Protein 5EO2 (pdb70)

InterPro domains:
  IPR029069 HotDog domain superfamily [SSF54637] (5-155)

Secondary structure (DSSP, 8-state):
-EEE-EEEEE--GGGB-STTSB-HHHHHHHHHHHHHHHHHTTT--TTT--EEEEEEEEE-S---TT-EEEEEEEEEE---EEEEEEE-SS--EEEEEEEEEE---HHHHHHHHHHTSPP-PPPTTTTPPP---/-EEEEEEEEE--GGG-SSTTS--HHHHHHHHHHHHHHHHHHTT--HHHHHHHTEEEEEEEEEEEE-S---TT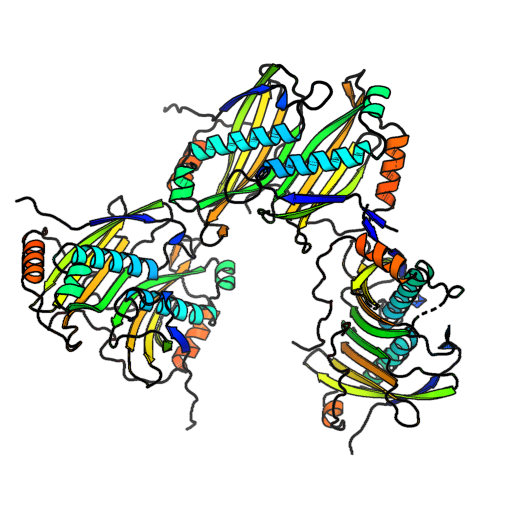-EEEEEEEEEEE-SSEEEEEEEEEETT--EEEEEEEEEEEEETTTTEE-PPPHHHHHHHHHHHHTS--PPPPTTTTPPP---/--------EEEEEE--GGGEEETTEE-HHHHHHHHHHHHHHHHHTTT--HHHHHHHTEEEEEEEEEEEE-S---TT-EEEEEEEEEEE-SSEEEEEEEEEETT--EEEEEEEEEEEEETTTTEE-PPPHHHHHHHHHHHHHSPP-PPPTTTTPPP---/----EEEEEE--GGGBSSTTSB-HHHHHHHHHHHHHHHHHT----EEEEEE-SPPPTT-EEEEEEEEEEE-SS-EEEEEEEE-SS--EEEEEEEE--HHHHHTSPP----TTTT------/-----EEEEEE--GGGEEETTEE-HHHHHHHHHHHHHHHHHTTT--HHHHHHTTEEEEEEEEEEEE-S---TT-EEEEEEEEEEE-SSEEEEEEEEE-TT--EEEEEEEEEEEEETTTTEE-PPPHHHHHHHHHHHHHSPP-PPPTTTTPPP---/--------EEEEEE--GGGB-STTSB-HHHHHHHHHHHHHHHHHHTT--HHHHHHHTEEEEEEEEEEEE-S---TT-EEEEEEEEEEE-SSEEEEEEEEEETTS-EEEEEEEEEEEEETTTTEE-PPPHHHHHHHHHHHHHSPP----TTTTPPP---

Structure (mmCIF, N/CA/C/O backbone):
data_5EO2
#
_entry.id   5EO2
#
_cell.length_a   44.980
_cell.length_b   127.630
_cell.length_c   97.680
_cell.angle_alpha   90.00
_cell.angle_beta   93.71
_cell.angle_gamma   90.00
#
_symmetry.space_group_name_H-M   'P 1 21 1'
#
loop_
_entity.id
_entity.type
_entity.pdbx_description
1 polymer thioesterase
2 non-polymer 'COENZYME A'
3 water water
#
loop_
_atom_site.group_PDB
_atom_site.id
_atom_site.type_symbol
_atom_site.label_atom_id
_atom_site.label_alt_id
_atom_site.label_comp_id
_atom_site.label_asym_id
_atom_site.label_entity_id
_atom_site.label_seq_id
_atom_site.pdbx_PDB_ins_code
_atom_site.Cartn_x
_atom_site.Cartn_y
_atom_site.Cartn_z
_atom_site.occupancy
_atom_site.B_iso_or_equiv
_atom_site.auth_seq_id
_atom_site.auth_comp_id
_atom_site.auth_asym_id
_atom_site.auth_atom_id
_atom_site.pdbx_PDB_model_num
ATOM 1 N N . ILE A 1 5 ? 8.681 74.680 80.570 1.00 56.89 2 ILE A N 1
ATOM 2 C CA . ILE A 1 5 ? 9.676 74.365 81.632 1.00 57.87 2 ILE A CA 1
ATOM 3 C C . ILE A 1 5 ? 10.236 72.952 81.421 1.00 60.46 2 ILE A C 1
ATOM 4 O O . ILE A 1 5 ? 9.526 71.930 81.584 1.00 58.29 2 ILE A O 1
ATOM 9 N N . LYS A 1 6 ? 11.514 72.896 81.065 1.00 57.76 3 LYS A N 1
ATOM 10 C CA . LYS A 1 6 ? 12.204 71.620 80.920 1.00 59.20 3 LYS A CA 1
ATOM 11 C C . LYS A 1 6 ? 12.825 71.212 82.257 1.00 52.94 3 LYS A C 1
ATOM 12 O O . LYS A 1 6 ? 13.157 72.049 83.061 1.00 48.81 3 LYS A O 1
ATOM 18 N N . GLN A 1 7 ? 12.933 69.912 82.505 1.00 57.00 4 GLN A N 1
ATOM 19 C CA . GLN A 1 7 ? 13.382 69.401 83.812 1.00 55.12 4 GLN A CA 1
ATOM 20 C C . GLN A 1 7 ? 14.525 68.398 83.702 1.00 53.54 4 GLN A C 1
ATOM 21 O O . GLN A 1 7 ? 14.611 67.645 82.738 1.00 51.61 4 GLN A O 1
ATOM 27 N N . LEU A 1 8 ? 15.393 68.400 84.711 1.00 53.64 5 LEU A N 1
ATOM 28 C CA . LEU A 1 8 ? 16.543 67.509 84.781 1.00 53.24 5 LEU A CA 1
ATOM 29 C C . LEU A 1 8 ? 16.771 67.017 86.208 1.00 50.48 5 LEU A C 1
ATOM 30 O O . LEU A 1 8 ? 17.163 67.783 87.085 1.00 50.58 5 LEU A O 1
ATOM 35 N N . PHE A 1 9 ? 16.541 65.729 86.417 1.00 49.82 6 PHE A N 1
ATOM 36 C CA . PHE A 1 9 ? 16.899 65.056 87.658 1.00 53.67 6 PHE A CA 1
ATOM 37 C C . PHE A 1 9 ? 18.405 65.226 87.924 1.00 53.81 6 PHE A C 1
ATOM 38 O O . PHE A 1 9 ? 19.240 65.002 87.036 1.00 59.86 6 PHE A O 1
ATOM 46 N N . THR A 1 10 ? 18.744 65.601 89.150 1.00 52.44 7 THR A N 1
ATOM 47 C CA . THR A 1 10 ? 20.109 66.007 89.493 1.00 56.22 7 THR A CA 1
ATOM 48 C C . THR A 1 10 ? 20.509 65.541 90.895 1.00 52.86 7 THR A C 1
ATOM 49 O O . THR A 1 10 ? 19.716 65.590 91.820 1.00 54.62 7 THR A O 1
ATOM 53 N N . HIS A 1 11 ? 21.752 65.116 91.057 1.00 53.94 8 HIS A N 1
ATOM 54 C CA . HIS A 1 11 ? 22.280 64.811 92.383 1.00 55.11 8 HIS A CA 1
ATOM 55 C C . HIS A 1 11 ? 23.688 65.373 92.544 1.00 54.12 8 HIS A C 1
ATOM 56 O O . HIS A 1 11 ? 24.630 64.953 91.848 1.00 58.97 8 HIS A O 1
ATOM 63 N N . THR A 1 12 ? 23.826 66.307 93.490 1.00 49.66 9 THR A N 1
ATOM 64 C CA . THR A 1 12 ? 25.092 66.967 93.767 1.00 45.94 9 THR A CA 1
ATOM 65 C C . THR A 1 12 ? 25.666 66.406 95.053 1.00 47.25 9 THR A C 1
ATOM 66 O O . THR A 1 12 ? 24.958 66.236 96.033 1.00 46.56 9 THR A O 1
ATOM 70 N N . GLN A 1 13 ? 26.961 66.124 95.034 1.00 50.43 10 GLN A N 1
ATOM 71 C CA . GLN A 1 13 ? 27.673 65.740 96.228 1.00 53.72 10 GLN A CA 1
ATOM 72 C C . GLN A 1 13 ? 29.151 66.048 96.043 1.00 53.53 10 GLN A C 1
ATOM 73 O O . GLN A 1 13 ? 29.582 66.481 94.964 1.00 53.26 10 GLN A O 1
ATOM 79 N N . THR A 1 14 ? 29.928 65.799 97.095 1.00 55.66 11 THR A N 1
ATOM 80 C CA . THR A 1 14 ? 31.342 66.139 97.091 1.00 56.41 11 THR A CA 1
ATOM 81 C C . THR A 1 14 ? 32.194 64.884 97.249 1.00 53.38 11 THR A C 1
ATOM 82 O O . THR A 1 14 ? 31.806 63.945 97.928 1.00 44.17 11 THR A O 1
ATOM 86 N N . VAL A 1 15 ? 33.376 64.912 96.634 1.00 56.58 12 VAL A N 1
ATOM 87 C CA . VAL A 1 15 ? 34.345 63.843 96.751 1.00 56.56 12 VAL A CA 1
ATOM 88 C C . VAL A 1 15 ? 34.832 63.820 98.202 1.00 55.97 12 VAL A C 1
ATOM 89 O O . VAL A 1 15 ? 35.364 64.814 98.679 1.00 56.31 12 VAL A O 1
ATOM 93 N N . THR A 1 16 ? 34.634 62.693 98.888 1.00 52.96 13 THR A N 1
ATOM 94 C CA . THR A 1 16 ? 35.044 62.520 100.273 1.00 51.41 13 THR A CA 1
ATOM 95 C C . THR A 1 16 ? 36.268 61.607 100.338 1.00 52.46 13 THR A C 1
ATOM 96 O O . THR A 1 16 ? 36.718 61.063 99.323 1.00 53.88 13 THR A O 1
ATOM 100 N N . SER A 1 17 ? 36.803 61.456 101.545 1.00 51.46 14 SER A N 1
ATOM 101 C CA . SER A 1 17 ? 37.978 60.626 101.815 1.00 50.51 14 SER A CA 1
ATOM 102 C C . SER A 1 17 ? 37.765 59.148 101.455 1.00 47.97 14 SER A C 1
ATOM 103 O O . SER A 1 17 ? 38.710 58.450 101.068 1.00 38.05 14 SER A O 1
ATOM 106 N N . GLU A 1 18 ? 36.524 58.691 101.614 1.00 52.83 15 GLU A N 1
ATOM 107 C CA . GLU A 1 18 ? 36.154 57.302 101.329 1.00 59.06 15 GLU A CA 1
ATOM 108 C C . GLU A 1 18 ? 36.354 56.966 99.851 1.00 58.01 15 GLU A C 1
ATOM 109 O O . GLU A 1 18 ? 36.736 55.845 99.512 1.00 50.53 15 GLU A O 1
ATOM 115 N N . PHE A 1 19 ? 36.116 57.955 98.988 1.00 60.09 16 PHE A N 1
ATOM 116 C CA . PHE A 1 19 ? 36.123 57.763 97.548 1.00 56.97 16 PHE A CA 1
ATOM 117 C C . PHE A 1 19 ? 37.513 57.769 96.928 1.00 55.14 16 PHE A C 1
ATOM 118 O O . PHE A 1 19 ? 37.645 57.557 95.724 1.00 46.45 16 PHE A O 1
ATOM 126 N N . ILE A 1 20 ? 38.542 57.985 97.750 1.00 58.56 17 ILE A N 1
ATOM 127 C CA . ILE A 1 20 ? 39.929 58.066 97.290 1.00 61.58 17 ILE A CA 1
ATOM 128 C C . ILE A 1 20 ? 40.821 56.974 97.915 1.00 66.34 17 ILE A C 1
ATOM 129 O O . ILE A 1 20 ? 40.840 56.789 99.140 1.00 62.50 17 ILE A O 1
ATOM 134 N N . ASP A 1 21 ? 41.567 56.259 97.073 1.00 71.67 18 ASP A N 1
ATOM 135 C CA . ASP A 1 21 ? 42.518 55.235 97.549 1.00 75.47 18 ASP A CA 1
ATOM 136 C C . ASP A 1 21 ? 43.986 55.654 97.343 1.00 77.67 18 ASP A C 1
ATOM 137 O O . ASP A 1 21 ? 44.801 55.540 98.270 1.00 73.59 18 ASP A O 1
ATOM 142 N N . HIS A 1 22 ? 44.327 56.142 96.146 1.00 80.97 19 HIS A N 1
ATOM 143 C CA . HIS A 1 22 ? 45.731 56.434 95.804 1.00 87.66 19 HIS A CA 1
ATOM 144 C C . HIS A 1 22 ? 45.907 57.708 94.979 1.00 91.94 19 HIS A C 1
ATOM 145 O O . HIS A 1 22 ? 45.123 57.984 94.066 1.00 95.51 19 HIS A O 1
ATOM 152 N N . ASN A 1 23 ? 46.948 58.470 95.320 1.00 92.72 20 ASN A N 1
ATOM 153 C CA . ASN A 1 23 ? 47.379 59.659 94.573 1.00 91.75 20 ASN A CA 1
ATOM 154 C C . ASN A 1 23 ? 46.308 60.722 94.353 1.00 88.86 20 ASN A C 1
ATOM 155 O O . ASN A 1 23 ? 46.257 61.336 93.287 1.00 96.02 20 ASN A O 1
ATOM 160 N N . ASN A 1 24 ? 45.467 60.935 95.363 1.00 81.13 21 ASN A N 1
ATOM 161 C CA . ASN A 1 24 ? 44.454 62.003 95.346 1.00 81.42 21 ASN A CA 1
ATOM 162 C C . ASN A 1 24 ? 43.611 62.104 94.053 1.00 81.60 21 ASN A C 1
ATOM 163 O O . ASN A 1 24 ? 43.584 63.154 93.380 1.00 83.24 21 ASN A O 1
ATOM 168 N N . HIS A 1 25 ? 42.958 61.000 93.700 1.00 75.37 22 HIS A N 1
ATOM 169 C CA . HIS A 1 25 ? 41.941 61.012 92.652 1.00 68.78 22 HIS A CA 1
ATOM 170 C C . HIS A 1 25 ? 40.829 60.041 93.049 1.00 58.26 22 HIS A C 1
ATOM 171 O O . HIS A 1 25 ? 41.095 59.038 93.713 1.00 49.60 22 HIS A O 1
ATOM 178 N N . MET A 1 26 ? 39.596 60.340 92.640 1.00 52.72 23 MET A N 1
ATOM 179 C CA . MET A 1 26 ? 38.452 59.490 92.965 1.00 50.19 23 MET A CA 1
ATOM 180 C C . MET A 1 26 ? 38.623 58.121 92.309 1.00 49.89 23 MET A C 1
ATOM 181 O O . MET A 1 26 ? 38.828 58.049 91.103 1.00 50.24 23 MET A O 1
ATOM 186 N N . HIS A 1 27 ? 38.571 57.055 93.122 1.00 48.75 24 HIS A N 1
ATOM 187 C CA . HIS A 1 27 ? 38.748 55.667 92.649 1.00 48.44 24 HIS A CA 1
ATOM 188 C C . HIS A 1 27 ? 37.721 55.338 91.549 1.00 44.75 24 HIS A C 1
ATOM 189 O O . HIS A 1 27 ? 36.570 55.778 91.624 1.00 41.12 24 HIS A O 1
ATOM 196 N N . ASP A 1 28 ? 38.160 54.599 90.528 1.00 43.86 25 ASP A N 1
ATOM 197 C CA . ASP A 1 28 ? 37.345 54.383 89.301 1.00 45.00 25 ASP A CA 1
ATOM 198 C C . ASP A 1 28 ? 35.953 53.764 89.543 1.00 43.27 25 ASP A C 1
ATOM 199 O O . ASP A 1 28 ? 34.962 54.223 88.992 1.00 40.53 25 ASP A O 1
ATOM 204 N N . ALA A 1 29 ? 35.880 52.750 90.399 1.00 42.42 26 ALA A N 1
ATOM 205 C CA . ALA A 1 29 ? 34.628 52.050 90.646 1.00 44.15 26 ALA A CA 1
ATOM 206 C C . ALA A 1 29 ? 33.650 52.876 91.487 1.00 46.12 26 ALA A C 1
ATOM 207 O O . ALA A 1 29 ? 32.434 52.642 91.439 1.00 42.87 26 ALA A O 1
ATOM 209 N N . ASN A 1 30 ? 34.184 53.846 92.241 1.00 50.44 27 ASN A N 1
ATOM 210 C CA . ASN A 1 30 ? 33.357 54.736 93.074 1.00 50.58 27 ASN A CA 1
ATOM 211 C C . ASN A 1 30 ? 32.444 55.636 92.220 1.00 50.00 27 ASN A C 1
ATOM 212 O O . ASN A 1 30 ? 31.329 55.988 92.637 1.00 47.27 27 ASN A O 1
ATOM 217 N N . TYR A 1 31 ? 32.917 55.968 91.018 1.00 49.15 28 TYR A N 1
ATOM 218 C CA . TYR A 1 31 ? 32.069 56.599 90.001 1.00 50.49 28 TYR A CA 1
ATOM 219 C C . TYR A 1 31 ? 30.841 55.731 89.741 1.00 47.47 28 TYR A C 1
ATOM 220 O O . TYR A 1 31 ? 29.713 56.234 89.757 1.00 44.38 28 TYR A O 1
ATOM 229 N N . ASN A 1 32 ? 31.075 54.433 89.547 1.00 46.11 29 ASN A N 1
ATOM 230 C CA . ASN A 1 32 ? 29.980 53.463 89.309 1.00 49.25 29 ASN A CA 1
ATOM 231 C C . ASN A 1 32 ? 29.022 53.347 90.498 1.00 44.60 29 ASN A C 1
ATOM 232 O O . ASN A 1 32 ? 27.799 53.269 90.312 1.00 40.07 29 ASN A O 1
ATOM 237 N N . ILE A 1 33 ? 29.582 53.356 91.709 1.00 41.66 30 ILE A N 1
ATOM 238 C CA . ILE A 1 33 ? 28.781 53.376 92.922 1.00 43.03 30 ILE A CA 1
ATOM 239 C C . ILE A 1 33 ? 27.819 54.555 92.894 1.00 42.88 30 ILE A C 1
ATOM 240 O O . ILE A 1 33 ? 26.617 54.388 93.134 1.00 42.27 30 ILE A O 1
ATOM 245 N N . ILE A 1 34 ? 28.363 55.728 92.588 1.00 44.98 31 ILE A N 1
ATOM 246 C CA . ILE A 1 34 ? 27.586 56.966 92.533 1.00 50.13 31 ILE A CA 1
ATOM 247 C C . ILE A 1 34 ? 26.514 56.913 91.440 1.00 52.96 31 ILE A C 1
ATOM 248 O O . ILE A 1 34 ? 25.351 57.241 91.717 1.00 57.58 31 ILE A O 1
ATOM 253 N N . PHE A 1 35 ? 26.911 56.525 90.219 1.00 49.15 32 PHE A N 1
ATOM 254 C CA . PHE A 1 35 ? 25.977 56.435 89.095 1.00 50.58 32 PHE A CA 1
ATOM 255 C C . PHE A 1 35 ? 24.802 55.518 89.412 1.00 49.84 32 PHE A C 1
ATOM 256 O O . PHE A 1 35 ? 23.652 55.873 89.112 1.00 48.56 32 PHE A O 1
ATOM 264 N N . SER A 1 36 ? 25.097 54.358 90.014 1.00 48.42 33 SER A N 1
ATOM 265 C CA . SER A 1 36 ? 24.051 53.407 90.426 1.00 47.66 33 SER A CA 1
ATOM 266 C C . SER A 1 36 ? 23.120 54.036 91.453 1.00 44.63 33 SER A C 1
ATOM 267 O O . SER A 1 36 ? 21.900 53.976 91.330 1.00 41.02 33 SER A O 1
ATOM 270 N N . ASP A 1 37 ? 23.719 54.631 92.473 1.00 51.19 34 ASP A N 1
ATOM 271 C CA . ASP A 1 37 ? 22.969 55.307 93.542 1.00 56.54 34 ASP A CA 1
ATOM 272 C C . ASP A 1 37 ? 21.976 56.344 92.983 1.00 57.15 34 ASP A C 1
ATOM 273 O O . ASP A 1 37 ? 20.811 56.384 93.400 1.00 52.49 34 ASP A O 1
ATOM 278 N N . VAL A 1 38 ? 22.452 57.158 92.035 1.00 54.98 35 VAL A N 1
ATOM 279 C CA . VAL A 1 38 ? 21.637 58.216 91.419 1.00 52.76 35 VAL A CA 1
ATOM 280 C C . VAL A 1 38 ? 20.543 57.628 90.512 1.00 50.89 35 VAL A C 1
ATOM 281 O O . VAL A 1 38 ? 19.420 58.151 90.444 1.00 47.36 35 VAL A O 1
ATOM 285 N N . VAL A 1 39 ? 20.874 56.545 89.814 1.00 50.72 36 VAL A N 1
ATOM 286 C CA . VAL A 1 39 ? 19.896 55.853 88.972 1.00 51.53 36 VAL A CA 1
ATOM 287 C C . VAL A 1 39 ? 18.755 55.263 89.813 1.00 52.07 36 VAL A C 1
ATOM 288 O O . VAL A 1 39 ? 17.599 55.346 89.416 1.00 49.33 36 VAL A O 1
ATOM 292 N N . ASN A 1 40 ? 19.071 54.673 90.963 1.00 50.54 37 ASN A N 1
ATOM 293 C CA . ASN A 1 40 ? 18.014 54.210 91.883 1.00 50.78 37 ASN A CA 1
ATOM 294 C C . ASN A 1 40 ? 17.129 55.368 92.338 1.00 51.43 37 ASN A C 1
ATOM 295 O O . ASN A 1 40 ? 15.887 55.234 92.348 1.00 50.70 37 ASN A O 1
ATOM 300 N N . ARG A 1 41 ? 17.782 56.492 92.667 1.00 48.35 38 ARG A N 1
ATOM 301 C CA . ARG A 1 41 ? 17.101 57.729 93.074 1.00 51.43 38 ARG A CA 1
ATOM 302 C C . ARG A 1 41 ? 16.098 58.188 92.031 1.00 51.86 38 ARG A C 1
ATOM 303 O O . ARG A 1 41 ? 15.028 58.640 92.371 1.00 51.50 38 ARG A O 1
ATOM 311 N N . PHE A 1 42 ? 16.442 58.051 90.758 1.00 53.44 39 PHE A N 1
ATOM 312 C CA . PHE A 1 42 ? 15.504 58.389 89.708 1.00 56.28 39 PHE A CA 1
ATOM 313 C C . PHE A 1 42 ? 14.304 57.394 89.618 1.00 56.44 39 PHE A C 1
ATOM 314 O O . PHE A 1 42 ? 13.154 57.788 89.482 1.00 45.34 39 PHE A O 1
ATOM 322 N N . ASN A 1 43 ? 14.575 56.107 89.757 1.00 58.48 40 ASN A N 1
ATOM 323 C CA . ASN A 1 43 ? 13.488 55.141 89.772 1.00 64.14 40 ASN A CA 1
ATOM 324 C C . ASN A 1 43 ? 12.720 55.153 91.102 1.00 62.32 40 ASN A C 1
ATOM 325 O O . ASN A 1 43 ? 11.491 54.962 91.116 1.00 54.42 40 ASN A O 1
ATOM 330 N N . TYR A 1 44 ? 13.387 55.443 92.211 1.00 57.18 41 TYR A N 1
ATOM 331 C CA . TYR A 1 44 ? 12.618 55.536 93.439 1.00 64.47 41 TYR A CA 1
ATOM 332 C C . TYR A 1 44 ? 11.589 56.650 93.317 1.00 71.69 41 TYR A C 1
ATOM 333 O O . TYR A 1 44 ? 10.459 56.496 93.779 1.00 74.91 41 TYR A O 1
ATOM 342 N N . SER A 1 45 ? 11.939 57.741 92.638 1.00 70.76 42 SER A N 1
ATOM 343 C CA . SER A 1 45 ? 10.999 58.854 92.501 1.00 69.61 42 SER A CA 1
ATOM 344 C C . SER A 1 45 ? 10.078 58.785 91.237 1.00 68.25 42 SER A C 1
ATOM 345 O O . SER A 1 45 ? 9.314 59.727 90.976 1.00 56.81 42 SER A O 1
ATOM 348 N N . HIS A 1 46 ? 10.133 57.694 90.460 1.00 66.87 43 HIS A N 1
ATOM 349 C CA . HIS A 1 46 ? 9.341 57.618 89.214 1.00 70.71 43 HIS A CA 1
ATOM 350 C C . HIS A 1 46 ? 8.435 56.418 89.047 1.00 70.23 43 HIS A C 1
ATOM 351 O O . HIS A 1 46 ? 8.181 56.001 87.925 1.00 63.58 43 HIS A O 1
ATOM 358 N N . GLY A 1 47 ? 7.921 55.917 90.166 1.00 69.38 44 GLY A N 1
ATOM 359 C CA . GLY A 1 47 ? 7.017 54.764 90.212 1.00 66.35 44 GLY A CA 1
ATOM 360 C C . GLY A 1 47 ? 7.638 53.478 90.731 1.00 62.29 44 GLY A C 1
ATOM 361 O O . GLY A 1 47 ? 6.935 52.487 90.890 1.00 56.86 44 GLY A O 1
ATOM 362 N N . LEU A 1 48 ? 8.940 53.436 90.979 1.00 57.55 45 LEU A N 1
ATOM 363 C CA . LEU A 1 48 ? 9.462 52.160 91.412 1.00 58.33 45 LEU A CA 1
ATOM 364 C C . LEU A 1 48 ? 10.257 52.249 92.690 1.00 59.45 45 LEU A C 1
ATOM 365 O O . LEU A 1 48 ? 11.474 52.030 92.746 1.00 54.86 45 LEU A O 1
ATOM 370 N N . SER A 1 49 ? 9.532 52.613 93.728 1.00 59.49 46 SER A N 1
ATOM 371 C CA . SER A 1 49 ? 10.075 52.667 95.061 1.00 58.89 46 SER A CA 1
ATOM 372 C C . SER A 1 49 ? 10.360 51.278 95.510 1.00 55.90 46 SER A C 1
ATOM 373 O O . SER A 1 49 ? 9.725 50.359 95.071 1.00 54.00 46 SER A O 1
ATOM 376 N N . LEU A 1 50 ? 11.291 51.132 96.424 1.00 59.12 47 LEU A N 1
ATOM 377 C CA . LEU A 1 50 ? 11.518 49.828 97.005 1.00 67.94 47 LEU A CA 1
ATOM 378 C C . LEU A 1 50 ? 10.179 49.340 97.542 1.00 71.51 47 LEU A C 1
ATOM 379 O O . LEU A 1 50 ? 9.790 48.175 97.363 1.00 59.83 47 LEU A O 1
ATOM 384 N N . LYS A 1 51 ? 9.456 50.268 98.164 1.00 80.56 48 LYS A N 1
ATOM 385 C CA . LYS A 1 51 ? 8.114 49.988 98.640 1.00 85.59 48 LYS A CA 1
ATOM 386 C C . LYS A 1 51 ? 7.136 49.897 97.469 1.00 83.10 48 LYS A C 1
ATOM 387 O O . LYS A 1 51 ? 5.999 49.506 97.657 1.00 88.40 48 LYS A O 1
ATOM 393 N N . GLU A 1 52 ? 7.540 50.271 96.273 1.00 82.46 49 GLU A N 1
ATOM 394 C CA . GLU A 1 52 ? 6.625 50.200 95.160 1.00 82.19 49 GLU A CA 1
ATOM 395 C C . GLU A 1 52 ? 7.045 48.996 94.371 1.00 86.33 49 GLU A C 1
ATOM 396 O O . GLU A 1 52 ? 6.297 48.024 94.311 1.00 86.59 49 GLU A O 1
ATOM 402 N N . ARG A 1 53 ? 8.225 49.006 93.767 1.00 83.33 50 ARG A N 1
ATOM 403 C CA . ARG A 1 53 ? 8.613 47.765 93.095 1.00 79.49 50 ARG A CA 1
ATOM 404 C C . ARG A 1 53 ? 8.211 46.507 93.915 1.00 77.63 50 ARG A C 1
ATOM 405 O O . ARG A 1 53 ? 7.416 46.575 94.868 1.00 73.75 50 ARG A O 1
ATOM 413 N N . LEU A 1 60 ? 13.405 45.955 88.707 1.00 56.89 57 LEU A N 1
ATOM 414 C CA . LEU A 1 60 ? 14.444 46.491 87.792 1.00 62.89 57 LEU A CA 1
ATOM 415 C C . LEU A 1 60 ? 15.850 45.867 87.940 1.00 59.48 57 LEU A C 1
ATOM 416 O O . LEU A 1 60 ? 16.417 45.890 89.032 1.00 55.09 57 LEU A O 1
ATOM 421 N N . PHE A 1 61 ? 16.416 45.366 86.837 1.00 57.81 58 PHE A N 1
ATOM 422 C CA . PHE A 1 61 ? 17.765 44.783 86.821 1.00 56.48 58 PHE A CA 1
ATOM 423 C C . PHE A 1 61 ? 18.674 45.517 85.833 1.00 54.52 58 PHE A C 1
ATOM 424 O O . PHE A 1 61 ? 18.314 45.694 84.666 1.00 49.65 58 PHE A O 1
ATOM 432 N N . THR A 1 62 ? 19.865 45.908 86.301 1.00 54.75 59 THR A N 1
ATOM 433 C CA . THR A 1 62 ? 20.914 46.467 85.430 1.00 55.56 59 THR A CA 1
ATOM 434 C C . THR A 1 62 ? 21.486 45.407 84.472 1.00 52.39 59 THR A C 1
ATOM 435 O O . THR A 1 62 ? 22.215 44.502 84.884 1.00 43.62 59 THR A O 1
ATOM 439 N N . LEU A 1 63 ? 21.168 45.539 83.189 1.00 57.19 60 LEU A N 1
ATOM 440 C CA . LEU A 1 63 ? 21.680 44.603 82.183 1.00 54.41 60 LEU A CA 1
ATOM 441 C C . LEU A 1 63 ? 23.078 45.018 81.715 1.00 54.40 60 LEU A C 1
ATOM 442 O O . LEU A 1 63 ? 23.966 44.169 81.559 1.00 48.76 60 LEU A O 1
ATOM 447 N N . GLU A 1 64 ? 23.293 46.311 81.474 1.00 57.85 61 GLU A N 1
ATOM 448 C CA . GLU A 1 64 ? 24.550 46.738 80.824 1.00 59.17 61 GLU A CA 1
ATOM 449 C C . GLU A 1 64 ? 24.960 48.159 81.192 1.00 55.73 61 GLU A C 1
ATOM 450 O O . GLU A 1 64 ? 24.117 48.982 81.550 1.00 48.79 61 GLU A O 1
ATOM 456 N N . GLU A 1 65 ? 26.267 48.427 81.133 1.00 53.64 62 GLU A N 1
ATOM 457 C CA . GLU A 1 65 ? 26.765 49.765 81.441 1.00 53.06 62 GLU A CA 1
ATOM 458 C C . GLU A 1 65 ? 28.149 50.071 80.861 1.00 49.16 62 GLU A C 1
ATOM 459 O O . GLU A 1 65 ? 29.022 49.214 80.805 1.00 46.95 62 GLU A O 1
ATOM 465 N N . HIS A 1 66 ? 28.302 51.320 80.429 1.00 49.58 63 HIS A N 1
ATOM 466 C CA . HIS A 1 66 ? 29.524 51.851 79.854 1.00 50.83 63 HIS A CA 1
ATOM 467 C C . HIS A 1 66 ? 29.914 53.073 80.687 1.00 48.31 63 HIS A C 1
ATOM 468 O O . HIS A 1 66 ? 29.060 53.880 81.093 1.00 46.30 63 HIS A O 1
ATOM 475 N N . THR A 1 67 ? 31.201 53.196 80.982 1.00 47.20 64 THR A N 1
ATOM 476 C CA . THR A 1 67 ? 31.683 54.341 81.766 1.00 44.42 64 THR A CA 1
ATOM 477 C C . THR A 1 67 ? 32.943 54.922 81.135 1.00 44.85 64 THR A C 1
ATOM 478 O O . THR A 1 67 ? 33.880 54.168 80.786 1.00 41.18 64 THR A O 1
ATOM 482 N N . THR A 1 68 ? 32.960 56.250 80.979 1.00 44.28 65 THR A N 1
ATOM 483 C CA . THR A 1 68 ? 34.166 56.946 80.520 1.00 46.07 65 THR A CA 1
ATOM 484 C C . THR A 1 68 ? 34.615 57.943 81.589 1.00 48.14 65 THR A C 1
ATOM 485 O O . THR A 1 68 ? 33.810 58.676 82.157 1.00 48.71 65 THR A O 1
ATOM 489 N N . TYR A 1 69 ? 35.911 57.957 81.866 1.00 54.46 66 TYR A N 1
ATOM 490 C CA . TYR A 1 69 ? 36.506 58.863 82.853 1.00 59.02 66 TYR A CA 1
ATOM 491 C C . TYR A 1 69 ? 37.361 59.886 82.124 1.00 55.65 66 TYR A C 1
ATOM 492 O O . TYR A 1 69 ? 38.401 59.548 81.581 1.00 55.49 66 TYR A O 1
ATOM 501 N N . LEU A 1 70 ? 36.912 61.132 82.110 1.00 61.87 67 LEU A N 1
ATOM 502 C CA . LEU A 1 70 ? 37.533 62.178 81.281 1.00 65.15 67 LEU A CA 1
ATOM 503 C C . LEU A 1 70 ? 38.316 63.228 82.057 1.00 63.33 67 LEU A C 1
ATOM 504 O O . LEU A 1 70 ? 39.291 63.774 81.546 1.00 70.71 67 LEU A O 1
ATOM 509 N N . SER A 1 71 ? 37.908 63.507 83.286 1.00 65.28 68 SER A N 1
ATOM 510 C CA . SER A 1 71 ? 38.591 64.505 84.112 1.00 68.62 68 SER A CA 1
ATOM 511 C C . SER A 1 71 ? 38.740 64.014 85.560 1.00 71.95 68 SER A C 1
ATOM 512 O O . SER A 1 71 ? 37.769 63.550 86.174 1.00 77.96 68 SER A O 1
ATOM 515 N N . GLU A 1 72 ? 39.956 64.125 86.093 1.00 70.97 69 GLU A N 1
ATOM 516 C CA . GLU A 1 72 ? 40.281 63.662 87.446 1.00 74.41 69 GLU A CA 1
ATOM 517 C C . GLU A 1 72 ? 39.446 64.393 88.507 1.00 73.24 69 GLU A C 1
ATOM 518 O O . GLU A 1 72 ? 39.128 65.577 88.348 1.00 68.28 69 GLU A O 1
ATOM 524 N N . LEU A 1 73 ? 39.089 63.680 89.575 1.00 75.07 70 LEU A N 1
ATOM 525 C CA . LEU A 1 73 ? 38.281 64.250 90.681 1.00 74.51 70 LEU A CA 1
ATOM 526 C C . LEU A 1 73 ? 39.053 64.198 92.008 1.00 70.93 70 LEU A C 1
ATOM 527 O O . LEU A 1 73 ? 39.322 63.117 92.534 1.00 67.43 70 LEU A O 1
ATOM 532 N N . SER A 1 74 ? 39.377 65.369 92.554 1.00 69.30 71 SER A N 1
ATOM 533 C CA . SER A 1 74 ? 40.211 65.468 93.758 1.00 66.28 71 SER A CA 1
ATOM 534 C C . SER A 1 74 ? 39.399 65.635 95.053 1.00 62.20 71 SER A C 1
ATOM 535 O O . SER A 1 74 ? 38.169 65.752 95.046 1.00 55.43 71 SER A O 1
ATOM 538 N N . LEU A 1 75 ? 40.123 65.615 96.167 1.00 60.68 72 LEU A N 1
ATOM 539 C CA . LEU A 1 75 ? 39.551 65.843 97.492 1.00 57.65 72 LEU A CA 1
ATOM 540 C C . LEU A 1 75 ? 38.821 67.179 97.610 1.00 57.06 72 LEU A C 1
ATOM 541 O O . LEU A 1 75 ? 39.373 68.225 97.254 1.00 53.64 72 LEU A O 1
ATOM 546 N N . GLY A 1 76 ? 37.587 67.126 98.111 1.00 54.92 73 GLY A N 1
ATOM 547 C CA . GLY A 1 76 ? 36.788 68.315 98.322 1.00 58.20 73 GLY A CA 1
ATOM 548 C C . GLY A 1 76 ? 36.017 68.771 97.098 1.00 62.68 73 GLY A C 1
ATOM 549 O O . GLY A 1 76 ? 35.108 69.600 97.230 1.00 63.31 73 GLY A O 1
ATOM 550 N N . ASP A 1 77 ? 36.349 68.227 95.922 1.00 63.83 74 ASP A N 1
ATOM 551 C CA . ASP A 1 77 ? 35.706 68.626 94.666 1.00 63.93 74 ASP A CA 1
ATOM 552 C C . ASP A 1 77 ? 34.225 68.248 94.630 1.00 56.04 74 ASP A C 1
ATOM 553 O O . ASP A 1 77 ? 33.866 67.099 94.778 1.00 57.08 74 ASP A O 1
ATOM 558 N N . VAL A 1 78 ? 33.379 69.251 94.442 1.00 52.22 75 VAL A N 1
ATOM 559 C CA . VAL A 1 78 ? 31.940 69.077 94.341 1.00 47.21 75 VAL A CA 1
ATOM 560 C C . VAL A 1 78 ? 31.565 68.861 92.875 1.00 46.24 75 VAL A C 1
ATOM 561 O O . VAL A 1 78 ? 32.041 69.561 91.975 1.00 40.49 75 VAL A O 1
ATOM 565 N N . PHE A 1 79 ? 30.689 67.888 92.649 1.00 43.95 76 PHE A N 1
ATOM 566 C CA . PHE A 1 79 ? 30.252 67.532 91.302 1.00 44.72 76 PHE A CA 1
ATOM 567 C C . PHE A 1 79 ? 28.751 67.260 91.278 1.00 47.22 76 PHE A C 1
ATOM 568 O O . PHE A 1 79 ? 28.096 67.052 92.333 1.00 47.90 76 PHE A O 1
ATOM 576 N N . THR A 1 80 ? 28.226 67.213 90.056 1.00 45.54 77 THR A N 1
ATOM 577 C CA . THR A 1 80 ? 26.811 66.974 89.822 1.00 46.86 77 THR A CA 1
ATOM 578 C C . THR A 1 80 ? 26.612 65.843 88.792 1.00 47.44 77 THR A C 1
ATOM 579 O O . THR A 1 80 ? 27.225 65.846 87.711 1.00 45.34 77 THR A O 1
ATOM 583 N N . VAL A 1 81 ? 25.721 64.909 89.132 1.00 43.84 78 VAL A N 1
ATOM 584 C CA . VAL A 1 81 ? 25.268 63.879 88.220 1.00 42.65 78 VAL A CA 1
ATOM 585 C C . VAL A 1 81 ? 23.878 64.232 87.678 1.00 44.21 78 VAL A C 1
ATOM 586 O O . VAL A 1 81 ? 22.916 64.377 88.442 1.00 39.53 78 VAL A O 1
ATOM 590 N N . THR A 1 82 ? 23.787 64.336 86.353 1.00 47.37 79 THR A N 1
ATOM 591 C CA . THR A 1 82 ? 22.547 64.685 85.651 1.00 49.05 79 THR A CA 1
ATOM 592 C C . THR A 1 82 ? 22.090 63.498 84.807 1.00 51.15 79 THR A C 1
ATOM 593 O O . THR A 1 82 ? 22.872 62.919 84.024 1.00 46.93 79 THR A O 1
ATOM 597 N N . LEU A 1 83 ? 20.810 63.167 84.944 1.00 55.39 80 LEU A N 1
ATOM 598 C CA . LEU A 1 83 ? 20.243 61.997 84.307 1.00 57.30 80 LEU A CA 1
ATOM 599 C C . LEU A 1 83 ? 19.413 62.365 83.069 1.00 56.23 80 LEU A C 1
ATOM 600 O O . LEU A 1 83 ? 18.497 63.191 83.153 1.00 55.12 80 LEU A O 1
ATOM 605 N N . TYR A 1 84 ? 19.729 61.736 81.933 1.00 56.58 81 TYR A N 1
ATOM 606 C CA . TYR A 1 84 ? 18.907 61.850 80.705 1.00 60.84 81 TYR A CA 1
ATOM 607 C C . TYR A 1 84 ? 18.377 60.473 80.286 1.00 60.62 81 TYR A C 1
ATOM 608 O O . TYR A 1 84 ? 19.093 59.482 80.407 1.00 60.29 81 TYR A O 1
ATOM 617 N N . ILE A 1 85 ? 17.137 60.409 79.795 1.00 60.74 82 ILE A N 1
ATOM 618 C CA . ILE A 1 85 ? 16.656 59.215 79.093 1.00 62.99 82 ILE A CA 1
ATOM 619 C C . ILE A 1 85 ? 17.065 59.316 77.609 1.00 60.67 82 ILE A C 1
ATOM 620 O O . ILE A 1 85 ? 16.645 60.245 76.910 1.00 58.33 82 ILE A O 1
ATOM 625 N N . TYR A 1 86 ? 17.872 58.363 77.142 1.00 57.41 83 TYR A N 1
ATOM 626 C CA . TYR A 1 86 ? 18.298 58.321 75.747 1.00 59.16 83 TYR A CA 1
ATOM 627 C C . TYR A 1 86 ? 17.295 57.546 74.889 1.00 58.66 83 TYR A C 1
ATOM 628 O O . TYR A 1 86 ? 17.097 57.850 73.707 1.00 56.64 83 TYR A O 1
ATOM 637 N N . ASP A 1 87 ? 16.668 56.541 75.490 1.00 57.50 84 ASP A N 1
ATOM 638 C CA . ASP A 1 87 ? 15.729 55.677 74.785 1.00 54.01 84 ASP A CA 1
ATOM 639 C C . ASP A 1 87 ? 15.077 54.768 75.811 1.00 55.76 84 ASP A C 1
ATOM 640 O O . ASP A 1 87 ? 15.609 54.602 76.918 1.00 59.04 84 ASP A O 1
ATOM 645 N N . TYR A 1 88 ? 13.913 54.222 75.462 1.00 55.16 85 TYR A N 1
ATOM 646 C CA . TYR A 1 88 ? 13.238 53.257 76.315 1.00 59.10 85 TYR A CA 1
ATOM 647 C C . TYR A 1 88 ? 12.156 52.464 75.578 1.00 56.08 85 TYR A C 1
ATOM 648 O O . TYR A 1 88 ? 11.731 52.842 74.494 1.00 46.24 85 TYR A O 1
ATOM 657 N N . ASP A 1 89 ? 11.746 51.360 76.204 1.00 54.87 86 ASP A N 1
ATOM 658 C CA . ASP A 1 89 ? 10.756 50.450 75.658 1.00 54.43 86 ASP A CA 1
ATOM 659 C C . ASP A 1 89 ? 9.939 49.765 76.809 1.00 54.02 86 ASP A C 1
ATOM 660 O O . ASP A 1 89 ? 8.949 49.031 76.597 1.00 51.12 86 ASP A O 1
ATOM 665 N N . LEU A 1 93 ? 15.176 50.277 80.398 1.00 63.59 90 LEU A N 1
ATOM 666 C CA . LEU A 1 93 ? 15.292 51.510 79.661 1.00 70.05 90 LEU A CA 1
ATOM 667 C C . LEU A 1 93 ? 16.727 52.087 79.593 1.00 63.43 90 LEU A C 1
ATOM 668 O O . LEU A 1 93 ? 17.549 51.922 80.501 1.00 60.13 90 LEU A O 1
ATOM 673 N N . HIS A 1 94 ? 16.983 52.776 78.484 1.00 56.48 91 HIS A N 1
ATOM 674 C CA . HIS A 1 94 ? 18.317 53.245 78.104 1.00 53.82 91 HIS A CA 1
ATOM 675 C C . HIS A 1 94 ? 18.604 54.663 78.659 1.00 55.21 91 HIS A C 1
ATOM 676 O O . HIS A 1 94 ? 18.013 55.653 78.214 1.00 53.11 91 HIS A O 1
ATOM 683 N N . LEU A 1 95 ? 19.531 54.738 79.616 1.00 54.67 92 LEU A N 1
ATOM 684 C CA . LEU A 1 95 ? 19.900 55.992 80.270 1.00 54.53 92 LEU A CA 1
ATOM 685 C C . LEU A 1 95 ? 21.277 56.493 79.874 1.00 52.89 92 LEU A C 1
ATOM 686 O O . LEU A 1 95 ? 22.176 55.716 79.527 1.00 50.25 92 LEU A O 1
ATOM 691 N N . PHE A 1 96 ? 21.425 57.812 79.964 1.00 51.80 93 PHE A N 1
ATOM 692 C CA . PHE A 1 96 ? 22.712 58.464 79.835 1.00 52.65 93 PHE A CA 1
ATOM 693 C C . PHE A 1 96 ? 22.884 59.486 80.970 1.00 49.62 93 PHE A C 1
ATOM 694 O O . PHE A 1 96 ? 22.107 60.429 81.077 1.00 45.80 93 PHE A O 1
ATOM 702 N N . LEU A 1 97 ? 23.906 59.292 81.803 1.00 48.56 94 LEU A N 1
ATOM 703 C CA . LEU A 1 97 ? 24.181 60.187 82.932 1.00 50.69 94 LEU A CA 1
ATOM 704 C C . LEU A 1 97 ? 25.513 60.933 82.741 1.00 50.90 94 LEU A C 1
ATOM 705 O O . LEU A 1 97 ? 26.516 60.322 82.324 1.00 41.34 94 LEU A O 1
ATOM 710 N N . THR A 1 98 ? 25.510 62.240 83.046 1.00 48.39 95 THR A N 1
ATOM 711 C CA . THR A 1 98 ? 26.713 63.062 82.940 1.00 52.45 95 THR A CA 1
ATOM 712 C C . THR A 1 98 ? 27.194 63.430 84.320 1.00 53.90 95 THR A C 1
ATOM 713 O O . THR A 1 98 ? 26.391 63.788 85.175 1.00 58.07 95 THR A O 1
ATOM 717 N N . LEU A 1 99 ? 28.503 63.351 84.529 1.00 53.28 96 LEU A N 1
ATOM 718 C CA . LEU A 1 99 ? 29.113 63.824 85.757 1.00 54.52 96 LEU A CA 1
ATOM 719 C C . LEU A 1 99 ? 29.948 65.072 85.422 1.00 58.40 96 LEU A C 1
ATOM 720 O O . LEU A 1 99 ? 31.012 64.969 84.776 1.00 55.01 96 LEU A O 1
ATOM 725 N N . THR A 1 100 ? 29.468 66.233 85.882 1.00 58.87 97 THR A N 1
ATOM 726 C CA . THR A 1 100 ? 30.106 67.516 85.594 1.00 56.93 97 THR A CA 1
ATOM 727 C C . THR A 1 100 ? 30.636 68.220 86.847 1.00 58.19 97 THR A C 1
ATOM 728 O O . THR A 1 100 ? 30.040 68.151 87.923 1.00 58.80 97 THR A O 1
ATOM 732 N N . LYS A 1 101 ? 31.750 68.929 86.671 1.00 63.29 98 LYS A N 1
ATOM 733 C CA . LYS A 1 101 ? 32.394 69.716 87.722 1.00 65.39 98 LYS A CA 1
ATOM 734 C C . LYS A 1 101 ? 31.562 70.952 88.086 1.00 64.96 98 LYS A C 1
ATOM 735 O O . LYS A 1 101 ? 30.462 71.145 87.581 1.00 54.61 98 LYS A O 1
ATOM 741 N N . GLU A 1 102 ? 32.100 71.779 88.974 1.00 73.31 99 GLU A N 1
ATOM 742 C CA . GLU A 1 102 ? 31.526 73.091 89.309 1.00 77.33 99 GLU A CA 1
ATOM 743 C C . GLU A 1 102 ? 31.685 74.079 88.146 1.00 75.42 99 GLU A C 1
ATOM 744 O O . GLU A 1 102 ? 30.829 74.949 87.958 1.00 62.14 99 GLU A O 1
ATOM 750 N N . ASP A 1 103 ? 32.778 73.925 87.380 1.00 77.98 100 ASP A N 1
ATOM 751 C CA . ASP A 1 103 ? 33.028 74.714 86.160 1.00 77.97 100 ASP A CA 1
ATOM 752 C C . ASP A 1 103 ? 32.044 74.345 85.046 1.00 75.53 100 ASP A C 1
ATOM 753 O O . ASP A 1 103 ? 31.933 75.076 84.056 1.00 69.85 100 ASP A O 1
ATOM 758 N N . GLY A 1 104 ? 31.361 73.201 85.197 1.00 69.34 101 GLY A N 1
ATOM 759 C CA . GLY A 1 104 ? 30.517 72.637 84.160 1.00 59.63 101 GLY A CA 1
ATOM 760 C C . GLY A 1 104 ? 31.293 71.618 83.334 1.00 55.01 101 GLY A C 1
ATOM 761 O O . GLY A 1 104 ? 30.712 70.981 82.472 1.00 45.70 101 GLY A O 1
ATOM 762 N N . THR A 1 105 ? 32.596 71.466 83.613 1.00 54.60 102 THR A N 1
ATOM 763 C CA . THR A 1 105 ? 33.476 70.540 82.913 1.00 51.99 102 THR A CA 1
ATOM 764 C C . THR A 1 105 ? 32.928 69.120 83.022 1.00 51.49 102 THR A C 1
ATOM 765 O O . THR A 1 105 ? 32.771 68.573 84.113 1.00 49.84 102 THR A O 1
ATOM 769 N N . LEU A 1 106 ? 32.668 68.532 81.865 1.00 54.13 103 LEU A N 1
ATOM 770 C CA . LEU A 1 106 ? 32.262 67.143 81.761 1.00 55.80 103 LEU A CA 1
ATOM 771 C C . LEU A 1 106 ? 33.395 66.231 82.287 1.00 55.00 103 LEU A C 1
ATOM 772 O O . LEU A 1 106 ? 34.446 66.106 81.684 1.00 55.45 103 LEU A O 1
ATOM 777 N N . ALA A 1 107 ? 33.190 65.652 83.463 1.00 57.99 104 ALA A N 1
ATOM 778 C CA . ALA A 1 107 ? 34.243 64.873 84.160 1.00 58.46 104 ALA A CA 1
ATOM 779 C C . ALA A 1 107 ? 34.125 63.358 83.924 1.00 59.01 104 ALA A C 1
ATOM 780 O O . ALA A 1 107 ? 35.137 62.640 83.942 1.00 52.47 104 ALA A O 1
ATOM 782 N N . SER A 1 108 ? 32.896 62.865 83.736 1.00 53.00 105 SER A N 1
ATOM 783 C CA . SER A 1 108 ? 32.682 61.448 83.470 1.00 50.39 105 SER A CA 1
ATOM 784 C C . SER A 1 108 ? 31.350 61.226 82.748 1.00 47.08 105 SER A C 1
ATOM 785 O O . SER A 1 108 ? 30.457 62.081 82.776 1.00 45.48 105 SER A O 1
ATOM 788 N N . THR A 1 109 ? 31.216 60.070 82.105 1.00 43.90 106 THR A N 1
ATOM 789 C CA . THR A 1 109 ? 29.928 59.670 81.527 1.00 46.93 106 THR A CA 1
ATOM 790 C C . THR A 1 109 ? 29.573 58.237 81.906 1.00 48.54 106 THR A C 1
ATOM 791 O O . THR A 1 109 ? 30.472 57.396 82.128 1.00 36.32 106 THR A O 1
ATOM 795 N N . ASN A 1 110 ? 28.253 57.999 81.977 1.00 51.69 107 ASN A N 1
ATOM 796 C CA . ASN A 1 110 ? 27.693 56.682 82.188 1.00 56.15 107 ASN A CA 1
ATOM 797 C C . ASN A 1 110 ? 26.559 56.408 81.204 1.00 55.73 107 ASN A C 1
ATOM 798 O O . ASN A 1 110 ? 25.693 57.243 81.018 1.00 48.33 107 ASN A O 1
ATOM 803 N N . GLU A 1 111 ? 26.584 55.244 80.555 1.00 61.81 108 GLU A N 1
ATOM 804 C CA . GLU A 1 111 ? 25.501 54.807 79.647 1.00 63.56 108 GLU A CA 1
ATOM 805 C C . GLU A 1 111 ? 24.987 53.487 80.201 1.00 61.82 108 GLU A C 1
ATOM 806 O O . GLU A 1 111 ? 25.790 52.616 80.499 1.00 59.60 108 GLU A O 1
ATOM 812 N N . VAL A 1 112 ? 23.678 53.319 80.364 1.00 54.22 109 VAL A N 1
ATOM 813 C CA . VAL A 1 112 ? 23.207 52.197 81.171 1.00 54.82 109 VAL A CA 1
ATOM 814 C C . VAL A 1 112 ? 21.841 51.665 80.781 1.00 54.25 109 VAL A C 1
ATOM 815 O O . VAL A 1 112 ? 20.912 52.417 80.547 1.00 53.07 109 VAL A O 1
ATOM 819 N N . MET A 1 113 ? 21.734 50.342 80.752 1.00 56.68 110 MET A N 1
ATOM 820 C CA . MET A 1 113 ? 20.547 49.636 80.273 1.00 61.48 110 MET A CA 1
ATOM 821 C C . MET A 1 113 ? 19.991 48.728 81.380 1.00 59.27 110 MET A C 1
ATOM 822 O O . MET A 1 113 ? 20.726 47.868 81.915 1.00 50.74 110 MET A O 1
ATOM 827 N N . MET A 1 114 ? 18.689 48.880 81.650 1.00 62.95 111 MET A N 1
ATOM 828 C CA . MET A 1 114 ? 17.962 48.008 82.584 1.00 69.24 111 MET A CA 1
ATOM 829 C C . MET A 1 114 ? 16.620 47.519 82.047 1.00 69.88 111 MET A C 1
ATOM 830 O O . MET A 1 114 ? 16.181 47.921 80.976 1.00 67.88 111 MET A O 1
ATOM 835 N N . MET A 1 115 ? 15.994 46.622 82.802 1.00 66.19 112 MET A N 1
ATOM 836 C CA . MET A 1 115 ? 14.763 45.968 82.398 1.00 62.80 112 MET A CA 1
ATOM 837 C C . MET A 1 115 ? 14.049 45.525 83.663 1.00 59.21 112 MET A C 1
ATOM 838 O O . MET A 1 115 ? 14.638 45.550 84.764 1.00 54.25 112 MET A O 1
ATOM 843 N N . GLY A 1 116 ? 12.791 45.112 83.511 1.00 57.04 113 GLY A N 1
ATOM 844 C CA . GLY A 1 116 ? 11.994 44.570 84.632 1.00 55.91 113 GLY A CA 1
ATOM 845 C C . GLY A 1 116 ? 11.970 43.061 84.883 1.00 52.84 113 GLY A C 1
ATOM 846 O O . GLY A 1 116 ? 12.059 42.266 83.985 1.00 51.16 113 GLY A O 1
ATOM 847 N N . ILE A 1 117 ? 11.825 42.685 86.138 1.00 53.26 114 ILE A N 1
ATOM 848 C CA . ILE A 1 117 ? 11.783 41.306 86.566 1.00 61.11 114 ILE A CA 1
ATOM 849 C C . ILE A 1 117 ? 10.544 41.128 87.441 1.00 71.40 114 ILE A C 1
ATOM 850 O O . ILE A 1 117 ? 10.108 42.085 88.137 1.00 77.81 114 ILE A O 1
ATOM 855 N N . SER A 1 130 ? 2.734 52.110 84.724 1.00 58.10 127 SER A N 1
ATOM 856 C CA . SER A 1 130 ? 2.621 53.433 85.327 1.00 58.65 127 SER A CA 1
ATOM 857 C C . SER A 1 130 ? 3.970 54.122 85.577 1.00 64.99 127 SER A C 1
ATOM 858 O O . SER A 1 130 ? 4.039 55.338 85.680 1.00 60.26 127 SER A O 1
ATOM 861 N N . PHE A 1 131 ? 5.044 53.349 85.676 1.00 76.60 128 PHE A N 1
ATOM 862 C CA . PHE A 1 131 ? 6.372 53.922 85.576 1.00 85.08 128 PHE A CA 1
ATOM 863 C C . PHE A 1 131 ? 6.631 54.348 84.141 1.00 78.88 128 PHE A C 1
ATOM 864 O O . PHE A 1 131 ? 7.350 55.319 83.908 1.00 87.85 128 PHE A O 1
ATOM 872 N N . SER A 1 132 ? 6.007 53.626 83.204 1.00 68.60 129 SER A N 1
ATOM 873 C CA . SER A 1 132 ? 5.965 53.971 81.780 1.00 68.42 129 SER A CA 1
ATOM 874 C C . SER A 1 132 ? 5.377 55.363 81.491 1.00 58.97 129 SER A C 1
ATOM 875 O O . SER A 1 132 ? 5.426 55.834 80.379 1.00 53.28 129 SER A O 1
ATOM 878 N N . THR A 1 133 ? 4.790 55.988 82.493 1.00 63.79 130 THR A N 1
ATOM 879 C CA . THR A 1 133 ? 4.213 57.317 82.362 1.00 71.34 130 THR A CA 1
ATOM 880 C C . THR A 1 133 ? 5.130 58.363 82.919 1.00 65.59 130 THR A C 1
ATOM 881 O O . THR A 1 133 ? 5.266 59.427 82.342 1.00 76.62 130 THR A O 1
ATOM 885 N N . GLN A 1 134 ? 5.754 58.040 84.034 1.00 63.00 131 GLN A N 1
ATOM 886 C CA . GLN A 1 134 ? 6.628 58.938 84.719 1.00 62.05 131 GLN A CA 1
ATOM 887 C C . GLN A 1 134 ? 7.902 59.116 83.933 1.00 61.55 131 GLN A C 1
ATOM 888 O O . GLN A 1 134 ? 8.454 60.217 83.907 1.00 58.35 131 GLN A O 1
ATOM 894 N N . ILE A 1 135 ? 8.342 58.028 83.298 1.00 64.67 132 ILE A N 1
ATOM 895 C CA . ILE A 1 135 ? 9.529 58.025 82.443 1.00 63.43 132 ILE A CA 1
ATOM 896 C C . ILE A 1 135 ? 9.237 58.637 81.065 1.00 59.61 132 ILE A C 1
ATOM 897 O O . ILE A 1 135 ? 10.106 59.264 80.440 1.00 61.61 132 ILE A O 1
ATOM 902 N N . ALA A 1 136 ? 8.011 58.445 80.600 1.00 60.31 133 ALA A N 1
ATOM 903 C CA . ALA A 1 136 ? 7.546 59.055 79.338 1.00 59.48 133 ALA A CA 1
ATOM 904 C C . ALA A 1 136 ? 7.461 60.569 79.402 1.00 57.88 133 ALA A C 1
ATOM 905 O O . ALA A 1 136 ? 8.000 61.233 78.533 1.00 50.68 133 ALA A O 1
ATOM 907 N N . HIS A 1 137 ? 6.784 61.088 80.429 1.00 58.97 134 HIS A N 1
ATOM 908 C CA . HIS A 1 137 ? 6.677 62.530 80.671 1.00 66.16 134 HIS A CA 1
ATOM 909 C C . HIS A 1 137 ? 8.050 63.143 81.132 1.00 65.79 134 HIS A C 1
ATOM 910 O O . HIS A 1 137 ? 8.321 64.319 80.866 1.00 59.78 134 HIS A O 1
ATOM 917 N N . TYR A 1 138 ? 8.923 62.366 81.785 1.00 63.99 135 TYR A N 1
ATOM 918 C CA . TYR A 1 138 ? 10.265 62.863 82.084 1.00 57.72 135 TYR A CA 1
ATOM 919 C C . TYR A 1 138 ? 11.062 63.010 80.775 1.00 57.06 135 TYR A C 1
ATOM 920 O O . TYR A 1 138 ? 11.808 63.965 80.611 1.00 55.74 135 TYR A O 1
ATOM 929 N N . TYR A 1 139 ? 10.893 62.064 79.857 1.00 58.29 136 TYR A N 1
ATOM 930 C CA . TYR A 1 139 ? 11.567 62.106 78.561 1.00 56.34 136 TYR A CA 1
ATOM 931 C C . TYR A 1 139 ? 10.997 63.243 77.687 1.00 55.98 136 TYR A C 1
ATOM 932 O O . TYR A 1 139 ? 11.736 63.933 76.991 1.00 54.78 136 TYR A O 1
ATOM 941 N N . LYS A 1 140 ? 9.678 63.414 77.719 1.00 59.43 137 LYS A N 1
ATOM 942 C CA . LYS A 1 140 ? 9.008 64.478 76.968 1.00 61.57 137 LYS A CA 1
ATOM 943 C C . LYS A 1 140 ? 9.411 65.849 77.497 1.00 57.65 137 LYS A C 1
ATOM 944 O O . LYS A 1 140 ? 9.508 66.775 76.725 1.00 51.26 137 LYS A O 1
ATOM 950 N N . ASN A 1 141 ? 9.648 65.956 78.810 1.00 62.61 138 ASN A N 1
ATOM 951 C CA . ASN A 1 141 ? 9.997 67.226 79.451 1.00 61.23 138 ASN A CA 1
ATOM 952 C C . ASN A 1 141 ? 11.478 67.434 79.746 1.00 57.67 138 ASN A C 1
ATOM 953 O O . ASN A 1 141 ? 11.843 68.403 80.416 1.00 54.29 138 ASN A O 1
ATOM 958 N N . GLN A 1 142 ? 12.341 66.570 79.213 1.00 57.87 139 GLN A N 1
ATOM 959 C CA . GLN A 1 142 ? 13.787 66.763 79.381 1.00 55.96 139 GLN A CA 1
ATOM 960 C C . GLN A 1 142 ? 14.334 67.592 78.236 1.00 54.83 139 GLN A C 1
ATOM 961 O O . GLN A 1 142 ? 13.869 67.442 77.100 1.00 58.07 139 GLN A O 1
ATOM 967 N N . PRO A 1 143 ? 15.335 68.449 78.519 1.00 53.77 140 PRO A N 1
ATOM 968 C CA . PRO A 1 143 ? 15.887 69.297 77.455 1.00 59.10 140 PRO A CA 1
ATOM 969 C C . PRO A 1 143 ? 16.637 68.534 76.348 1.00 60.83 140 PRO A C 1
ATOM 970 O O . PRO A 1 143 ? 17.098 67.407 76.542 1.00 58.87 140 PRO A O 1
ATOM 974 N N . THR A 1 144 ? 16.749 69.184 75.199 1.00 64.70 141 THR A N 1
ATOM 975 C CA . THR A 1 144 ? 17.517 68.677 74.078 1.00 68.01 141 THR A CA 1
ATOM 976 C C . THR A 1 144 ? 18.986 69.091 74.200 1.00 73.34 141 THR A C 1
ATOM 977 O O . THR A 1 144 ? 19.319 70.283 74.187 1.00 76.86 141 THR A O 1
ATOM 981 N N . ILE A 1 145 ? 19.854 68.095 74.294 1.00 77.09 142 ILE A N 1
ATOM 982 C CA . ILE A 1 145 ? 21.294 68.309 74.214 1.00 84.80 142 ILE A CA 1
ATOM 983 C C . ILE A 1 145 ? 21.863 67.520 73.041 1.00 82.45 142 ILE A C 1
ATOM 984 O O . ILE A 1 145 ? 21.239 66.577 72.544 1.00 83.17 142 ILE A O 1
ATOM 989 N N . THR A 1 146 ? 23.053 67.910 72.603 1.00 80.16 143 THR A N 1
ATOM 990 C CA . THR A 1 146 ? 23.819 67.091 71.676 1.00 72.18 143 THR A CA 1
ATOM 991 C C . THR A 1 146 ? 24.479 65.988 72.505 1.00 66.32 143 THR A C 1
ATOM 992 O O . THR A 1 146 ? 25.278 66.269 73.414 1.00 61.87 143 THR A O 1
ATOM 996 N N . TRP A 1 147 ? 24.163 64.738 72.173 1.00 58.35 144 TRP A N 1
ATOM 997 C CA . TRP A 1 147 ? 24.814 63.603 72.814 1.00 57.04 144 TRP A CA 1
ATOM 998 C C . TRP A 1 147 ? 26.318 63.639 72.501 1.00 59.02 144 TRP A C 1
ATOM 999 O O . TRP A 1 147 ? 26.696 63.741 71.314 1.00 56.37 144 TRP A O 1
ATOM 1010 N N . PRO A 1 148 ? 27.173 63.585 73.555 1.00 61.89 145 PRO A N 1
ATOM 1011 C CA . PRO A 1 148 ? 28.618 63.595 73.344 1.00 61.45 145 PRO A CA 1
ATOM 1012 C C . PRO A 1 148 ? 29.083 62.323 72.602 1.00 64.96 145 PRO A C 1
ATOM 1013 O O . PRO A 1 148 ? 28.287 61.390 72.409 1.00 59.70 145 PRO A O 1
ATOM 1017 N N . GLU A 1 149 ? 30.349 62.300 72.183 1.00 67.24 146 GLU A N 1
ATOM 1018 C CA . GLU A 1 149 ? 30.891 61.149 71.447 1.00 71.93 146 GLU A CA 1
ATOM 1019 C C . GLU A 1 149 ? 31.058 59.910 72.334 1.00 68.70 146 GLU A C 1
ATOM 1020 O O . GLU A 1 149 ? 31.276 58.814 71.818 1.00 71.63 146 GLU A O 1
ATOM 1026 N N . GLN A 1 150 ? 30.951 60.082 73.653 1.00 64.51 147 GLN A N 1
ATOM 1027 C CA . GLN A 1 150 ? 31.098 58.971 74.599 1.00 60.67 147 GLN A CA 1
ATOM 1028 C C . GLN A 1 150 ? 29.947 57.992 74.496 1.00 58.96 147 GLN A C 1
ATOM 1029 O O . GLN A 1 150 ? 30.113 56.820 74.821 1.00 57.43 147 GLN A O 1
ATOM 1035 N N . LEU A 1 151 ? 28.785 58.472 74.060 1.00 61.10 148 LEU A N 1
ATOM 1036 C CA . LEU A 1 151 ? 27.591 57.635 73.959 1.00 63.06 148 LEU A CA 1
ATOM 1037 C C . LEU A 1 151 ? 27.743 56.591 72.828 1.00 64.17 148 LEU A C 1
ATOM 1038 O O . LEU A 1 151 ? 27.768 56.942 71.631 1.00 56.86 148 LEU A O 1
ATOM 1043 N N . GLY A 1 152 ? 27.842 55.316 73.222 1.00 66.80 149 GLY A N 1
ATOM 1044 C CA . GLY A 1 152 ? 27.995 54.209 72.275 1.00 67.49 149 GLY A CA 1
ATOM 1045 C C . GLY A 1 152 ? 29.350 54.208 71.592 1.00 64.41 149 GLY A C 1
ATOM 1046 O O . GLY A 1 152 ? 29.432 53.860 70.442 1.00 61.60 149 GLY A O 1
ATOM 1047 N N . HIS A 1 153 ? 30.395 54.617 72.301 1.00 65.73 150 HIS A N 1
ATOM 1048 C CA . HIS A 1 153 ? 31.722 54.677 71.745 1.00 69.19 150 HIS A CA 1
ATOM 1049 C C . HIS A 1 153 ? 32.330 53.302 71.959 1.00 70.01 150 HIS A C 1
ATOM 1050 O O . HIS A 1 153 ? 32.423 52.859 73.086 1.00 73.02 150 HIS A O 1
ATOM 1057 N N . LYS A 1 154 ? 32.713 52.615 70.888 1.00 67.97 151 LYS A N 1
ATOM 1058 C CA . LYS A 1 154 ? 33.309 51.291 71.042 1.00 61.86 151 LYS A CA 1
ATOM 1059 C C . LYS A 1 154 ? 34.704 51.479 71.595 1.00 55.28 151 LYS A C 1
ATOM 1060 O O . LYS A 1 154 ? 35.441 52.333 71.129 1.00 53.73 151 LYS A O 1
ATOM 1066 N N . ILE A 1 155 ? 35.064 50.670 72.580 1.00 52.13 152 ILE A N 1
ATOM 1067 C CA . ILE A 1 155 ? 36.379 50.761 73.195 1.00 54.51 152 ILE A CA 1
ATOM 1068 C C . ILE A 1 155 ? 37.438 50.212 72.236 1.00 57.57 152 ILE A C 1
ATOM 1069 O O . ILE A 1 155 ? 37.277 49.120 71.689 1.00 57.76 152 ILE A O 1
ATOM 1074 N N . ALA A 1 156 ? 38.522 50.965 72.057 1.00 61.58 153 ALA A N 1
ATOM 1075 C CA . ALA A 1 156 ? 39.638 50.543 71.198 1.00 66.74 153 ALA A CA 1
ATOM 1076 C C . ALA A 1 156 ? 40.884 51.419 71.404 1.00 69.88 153 ALA A C 1
ATOM 1077 O O . ALA A 1 156 ? 40.785 52.572 71.814 1.00 76.00 153 ALA A O 1
ATOM 1079 N N . ILE A 1 157 ? 42.054 50.861 71.115 1.00 71.76 154 ILE A N 1
ATOM 1080 C CA . ILE A 1 157 ? 43.275 51.656 70.986 1.00 73.95 154 ILE A CA 1
ATOM 1081 C C . ILE A 1 157 ? 43.344 52.227 69.554 1.00 78.04 154 ILE A C 1
ATOM 1082 O O . ILE A 1 157 ? 43.222 51.476 68.585 1.00 70.07 154 ILE A O 1
ATOM 1087 N N . PRO A 1 158 ? 43.552 53.553 69.415 1.00 87.25 155 PRO A N 1
ATOM 1088 C CA . PRO A 1 158 ? 43.666 54.145 68.068 1.00 83.56 155 PRO A CA 1
ATOM 1089 C C . PRO A 1 158 ? 44.975 53.749 67.385 1.00 78.66 155 PRO A C 1
ATOM 1090 O O . PRO A 1 158 ? 44.946 53.187 66.297 1.00 81.29 155 PRO A O 1
ATOM 1094 N N . ILE B 1 5 ? 15.839 68.545 91.009 1.00 51.79 2 ILE B N 1
ATOM 1095 C CA . ILE B 1 5 ? 15.048 69.002 89.813 1.00 54.20 2 ILE B CA 1
ATOM 1096 C C . ILE B 1 5 ? 15.495 70.403 89.370 1.00 56.84 2 ILE B C 1
ATOM 1097 O O . ILE B 1 5 ? 15.036 71.445 89.899 1.00 50.19 2 ILE B O 1
ATOM 1102 N N . LYS B 1 6 ? 16.391 70.417 88.385 1.00 56.56 3 LYS B N 1
ATOM 1103 C CA . LYS B 1 6 ? 16.847 71.668 87.778 1.00 54.06 3 LYS B CA 1
ATOM 1104 C C . LYS B 1 6 ? 15.891 72.065 86.647 1.00 48.47 3 LYS B C 1
ATOM 1105 O O . LYS B 1 6 ? 15.629 71.294 85.726 1.00 48.86 3 LYS B O 1
ATOM 1111 N N . GLN B 1 7 ? 15.346 73.267 86.745 1.00 45.12 4 GLN B N 1
ATOM 1112 C CA . GLN B 1 7 ? 14.359 73.741 85.787 1.00 42.24 4 GLN B CA 1
ATOM 1113 C C . GLN B 1 7 ? 14.987 74.748 84.832 1.00 37.85 4 GLN B C 1
ATOM 1114 O O . GLN B 1 7 ? 15.912 75.479 85.208 1.00 37.20 4 GLN B O 1
ATOM 1120 N N . LEU B 1 8 ? 14.498 74.751 83.585 1.00 33.45 5 LEU B N 1
ATOM 1121 C CA . LEU B 1 8 ? 14.897 75.729 82.600 1.00 31.72 5 LEU B CA 1
ATOM 1122 C C . LEU B 1 8 ? 13.674 76.350 81.919 1.00 32.60 5 LEU B C 1
ATOM 1123 O O . LEU B 1 8 ? 12.775 75.656 81.442 1.00 33.45 5 LEU B O 1
ATOM 1128 N N . PHE B 1 9 ? 13.631 77.676 81.904 1.00 30.28 6 PHE B N 1
ATOM 1129 C CA . PHE B 1 9 ? 12.618 78.349 81.146 1.00 29.31 6 PHE B CA 1
ATOM 1130 C C . PHE B 1 9 ? 13.041 78.306 79.640 1.00 29.59 6 PHE B C 1
ATOM 1131 O O . PHE B 1 9 ? 14.166 78.641 79.265 1.00 27.19 6 PHE B O 1
ATOM 1139 N N . THR B 1 10 ? 12.082 77.941 78.799 1.00 27.55 7 THR B N 1
ATOM 1140 C CA . THR B 1 10 ? 12.329 77.457 77.465 1.00 27.97 7 THR B CA 1
ATOM 1141 C C . THR B 1 10 ? 11.201 77.869 76.567 1.00 28.67 7 THR B C 1
ATOM 1142 O O . THR B 1 10 ? 10.088 78.024 77.010 1.00 28.22 7 THR B O 1
ATOM 1146 N N . HIS B 1 11 ? 11.491 78.070 75.293 1.00 30.90 8 HIS B N 1
ATOM 1147 C CA . HIS B 1 11 ? 10.455 78.355 74.299 1.00 31.27 8 HIS B CA 1
ATOM 1148 C C . HIS B 1 11 ? 10.901 77.762 72.994 1.00 31.74 8 HIS B C 1
ATOM 1149 O O . HIS B 1 11 ? 12.063 77.923 72.587 1.00 31.54 8 HIS B O 1
ATOM 1156 N N . THR B 1 12 ? 9.982 77.057 72.334 1.00 31.03 9 THR B N 1
ATOM 1157 C CA . THR B 1 12 ? 10.307 76.293 71.149 1.00 27.63 9 THR B CA 1
ATOM 1158 C C . THR B 1 12 ? 9.433 76.739 70.023 1.00 26.82 9 THR B C 1
ATOM 1159 O O . THR B 1 12 ? 8.252 76.872 70.161 1.00 26.14 9 THR B O 1
ATOM 1163 N N . GLN B 1 13 ? 10.032 76.931 68.863 1.00 30.22 10 GLN B N 1
ATOM 1164 C CA . GLN B 1 13 ? 9.319 77.460 67.712 1.00 28.98 10 GLN B CA 1
ATOM 1165 C C . GLN B 1 13 ? 9.913 76.915 66.436 1.00 26.29 10 GLN B C 1
ATOM 1166 O O . GLN B 1 13 ? 11.035 76.392 66.442 1.00 25.83 10 GLN B O 1
ATOM 1172 N N . THR B 1 14 ? 9.216 77.135 65.318 1.00 25.73 11 THR B N 1
ATOM 1173 C CA . THR B 1 14 ? 9.753 76.747 64.042 1.00 23.51 11 THR B CA 1
ATOM 1174 C C . THR B 1 14 ? 9.974 77.941 63.133 1.00 22.38 11 THR B C 1
ATOM 1175 O O . THR B 1 14 ? 9.186 78.853 63.092 1.00 23.10 11 THR B O 1
ATOM 1179 N N . VAL B 1 15 ? 11.029 77.891 62.332 1.00 20.16 12 VAL B N 1
ATOM 1180 C CA . VAL B 1 15 ? 11.300 78.951 61.384 1.00 19.73 12 VAL B CA 1
ATOM 1181 C C . VAL B 1 15 ? 10.261 78.902 60.271 1.00 19.60 12 VAL B C 1
ATOM 1182 O O . VAL B 1 15 ? 10.150 77.903 59.606 1.00 21.67 12 VAL B O 1
ATOM 1186 N N . THR B 1 16 ? 9.498 79.969 60.092 1.00 18.60 13 THR B N 1
ATOM 1187 C CA . THR B 1 16 ? 8.544 80.081 58.979 1.00 17.85 13 THR B CA 1
ATOM 1188 C C . THR B 1 16 ? 9.101 81.076 57.979 1.00 17.57 13 THR B C 1
ATOM 1189 O O . THR B 1 16 ? 10.128 81.694 58.235 1.00 17.08 13 THR B O 1
ATOM 1193 N N . SER B 1 17 ? 8.450 81.197 56.823 1.00 17.00 14 SER B N 1
ATOM 1194 C CA . SER B 1 17 ? 8.870 82.146 55.815 1.00 17.74 14 SER B CA 1
ATOM 1195 C C . SER B 1 17 ? 8.787 83.598 56.291 1.00 18.53 14 SER B C 1
ATOM 1196 O O . SER B 1 17 ? 9.487 84.455 55.774 1.00 17.34 14 SER B O 1
ATOM 1199 N N . GLU B 1 18 ? 7.939 83.880 57.280 1.00 21.99 15 GLU B N 1
ATOM 1200 C CA . GLU B 1 18 ? 7.863 85.256 57.879 1.00 23.65 15 GLU B CA 1
ATOM 1201 C C . GLU B 1 18 ? 9.186 85.682 58.491 1.00 21.11 15 GLU B C 1
ATOM 1202 O O . GLU B 1 18 ? 9.477 86.842 58.539 1.00 21.45 15 GLU B O 1
ATOM 1208 N N . PHE B 1 19 ? 10.025 84.721 58.868 1.00 20.65 16 PHE B N 1
ATOM 1209 C CA . PHE B 1 19 ? 11.328 84.966 59.458 1.00 19.52 16 PHE B CA 1
ATOM 1210 C C . PHE B 1 19 ? 12.420 85.205 58.423 1.00 16.92 16 PHE B C 1
ATOM 1211 O O . PHE B 1 19 ? 13.525 85.561 58.786 1.00 16.89 16 PHE B O 1
ATOM 1219 N N . ILE B 1 20 ? 12.119 85.055 57.149 1.00 15.51 17 ILE B N 1
ATOM 1220 C CA . ILE B 1 20 ? 13.134 84.964 56.097 1.00 15.68 17 ILE B CA 1
ATOM 1221 C C . ILE B 1 20 ? 12.880 86.029 55.004 1.00 16.69 17 ILE B C 1
ATOM 1222 O O . ILE B 1 20 ? 11.865 85.977 54.319 1.00 16.47 17 ILE B O 1
ATOM 1227 N N . ASP B 1 21 ? 13.824 86.958 54.838 1.00 17.79 18 ASP B N 1
ATOM 1228 C CA . ASP B 1 21 ? 13.741 88.014 53.844 1.00 19.22 18 ASP B CA 1
ATOM 1229 C C . ASP B 1 21 ? 14.656 87.729 52.655 1.00 20.47 18 ASP B C 1
ATOM 1230 O O . ASP B 1 21 ? 14.298 87.960 51.499 1.00 18.89 18 ASP B O 1
ATOM 1235 N N . HIS B 1 22 ? 15.876 87.265 52.941 1.00 20.97 19 HIS B N 1
ATOM 1236 C CA . HIS B 1 22 ? 16.877 87.013 51.910 1.00 20.46 19 HIS B CA 1
ATOM 1237 C C . HIS B 1 22 ? 17.723 85.825 52.299 1.00 18.85 19 HIS B C 1
ATOM 1238 O O . HIS B 1 22 ? 17.692 85.351 53.461 1.00 19.18 19 HIS B O 1
ATOM 1245 N N . ASN B 1 23 ? 18.461 85.331 51.325 1.00 16.88 20 ASN B N 1
ATOM 1246 C CA . ASN B 1 23 ? 19.469 84.289 51.541 1.00 18.14 20 ASN B CA 1
ATOM 1247 C C . ASN B 1 23 ? 18.964 82.982 52.062 1.00 18.57 20 ASN B C 1
ATOM 1248 O O . ASN B 1 23 ? 19.778 82.223 52.615 1.00 18.08 20 ASN B O 1
ATOM 1253 N N . ASN B 1 24 ? 17.650 82.694 51.911 1.00 17.45 21 ASN B N 1
ATOM 1254 C CA . ASN B 1 24 ? 17.096 81.433 52.359 1.00 16.02 21 ASN B CA 1
ATOM 1255 C C . ASN B 1 24 ? 17.318 81.140 53.848 1.00 15.51 21 ASN B C 1
ATOM 1256 O O . ASN B 1 24 ? 17.336 79.963 54.257 1.00 17.00 21 ASN B O 1
ATOM 1261 N N . HIS B 1 25 ? 17.508 82.159 54.663 1.00 14.76 22 HIS B N 1
ATOM 1262 C CA . HIS B 1 25 ? 17.696 81.933 56.097 1.00 15.73 22 HIS B CA 1
ATOM 1263 C C . HIS B 1 25 ? 17.137 83.052 56.953 1.00 14.63 22 HIS B C 1
ATOM 1264 O O . HIS B 1 25 ? 16.779 84.102 56.438 1.00 14.93 22 HIS B O 1
ATOM 1271 N N . MET B 1 26 ? 17.040 82.832 58.243 1.00 14.94 23 MET B N 1
ATOM 1272 C CA . MET B 1 26 ? 16.456 83.829 59.134 1.00 16.31 23 MET B CA 1
ATOM 1273 C C . MET B 1 26 ? 17.240 85.146 59.183 1.00 15.30 23 MET B C 1
ATOM 1274 O O . MET B 1 26 ? 18.410 85.159 59.483 1.00 14.03 23 MET B O 1
ATOM 1279 N N . HIS B 1 27 ? 16.534 86.243 58.934 1.00 15.46 24 HIS B N 1
ATOM 1280 C CA . HIS B 1 27 ? 17.022 87.619 59.065 1.00 14.59 24 HIS B CA 1
ATOM 1281 C C . HIS B 1 27 ? 17.655 87.866 60.415 1.00 13.65 24 HIS B C 1
ATOM 1282 O O . HIS B 1 27 ? 17.182 87.406 61.456 1.00 12.51 24 HIS B O 1
ATOM 1289 N N . ASP B 1 28 ? 18.760 88.573 60.415 1.00 13.51 25 ASP B N 1
ATOM 1290 C CA . ASP B 1 28 ? 19.528 88.778 61.663 1.00 12.90 25 ASP B CA 1
ATOM 1291 C C . ASP B 1 28 ? 18.766 89.433 62.805 1.00 13.14 25 ASP B C 1
ATOM 1292 O O . ASP B 1 28 ? 18.864 89.008 63.911 1.00 13.20 25 ASP B O 1
ATOM 1297 N N . ALA B 1 29 ? 17.982 90.458 62.513 1.00 13.85 26 ALA B N 1
ATOM 1298 C CA . ALA B 1 29 ? 17.214 91.208 63.520 1.00 13.90 26 ALA B CA 1
ATOM 1299 C C . ALA B 1 29 ? 16.026 90.439 64.072 1.00 14.63 26 ALA B C 1
ATOM 1300 O O . ALA B 1 29 ? 15.567 90.701 65.159 1.00 16.50 26 ALA B O 1
ATOM 1302 N N . ASN B 1 30 ? 15.543 89.444 63.334 1.00 16.13 27 ASN B N 1
ATOM 1303 C CA . ASN B 1 30 ? 14.464 88.573 63.816 1.00 15.02 27 ASN B CA 1
ATOM 1304 C C . ASN B 1 30 ? 14.924 87.739 64.976 1.00 14.59 27 ASN B C 1
ATOM 1305 O O . ASN B 1 30 ? 14.121 87.343 65.810 1.00 14.03 27 ASN B O 1
ATOM 1310 N N . TYR B 1 31 ? 16.218 87.455 65.041 1.00 14.81 28 TYR B N 1
ATOM 1311 C CA . TYR B 1 31 ? 16.763 86.773 66.219 1.00 15.69 28 TYR B CA 1
ATOM 1312 C C . TYR B 1 31 ? 16.536 87.639 67.484 1.00 16.54 28 TYR B C 1
ATOM 1313 O O . TYR B 1 31 ? 16.137 87.165 68.532 1.00 17.41 28 TYR B O 1
ATOM 1322 N N . ASN B 1 32 ? 16.731 88.938 67.331 1.00 17.15 29 ASN B N 1
ATOM 1323 C CA . ASN B 1 32 ? 16.525 89.875 68.402 1.00 18.97 29 ASN B CA 1
ATOM 1324 C C . ASN B 1 32 ? 15.078 89.969 68.790 1.00 19.82 29 ASN B C 1
ATOM 1325 O O . ASN B 1 32 ? 14.752 90.034 69.988 1.00 20.98 29 ASN B O 1
ATOM 1330 N N . ILE B 1 33 ? 14.210 89.886 67.797 1.00 18.81 30 ILE B N 1
ATOM 1331 C CA . ILE B 1 33 ? 12.786 89.800 68.092 1.00 19.82 30 ILE B CA 1
ATOM 1332 C C . ILE B 1 33 ? 12.456 88.557 68.925 1.00 20.14 30 ILE B C 1
ATOM 1333 O O . ILE B 1 33 ? 11.769 88.641 69.946 1.00 21.61 30 ILE B O 1
ATOM 1338 N N . ILE B 1 34 ? 12.969 87.404 68.508 1.00 20.28 31 ILE B N 1
ATOM 1339 C CA . ILE B 1 34 ? 12.795 86.156 69.252 1.00 19.47 31 ILE B CA 1
ATOM 1340 C C . ILE B 1 34 ? 13.260 86.254 70.714 1.00 19.98 31 ILE B C 1
ATOM 1341 O O . ILE B 1 34 ? 12.491 85.976 71.668 1.00 21.22 31 ILE B O 1
ATOM 1346 N N . PHE B 1 35 ? 14.530 86.586 70.880 1.00 19.12 32 PHE B N 1
ATOM 1347 C CA . PHE B 1 35 ? 15.122 86.663 72.204 1.00 20.24 32 PHE B CA 1
ATOM 1348 C C . PHE B 1 35 ? 14.353 87.637 73.116 1.00 20.09 32 PHE B C 1
ATOM 1349 O O . PHE B 1 35 ? 14.082 87.336 74.259 1.00 19.93 32 PHE B O 1
ATOM 1357 N N . SER B 1 36 ? 13.964 88.775 72.573 1.00 21.31 33 SER B N 1
ATOM 1358 C CA . SER B 1 36 ? 13.266 89.771 73.350 1.00 22.74 33 SER B CA 1
ATOM 1359 C C . SER B 1 36 ? 11.916 89.236 73.822 1.00 25.51 33 SER B C 1
ATOM 1360 O O . SER B 1 36 ? 11.526 89.454 74.963 1.00 28.70 33 SER B O 1
ATOM 1363 N N . ASP B 1 37 ? 11.214 88.520 72.958 1.00 27.09 34 ASP B N 1
ATOM 1364 C CA . ASP B 1 37 ? 9.933 87.929 73.331 1.00 29.55 34 ASP B CA 1
ATOM 1365 C C . ASP B 1 37 ? 10.110 86.873 74.433 1.00 28.70 34 ASP B C 1
ATOM 1366 O O . ASP B 1 37 ? 9.297 86.761 75.345 1.00 25.62 34 ASP B O 1
ATOM 1371 N N . VAL B 1 38 ? 11.170 86.081 74.338 1.00 28.10 35 VAL B N 1
ATOM 1372 C CA . VAL B 1 38 ? 11.418 85.067 75.355 1.00 27.32 35 VAL B CA 1
ATOM 1373 C C . VAL B 1 38 ? 11.713 85.686 76.717 1.00 25.17 35 VAL B C 1
ATOM 1374 O O . VAL B 1 38 ? 11.198 85.254 77.743 1.00 24.46 35 VAL B O 1
ATOM 1378 N N . VAL B 1 39 ? 12.549 86.693 76.716 1.00 24.18 36 VAL B N 1
ATOM 1379 C CA . VAL B 1 39 ? 12.846 87.436 77.926 1.00 24.43 36 VAL B CA 1
ATOM 1380 C C . VAL B 1 39 ? 11.560 87.993 78.561 1.00 25.80 36 VAL B C 1
ATOM 1381 O O . VAL B 1 39 ? 11.324 87.862 79.757 1.00 24.84 36 VAL B O 1
ATOM 1385 N N . ASN B 1 40 ? 10.728 88.587 77.732 1.00 27.33 37 ASN B N 1
ATOM 1386 C CA . ASN B 1 40 ? 9.433 89.066 78.151 1.00 26.09 37 ASN B CA 1
ATOM 1387 C C . ASN B 1 40 ? 8.545 87.964 78.736 1.00 27.82 37 ASN B C 1
ATOM 1388 O O . ASN B 1 40 ? 7.856 88.179 79.744 1.00 29.34 37 ASN B O 1
ATOM 1393 N N . ARG B 1 41 ? 8.548 86.788 78.132 1.00 29.08 38 ARG B N 1
ATOM 1394 C CA . ARG B 1 41 ? 7.733 85.670 78.662 1.00 29.36 38 ARG B CA 1
ATOM 1395 C C . ARG B 1 41 ? 8.202 85.284 80.072 1.00 27.95 38 ARG B C 1
ATOM 1396 O O . ARG B 1 41 ? 7.387 85.113 80.993 1.00 28.76 38 ARG B O 1
ATOM 1404 N N . PHE B 1 42 ? 9.514 85.206 80.237 1.00 25.72 39 PHE B N 1
ATOM 1405 C CA . PHE B 1 42 ? 10.109 84.955 81.501 1.00 26.20 39 PHE B CA 1
ATOM 1406 C C . PHE B 1 42 ? 9.705 86.017 82.553 1.00 28.62 39 PHE B C 1
ATOM 1407 O O . PHE B 1 42 ? 9.133 85.661 83.599 1.00 26.77 39 PHE B O 1
ATOM 1415 N N . ASN B 1 43 ? 9.987 87.296 82.269 1.00 27.56 40 ASN B N 1
ATOM 1416 C CA . ASN B 1 43 ? 9.712 88.389 83.215 1.00 29.01 40 ASN B CA 1
ATOM 1417 C C . ASN B 1 43 ? 8.223 88.523 83.510 1.00 29.12 40 ASN B C 1
ATOM 1418 O O . ASN B 1 43 ? 7.849 88.836 84.611 1.00 30.67 40 ASN B O 1
ATOM 1423 N N . TYR B 1 44 ? 7.374 88.240 82.535 1.00 31.86 41 TYR B N 1
ATOM 1424 C CA . TYR B 1 44 ? 5.929 88.237 82.774 1.00 33.98 41 TYR B CA 1
ATOM 1425 C C . TYR B 1 44 ? 5.534 87.131 83.736 1.00 37.15 41 TYR B C 1
ATOM 1426 O O . TYR B 1 44 ? 4.664 87.346 84.584 1.00 40.38 41 TYR B O 1
ATOM 1435 N N . SER B 1 45 ? 6.168 85.967 83.613 1.00 34.41 42 SER B N 1
ATOM 1436 C CA . SER B 1 45 ? 5.808 84.843 84.439 1.00 33.43 42 SER B CA 1
ATOM 1437 C C . SER B 1 45 ? 6.548 84.825 85.777 1.00 34.93 42 SER B C 1
ATOM 1438 O O . SER B 1 45 ? 6.303 83.944 86.577 1.00 36.74 42 SER B O 1
ATOM 1441 N N . HIS B 1 46 ? 7.451 85.768 86.034 1.00 35.92 43 HIS B N 1
ATOM 1442 C CA . HIS B 1 46 ? 8.266 85.720 87.256 1.00 35.07 43 HIS B CA 1
ATOM 1443 C C . HIS B 1 46 ? 8.153 86.944 88.155 1.00 34.96 43 HIS B C 1
ATOM 1444 O O . HIS B 1 46 ? 9.081 87.249 88.916 1.00 30.24 43 HIS B O 1
ATOM 1451 N N . GLY B 1 47 ? 7.006 87.617 88.095 1.00 35.46 44 GLY B N 1
ATOM 1452 C CA . GLY B 1 47 ? 6.711 88.725 88.991 1.00 36.31 44 GLY B CA 1
ATOM 1453 C C . GLY B 1 47 ? 6.591 90.097 88.357 1.00 39.53 44 GLY B C 1
ATOM 1454 O O . GLY B 1 47 ? 6.403 91.071 89.087 1.00 39.51 44 GLY B O 1
ATOM 1455 N N . LEU B 1 48 ? 6.665 90.197 87.021 1.00 39.88 45 LEU B N 1
ATOM 1456 C CA . LEU B 1 48 ? 6.509 91.481 86.346 1.00 38.43 45 LEU B CA 1
ATOM 1457 C C . LEU B 1 48 ? 5.711 91.408 85.071 1.00 39.04 45 LEU B C 1
ATOM 1458 O O . LEU B 1 48 ? 6.129 91.912 84.038 1.00 38.81 45 LEU B O 1
ATOM 1463 N N . SER B 1 49 ? 4.530 90.804 85.136 1.00 41.91 46 SER B N 1
ATOM 1464 C CA . SER B 1 49 ? 3.581 90.861 84.018 1.00 39.33 46 SER B CA 1
ATOM 1465 C C . SER B 1 49 ? 3.197 92.283 83.744 1.00 38.93 46 SER B C 1
ATOM 1466 O O . SER B 1 49 ? 3.426 93.167 84.571 1.00 38.50 46 SER B O 1
ATOM 1469 N N . LEU B 1 50 ? 2.607 92.512 82.579 1.00 41.84 47 LEU B N 1
ATOM 1470 C CA . LEU B 1 50 ? 2.208 93.868 82.218 1.00 49.01 47 LEU B CA 1
ATOM 1471 C C . LEU B 1 50 ? 1.194 94.440 83.231 1.00 46.70 47 LEU B C 1
ATOM 1472 O O . LEU B 1 50 ? 1.241 95.615 83.555 1.00 44.66 47 LEU B O 1
ATOM 1477 N N . LYS B 1 51 ? 0.305 93.579 83.723 1.00 49.66 48 LYS B N 1
ATOM 1478 C CA . LYS B 1 51 ? -0.639 93.925 84.778 1.00 52.61 48 LYS B CA 1
ATOM 1479 C C . LYS B 1 51 ? 0.081 94.374 86.029 1.00 49.60 48 LYS B C 1
ATOM 1480 O O . LYS B 1 51 ? -0.202 95.445 86.542 1.00 52.08 48 LYS B O 1
ATOM 1486 N N . GLU B 1 52 ? 1.022 93.560 86.499 1.00 49.07 49 GLU B N 1
ATOM 1487 C CA . GLU B 1 52 ? 1.851 93.901 87.669 1.00 47.01 49 GLU B CA 1
ATOM 1488 C C . GLU B 1 52 ? 2.669 95.178 87.472 1.00 46.48 49 GLU B C 1
ATOM 1489 O O . GLU B 1 52 ? 2.879 95.935 88.414 1.00 50.62 49 GLU B O 1
ATOM 1495 N N . ARG B 1 53 ? 3.130 95.404 86.245 1.00 47.26 50 ARG B N 1
ATOM 1496 C CA . ARG B 1 53 ? 3.894 96.597 85.909 1.00 46.44 50 ARG B CA 1
ATOM 1497 C C . ARG B 1 53 ? 3.017 97.829 86.039 1.00 46.71 50 ARG B C 1
ATOM 1498 O O . ARG B 1 53 ? 3.384 98.776 86.706 1.00 47.06 50 ARG B O 1
ATOM 1506 N N . GLU B 1 54 ? 1.859 97.799 85.391 1.00 52.56 51 GLU B N 1
ATOM 1507 C CA . GLU B 1 54 ? 0.903 98.902 85.441 1.00 56.80 51 GLU B CA 1
ATOM 1508 C C . GLU B 1 54 ? 0.474 99.168 86.876 1.00 56.14 51 GLU B C 1
ATOM 1509 O O . GLU B 1 54 ? 0.359 100.318 87.275 1.00 48.88 51 GLU B O 1
ATOM 1515 N N . ASN B 1 55 ? 0.253 98.091 87.632 1.00 55.67 52 ASN B N 1
ATOM 1516 C CA . ASN B 1 55 ? -0.111 98.162 89.047 1.00 55.14 52 ASN B CA 1
ATOM 1517 C C . ASN B 1 55 ? 0.960 98.863 89.860 1.00 52.20 52 ASN B C 1
ATOM 1518 O O . ASN B 1 55 ? 0.668 99.823 90.543 1.00 59.64 52 ASN B O 1
ATOM 1523 N N . LEU B 1 56 ? 2.202 98.391 89.789 1.00 46.17 53 LEU B N 1
ATOM 1524 C CA . LEU B 1 56 ? 3.281 98.970 90.607 1.00 42.89 53 LEU B CA 1
ATOM 1525 C C . LEU B 1 56 ? 3.880 100.250 90.006 1.00 39.24 53 LEU B C 1
ATOM 1526 O O . LEU B 1 56 ? 4.822 100.803 90.559 1.00 30.94 53 LEU B O 1
ATOM 1531 N N . ALA B 1 57 ? 3.343 100.719 88.880 1.00 41.00 54 ALA B N 1
ATOM 1532 C CA . ALA B 1 57 ? 3.941 101.826 88.122 1.00 44.68 54 ALA B CA 1
ATOM 1533 C C . ALA B 1 57 ? 5.464 101.607 87.935 1.00 49.01 54 ALA B C 1
ATOM 1534 O O . ALA B 1 57 ? 6.289 102.471 88.226 1.00 47.91 54 ALA B O 1
ATOM 1536 N N . TYR B 1 58 ? 5.801 100.397 87.485 1.00 47.48 55 TYR B N 1
ATOM 1537 C CA . TYR B 1 58 ? 7.168 99.914 87.420 1.00 44.02 55 TYR B CA 1
ATOM 1538 C C . TYR B 1 58 ? 7.371 99.229 86.080 1.00 45.62 55 TYR B C 1
ATOM 1539 O O . TYR B 1 58 ? 6.425 98.691 85.503 1.00 46.66 55 TYR B O 1
ATOM 1548 N N . THR B 1 59 ? 8.598 99.275 85.568 1.00 45.92 56 THR B N 1
ATOM 1549 C CA . THR B 1 59 ? 8.930 98.548 84.339 1.00 44.67 56 THR B CA 1
ATOM 1550 C C . THR B 1 59 ? 10.403 98.134 84.274 1.00 40.88 56 THR B C 1
ATOM 1551 O O . THR B 1 59 ? 11.221 98.576 85.087 1.00 34.27 56 THR B O 1
ATOM 1555 N N . LEU B 1 60 ? 10.726 97.303 83.281 1.00 37.27 57 LEU B N 1
ATOM 1556 C CA . LEU B 1 60 ? 12.108 96.950 82.978 1.00 34.85 57 LEU B CA 1
ATOM 1557 C C . LEU B 1 60 ? 12.547 97.507 81.628 1.00 35.46 57 LEU B C 1
ATOM 1558 O O . LEU B 1 60 ? 11.812 97.424 80.646 1.00 40.03 57 LEU B O 1
ATOM 1563 N N . PHE B 1 61 ? 13.758 98.053 81.584 1.00 34.36 58 PHE B N 1
ATOM 1564 C CA . PHE B 1 61 ? 14.361 98.514 80.356 1.00 34.01 58 PHE B CA 1
ATOM 1565 C C . PHE B 1 61 ? 15.618 97.700 80.033 1.00 31.48 58 PHE B C 1
ATOM 1566 O O . PHE B 1 61 ? 16.448 97.433 80.901 1.00 29.85 58 PHE B O 1
ATOM 1574 N N . THR B 1 62 ? 15.752 97.346 78.757 1.00 27.47 59 THR B N 1
ATOM 1575 C CA . THR B 1 62 ? 16.953 96.771 78.221 1.00 26.22 59 THR B CA 1
ATOM 1576 C C . THR B 1 62 ? 17.986 97.874 78.033 1.00 23.82 59 THR B C 1
ATOM 1577 O O . THR B 1 62 ? 17.713 98.879 77.366 1.00 21.80 59 THR B O 1
ATOM 1581 N N . LEU B 1 63 ? 19.155 97.703 78.635 1.00 20.94 60 LEU B N 1
ATOM 1582 C CA . LEU B 1 63 ? 20.199 98.695 78.529 1.00 20.70 60 LEU B CA 1
ATOM 1583 C C . LEU B 1 63 ? 21.130 98.348 77.407 1.00 20.21 60 LEU B C 1
ATOM 1584 O O . LEU B 1 63 ? 21.689 99.216 76.764 1.00 18.53 60 LEU B O 1
ATOM 1589 N N . GLU B 1 64 ? 21.358 97.056 77.216 1.00 21.18 61 GLU B N 1
ATOM 1590 C CA . GLU B 1 64 ? 22.556 96.608 76.520 1.00 22.02 61 GLU B CA 1
ATOM 1591 C C . GLU B 1 64 ? 22.346 95.150 76.070 1.00 21.28 61 GLU B C 1
ATOM 1592 O O . GLU B 1 64 ? 21.754 94.355 76.811 1.00 22.30 61 GLU B O 1
ATOM 1598 N N . GLU B 1 65 ? 22.753 94.815 74.847 1.00 20.17 62 GLU B N 1
ATOM 1599 C CA . GLU B 1 65 ? 22.647 93.424 74.397 1.00 21.26 62 GLU B CA 1
ATOM 1600 C C . GLU B 1 65 ? 23.695 93.045 73.399 1.00 19.70 62 GLU B C 1
ATOM 1601 O O . GLU B 1 65 ? 24.173 93.893 72.695 1.00 21.82 62 GLU B O 1
ATOM 1607 N N . HIS B 1 66 ? 24.047 91.767 73.375 1.00 18.76 63 HIS B N 1
ATOM 1608 C CA . HIS B 1 66 ? 25.068 91.234 72.513 1.00 19.50 63 HIS B CA 1
ATOM 1609 C C . HIS B 1 66 ? 24.573 89.932 71.912 1.00 18.67 63 HIS B C 1
ATOM 1610 O O . HIS B 1 66 ? 24.197 89.032 72.629 1.00 17.73 63 HIS B O 1
ATOM 1617 N N . THR B 1 67 ? 24.553 89.854 70.577 1.00 17.72 64 THR B N 1
ATOM 1618 C CA . THR B 1 67 ? 24.059 88.705 69.882 1.00 16.81 64 THR B CA 1
ATOM 1619 C C . THR B 1 67 ? 25.153 88.147 68.985 1.00 15.80 64 THR B C 1
ATOM 1620 O O . THR B 1 67 ? 25.835 88.901 68.308 1.00 14.00 64 THR B O 1
ATOM 1624 N N . THR B 1 68 ? 25.308 86.826 69.016 1.00 14.98 65 THR B N 1
ATOM 1625 C CA . THR B 1 68 ? 26.207 86.120 68.118 1.00 16.39 65 THR B CA 1
ATOM 1626 C C . THR B 1 68 ? 25.407 85.148 67.261 1.00 15.30 65 THR B C 1
ATOM 1627 O O . THR B 1 68 ? 24.440 84.531 67.730 1.00 14.59 65 THR B O 1
ATOM 1631 N N . TYR B 1 69 ? 25.868 85.009 66.021 1.00 15.53 66 TYR B N 1
ATOM 1632 C CA . TYR B 1 69 ? 25.213 84.170 65.000 1.00 16.17 66 TYR B CA 1
ATOM 1633 C C . TYR B 1 69 ? 26.244 83.132 64.576 1.00 16.38 66 TYR B C 1
ATOM 1634 O O . TYR B 1 69 ? 27.215 83.444 63.885 1.00 16.26 66 TYR B O 1
ATOM 1643 N N . LEU B 1 70 ? 26.019 81.908 65.013 1.00 16.51 67 LEU B N 1
ATOM 1644 C CA . LEU B 1 70 ? 26.977 80.827 64.866 1.00 18.34 67 LEU B CA 1
ATOM 1645 C C . LEU B 1 70 ? 26.626 79.875 63.788 1.00 18.35 67 LEU B C 1
ATOM 1646 O O . LEU B 1 70 ? 27.516 79.353 63.129 1.00 18.15 67 LEU B O 1
ATOM 1651 N N . SER B 1 71 ? 25.327 79.674 63.564 1.00 18.64 68 SER B N 1
ATOM 1652 C CA . SER B 1 71 ? 24.856 78.716 62.571 1.00 18.66 68 SER B CA 1
ATOM 1653 C C . SER B 1 71 ? 23.512 79.165 62.085 1.00 17.78 68 SER B C 1
ATOM 1654 O O . SER B 1 71 ? 22.665 79.569 62.848 1.00 18.20 68 SER B O 1
ATOM 1657 N N . GLU B 1 72 ? 23.301 79.066 60.798 1.00 19.77 69 GLU B N 1
ATOM 1658 C CA . GLU B 1 72 ? 22.104 79.645 60.201 1.00 20.56 69 GLU B CA 1
ATOM 1659 C C . GLU B 1 72 ? 20.854 78.838 60.418 1.00 19.65 69 GLU B C 1
ATOM 1660 O O . GLU B 1 72 ? 20.903 77.654 60.521 1.00 19.65 69 GLU B O 1
ATOM 1666 N N . LEU B 1 73 ? 19.726 79.515 60.501 1.00 19.57 70 LEU B N 1
ATOM 1667 C CA . LEU B 1 73 ? 18.409 78.886 60.627 1.00 19.40 70 LEU B CA 1
ATOM 1668 C C . LEU B 1 73 ? 17.678 78.980 59.296 1.00 18.96 70 LEU B C 1
ATOM 1669 O O . LEU B 1 73 ? 17.608 80.051 58.719 1.00 17.95 70 LEU B O 1
ATOM 1674 N N . SER B 1 74 ? 17.139 77.857 58.830 1.00 20.06 71 SER B N 1
ATOM 1675 C CA . SER B 1 74 ? 16.453 77.721 57.522 1.00 20.01 71 SER B CA 1
ATOM 1676 C C . SER B 1 74 ? 14.987 77.361 57.681 1.00 18.47 71 SER B C 1
ATOM 1677 O O . SER B 1 74 ? 14.553 77.067 58.770 1.00 17.10 71 SER B O 1
ATOM 1680 N N . LEU B 1 75 ? 14.231 77.395 56.584 1.00 18.60 72 LEU B N 1
ATOM 1681 C CA . LEU B 1 75 ? 12.791 77.126 56.623 1.00 20.30 72 LEU B CA 1
ATOM 1682 C C . LEU B 1 75 ? 12.483 75.836 57.305 1.00 18.69 72 LEU B C 1
ATOM 1683 O O . LEU B 1 75 ? 13.075 74.783 57.001 1.00 19.33 72 LEU B O 1
ATOM 1688 N N . GLY B 1 76 ? 11.569 75.875 58.246 1.00 17.87 73 GLY B N 1
ATOM 1689 C CA . GLY B 1 76 ? 11.155 74.638 58.851 1.00 18.04 73 GLY B CA 1
ATOM 1690 C C . GLY B 1 76 ? 12.083 74.094 59.924 1.00 19.18 73 GLY B C 1
ATOM 1691 O O . GLY B 1 76 ? 11.736 73.111 60.571 1.00 21.88 73 GLY B O 1
ATOM 1692 N N . ASP B 1 77 ? 13.220 74.735 60.175 1.00 19.80 74 ASP B N 1
ATOM 1693 C CA . ASP B 1 77 ? 14.010 74.429 61.376 1.00 20.68 74 ASP B CA 1
ATOM 1694 C C . ASP B 1 77 ? 13.224 74.657 62.651 1.00 19.78 74 ASP B C 1
ATOM 1695 O O . ASP B 1 77 ? 12.586 75.675 62.818 1.00 19.58 74 ASP B O 1
ATOM 1700 N N . VAL B 1 78 ? 13.267 73.680 63.546 1.00 20.59 75 VAL B N 1
ATOM 1701 C CA . VAL B 1 78 ? 12.669 73.829 64.874 1.00 21.29 75 VAL B CA 1
ATOM 1702 C C . VAL B 1 78 ? 13.759 74.150 65.882 1.00 21.19 75 VAL B C 1
ATOM 1703 O O . VAL B 1 78 ? 14.677 73.347 66.069 1.00 24.74 75 VAL B O 1
ATOM 1707 N N . PHE B 1 79 ? 13.664 75.294 66.535 1.00 19.60 76 PHE B N 1
ATOM 1708 C CA . PHE B 1 79 ? 14.709 75.702 67.481 1.00 21.72 76 PHE B CA 1
ATOM 1709 C C . PHE B 1 79 ? 14.152 75.899 68.874 1.00 21.56 76 PHE B C 1
ATOM 1710 O O . PHE B 1 79 ? 12.937 76.100 69.033 1.00 24.14 76 PHE B O 1
ATOM 1718 N N . THR B 1 80 ? 15.037 75.847 69.866 1.00 21.60 77 THR B N 1
ATOM 1719 C CA . THR B 1 80 ? 14.665 76.063 71.264 1.00 24.11 77 THR B CA 1
ATOM 1720 C C . THR B 1 80 ? 15.538 77.117 71.895 1.00 23.40 77 THR B C 1
ATOM 1721 O O . THR B 1 80 ? 16.759 77.040 71.821 1.00 21.41 77 THR B O 1
ATOM 1725 N N . VAL B 1 81 ? 14.883 78.092 72.531 1.00 24.38 78 VAL B N 1
ATOM 1726 C CA . VAL B 1 81 ? 15.564 79.174 73.244 1.00 25.05 78 VAL B CA 1
ATOM 1727 C C . VAL B 1 81 ? 15.539 78.819 74.725 1.00 25.46 78 VAL B C 1
ATOM 1728 O O . VAL B 1 81 ? 14.480 78.573 75.289 1.00 25.98 78 VAL B O 1
ATOM 1732 N N . THR B 1 82 ? 16.716 78.789 75.330 1.00 25.45 79 THR B N 1
ATOM 1733 C CA . THR B 1 82 ? 16.882 78.512 76.743 1.00 27.03 79 THR B CA 1
ATOM 1734 C C . THR B 1 82 ? 17.440 79.749 77.459 1.00 28.05 79 THR B C 1
ATOM 1735 O O . THR B 1 82 ? 18.386 80.381 76.986 1.00 24.73 79 THR B O 1
ATOM 1739 N N . LEU B 1 83 ? 16.853 80.070 78.614 1.00 28.66 80 LEU B N 1
ATOM 1740 C CA . LEU B 1 83 ? 17.205 81.278 79.361 1.00 27.31 80 LEU B CA 1
ATOM 1741 C C . LEU B 1 83 ? 17.980 80.949 80.640 1.00 28.52 80 LEU B C 1
ATOM 1742 O O . LEU B 1 83 ? 17.568 80.150 81.473 1.00 29.71 80 LEU B O 1
ATOM 1747 N N . TYR B 1 84 ? 19.116 81.613 80.788 1.00 27.89 81 TYR B N 1
ATOM 1748 C CA . TYR B 1 84 ? 19.921 81.541 81.993 1.00 26.93 81 TYR B CA 1
ATOM 1749 C C . TYR B 1 84 ? 20.001 82.918 82.637 1.00 27.20 81 TYR B C 1
ATOM 1750 O O . TYR B 1 84 ? 20.127 83.918 81.961 1.00 23.87 81 TYR B O 1
ATOM 1759 N N . ILE B 1 85 ? 19.880 82.951 83.960 1.00 27.76 82 ILE B N 1
ATOM 1760 C CA . ILE B 1 85 ? 20.293 84.098 84.717 1.00 28.00 82 ILE B CA 1
ATOM 1761 C C . ILE B 1 85 ? 21.800 83.912 84.941 1.00 29.39 82 ILE B C 1
ATOM 1762 O O . ILE B 1 85 ? 22.239 82.922 85.518 1.00 30.66 82 ILE B O 1
ATOM 1767 N N . TYR B 1 86 ? 22.592 84.850 84.450 1.00 29.50 83 TYR B N 1
ATOM 1768 C CA . TYR B 1 86 ? 24.037 84.837 84.691 1.00 30.05 83 TYR B CA 1
ATOM 1769 C C . TYR B 1 86 ? 24.374 85.580 85.979 1.00 29.91 83 TYR B C 1
ATOM 1770 O O . TYR B 1 86 ? 25.316 85.217 86.658 1.00 29.73 83 TYR B O 1
ATOM 1779 N N . ASP B 1 87 ? 23.632 86.647 86.272 1.00 31.19 84 ASP B N 1
ATOM 1780 C CA . ASP B 1 87 ? 23.904 87.498 87.415 1.00 32.09 84 ASP B CA 1
ATOM 1781 C C . ASP B 1 87 ? 22.746 88.444 87.661 1.00 33.65 84 ASP B C 1
ATOM 1782 O O . ASP B 1 87 ? 21.894 88.663 86.763 1.00 31.87 84 ASP B O 1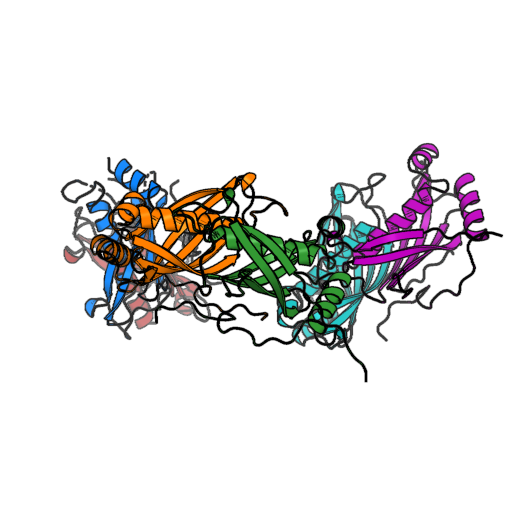
ATOM 1787 N N . TYR B 1 88 ? 22.672 88.930 88.906 1.00 35.40 85 TYR B N 1
ATOM 1788 C CA . TYR B 1 88 ? 21.631 89.893 89.314 1.00 36.31 85 TYR B CA 1
ATOM 1789 C C . TYR B 1 88 ? 22.031 90.809 90.500 1.00 37.39 85 TYR B C 1
ATOM 1790 O O . TYR B 1 88 ? 23.077 90.646 91.105 1.00 33.11 85 TYR B O 1
ATOM 1799 N N . ASP B 1 89 ? 21.153 91.775 90.763 1.00 38.62 86 ASP B N 1
ATOM 1800 C CA . ASP B 1 89 ? 21.327 92.893 91.673 1.00 38.41 86 ASP B CA 1
ATOM 1801 C C . ASP B 1 89 ? 19.958 93.199 92.250 1.00 40.72 86 ASP B C 1
ATOM 1802 O O . ASP B 1 89 ? 18.933 92.669 91.789 1.00 36.99 86 ASP B O 1
ATOM 1807 N N . TYR B 1 90 ? 19.919 94.149 93.177 1.00 42.51 87 TYR B N 1
ATOM 1808 C CA . TYR B 1 90 ? 18.644 94.690 93.662 1.00 37.60 87 TYR B CA 1
ATOM 1809 C C . TYR B 1 90 ? 17.780 95.316 92.575 1.00 38.40 87 TYR B C 1
ATOM 1810 O O . TYR B 1 90 ? 16.559 95.333 92.713 1.00 37.96 87 TYR B O 1
ATOM 1819 N N . LYS B 1 91 ? 18.394 95.857 91.516 1.00 38.88 88 LYS B N 1
ATOM 1820 C CA . LYS B 1 91 ? 17.618 96.487 90.425 1.00 36.67 88 LYS B CA 1
ATOM 1821 C C . LYS B 1 91 ? 18.076 96.108 89.008 1.00 37.75 88 LYS B C 1
ATOM 1822 O O . LYS B 1 91 ? 17.653 96.726 88.031 1.00 35.80 88 LYS B O 1
ATOM 1828 N N . ARG B 1 92 ? 18.903 95.074 88.879 1.00 35.87 89 ARG B N 1
ATOM 1829 C CA . ARG B 1 92 ? 19.462 94.711 87.574 1.00 36.49 89 ARG B CA 1
ATOM 1830 C C . ARG B 1 92 ? 19.401 93.221 87.332 1.00 36.66 89 ARG B C 1
ATOM 1831 O O . ARG B 1 92 ? 19.279 92.433 88.272 1.00 38.10 89 ARG B O 1
ATOM 1839 N N . LEU B 1 93 ? 19.465 92.861 86.047 1.00 34.98 90 LEU B N 1
ATOM 1840 C CA . LEU B 1 93 ? 19.233 91.490 85.584 1.00 33.07 90 LEU B CA 1
ATOM 1841 C C . LEU B 1 93 ? 20.115 91.193 84.365 1.00 32.84 90 LEU B C 1
ATOM 1842 O O . LEU B 1 93 ? 19.888 91.728 83.284 1.00 33.82 90 LEU B O 1
ATOM 1847 N N . HIS B 1 94 ? 21.124 90.345 84.554 1.00 29.45 91 HIS B N 1
ATOM 1848 C CA . HIS B 1 94 ? 22.101 90.033 83.530 1.00 26.35 91 HIS B CA 1
ATOM 1849 C C . HIS B 1 94 ? 21.769 88.608 83.018 1.00 29.24 91 HIS B C 1
ATOM 1850 O O . HIS B 1 94 ? 22.046 87.593 83.691 1.00 31.47 91 HIS B O 1
ATOM 1857 N N . LEU B 1 95 ? 21.201 88.550 81.814 1.00 26.42 92 LEU B N 1
ATOM 1858 C CA . LEU B 1 95 ? 20.725 87.312 81.221 1.00 24.82 92 LEU B CA 1
ATOM 1859 C C . LEU B 1 95 ? 21.643 86.805 80.118 1.00 25.16 92 LEU B C 1
ATOM 1860 O O . LEU B 1 95 ? 22.302 87.552 79.457 1.00 24.49 92 LEU B O 1
ATOM 1865 N N . PHE B 1 96 ? 21.638 85.496 79.924 1.00 25.39 93 PHE B N 1
ATOM 1866 C CA . PHE B 1 96 ? 22.284 84.864 78.818 1.00 24.16 93 PHE B CA 1
ATOM 1867 C C . PHE B 1 96 ? 21.346 83.792 78.281 1.00 22.84 93 PHE B C 1
ATOM 1868 O O . PHE B 1 96 ? 20.940 82.928 79.021 1.00 22.22 93 PHE B O 1
ATOM 1876 N N . LEU B 1 97 ? 21.023 83.873 76.990 1.00 20.95 94 LEU B N 1
ATOM 1877 C CA . LEU B 1 97 ? 20.124 82.971 76.338 1.00 20.44 94 LEU B CA 1
ATOM 1878 C C . LEU B 1 97 ? 20.812 82.237 75.179 1.00 21.17 94 LEU B C 1
ATOM 1879 O O . LEU B 1 97 ? 21.586 82.820 74.440 1.00 21.14 94 LEU B O 1
ATOM 1884 N N . THR B 1 98 ? 20.459 80.969 74.987 1.00 20.17 95 THR B N 1
ATOM 1885 C CA . THR B 1 98 ? 20.993 80.172 73.929 1.00 20.04 95 THR B CA 1
ATOM 1886 C C . THR B 1 98 ? 19.877 79.786 72.988 1.00 21.38 95 THR B C 1
ATOM 1887 O O . THR B 1 98 ? 18.738 79.543 73.394 1.00 23.92 95 THR B O 1
ATOM 1891 N N . LEU B 1 99 ? 20.212 79.733 71.707 1.00 21.19 96 LEU B N 1
ATOM 1892 C CA . LEU B 1 99 ? 19.281 79.285 70.688 1.00 22.35 96 LEU B CA 1
ATOM 1893 C C . LEU B 1 99 ? 19.925 78.063 70.002 1.00 21.43 96 LEU B C 1
ATOM 1894 O O . LEU B 1 99 ? 20.942 78.158 69.330 1.00 19.83 96 LEU B O 1
ATOM 1899 N N . THR B 1 100 ? 19.301 76.913 70.223 1.00 22.38 97 THR B N 1
ATOM 1900 C CA . THR B 1 100 ? 19.814 75.596 69.798 1.00 22.22 97 THR B CA 1
ATOM 1901 C C . THR B 1 100 ? 18.869 74.921 68.793 1.00 21.26 97 THR B C 1
ATOM 1902 O O . THR B 1 100 ? 17.638 75.028 68.874 1.00 19.70 97 THR B O 1
ATOM 1906 N N . LYS B 1 101 ? 19.458 74.254 67.827 1.00 21.88 98 LYS B N 1
ATOM 1907 C CA . LYS B 1 101 ? 18.673 73.542 66.832 1.00 25.49 98 LYS B CA 1
ATOM 1908 C C . LYS B 1 101 ? 18.230 72.231 67.450 1.00 28.60 98 LYS B C 1
ATOM 1909 O O . LYS B 1 101 ? 18.738 71.814 68.509 1.00 29.40 98 LYS B O 1
ATOM 1915 N N . GLU B 1 102 ? 17.328 71.557 66.758 1.00 33.69 99 GLU B N 1
ATOM 1916 C CA . GLU B 1 102 ? 16.769 70.290 67.224 1.00 37.42 99 GLU B CA 1
ATOM 1917 C C . GLU B 1 102 ? 17.811 69.203 67.502 1.00 35.07 99 GLU B C 1
ATOM 1918 O O . GLU B 1 102 ? 17.569 68.337 68.305 1.00 39.65 99 GLU B O 1
ATOM 1924 N N . ASP B 1 103 ? 18.964 69.261 66.862 1.00 35.69 100 ASP B N 1
ATOM 1925 C CA . ASP B 1 103 ? 20.054 68.299 67.132 1.00 35.49 100 ASP B CA 1
ATOM 1926 C C . ASP B 1 103 ? 21.017 68.770 68.238 1.00 36.65 100 ASP B C 1
ATOM 1927 O O . ASP B 1 103 ? 22.045 68.135 68.496 1.00 36.25 100 ASP B O 1
ATOM 1932 N N . GLY B 1 104 ? 20.703 69.916 68.851 1.00 37.21 101 GLY B N 1
ATOM 1933 C CA . GLY B 1 104 ? 21.511 70.497 69.900 1.00 34.00 101 GLY B CA 1
ATOM 1934 C C . GLY B 1 104 ? 22.596 71.453 69.455 1.00 33.13 101 GLY B C 1
ATOM 1935 O O . GLY B 1 104 ? 23.273 72.008 70.316 1.00 33.62 101 GLY B O 1
ATOM 1936 N N . THR B 1 105 ? 22.767 71.662 68.144 1.00 30.72 102 THR B N 1
ATOM 1937 C CA . THR B 1 105 ? 23.712 72.651 67.629 1.00 28.48 102 THR B CA 1
ATOM 1938 C C . THR B 1 105 ? 23.356 74.049 68.166 1.00 27.56 102 THR B C 1
ATOM 1939 O O . THR B 1 105 ? 22.207 74.528 67.979 1.00 23.68 102 THR B O 1
ATOM 1943 N N . LEU B 1 106 ? 24.340 74.676 68.827 1.00 24.65 103 LEU B N 1
ATOM 1944 C CA . LEU B 1 106 ? 24.247 76.074 69.196 1.00 23.78 103 LEU B CA 1
ATOM 1945 C C . LEU B 1 106 ? 24.161 76.998 67.938 1.00 22.26 103 LEU B C 1
ATOM 1946 O O . LEU B 1 106 ? 25.124 77.170 67.230 1.00 21.96 103 LEU B O 1
ATOM 1951 N N . ALA B 1 107 ? 22.992 77.548 67.651 1.00 18.92 104 ALA B N 1
ATOM 1952 C CA . ALA B 1 107 ? 22.812 78.417 66.508 1.00 17.54 104 ALA B CA 1
ATOM 1953 C C . ALA B 1 107 ? 23.081 79.896 66.829 1.00 17.62 104 ALA B C 1
ATOM 1954 O O . ALA B 1 107 ? 23.492 80.631 65.935 1.00 17.21 104 ALA B O 1
ATOM 1956 N N . SER B 1 108 ? 22.801 80.348 68.060 1.00 16.70 105 SER B N 1
ATOM 1957 C CA . SER B 1 108 ? 22.861 81.770 68.389 1.00 16.17 105 SER B CA 1
ATOM 1958 C C . SER B 1 108 ? 22.889 82.012 69.900 1.00 16.69 105 SER B C 1
ATOM 1959 O O . SER B 1 108 ? 22.411 81.183 70.695 1.00 14.13 105 SER B O 1
ATOM 1962 N N . THR B 1 109 ? 23.493 83.146 70.288 1.00 16.83 106 THR B N 1
ATOM 1963 C CA . THR B 1 109 ? 23.548 83.499 71.702 1.00 17.16 106 THR B CA 1
ATOM 1964 C C . THR B 1 109 ? 23.221 84.941 71.932 1.00 18.40 106 THR B C 1
ATOM 1965 O O . THR B 1 109 ? 23.448 85.770 71.078 1.00 19.47 106 THR B O 1
ATOM 1969 N N . ASN B 1 110 ? 22.693 85.239 73.110 1.00 21.05 107 ASN B N 1
ATOM 1970 C CA . ASN B 1 110 ? 22.183 86.569 73.425 1.00 21.65 107 ASN B CA 1
ATOM 1971 C C . ASN B 1 110 ? 22.407 86.914 74.872 1.00 21.65 107 ASN B C 1
ATOM 1972 O O . ASN B 1 110 ? 21.817 86.327 75.710 1.00 21.40 107 ASN B O 1
ATOM 1977 N N . GLU B 1 111 ? 23.245 87.906 75.133 1.00 23.07 108 GLU B N 1
ATOM 1978 C CA . GLU B 1 111 ? 23.589 88.358 76.475 1.00 22.57 108 GLU B CA 1
ATOM 1979 C C . GLU B 1 111 ? 22.931 89.687 76.638 1.00 21.14 108 GLU B C 1
ATOM 1980 O O . GLU B 1 111 ? 23.173 90.579 75.844 1.00 20.65 108 GLU B O 1
ATOM 1986 N N . VAL B 1 112 ? 22.117 89.843 77.670 1.00 20.33 109 VAL B N 1
ATOM 1987 C CA . VAL B 1 112 ? 21.362 91.076 77.820 1.00 22.58 109 VAL B CA 1
ATOM 1988 C C . VAL B 1 112 ? 21.351 91.633 79.246 1.00 24.10 109 VAL B C 1
ATOM 1989 O O . VAL B 1 112 ? 21.337 90.883 80.201 1.00 23.47 109 VAL B O 1
ATOM 1993 N N . MET B 1 113 ? 21.412 92.962 79.365 1.00 24.48 110 MET B N 1
ATOM 1994 C CA . MET B 1 113 ? 21.380 93.651 80.635 1.00 24.59 110 MET B CA 1
ATOM 1995 C C . MET B 1 113 ? 20.079 94.433 80.755 1.00 24.36 110 MET B C 1
ATOM 1996 O O . MET B 1 113 ? 19.790 95.286 79.930 1.00 21.97 110 MET B O 1
ATOM 2001 N N . MET B 1 114 ? 19.315 94.152 81.804 1.00 26.43 111 MET B N 1
ATOM 2002 C CA . MET B 1 114 ? 18.110 94.906 82.103 1.00 31.23 111 MET B CA 1
ATOM 2003 C C . MET B 1 114 ? 18.167 95.556 83.488 1.00 34.09 111 MET B C 1
ATOM 2004 O O . MET B 1 114 ? 19.013 95.222 84.314 1.00 34.56 111 MET B O 1
ATOM 2009 N N . MET B 1 115 ? 17.265 96.508 83.699 1.00 34.54 112 MET B N 1
ATOM 2010 C CA . MET B 1 115 ? 17.220 97.275 84.925 1.00 33.19 112 MET B CA 1
ATOM 2011 C C . MET B 1 115 ? 15.805 97.766 85.230 1.00 32.48 112 MET B C 1
ATOM 2012 O O . MET B 1 115 ? 15.101 98.250 84.341 1.00 30.29 112 MET B O 1
ATOM 2017 N N . GLY B 1 116 ? 15.404 97.651 86.497 1.00 32.28 113 GLY B N 1
ATOM 2018 C CA . GLY B 1 116 ? 14.104 98.110 86.932 1.00 32.67 113 GLY B CA 1
ATOM 2019 C C . GLY B 1 116 ? 13.981 99.636 86.970 1.00 35.78 113 GLY B C 1
ATOM 2020 O O . GLY B 1 116 ? 14.912 100.337 87.374 1.00 32.88 113 GLY B O 1
ATOM 2021 N N . ILE B 1 117 ? 12.831 100.148 86.534 1.00 39.16 114 ILE B N 1
ATOM 2022 C CA . ILE B 1 117 ? 12.620 101.580 86.397 1.00 43.17 114 ILE B CA 1
ATOM 2023 C C . ILE B 1 117 ? 11.352 102.029 87.119 1.00 47.05 114 ILE B C 1
ATOM 2024 O O . ILE B 1 117 ? 10.260 101.480 86.900 1.00 43.50 114 ILE B O 1
ATOM 2029 N N . ASN B 1 118 ? 11.503 103.056 87.959 1.00 52.48 115 ASN B N 1
ATOM 2030 C CA . ASN B 1 118 ? 10.374 103.686 88.670 1.00 52.99 115 ASN B CA 1
ATOM 2031 C C . ASN B 1 118 ? 9.715 104.675 87.727 1.00 55.37 115 ASN B C 1
ATOM 2032 O O . ASN B 1 118 ? 10.264 105.746 87.454 1.00 56.00 115 ASN B O 1
ATOM 2037 N N . GLN B 1 119 ? 8.530 104.325 87.245 1.00 56.40 116 GLN B N 1
ATOM 2038 C CA . GLN B 1 119 ? 7.838 105.179 86.266 1.00 59.07 116 GLN B CA 1
ATOM 2039 C C . GLN B 1 119 ? 7.496 106.580 86.775 1.00 55.75 116 GLN B C 1
ATOM 2040 O O . GLN B 1 119 ? 7.410 107.514 85.981 1.00 53.13 116 GLN B O 1
ATOM 2046 N N . HIS B 1 120 ? 7.341 106.732 88.087 1.00 55.06 117 HIS B N 1
ATOM 2047 C CA . HIS B 1 120 ? 7.064 108.035 88.687 1.00 57.37 117 HIS B CA 1
ATOM 2048 C C . HIS B 1 120 ? 8.287 108.948 88.678 1.00 56.70 117 HIS B C 1
ATOM 2049 O O . HIS B 1 120 ? 8.166 110.103 88.296 1.00 52.19 117 HIS B O 1
ATOM 2056 N N . THR B 1 121 ? 9.440 108.434 89.109 1.00 59.84 118 THR B N 1
ATOM 2057 C CA . THR B 1 121 ? 10.697 109.191 89.099 1.00 59.13 118 THR B CA 1
ATOM 2058 C C . THR B 1 121 ? 11.376 109.121 87.747 1.00 67.52 118 THR B C 1
ATOM 2059 O O . THR B 1 121 ? 12.206 109.980 87.440 1.00 74.80 118 THR B O 1
ATOM 2063 N N . ARG B 1 122 ? 11.040 108.091 86.961 1.00 73.55 119 ARG B N 1
ATOM 2064 C CA . ARG B 1 122 ? 11.700 107.789 85.687 1.00 72.15 119 ARG B CA 1
ATOM 2065 C C . ARG B 1 122 ? 13.210 107.539 85.855 1.00 69.84 119 ARG B C 1
ATOM 2066 O O . ARG B 1 122 ? 13.995 107.776 84.944 1.00 73.29 119 ARG B O 1
ATOM 2074 N N . ARG B 1 123 ? 13.597 107.049 87.030 1.00 63.55 120 ARG B N 1
ATOM 2075 C CA . ARG B 1 123 ? 14.976 106.661 87.325 1.00 61.68 120 ARG B CA 1
ATOM 2076 C C . ARG B 1 123 ? 14.987 105.180 87.707 1.00 54.73 120 ARG B C 1
ATOM 2077 O O . ARG B 1 123 ? 13.936 104.530 87.852 1.00 48.86 120 ARG B O 1
ATOM 2085 N N . SER B 1 124 ? 16.192 104.647 87.860 1.00 50.74 121 SER B N 1
ATOM 2086 C CA . SER B 1 124 ? 16.362 103.259 88.273 1.00 48.59 121 SER B CA 1
ATOM 2087 C C . SER B 1 124 ? 15.954 103.093 89.738 1.00 49.71 121 SER B C 1
ATOM 2088 O O . SER B 1 124 ? 16.184 104.002 90.541 1.00 50.97 121 SER B O 1
ATOM 2091 N N . ASP B 1 125 ? 15.342 101.958 90.070 1.00 46.73 122 ASP B N 1
ATOM 2092 C CA . ASP B 1 125 ? 14.852 101.706 91.426 1.00 47.29 122 ASP B CA 1
ATOM 2093 C C . ASP B 1 125 ? 14.733 100.192 91.686 1.00 45.17 122 ASP B C 1
ATOM 2094 O O . ASP B 1 125 ? 14.563 99.400 90.758 1.00 44.01 122 ASP B O 1
ATOM 2099 N N . ALA B 1 126 ? 14.757 99.812 92.955 1.00 44.27 123 ALA B N 1
ATOM 2100 C CA . ALA B 1 126 ? 14.874 98.405 93.369 1.00 44.75 123 ALA B CA 1
ATOM 2101 C C . ALA B 1 126 ? 13.697 97.575 92.929 1.00 44.61 123 ALA B C 1
ATOM 2102 O O . ALA B 1 126 ? 12.543 98.041 92.971 1.00 43.16 123 ALA B O 1
ATOM 2104 N N . PHE B 1 127 ? 14.002 96.339 92.537 1.00 42.46 124 PHE B N 1
ATOM 2105 C CA . PHE B 1 127 ? 12.982 95.379 92.155 1.00 43.88 124 PHE B CA 1
ATOM 2106 C C . PHE B 1 127 ? 11.992 95.156 93.276 1.00 43.03 124 PHE B C 1
ATOM 2107 O O . PHE B 1 127 ? 12.397 95.113 94.420 1.00 40.61 124 PHE B O 1
ATOM 2115 N N . PRO B 1 128 ? 10.699 94.987 92.940 1.00 43.62 125 PRO B N 1
ATOM 2116 C CA . PRO B 1 128 ? 9.738 94.594 93.950 1.00 43.95 125 PRO B CA 1
ATOM 2117 C C . PRO B 1 128 ? 10.073 93.205 94.460 1.00 48.91 125 PRO B C 1
ATOM 2118 O O . PRO B 1 128 ? 10.558 92.377 93.683 1.00 45.24 125 PRO B O 1
ATOM 2122 N N . GLU B 1 129 ? 9.838 92.968 95.757 1.00 52.19 126 GLU B N 1
ATOM 2123 C CA . GLU B 1 129 ? 10.351 91.776 96.437 1.00 51.93 126 GLU B CA 1
ATOM 2124 C C . GLU B 1 129 ? 9.888 90.457 95.785 1.00 48.04 126 GLU B C 1
ATOM 2125 O O . GLU B 1 129 ? 10.650 89.478 95.748 1.00 42.72 126 GLU B O 1
ATOM 2131 N N . SER B 1 130 ? 8.657 90.410 95.279 1.00 46.84 127 SER B N 1
ATOM 2132 C CA . SER B 1 130 ? 8.194 89.200 94.595 1.00 49.92 127 SER B CA 1
ATOM 2133 C C . SER B 1 130 ? 9.116 88.833 93.417 1.00 49.76 127 SER B C 1
ATOM 2134 O O . SER B 1 130 ? 9.545 87.679 93.280 1.00 55.81 127 SER B O 1
ATOM 2137 N N . PHE B 1 131 ? 9.449 89.837 92.609 1.00 43.98 128 PHE B N 1
ATOM 2138 C CA . PHE B 1 131 ? 10.353 89.659 91.486 1.00 44.10 128 PHE B CA 1
ATOM 2139 C C . PHE B 1 131 ? 11.739 89.181 91.911 1.00 40.37 128 PHE B C 1
ATOM 2140 O O . PHE B 1 131 ? 12.209 88.166 91.431 1.00 43.59 128 PHE B O 1
ATOM 2148 N N . SER B 1 132 ? 12.377 89.907 92.814 1.00 39.91 129 SER B N 1
ATOM 2149 C CA . SER B 1 132 ? 13.698 89.516 93.342 1.00 41.19 129 SER B CA 1
ATOM 2150 C C . SER B 1 132 ? 13.720 88.095 93.887 1.00 38.64 129 SER B C 1
ATOM 2151 O O . SER B 1 132 ? 14.717 87.393 93.731 1.00 37.21 129 SER B O 1
ATOM 2154 N N . THR B 1 133 ? 12.626 87.699 94.542 1.00 38.75 130 THR B N 1
ATOM 2155 C CA . THR B 1 133 ? 12.538 86.392 95.185 1.00 40.56 130 THR B CA 1
ATOM 2156 C C . THR B 1 133 ? 12.471 85.313 94.131 1.00 38.65 130 THR B C 1
ATOM 2157 O O . THR B 1 133 ? 13.259 84.376 94.163 1.00 38.65 130 THR B O 1
ATOM 2161 N N . GLN B 1 134 ? 11.520 85.453 93.205 1.00 38.37 131 GLN B N 1
ATOM 2162 C CA . GLN B 1 134 ? 11.341 84.496 92.091 1.00 35.95 131 GLN B CA 1
ATOM 2163 C C . GLN B 1 134 ? 12.606 84.404 91.225 1.00 34.43 131 GLN B C 1
ATOM 2164 O O . GLN B 1 134 ? 12.964 83.332 90.786 1.00 30.52 131 GLN B O 1
ATOM 2170 N N . ILE B 1 135 ? 13.300 85.527 91.049 1.00 34.80 132 ILE B N 1
ATOM 2171 C CA . ILE B 1 135 ? 14.565 85.553 90.318 1.00 40.47 132 ILE B CA 1
ATOM 2172 C C . ILE B 1 135 ? 15.659 84.768 91.036 1.00 43.04 132 ILE B C 1
ATOM 2173 O O . ILE B 1 135 ? 16.378 83.955 90.420 1.00 41.22 132 ILE B O 1
ATOM 2178 N N . ALA B 1 136 ? 15.801 85.036 92.331 1.00 44.02 133 ALA B N 1
ATOM 2179 C CA . ALA B 1 136 ? 16.767 84.309 93.151 1.00 41.50 133 ALA B CA 1
ATOM 2180 C C . ALA B 1 136 ? 16.483 82.795 93.133 1.00 37.93 133 ALA B C 1
ATOM 2181 O O . ALA B 1 136 ? 17.404 81.975 93.074 1.00 32.21 133 ALA B O 1
ATOM 2183 N N . HIS B 1 137 ? 15.204 82.443 93.152 1.00 37.33 134 HIS B N 1
ATOM 2184 C CA . HIS B 1 137 ? 14.799 81.045 93.138 1.00 42.54 134 HIS B CA 1
ATOM 2185 C C . HIS B 1 137 ? 15.124 80.370 91.812 1.00 42.06 134 HIS B C 1
ATOM 2186 O O . HIS B 1 137 ? 15.650 79.249 91.806 1.00 41.34 134 HIS B O 1
ATOM 2193 N N . TYR B 1 138 ? 14.799 81.041 90.699 1.00 39.98 135 TYR B N 1
ATOM 2194 C CA . TYR B 1 138 ? 15.167 80.527 89.369 1.00 39.32 135 TYR B CA 1
ATOM 2195 C C . TYR B 1 138 ? 16.662 80.321 89.267 1.00 35.56 135 TYR B C 1
ATOM 2196 O O . TYR B 1 138 ? 17.094 79.273 88.807 1.00 34.76 135 TYR B O 1
ATOM 2205 N N . TYR B 1 139 ? 17.429 81.317 89.711 1.00 35.21 136 TYR B N 1
ATOM 2206 C CA . TYR B 1 139 ? 18.872 81.239 89.692 1.00 36.91 136 TYR B CA 1
ATOM 2207 C C . TYR B 1 139 ? 19.352 80.033 90.446 1.00 42.66 136 TYR B C 1
ATOM 2208 O O . TYR B 1 139 ? 20.189 79.294 89.925 1.00 41.61 136 TYR B O 1
ATOM 2217 N N . LYS B 1 140 ? 18.809 79.825 91.660 1.00 48.96 137 LYS B N 1
ATOM 2218 C CA . LYS B 1 140 ? 19.215 78.715 92.535 1.00 49.42 137 LYS B CA 1
ATOM 2219 C C . LYS B 1 140 ? 19.040 77.351 91.838 1.00 48.26 137 LYS B C 1
ATOM 2220 O O . LYS B 1 140 ? 19.900 76.483 91.931 1.00 43.64 137 LYS B O 1
ATOM 2226 N N . ASN B 1 141 ? 17.948 77.195 91.096 1.00 50.97 138 ASN B N 1
ATOM 2227 C CA . ASN B 1 141 ? 17.552 75.895 90.549 1.00 51.71 138 ASN B CA 1
ATOM 2228 C C . ASN B 1 141 ? 17.809 75.711 89.059 1.00 51.31 138 ASN B C 1
ATOM 2229 O O . ASN B 1 141 ? 17.196 74.840 88.423 1.00 48.82 138 ASN B O 1
ATOM 2234 N N . GLN B 1 142 ? 18.714 76.506 88.487 1.00 48.82 139 GLN B N 1
ATOM 2235 C CA . GLN B 1 142 ? 19.119 76.284 87.105 1.00 47.15 139 GLN B CA 1
ATOM 2236 C C . GLN B 1 142 ? 20.386 75.399 87.086 1.00 45.59 139 GLN B C 1
ATOM 2237 O O . GLN B 1 142 ? 21.180 75.459 88.022 1.00 46.63 139 GLN B O 1
ATOM 2243 N N . PRO B 1 143 ? 20.586 74.609 86.013 1.00 43.94 140 PRO B N 1
ATOM 2244 C CA . PRO B 1 143 ? 21.764 73.749 85.915 1.00 47.65 140 PRO B CA 1
ATOM 2245 C C . PRO B 1 143 ? 23.080 74.509 85.826 1.00 48.76 140 PRO B C 1
ATOM 2246 O O . PRO B 1 143 ? 23.131 75.563 85.207 1.00 51.28 140 PRO B O 1
ATOM 2250 N N . THR B 1 144 ? 24.133 73.956 86.415 1.00 52.10 141 THR B N 1
ATOM 2251 C CA . THR B 1 144 ? 25.469 74.517 86.270 1.00 55.46 141 THR B CA 1
ATOM 2252 C C . THR B 1 144 ? 26.071 74.144 84.918 1.00 60.07 141 THR B C 1
ATOM 2253 O O . THR B 1 144 ? 26.522 73.018 84.722 1.00 68.10 141 THR B O 1
ATOM 2257 N N . ILE B 1 145 ? 26.086 75.103 83.996 1.00 62.30 142 ILE B N 1
ATOM 2258 C CA . ILE B 1 145 ? 26.708 74.910 82.690 1.00 60.35 142 ILE B CA 1
ATOM 2259 C C . ILE B 1 145 ? 28.070 75.582 82.571 1.00 53.04 142 ILE B C 1
ATOM 2260 O O . ILE B 1 145 ? 28.420 76.442 83.355 1.00 43.34 142 ILE B O 1
ATOM 2265 N N . THR B 1 146 ? 28.825 75.170 81.562 1.00 53.32 143 THR B N 1
ATOM 2266 C CA . THR B 1 146 ? 30.027 75.885 81.167 1.00 52.22 143 THR B CA 1
ATOM 2267 C C . THR B 1 146 ? 29.589 77.053 80.271 1.00 44.50 143 THR B C 1
ATOM 2268 O O . THR B 1 146 ? 28.942 76.841 79.254 1.00 44.77 143 THR B O 1
ATOM 2272 N N . TRP B 1 147 ? 29.953 78.271 80.659 1.00 39.32 144 TRP B N 1
ATOM 2273 C CA . TRP B 1 147 ? 29.604 79.459 79.890 1.00 34.43 144 TRP B CA 1
ATOM 2274 C C . TRP B 1 147 ? 30.361 79.435 78.575 1.00 31.69 144 TRP B C 1
ATOM 2275 O O . TRP B 1 147 ? 31.587 79.345 78.574 1.00 32.07 144 TRP B O 1
ATOM 2286 N N . PRO B 1 148 ? 29.636 79.516 77.453 1.00 29.44 145 PRO B N 1
ATOM 2287 C CA . PRO B 1 148 ? 30.269 79.579 76.142 1.00 28.56 145 PRO B CA 1
ATOM 2288 C C . PRO B 1 148 ? 31.236 80.749 76.052 1.00 30.10 145 PRO B C 1
ATOM 2289 O O . PRO B 1 148 ? 31.021 81.748 76.739 1.00 32.57 145 PRO B O 1
ATOM 2293 N N . GLU B 1 149 ? 32.269 80.641 75.211 1.00 31.52 146 GLU B N 1
ATOM 2294 C CA . GLU B 1 149 ? 33.186 81.756 74.960 1.00 33.44 146 GLU B CA 1
ATOM 2295 C C . GLU B 1 149 ? 32.517 83.011 74.404 1.00 31.03 146 GLU B C 1
ATOM 2296 O O . GLU B 1 149 ? 33.093 84.085 74.465 1.00 30.62 146 GLU B O 1
ATOM 2302 N N . GLN B 1 150 ? 31.292 82.867 73.899 1.00 28.65 147 GLN B N 1
ATOM 2303 C CA . GLN B 1 150 ? 30.512 83.982 73.383 1.00 29.86 147 GLN B CA 1
ATOM 2304 C C . GLN B 1 150 ? 30.210 85.003 74.460 1.00 29.40 147 GLN B C 1
ATOM 2305 O O . GLN B 1 150 ? 30.038 86.190 74.150 1.00 25.47 147 GLN B O 1
ATOM 2311 N N . LEU B 1 151 ? 30.111 84.534 75.707 1.00 31.64 148 LEU B N 1
ATOM 2312 C CA . LEU B 1 151 ? 29.756 85.410 76.838 1.00 33.49 148 LEU B CA 1
ATOM 2313 C C . LEU B 1 151 ? 30.909 86.343 77.145 1.00 29.78 148 LEU B C 1
ATOM 2314 O O . LEU B 1 151 ? 32.003 85.889 77.461 1.00 31.20 148 LEU B O 1
ATOM 2319 N N . GLY B 1 152 ? 30.656 87.644 77.035 1.00 29.03 149 GLY B N 1
ATOM 2320 C CA . GLY B 1 152 ? 31.685 88.669 77.295 1.00 29.10 149 GLY B CA 1
ATOM 2321 C C . GLY B 1 152 ? 32.712 88.837 76.202 1.00 26.46 149 GLY B C 1
ATOM 2322 O O . GLY B 1 152 ? 33.719 89.476 76.396 1.00 32.68 149 GLY B O 1
ATOM 2323 N N . HIS B 1 153 ? 32.448 88.278 75.040 1.00 25.49 150 HIS B N 1
ATOM 2324 C CA . HIS B 1 153 ? 33.346 88.364 73.881 1.00 24.91 150 HIS B CA 1
ATOM 2325 C C . HIS B 1 153 ? 33.271 89.747 73.216 1.00 24.14 150 HIS B C 1
ATOM 2326 O O . HIS B 1 153 ? 32.207 90.300 73.027 1.00 21.36 150 HIS B O 1
ATOM 2333 N N . LYS B 1 154 ? 34.431 90.293 72.896 1.00 26.69 151 LYS B N 1
ATOM 2334 C CA . LYS B 1 154 ? 34.543 91.595 72.275 1.00 28.75 151 LYS B CA 1
ATOM 2335 C C . LYS B 1 154 ? 34.616 91.459 70.738 1.00 26.51 151 LYS B C 1
ATOM 2336 O O . LYS B 1 154 ? 35.367 90.664 70.186 1.00 28.69 151 LYS B O 1
ATOM 2342 N N . ILE B 1 155 ? 33.832 92.274 70.051 1.00 23.73 152 ILE B N 1
ATOM 2343 C CA . ILE B 1 155 ? 33.777 92.263 68.591 1.00 19.33 152 ILE B CA 1
ATOM 2344 C C . ILE B 1 155 ? 35.091 92.740 68.023 1.00 18.57 152 ILE B C 1
ATOM 2345 O O . ILE B 1 155 ? 35.604 93.790 68.395 1.00 20.10 152 ILE B O 1
ATOM 2350 N N . ALA B 1 156 ? 35.640 91.953 67.127 1.00 17.54 153 ALA B N 1
ATOM 2351 C CA . ALA B 1 156 ? 36.937 92.272 66.553 1.00 18.39 153 ALA B CA 1
ATOM 2352 C C . ALA B 1 156 ? 37.210 91.400 65.345 1.00 18.43 153 ALA B C 1
ATOM 2353 O O . ALA B 1 156 ? 36.781 90.261 65.268 1.00 17.38 153 ALA B O 1
ATOM 2355 N N . ILE B 1 157 ? 37.916 91.978 64.396 1.00 20.45 154 ILE B N 1
ATOM 2356 C CA . ILE B 1 157 ? 38.514 91.224 63.309 1.00 22.52 154 ILE B CA 1
ATOM 2357 C C . ILE B 1 157 ? 39.773 90.513 63.855 1.00 25.72 154 ILE B C 1
ATOM 2358 O O . ILE B 1 157 ? 40.691 91.169 64.326 1.00 25.83 154 ILE B O 1
ATOM 2363 N N . PRO B 1 158 ? 39.827 89.176 63.758 1.00 29.45 155 PRO B N 1
ATOM 2364 C CA . PRO B 1 158 ? 40.943 88.382 64.327 1.00 29.31 155 PRO B CA 1
ATOM 2365 C C . PRO B 1 158 ? 42.134 88.339 63.413 1.00 29.10 155 PRO B C 1
ATOM 2366 O O . PRO B 1 158 ? 42.175 89.123 62.460 1.00 30.93 155 PRO B O 1
ATOM 2370 N N . SER C 1 1 ? 47.790 123.035 51.077 1.00 70.06 -2 SER C N 1
ATOM 2371 C CA . SER C 1 1 ? 46.601 122.761 50.308 1.00 71.38 -2 SER C CA 1
ATOM 2372 C C . SER C 1 1 ? 46.668 121.311 50.579 1.00 70.91 -2 SER C C 1
ATOM 2373 O O . SER C 1 1 ? 47.631 120.944 51.191 1.00 73.43 -2 SER C O 1
ATOM 2376 N N . ASN C 1 2 ? 45.701 120.468 50.248 1.00 70.32 -1 ASN C N 1
ATOM 2377 C CA . ASN C 1 2 ? 44.495 120.723 49.518 1.00 65.60 -1 ASN C CA 1
ATOM 2378 C C . ASN C 1 2 ? 43.394 120.371 50.472 1.00 65.83 -1 ASN C C 1
ATOM 2379 O O . ASN C 1 2 ? 43.613 119.626 51.405 1.00 67.72 -1 ASN C O 1
ATOM 2384 N N . ALA C 1 3 ? 42.212 120.915 50.257 1.00 56.14 0 ALA C N 1
ATOM 2385 C CA . ALA C 1 3 ? 41.087 120.618 51.098 1.00 49.48 0 ALA C CA 1
ATOM 2386 C C . ALA C 1 3 ? 40.393 119.321 50.690 1.00 42.96 0 ALA C C 1
ATOM 2387 O O . ALA C 1 3 ? 40.404 118.937 49.557 1.00 36.56 0 ALA C O 1
ATOM 2389 N N . MET C 1 4 ? 39.797 118.660 51.659 1.00 39.55 1 MET C N 1
ATOM 2390 C CA . MET C 1 4 ? 39.112 117.401 51.438 1.00 38.18 1 MET C CA 1
ATOM 2391 C C . MET C 1 4 ? 37.725 117.356 51.987 1.00 30.09 1 MET C C 1
ATOM 2392 O O . MET C 1 4 ? 37.461 117.707 53.065 1.00 21.86 1 MET C O 1
ATOM 2397 N N . ILE C 1 5 ? 36.842 116.874 51.181 1.00 26.71 2 ILE C N 1
ATOM 2398 C CA . ILE C 1 5 ? 35.484 116.675 51.586 1.00 26.22 2 ILE C CA 1
ATOM 2399 C C . ILE C 1 5 ? 35.359 115.313 52.307 1.00 24.50 2 ILE C C 1
ATOM 2400 O O . ILE C 1 5 ? 35.634 114.276 51.727 1.00 25.41 2 ILE C O 1
ATOM 2405 N N . LYS C 1 6 ? 34.937 115.345 53.561 1.00 22.42 3 LYS C N 1
ATOM 2406 C CA . LYS C 1 6 ? 34.548 114.181 54.308 1.00 22.53 3 LYS C CA 1
ATOM 2407 C C . LYS C 1 6 ? 33.041 113.856 54.185 1.00 21.65 3 LYS C C 1
ATOM 2408 O O . LYS C 1 6 ? 32.220 114.716 53.956 1.00 19.31 3 LYS C O 1
ATOM 2414 N N . GLN C 1 7 ? 32.700 112.571 54.290 1.00 21.38 4 GLN C N 1
ATOM 2415 C CA . GLN C 1 7 ? 31.350 112.108 53.977 1.00 21.11 4 GLN C CA 1
ATOM 2416 C C . GLN C 1 7 ? 30.842 111.118 54.962 1.00 20.19 4 GLN C C 1
ATOM 2417 O O . GLN C 1 7 ? 31.601 110.320 55.450 1.00 21.97 4 GLN C O 1
ATOM 2423 N N . LEU C 1 8 ? 29.539 111.196 55.255 1.00 19.10 5 LEU C N 1
ATOM 2424 C CA . LEU C 1 8 ? 28.852 110.309 56.185 1.00 17.40 5 LEU C CA 1
ATOM 2425 C C . LEU C 1 8 ? 27.590 109.807 55.557 1.00 17.33 5 LEU C C 1
ATOM 2426 O O . LEU C 1 8 ? 26.794 110.600 55.019 1.00 17.39 5 LEU C O 1
ATOM 2431 N N . PHE C 1 9 ? 27.392 108.489 55.662 1.00 16.48 6 PHE C N 1
ATOM 2432 C CA . PHE C 1 9 ? 26.169 107.841 55.264 1.00 15.21 6 PHE C CA 1
ATOM 2433 C C . PHE C 1 9 ? 25.216 107.911 56.424 1.00 15.85 6 PHE C C 1
ATOM 2434 O O . PHE C 1 9 ? 25.553 107.531 57.565 1.00 16.61 6 PHE C O 1
ATOM 2442 N N . THR C 1 10 ? 23.990 108.321 56.117 1.00 17.33 7 THR C N 1
ATOM 2443 C CA . THR C 1 10 ? 22.975 108.701 57.115 1.00 18.47 7 THR C CA 1
ATOM 2444 C C . THR C 1 10 ? 21.578 108.254 56.679 1.00 18.93 7 THR C C 1
ATOM 2445 O O . THR C 1 10 ? 21.273 108.171 55.457 1.00 18.57 7 THR C O 1
ATOM 2449 N N . HIS C 1 11 ? 20.689 108.036 57.652 1.00 18.58 8 HIS C N 1
ATOM 2450 C CA . HIS C 1 11 ? 19.292 107.695 57.336 1.00 18.78 8 HIS C CA 1
ATOM 2451 C C . HIS C 1 11 ? 18.377 108.194 58.417 1.00 18.89 8 HIS C C 1
ATOM 2452 O O . HIS C 1 11 ? 18.562 107.876 59.559 1.00 18.64 8 HIS C O 1
ATOM 2459 N N . THR C 1 12 ? 17.367 108.979 58.039 1.00 22.04 9 THR C N 1
ATOM 2460 C CA . THR C 1 12 ? 16.439 109.628 58.986 1.00 23.95 9 THR C CA 1
ATOM 2461 C C . THR C 1 12 ? 15.041 109.024 58.902 1.00 25.51 9 THR C C 1
ATOM 2462 O O . THR C 1 12 ? 14.494 108.817 57.809 1.00 23.97 9 THR C O 1
ATOM 2466 N N . GLN C 1 13 ? 14.451 108.779 60.067 1.00 27.46 10 GLN C N 1
ATOM 2467 C CA . GLN C 1 13 ? 13.111 108.214 60.141 1.00 31.16 10 GLN C CA 1
ATOM 2468 C C . GLN C 1 13 ? 12.373 108.781 61.347 1.00 31.71 10 GLN C C 1
ATOM 2469 O O . GLN C 1 13 ? 12.968 109.484 62.169 1.00 31.08 10 GLN C O 1
ATOM 2475 N N . THR C 1 14 ? 11.089 108.418 61.471 1.00 31.91 11 THR C N 1
ATOM 2476 C CA . THR C 1 14 ? 10.320 108.769 62.647 1.00 34.57 11 THR C CA 1
ATOM 2477 C C . THR C 1 14 ? 9.695 107.532 63.275 1.00 34.43 11 THR C C 1
ATOM 2478 O O . THR C 1 14 ? 9.336 106.595 62.580 1.00 37.17 11 THR C O 1
ATOM 2482 N N . VAL C 1 15 ? 9.530 107.551 64.590 1.00 35.36 12 VAL C N 1
ATOM 2483 C CA . VAL C 1 15 ? 8.988 106.404 65.329 1.00 36.26 12 VAL C CA 1
ATOM 2484 C C . VAL C 1 15 ? 7.471 106.302 65.114 1.00 39.71 12 VAL C C 1
ATOM 2485 O O . VAL C 1 15 ? 6.693 107.141 65.583 1.00 41.17 12 VAL C O 1
ATOM 2489 N N . THR C 1 16 ? 7.055 105.276 64.388 1.00 42.12 13 THR C N 1
ATOM 2490 C CA . THR C 1 16 ? 5.634 105.026 64.122 1.00 44.53 13 THR C CA 1
ATOM 2491 C C . THR C 1 16 ? 5.042 103.984 65.065 1.00 47.75 13 THR C C 1
ATOM 2492 O O . THR C 1 16 ? 5.786 103.321 65.811 1.00 48.93 13 THR C O 1
ATOM 2496 N N . SER C 1 17 ? 3.712 103.834 64.990 1.00 47.24 14 SER C N 1
ATOM 2497 C CA . SER C 1 17 ? 2.933 102.895 65.823 1.00 47.27 14 SER C CA 1
ATOM 2498 C C . SER C 1 17 ? 3.421 101.453 65.869 1.00 44.62 14 SER C C 1
ATOM 2499 O O . SER C 1 17 ? 3.472 100.872 66.940 1.00 41.32 14 SER C O 1
ATOM 2502 N N . GLU C 1 18 ? 3.784 100.898 64.712 1.00 47.11 15 GLU C N 1
ATOM 2503 C CA . GLU C 1 18 ? 4.289 99.521 64.606 1.00 53.41 15 GLU C CA 1
ATOM 2504 C C . GLU C 1 18 ? 5.608 99.266 65.368 1.00 50.51 15 GLU C C 1
ATOM 2505 O O . GLU C 1 18 ? 6.023 98.123 65.545 1.00 59.03 15 GLU C O 1
ATOM 2511 N N . PHE C 1 19 ? 6.286 100.316 65.799 1.00 47.38 16 PHE C N 1
ATOM 2512 C CA . PHE C 1 19 ? 7.530 100.156 66.529 1.00 44.41 16 PHE C CA 1
ATOM 2513 C C . PHE C 1 19 ? 7.317 100.163 68.031 1.00 45.32 16 PHE C C 1
ATOM 2514 O O . PHE C 1 19 ? 8.193 99.709 68.745 1.00 39.73 16 PHE C O 1
ATOM 2522 N N . ILE C 1 20 ? 6.178 100.683 68.519 1.00 49.60 17 ILE C N 1
ATOM 2523 C CA . ILE C 1 20 ? 5.872 100.688 69.965 1.00 51.10 17 ILE C CA 1
ATOM 2524 C C . ILE C 1 20 ? 4.988 99.511 70.332 1.00 52.10 17 ILE C C 1
ATOM 2525 O O . ILE C 1 20 ? 4.020 99.226 69.647 1.00 50.47 17 ILE C O 1
ATOM 2530 N N . ASP C 1 21 ? 5.336 98.842 71.422 1.00 54.77 18 ASP C N 1
ATOM 2531 C CA . ASP C 1 21 ? 4.532 97.762 71.964 1.00 60.86 18 ASP C CA 1
ATOM 2532 C C . ASP C 1 21 ? 3.818 98.171 73.249 1.00 65.63 18 ASP C C 1
ATOM 2533 O O . ASP C 1 21 ? 2.637 97.866 73.416 1.00 70.64 18 ASP C O 1
ATOM 2538 N N . HIS C 1 22 ? 4.524 98.854 74.148 1.00 66.76 19 HIS C N 1
ATOM 2539 C CA . HIS C 1 22 ? 3.965 99.212 75.448 1.00 74.45 19 HIS C CA 1
ATOM 2540 C C . HIS C 1 22 ? 4.384 100.594 75.903 1.00 79.85 19 HIS C C 1
ATOM 2541 O O . HIS C 1 22 ? 5.485 101.056 75.570 1.00 86.66 19 HIS C O 1
ATOM 2548 N N . ASN C 1 23 ? 3.498 101.226 76.681 1.00 76.54 20 ASN C N 1
ATOM 2549 C CA . ASN C 1 23 ? 3.763 102.474 77.402 1.00 80.66 20 ASN C CA 1
ATOM 2550 C C . ASN C 1 23 ? 4.572 103.524 76.636 1.00 71.29 20 ASN C C 1
ATOM 2551 O O . ASN C 1 23 ? 5.491 104.158 77.169 1.00 77.66 20 ASN C O 1
ATOM 2556 N N . ASN C 1 24 ? 4.225 103.675 75.374 1.00 65.72 21 ASN C N 1
ATOM 2557 C CA . ASN C 1 24 ? 4.825 104.680 74.527 1.00 67.95 21 ASN C CA 1
ATOM 2558 C C . ASN C 1 24 ? 6.371 104.742 74.469 1.00 62.20 21 ASN C C 1
ATOM 2559 O O . ASN C 1 24 ? 6.953 105.825 74.489 1.00 63.41 21 ASN C O 1
ATOM 2564 N N . HIS C 1 25 ? 7.028 103.589 74.400 1.00 58.38 22 HIS C N 1
ATOM 2565 C CA . HIS C 1 25 ? 8.458 103.556 74.061 1.00 57.44 22 HIS C CA 1
ATOM 2566 C C . HIS C 1 25 ? 8.734 102.433 73.064 1.00 49.23 22 HIS C C 1
ATOM 2567 O O . HIS C 1 25 ? 8.174 101.339 73.194 1.00 46.76 22 HIS C O 1
ATOM 2574 N N . MET C 1 26 ? 9.608 102.716 72.091 1.00 39.72 23 MET C N 1
ATOM 2575 C CA . MET C 1 26 ? 9.997 101.758 71.044 1.00 34.61 23 MET C CA 1
ATOM 2576 C C . MET C 1 26 ? 10.520 100.469 71.633 1.00 29.43 23 MET C C 1
ATOM 2577 O O . MET C 1 26 ? 11.300 100.498 72.583 1.00 28.46 23 MET C O 1
ATOM 2582 N N . HIS C 1 27 ? 10.078 99.347 71.065 1.00 26.99 24 HIS C N 1
ATOM 2583 C CA . HIS C 1 27 ? 10.476 98.009 71.526 1.00 27.27 24 HIS C CA 1
ATOM 2584 C C . HIS C 1 27 ? 11.967 97.798 71.225 1.00 25.53 24 HIS C C 1
ATOM 2585 O O . HIS C 1 27 ? 12.495 98.301 70.221 1.00 22.45 24 HIS C O 1
ATOM 2592 N N . ASP C 1 28 ? 12.654 97.117 72.136 1.00 25.36 25 ASP C N 1
ATOM 2593 C CA . ASP C 1 28 ? 14.111 97.013 72.064 1.00 25.50 25 ASP C CA 1
ATOM 2594 C C . ASP C 1 28 ? 14.638 96.398 70.747 1.00 23.99 25 ASP C C 1
ATOM 2595 O O . ASP C 1 28 ? 15.663 96.834 70.229 1.00 21.29 25 ASP C O 1
ATOM 2600 N N . ALA C 1 29 ? 13.921 95.403 70.224 1.00 23.58 26 ALA C N 1
ATOM 2601 C CA . ALA C 1 29 ? 14.316 94.684 68.997 1.00 23.96 26 ALA C CA 1
ATOM 2602 C C . ALA C 1 29 ? 14.104 95.484 67.719 1.00 23.40 26 ALA C C 1
ATOM 2603 O O . ALA C 1 29 ? 14.777 95.245 66.692 1.00 22.56 26 ALA C O 1
ATOM 2605 N N . ASN C 1 30 ? 13.204 96.459 67.787 1.00 22.34 27 ASN C N 1
ATOM 2606 C CA . ASN C 1 30 ? 12.983 97.357 66.663 1.00 23.66 27 ASN C CA 1
ATOM 2607 C C . ASN C 1 30 ? 14.181 98.183 66.320 1.00 21.19 27 ASN C C 1
ATOM 2608 O O . ASN C 1 30 ? 14.402 98.504 65.160 1.00 23.74 27 ASN C O 1
ATOM 2613 N N . TYR C 1 31 ? 14.944 98.564 67.324 1.00 20.03 28 TYR C N 1
ATOM 2614 C CA . TYR C 1 31 ? 16.193 99.296 67.107 1.00 18.96 28 TYR C CA 1
ATOM 2615 C C . TYR C 1 31 ? 17.094 98.461 66.220 1.00 16.89 28 TYR C C 1
ATOM 2616 O O . TYR C 1 31 ? 17.662 98.937 65.273 1.00 15.35 28 TYR C O 1
ATOM 2625 N N . ASN C 1 32 ? 17.160 97.178 66.503 1.00 16.98 29 ASN C N 1
ATOM 2626 C CA . ASN C 1 32 ? 17.913 96.221 65.674 1.00 17.02 29 ASN C CA 1
ATOM 2627 C C . ASN C 1 32 ? 17.392 96.097 64.237 1.00 16.18 29 ASN C C 1
ATOM 2628 O O . ASN C 1 32 ? 18.180 96.078 63.291 1.00 15.41 29 ASN C O 1
ATOM 2633 N N . ILE C 1 33 ? 16.080 96.072 64.080 1.00 16.06 30 ILE C N 1
ATOM 2634 C CA . ILE C 1 33 ? 15.476 96.070 62.778 1.00 16.04 30 ILE C CA 1
ATOM 2635 C C . ILE C 1 33 ? 15.960 97.274 61.999 1.00 17.09 30 ILE C C 1
ATOM 2636 O O . ILE C 1 33 ? 16.417 97.142 60.828 1.00 18.56 30 ILE C O 1
ATOM 2641 N N . ILE C 1 34 ? 15.917 98.440 62.644 1.00 17.13 31 ILE C N 1
ATOM 2642 C CA . ILE C 1 34 ? 16.365 99.689 61.999 1.00 17.27 31 ILE C CA 1
ATOM 2643 C C . ILE C 1 34 ? 17.837 99.692 61.644 1.00 15.72 31 ILE C C 1
ATOM 2644 O O . ILE C 1 34 ? 18.217 100.004 60.507 1.00 14.93 31 ILE C O 1
ATOM 2649 N N . PHE C 1 35 ? 18.656 99.317 62.618 1.00 15.00 32 PHE C N 1
ATOM 2650 C CA . PHE C 1 35 ? 20.106 99.216 62.391 1.00 14.78 32 PHE C CA 1
ATOM 2651 C C . PHE C 1 35 ? 20.465 98.282 61.236 1.00 14.90 32 PHE C C 1
ATOM 2652 O O . PHE C 1 35 ? 21.278 98.606 60.386 1.00 15.10 32 PHE C O 1
ATOM 2660 N N . SER C 1 36 ? 19.820 97.128 61.197 1.00 16.01 33 SER C N 1
ATOM 2661 C CA . SER C 1 36 ? 20.080 96.163 60.132 1.00 16.28 33 SER C CA 1
ATOM 2662 C C . SER C 1 36 ? 19.703 96.706 58.757 1.00 17.75 33 SER C C 1
ATOM 2663 O O . SER C 1 36 ? 20.435 96.531 57.773 1.00 17.96 33 SER C O 1
ATOM 2666 N N . ASP C 1 37 ? 18.571 97.398 58.701 1.00 17.83 34 ASP C N 1
ATOM 2667 C CA . ASP C 1 37 ? 18.153 98.000 57.471 1.00 18.23 34 ASP C CA 1
ATOM 2668 C C . ASP C 1 37 ? 19.114 99.064 56.985 1.00 16.12 34 ASP C C 1
ATOM 2669 O O . ASP C 1 37 ? 19.364 99.189 55.788 1.00 14.78 34 ASP C O 1
ATOM 2674 N N . VAL C 1 38 ? 19.644 99.849 57.907 1.00 15.60 35 VAL C N 1
ATOM 2675 C CA . VAL C 1 38 ? 20.573 100.912 57.523 1.00 15.95 35 VAL C CA 1
ATOM 2676 C C . VAL C 1 38 ? 21.874 100.320 56.961 1.00 14.76 35 VAL C C 1
ATOM 2677 O O . VAL C 1 38 ? 22.397 100.767 55.923 1.00 12.88 35 VAL C O 1
ATOM 2681 N N . VAL C 1 39 ? 22.347 99.276 57.632 1.00 14.13 36 VAL C N 1
ATOM 2682 C CA . VAL C 1 39 ? 23.496 98.538 57.161 1.00 13.88 36 VAL C CA 1
ATOM 2683 C C . VAL C 1 39 ? 23.264 98.036 55.727 1.00 13.10 36 VAL C C 1
ATOM 2684 O O . VAL C 1 39 ? 24.128 98.152 54.844 1.00 12.51 36 VAL C O 1
ATOM 2688 N N . ASN C 1 40 ? 22.106 97.446 55.504 1.00 13.46 37 ASN C N 1
ATOM 2689 C CA . ASN C 1 40 ? 21.745 96.960 54.189 1.00 13.83 37 ASN C CA 1
ATOM 2690 C C . ASN C 1 40 ? 21.721 98.049 53.116 1.00 15.52 37 ASN C C 1
ATOM 2691 O O . ASN C 1 40 ? 22.240 97.855 51.999 1.00 14.65 37 ASN C O 1
ATOM 2696 N N . ARG C 1 41 ? 21.136 99.200 53.444 1.00 16.79 38 ARG C N 1
ATOM 2697 C CA . ARG C 1 41 ? 21.163 100.330 52.525 1.00 17.80 38 ARG C CA 1
ATOM 2698 C C . ARG C 1 41 ? 22.602 100.762 52.174 1.00 16.03 38 ARG C C 1
ATOM 2699 O O . ARG C 1 41 ? 22.943 101.007 51.029 1.00 15.26 38 ARG C O 1
ATOM 2707 N N . PHE C 1 42 ? 23.457 100.842 53.179 1.00 16.47 39 PHE C N 1
ATOM 2708 C CA . PHE C 1 42 ? 24.890 101.147 52.967 1.00 15.94 39 PHE C CA 1
ATOM 2709 C C . PHE C 1 42 ? 25.540 100.151 52.033 1.00 15.24 39 PHE C C 1
ATOM 2710 O O . PHE C 1 42 ? 26.110 100.536 51.018 1.00 15.44 39 PHE C O 1
ATOM 2718 N N . ASN C 1 43 ? 25.420 98.855 52.336 1.00 14.66 40 ASN C N 1
ATOM 2719 C CA . ASN C 1 43 ? 26.054 97.834 51.480 1.00 13.94 40 ASN C CA 1
ATOM 2720 C C . ASN C 1 43 ? 25.430 97.773 50.094 1.00 13.91 40 ASN C C 1
ATOM 2721 O O . ASN C 1 43 ? 26.137 97.500 49.137 1.00 13.72 40 ASN C O 1
ATOM 2726 N N . TYR C 1 44 ? 24.125 98.027 49.977 1.00 14.30 41 TYR C N 1
ATOM 2727 C CA . TYR C 1 44 ? 23.480 98.076 48.652 1.00 15.39 41 TYR C CA 1
ATOM 2728 C C . TYR C 1 44 ? 24.015 99.150 47.804 1.00 16.22 41 TYR C C 1
ATOM 2729 O O . TYR C 1 44 ? 24.205 98.935 46.618 1.00 18.00 41 TYR C O 1
ATOM 2738 N N . SER C 1 45 ? 24.270 100.305 48.393 1.00 17.65 42 SER C N 1
ATOM 2739 C CA . SER C 1 45 ? 24.805 101.446 47.626 1.00 19.23 42 SER C CA 1
ATOM 2740 C C . SER C 1 45 ? 26.332 101.475 47.524 1.00 20.20 42 SER C C 1
ATOM 2741 O O . SER C 1 45 ? 26.877 102.390 46.970 1.00 21.05 42 SER C O 1
ATOM 2744 N N . HIS C 1 46 ? 27.035 100.488 48.049 1.00 22.30 43 HIS C N 1
ATOM 2745 C CA . HIS C 1 46 ? 28.506 100.480 47.967 1.00 23.20 43 HIS C CA 1
ATOM 2746 C C . HIS C 1 46 ? 29.101 99.250 47.290 1.00 21.45 43 HIS C C 1
ATOM 2747 O O . HIS C 1 46 ? 30.267 98.918 47.524 1.00 23.32 43 HIS C O 1
ATOM 2754 N N . GLY C 1 47 ? 28.320 98.593 46.449 1.00 19.69 44 GLY C N 1
ATOM 2755 C CA . GLY C 1 47 ? 28.829 97.490 45.636 1.00 20.32 44 GLY C CA 1
ATOM 2756 C C . GLY C 1 47 ? 28.275 96.118 45.918 1.00 19.37 44 GLY C C 1
ATOM 2757 O O . GLY C 1 47 ? 28.654 95.184 45.282 1.00 21.70 44 GLY C O 1
ATOM 2758 N N . LEU C 1 48 ? 27.379 95.978 46.877 1.00 19.58 45 LEU C N 1
ATOM 2759 C CA . LEU C 1 48 ? 26.721 94.686 47.101 1.00 19.20 45 LEU C CA 1
ATOM 2760 C C . LEU C 1 48 ? 25.222 94.852 47.226 1.00 17.47 45 LEU C C 1
ATOM 2761 O O . LEU C 1 48 ? 24.624 94.512 48.235 1.00 17.01 45 LEU C O 1
ATOM 2766 N N . SER C 1 49 ? 24.626 95.350 46.163 1.00 17.30 46 SER C N 1
ATOM 2767 C CA . SER C 1 49 ? 23.183 95.395 46.054 1.00 18.69 46 SER C CA 1
ATOM 2768 C C . SER C 1 49 ? 22.601 94.006 45.932 1.00 19.13 46 SER C C 1
ATOM 2769 O O . SER C 1 49 ? 23.308 93.035 45.744 1.00 20.36 46 SER C O 1
ATOM 2772 N N . LEU C 1 50 ? 21.298 93.913 46.095 1.00 21.44 47 LEU C N 1
ATOM 2773 C CA . LEU C 1 50 ? 20.585 92.646 45.918 1.00 21.56 47 LEU C CA 1
ATOM 2774 C C . LEU C 1 50 ? 20.849 92.016 44.556 1.00 21.49 47 LEU C C 1
ATOM 2775 O O . LEU C 1 50 ? 21.165 90.820 44.463 1.00 21.69 47 LEU C O 1
ATOM 2780 N N . LYS C 1 51 ? 20.758 92.832 43.510 1.00 20.56 48 LYS C N 1
ATOM 2781 C CA . LYS C 1 51 ? 21.028 92.370 42.174 1.00 23.91 48 LYS C CA 1
ATOM 2782 C C . LYS C 1 51 ? 22.468 91.893 41.993 1.00 23.00 48 LYS C C 1
ATOM 2783 O O . LYS C 1 51 ? 22.673 90.856 41.386 1.00 23.21 48 LYS C O 1
ATOM 2789 N N . GLU C 1 52 ? 23.437 92.658 42.528 1.00 21.88 49 GLU C N 1
ATOM 2790 C CA . GLU C 1 52 ? 24.846 92.307 42.491 1.00 21.49 49 GLU C CA 1
ATOM 2791 C C . GLU C 1 52 ? 25.114 91.051 43.276 1.00 21.36 49 GLU C C 1
ATOM 2792 O O . GLU C 1 52 ? 25.927 90.274 42.894 1.00 21.47 49 GLU C O 1
ATOM 2798 N N . ARG C 1 53 ? 24.418 90.848 44.377 1.00 21.67 50 ARG C N 1
ATOM 2799 C CA . ARG C 1 53 ? 24.565 89.632 45.158 1.00 22.09 50 ARG C CA 1
ATOM 2800 C C . ARG C 1 53 ? 24.090 88.412 44.406 1.00 24.46 50 ARG C C 1
ATOM 2801 O O . ARG C 1 53 ? 24.723 87.380 44.448 1.00 24.20 50 ARG C O 1
ATOM 2809 N N . GLU C 1 54 ? 22.936 88.529 43.766 1.00 30.26 51 GLU C N 1
ATOM 2810 C CA . GLU C 1 54 ? 22.366 87.432 43.001 1.00 33.32 51 GLU C CA 1
ATOM 2811 C C . GLU C 1 54 ? 23.260 87.127 41.812 1.00 30.03 51 GLU C C 1
ATOM 2812 O O . GLU C 1 54 ? 23.470 85.970 41.490 1.00 31.12 51 GLU C O 1
ATOM 2818 N N . ASN C 1 55 ? 23.773 88.158 41.173 1.00 28.49 52 ASN C N 1
ATOM 2819 C CA . ASN C 1 55 ? 24.653 87.996 40.013 1.00 31.81 52 ASN C CA 1
ATOM 2820 C C . ASN C 1 55 ? 25.968 87.357 40.359 1.00 28.75 52 ASN C C 1
ATOM 2821 O O . ASN C 1 55 ? 26.445 86.570 39.595 1.00 34.97 52 ASN C O 1
ATOM 2826 N N . LEU C 1 56 ? 26.536 87.661 41.513 1.00 25.83 53 LEU C N 1
ATOM 2827 C CA . LEU C 1 56 ? 27.834 87.112 41.950 1.00 23.40 53 LEU C CA 1
ATOM 2828 C C . LEU C 1 56 ? 27.717 85.849 42.806 1.00 21.11 53 LEU C C 1
ATOM 2829 O O . LEU C 1 56 ? 28.740 85.271 43.207 1.00 20.32 53 LEU C O 1
ATOM 2834 N N . ALA C 1 57 ? 26.491 85.421 43.099 1.00 19.58 54 ALA C N 1
ATOM 2835 C CA . ALA C 1 57 ? 26.268 84.309 44.027 1.00 18.94 54 ALA C CA 1
ATOM 2836 C C . ALA C 1 57 ? 27.117 84.478 45.306 1.00 17.72 54 ALA C C 1
ATOM 2837 O O . ALA C 1 57 ? 27.798 83.583 45.793 1.00 16.08 54 ALA C O 1
ATOM 2839 N N . TYR C 1 58 ? 27.012 85.670 45.855 1.00 17.87 55 TYR C N 1
ATOM 2840 C CA . TYR C 1 58 ? 27.750 86.069 47.025 1.00 17.02 55 TYR C CA 1
ATOM 2841 C C . TYR C 1 58 ? 26.880 86.972 47.896 1.00 15.91 55 TYR C C 1
ATOM 2842 O O . TYR C 1 58 ? 26.094 87.767 47.376 1.00 15.93 55 TYR C O 1
ATOM 2851 N N . THR C 1 59 ? 27.055 86.881 49.206 1.00 14.98 56 THR C N 1
ATOM 2852 C CA . THR C 1 59 ? 26.322 87.727 50.129 1.00 14.37 56 THR C CA 1
ATOM 2853 C C . THR C 1 59 ? 27.070 88.002 51.432 1.00 14.32 56 THR C C 1
ATOM 2854 O O . THR C 1 59 ? 28.189 87.620 51.578 1.00 14.66 56 THR C O 1
ATOM 2858 N N . LEU C 1 60 ? 26.461 88.757 52.336 1.00 14.40 57 LEU C N 1
ATOM 2859 C CA . LEU C 1 60 ? 27.072 89.103 53.615 1.00 15.08 57 LEU C CA 1
ATOM 2860 C C . LEU C 1 60 ? 26.269 88.518 54.734 1.00 14.95 57 LEU C C 1
ATOM 2861 O O . LEU C 1 60 ? 25.064 88.591 54.659 1.00 16.97 57 LEU C O 1
ATOM 2866 N N . PHE C 1 61 ? 26.910 87.939 55.748 1.00 14.19 58 PHE C N 1
ATOM 2867 C CA . PHE C 1 61 ? 26.231 87.403 56.931 1.00 13.42 58 PHE C CA 1
ATOM 2868 C C . PHE C 1 61 ? 26.661 88.232 58.148 1.00 13.17 58 PHE C C 1
ATOM 2869 O O . PHE C 1 61 ? 27.837 88.591 58.285 1.00 12.98 58 PHE C O 1
ATOM 2877 N N . THR C 1 62 ? 25.720 88.483 59.049 1.00 11.90 59 THR C N 1
ATOM 2878 C CA . THR C 1 62 ? 25.988 89.150 60.279 1.00 11.79 59 THR C CA 1
ATOM 2879 C C . THR C 1 62 ? 26.500 88.079 61.228 1.00 12.05 59 THR C C 1
ATOM 2880 O O . THR C 1 62 ? 25.841 87.083 61.453 1.00 11.37 59 THR C O 1
ATOM 2884 N N . LEU C 1 63 ? 27.667 88.308 61.830 1.00 12.35 60 LEU C N 1
ATOM 2885 C CA . LEU C 1 63 ? 28.235 87.346 62.764 1.00 12.24 60 LEU C CA 1
ATOM 2886 C C . LEU C 1 63 ? 28.003 87.668 64.190 1.00 11.83 60 LEU C C 1
ATOM 2887 O O . LEU C 1 63 ? 27.852 86.806 64.997 1.00 12.21 60 LEU C O 1
ATOM 2892 N N . GLU C 1 64 ? 27.965 88.928 64.514 1.00 12.95 61 GLU C N 1
ATOM 2893 C CA . GLU C 1 64 ? 27.996 89.361 65.905 1.00 13.95 61 GLU C CA 1
ATOM 2894 C C . GLU C 1 64 ? 27.505 90.812 65.928 1.00 13.68 61 GLU C C 1
ATOM 2895 O O . GLU C 1 64 ? 27.770 91.571 65.020 1.00 13.01 61 GLU C O 1
ATOM 2901 N N . GLU C 1 65 ? 26.790 91.179 66.962 1.00 14.73 62 GLU C N 1
ATOM 2902 C CA . GLU C 1 65 ? 26.405 92.556 67.136 1.00 16.40 62 GLU C CA 1
ATOM 2903 C C . GLU C 1 65 ? 26.218 92.960 68.603 1.00 15.68 62 GLU C C 1
ATOM 2904 O O . GLU C 1 65 ? 25.924 92.149 69.461 1.00 15.18 62 GLU C O 1
ATOM 2910 N N . HIS C 1 66 ? 26.361 94.241 68.878 1.00 16.71 63 HIS C N 1
ATOM 2911 C CA . HIS C 1 66 ? 26.230 94.759 70.268 1.00 18.11 63 HIS C CA 1
ATOM 2912 C C . HIS C 1 66 ? 25.375 95.992 70.237 1.00 17.46 63 HIS C C 1
ATOM 2913 O O . HIS C 1 66 ? 25.736 96.949 69.546 1.00 17.82 63 HIS C O 1
ATOM 2920 N N . THR C 1 67 ? 24.222 95.958 70.899 1.00 17.11 64 THR C N 1
ATOM 2921 C CA . THR C 1 67 ? 23.383 97.151 70.994 1.00 18.30 64 THR C CA 1
ATOM 2922 C C . THR C 1 67 ? 23.305 97.783 72.394 1.00 18.65 64 THR C C 1
ATOM 2923 O O . THR C 1 67 ? 23.203 97.078 73.397 1.00 18.68 64 THR C O 1
ATOM 2927 N N . THR C 1 68 ? 23.373 99.109 72.468 1.00 18.66 65 THR C N 1
ATOM 2928 C CA . THR C 1 68 ? 23.189 99.813 73.752 1.00 19.64 65 THR C CA 1
ATOM 2929 C C . THR C 1 68 ? 22.029 100.766 73.572 1.00 19.96 65 THR C C 1
ATOM 2930 O O . THR C 1 68 ? 21.928 101.454 72.529 1.00 19.09 65 THR C O 1
ATOM 2934 N N . TYR C 1 69 ? 21.149 100.785 74.564 1.00 19.55 66 TYR C N 1
ATOM 2935 C CA . TYR C 1 69 ? 19.982 101.631 74.529 1.00 21.49 66 TYR C CA 1
ATOM 2936 C C . TYR C 1 69 ? 20.120 102.746 75.587 1.00 24.33 66 TYR C C 1
ATOM 2937 O O . TYR C 1 69 ? 19.918 102.503 76.797 1.00 24.22 66 TYR C O 1
ATOM 2946 N N . LEU C 1 70 ? 20.442 103.954 75.143 1.00 25.12 67 LEU C N 1
ATOM 2947 C CA . LEU C 1 70 ? 20.804 105.034 76.068 1.00 30.79 67 LEU C CA 1
ATOM 2948 C C . LEU C 1 70 ? 19.663 105.993 76.432 1.00 33.22 67 LEU C C 1
ATOM 2949 O O . LEU C 1 70 ? 19.695 106.594 77.486 1.00 34.85 67 LEU C O 1
ATOM 2954 N N . SER C 1 71 ? 18.693 106.168 75.543 1.00 34.09 68 SER C N 1
ATOM 2955 C CA . SER C 1 71 ? 17.577 107.066 75.793 1.00 34.38 68 SER C CA 1
ATOM 2956 C C . SER C 1 71 ? 16.377 106.615 74.984 1.00 32.36 68 SER C C 1
ATOM 2957 O O . SER C 1 71 ? 16.464 106.537 73.768 1.00 30.27 68 SER C O 1
ATOM 2960 N N . GLU C 1 72 ? 15.270 106.298 75.656 1.00 34.99 69 GLU C N 1
ATOM 2961 C CA . GLU C 1 72 ? 14.074 105.748 74.984 1.00 37.97 69 GLU C CA 1
ATOM 2962 C C . GLU C 1 72 ? 13.505 106.662 73.908 1.00 35.88 69 GLU C C 1
ATOM 2963 O O . GLU C 1 72 ? 13.640 107.859 73.989 1.00 36.63 69 GLU C O 1
ATOM 2969 N N . LEU C 1 73 ? 12.915 106.067 72.890 1.00 34.46 70 LEU C N 1
ATOM 2970 C CA . LEU C 1 73 ? 12.235 106.791 71.836 1.00 36.33 70 LEU C CA 1
ATOM 2971 C C . LEU C 1 73 ? 10.716 106.660 72.017 1.00 36.54 70 LEU C C 1
ATOM 2972 O O . LEU C 1 73 ? 10.221 105.665 72.491 1.00 37.06 70 LEU C O 1
ATOM 2977 N N . SER C 1 74 ? 9.977 107.665 71.594 1.00 38.61 71 SER C N 1
ATOM 2978 C CA . SER C 1 74 ? 8.525 107.688 71.723 1.00 37.34 71 SER C CA 1
ATOM 2979 C C . SER C 1 74 ? 7.898 108.002 70.389 1.00 36.16 71 SER C C 1
ATOM 2980 O O . SER C 1 74 ? 8.575 108.389 69.451 1.00 36.08 71 SER C O 1
ATOM 2983 N N . LEU C 1 75 ? 6.588 107.818 70.329 1.00 38.53 72 LEU C N 1
ATOM 2984 C CA . LEU C 1 75 ? 5.805 108.026 69.110 1.00 37.98 72 LEU C CA 1
ATOM 2985 C C . LEU C 1 75 ? 6.060 109.420 68.582 1.00 34.31 72 LEU C C 1
ATOM 2986 O O . LEU C 1 75 ? 6.003 110.379 69.344 1.00 38.19 72 LEU C O 1
ATOM 2991 N N . GLY C 1 76 ? 6.388 109.527 67.298 1.00 31.87 73 GLY C N 1
ATOM 2992 C CA . GLY C 1 76 ? 6.614 110.821 66.670 1.00 31.09 73 GLY C CA 1
ATOM 2993 C C . GLY C 1 76 ? 8.064 111.260 66.634 1.00 33.40 73 GLY C C 1
ATOM 2994 O O . GLY C 1 76 ? 8.440 112.076 65.758 1.00 35.21 73 GLY C O 1
ATOM 2995 N N . ASP C 1 77 ? 8.886 110.734 67.553 1.00 32.45 74 ASP C N 1
ATOM 2996 C CA . ASP C 1 77 ? 10.305 111.088 67.623 1.00 32.43 74 ASP C CA 1
ATOM 2997 C C . ASP C 1 77 ? 10.993 110.864 66.277 1.00 34.12 74 ASP C C 1
ATOM 2998 O O . ASP C 1 77 ? 10.879 109.807 65.680 1.00 36.28 74 ASP C O 1
ATOM 3003 N N . VAL C 1 78 ? 11.677 111.887 65.790 1.00 36.12 75 VAL C N 1
ATOM 3004 C CA . VAL C 1 78 ? 12.510 111.779 64.600 1.00 36.11 75 VAL C CA 1
ATOM 3005 C C . VAL C 1 78 ? 13.931 111.477 65.059 1.00 34.58 75 VAL C C 1
ATOM 3006 O O . VAL C 1 78 ? 14.414 112.083 66.061 1.00 30.40 75 VAL C O 1
ATOM 3010 N N . PHE C 1 79 ? 14.573 110.529 64.351 1.00 30.42 76 PHE C N 1
ATOM 3011 C CA . PHE C 1 79 ? 15.950 110.132 64.649 1.00 26.60 76 PHE C CA 1
ATOM 3012 C C . PHE C 1 79 ? 16.734 109.922 63.403 1.00 24.28 76 PHE C C 1
ATOM 3013 O O . PHE C 1 79 ? 16.181 109.629 62.325 1.00 25.01 76 PHE C O 1
ATOM 3021 N N . THR C 1 80 ? 18.045 110.083 63.548 1.00 23.02 77 THR C N 1
ATOM 3022 C CA . THR C 1 80 ? 18.998 109.852 62.459 1.00 21.89 77 THR C CA 1
ATOM 3023 C C . THR C 1 80 ? 20.004 108.767 62.844 1.00 19.86 77 THR C C 1
ATOM 3024 O O . THR C 1 80 ? 20.520 108.725 63.994 1.00 17.45 77 THR C O 1
ATOM 3028 N N . VAL C 1 81 ? 20.261 107.888 61.873 1.00 17.61 78 VAL C N 1
ATOM 3029 C CA . VAL C 1 81 ? 21.233 106.828 62.041 1.00 16.71 78 VAL C CA 1
ATOM 3030 C C . VAL C 1 81 ? 22.436 107.181 61.210 1.00 14.78 78 VAL C C 1
ATOM 3031 O O . VAL C 1 81 ? 22.291 107.442 60.054 1.00 13.32 78 VAL C O 1
ATOM 3035 N N . THR C 1 82 ? 23.618 107.168 61.828 1.00 14.47 79 THR C N 1
ATOM 3036 C CA . THR C 1 82 ? 24.873 107.494 61.141 1.00 14.96 79 THR C CA 1
ATOM 3037 C C . THR C 1 82 ? 25.799 106.316 61.172 1.00 14.59 79 THR C C 1
ATOM 3038 O O . THR C 1 82 ? 25.993 105.720 62.226 1.00 17.63 79 THR C O 1
ATOM 3042 N N . LEU C 1 83 ? 26.375 105.988 60.038 1.00 14.06 80 LEU C N 1
ATOM 3043 C CA . LEU C 1 83 ? 27.190 104.808 59.878 1.00 14.42 80 LEU C CA 1
ATOM 3044 C C . LEU C 1 83 ? 28.683 105.088 59.786 1.00 13.94 80 LEU C C 1
ATOM 3045 O O . LEU C 1 83 ? 29.135 105.850 58.936 1.00 13.05 80 LEU C O 1
ATOM 3050 N N . TYR C 1 84 ? 29.439 104.441 60.657 1.00 14.17 81 TYR C N 1
ATOM 3051 C CA . TYR C 1 84 ? 30.919 104.529 60.619 1.00 16.29 81 TYR C CA 1
ATOM 3052 C C . TYR C 1 84 ? 31.533 103.172 60.353 1.00 15.28 81 TYR C C 1
ATOM 3053 O O . TYR C 1 84 ? 31.073 102.172 60.876 1.00 15.53 81 TYR C O 1
ATOM 3062 N N . ILE C 1 85 ? 32.559 103.136 59.526 1.00 14.24 82 ILE C N 1
ATOM 3063 C CA . ILE C 1 85 ? 33.352 101.937 59.404 1.00 14.32 82 ILE C CA 1
ATOM 3064 C C . ILE C 1 85 ? 34.420 102.035 60.475 1.00 15.88 82 ILE C C 1
ATOM 3065 O O . ILE C 1 85 ? 35.224 102.975 60.449 1.00 16.14 82 ILE C O 1
ATOM 3070 N N . TYR C 1 86 ? 34.408 101.082 61.418 1.00 16.87 83 TYR C N 1
ATOM 3071 C CA . TYR C 1 86 ? 35.403 101.016 62.466 1.00 18.81 83 TYR C CA 1
ATOM 3072 C C . TYR C 1 86 ? 36.639 100.220 62.013 1.00 18.47 83 TYR C C 1
ATOM 3073 O O . TYR C 1 86 ? 37.769 100.559 62.366 1.00 21.63 83 TYR C O 1
ATOM 3082 N N . ASP C 1 87 ? 36.442 99.180 61.223 1.00 17.79 84 ASP C N 1
ATOM 3083 C CA . ASP C 1 87 ? 37.552 98.348 60.751 1.00 16.86 84 ASP C CA 1
ATOM 3084 C C . ASP C 1 87 ? 37.054 97.435 59.654 1.00 17.05 84 ASP C C 1
ATOM 3085 O O . ASP C 1 87 ? 35.854 97.210 59.532 1.00 17.26 84 ASP C O 1
ATOM 3090 N N . TYR C 1 88 ? 37.969 96.935 58.837 1.00 16.78 85 TYR C N 1
ATOM 3091 C CA . TYR C 1 88 ? 37.644 95.989 57.789 1.00 17.64 85 TYR C CA 1
ATOM 3092 C C . TYR C 1 88 ? 38.909 95.230 57.329 1.00 18.47 85 TYR C C 1
ATOM 3093 O O . TYR C 1 88 ? 40.027 95.731 57.423 1.00 19.12 85 TYR C O 1
ATOM 3102 N N . ASP C 1 89 ? 38.713 94.025 56.827 1.00 17.84 86 ASP C N 1
ATOM 3103 C CA . ASP C 1 89 ? 39.774 93.302 56.182 1.00 18.23 86 ASP C CA 1
ATOM 3104 C C . ASP C 1 89 ? 39.239 92.781 54.857 1.00 18.29 86 ASP C C 1
ATOM 3105 O O . ASP C 1 89 ? 38.189 93.223 54.380 1.00 19.52 86 ASP C O 1
ATOM 3110 N N . TYR C 1 90 ? 39.953 91.877 54.238 1.00 16.98 87 TYR C N 1
ATOM 3111 C CA . TYR C 1 90 ? 39.558 91.389 52.916 1.00 15.93 87 TYR C CA 1
ATOM 3112 C C . TYR C 1 90 ? 38.171 90.688 52.796 1.00 15.47 87 TYR C C 1
ATOM 3113 O O . TYR C 1 90 ? 37.685 90.502 51.686 1.00 14.55 87 TYR C O 1
ATOM 3122 N N . LYS C 1 91 ? 37.595 90.256 53.916 1.00 14.91 88 LYS C N 1
ATOM 3123 C CA . LYS C 1 91 ? 36.257 89.661 53.906 1.00 15.81 88 LYS C CA 1
ATOM 3124 C C . LYS C 1 91 ? 35.342 89.992 55.068 1.00 15.11 88 LYS C C 1
ATOM 3125 O O . LYS C 1 91 ? 34.266 89.425 55.150 1.00 14.77 88 LYS C O 1
ATOM 3131 N N . ARG C 1 92 ? 35.730 90.939 55.919 1.00 15.13 89 ARG C N 1
ATOM 3132 C CA . ARG C 1 92 ? 34.920 91.351 57.045 1.00 14.96 89 ARG C CA 1
ATOM 3133 C C . ARG C 1 92 ? 34.767 92.840 57.134 1.00 14.47 89 ARG C C 1
ATOM 3134 O O . ARG C 1 92 ? 35.666 93.572 56.800 1.00 14.18 89 ARG C O 1
ATOM 3142 N N . LEU C 1 93 ? 33.604 93.262 57.614 1.00 14.60 90 LEU C N 1
ATOM 3143 C CA . LEU C 1 93 ? 33.296 94.674 57.839 1.00 14.92 90 LEU C CA 1
ATOM 3144 C C . LEU C 1 93 ? 32.871 94.847 59.286 1.00 14.03 90 LEU C C 1
ATOM 3145 O O . LEU C 1 93 ? 31.919 94.218 59.754 1.00 13.93 90 LEU C O 1
ATOM 3150 N N . HIS C 1 94 ? 33.576 95.709 60.003 1.00 13.20 91 HIS C N 1
ATOM 3151 C CA . HIS C 1 94 ? 33.296 95.977 61.420 1.00 12.51 91 HIS C CA 1
ATOM 3152 C C . HIS C 1 94 ? 32.756 97.441 61.507 1.00 12.35 91 HIS C C 1
ATOM 3153 O O . HIS C 1 94 ? 33.477 98.390 61.367 1.00 12.22 91 HIS C O 1
ATOM 3160 N N . LEU C 1 95 ? 31.466 97.574 61.731 1.00 12.04 92 LEU C N 1
ATOM 3161 C CA . LEU C 1 95 ? 30.776 98.814 61.667 1.00 12.54 92 LEU C CA 1
ATOM 3162 C C . LEU C 1 95 ? 30.313 99.277 63.036 1.00 12.87 92 LEU C C 1
ATOM 3163 O O . LEU C 1 95 ? 30.096 98.488 63.973 1.00 12.71 92 LEU C O 1
ATOM 3168 N N . PHE C 1 96 ? 30.162 100.585 63.132 1.00 12.96 93 PHE C N 1
ATOM 3169 C CA . PHE C 1 96 ? 29.603 101.213 64.307 1.00 13.92 93 PHE C CA 1
ATOM 3170 C C . PHE C 1 96 ? 28.604 102.255 63.863 1.00 13.98 93 PHE C C 1
ATOM 3171 O O . PHE C 1 96 ? 28.941 103.121 63.068 1.00 15.39 93 PHE C O 1
ATOM 3179 N N . LEU C 1 97 ? 27.389 102.160 64.372 1.00 14.40 94 LEU C N 1
ATOM 3180 C CA . LEU C 1 97 ? 26.325 103.094 64.039 1.00 15.50 94 LEU C CA 1
ATOM 3181 C C . LEU C 1 97 ? 25.815 103.818 65.285 1.00 15.51 94 LEU C C 1
ATOM 3182 O O . LEU C 1 97 ? 25.679 103.219 66.356 1.00 14.03 94 LEU C O 1
ATOM 3187 N N . THR C 1 98 ? 25.505 105.106 65.123 1.00 16.45 95 THR C N 1
ATOM 3188 C CA . THR C 1 98 ? 24.861 105.882 66.197 1.00 17.26 95 THR C CA 1
ATOM 3189 C C . THR C 1 98 ? 23.439 106.175 65.783 1.00 17.29 95 THR C C 1
ATOM 3190 O O . THR C 1 98 ? 23.168 106.396 64.608 1.00 16.68 95 THR C O 1
ATOM 3194 N N . LEU C 1 99 ? 22.552 106.225 66.773 1.00 17.94 96 LEU C N 1
ATOM 3195 C CA . LEU C 1 99 ? 21.182 106.635 66.566 1.00 19.22 96 LEU C CA 1
ATOM 3196 C C . LEU C 1 99 ? 20.908 107.807 67.500 1.00 20.85 96 LEU C C 1
ATOM 3197 O O . LEU C 1 99 ? 20.866 107.654 68.759 1.00 20.51 96 LEU C O 1
ATOM 3202 N N . THR C 1 100 ? 20.691 108.968 66.879 1.00 22.22 97 THR C N 1
ATOM 3203 C CA . THR C 1 100 ? 20.591 110.242 67.595 1.00 23.90 97 THR C CA 1
ATOM 3204 C C . THR C 1 100 ? 19.238 110.910 67.369 1.00 24.71 97 THR C C 1
ATOM 3205 O O . THR C 1 100 ? 18.754 110.973 66.253 1.00 22.44 97 THR C O 1
ATOM 3209 N N . LYS C 1 101 ? 18.627 111.395 68.465 1.00 29.51 98 LYS C N 1
ATOM 3210 C CA . LYS C 1 101 ? 17.352 112.144 68.396 1.00 31.86 98 LYS C CA 1
ATOM 3211 C C . LYS C 1 101 ? 17.596 113.450 67.690 1.00 33.76 98 LYS C C 1
ATOM 3212 O O . LYS C 1 101 ? 18.738 113.896 67.558 1.00 31.49 98 LYS C O 1
ATOM 3218 N N . GLU C 1 102 ? 16.530 114.080 67.238 1.00 41.13 99 GLU C N 1
ATOM 3219 C CA . GLU C 1 102 ? 16.667 115.365 66.536 1.00 45.78 99 GLU C CA 1
ATOM 3220 C C . GLU C 1 102 ? 17.238 116.419 67.491 1.00 45.00 99 GLU C C 1
ATOM 3221 O O . GLU C 1 102 ? 18.001 117.269 67.064 1.00 43.25 99 GLU C O 1
ATOM 3227 N N . ASP C 1 103 ? 16.898 116.306 68.780 1.00 47.90 100 ASP C N 1
ATOM 3228 C CA . ASP C 1 103 ? 17.472 117.154 69.842 1.00 49.22 100 ASP C CA 1
ATOM 3229 C C . ASP C 1 103 ? 18.892 116.802 70.252 1.00 48.10 100 ASP C C 1
ATOM 3230 O O . ASP C 1 103 ? 19.451 117.434 71.148 1.00 42.80 100 ASP C O 1
ATOM 3235 N N . GLY C 1 104 ? 19.472 115.789 69.608 1.00 49.39 101 GLY C N 1
ATOM 3236 C CA . GLY C 1 104 ? 20.920 115.559 69.668 1.00 44.21 101 GLY C CA 1
ATOM 3237 C C . GLY C 1 104 ? 21.365 114.520 70.681 1.00 40.91 101 GLY C C 1
ATOM 3238 O O . GLY C 1 104 ? 22.495 114.057 70.619 1.00 40.46 101 GLY C O 1
ATOM 3239 N N . THR C 1 105 ? 20.478 114.142 71.602 1.00 38.08 102 THR C N 1
ATOM 3240 C CA . THR C 1 105 ? 20.706 113.035 72.496 1.00 37.20 102 THR C CA 1
ATOM 3241 C C . THR C 1 105 ? 21.007 111.712 71.724 1.00 39.11 102 THR C C 1
ATOM 3242 O O . THR C 1 105 ? 20.159 111.189 70.980 1.00 35.49 102 THR C O 1
ATOM 3246 N N . LEU C 1 106 ? 22.214 111.186 71.921 1.00 37.91 103 LEU C N 1
ATOM 3247 C CA . LEU C 1 106 ? 22.547 109.807 71.592 1.00 33.13 103 LEU C CA 1
ATOM 3248 C C . LEU C 1 106 ? 21.567 108.848 72.245 1.00 28.98 103 LEU C C 1
ATOM 3249 O O . LEU C 1 106 ? 21.564 108.660 73.455 1.00 32.53 103 LEU C O 1
ATOM 3254 N N . ALA C 1 107 ? 20.739 108.231 71.426 1.00 25.57 104 ALA C N 1
ATOM 3255 C CA . ALA C 1 107 ? 19.671 107.347 71.916 1.00 24.72 104 ALA C CA 1
ATOM 3256 C C . ALA C 1 107 ? 20.095 105.859 71.901 1.00 24.19 104 ALA C C 1
ATOM 3257 O O . ALA C 1 107 ? 19.659 105.080 72.758 1.00 23.07 104 ALA C O 1
ATOM 3259 N N . SER C 1 108 ? 20.908 105.464 70.912 1.00 21.15 105 SER C N 1
ATOM 3260 C CA . SER C 1 108 ? 21.341 104.095 70.831 1.00 18.33 105 SER C CA 1
ATOM 3261 C C . SER C 1 108 ? 22.638 103.954 70.042 1.00 17.16 105 SER C C 1
ATOM 3262 O O . SER C 1 108 ? 22.934 104.763 69.183 1.00 15.62 105 SER C O 1
ATOM 3265 N N . THR C 1 109 ? 23.374 102.872 70.313 1.00 16.54 106 THR C N 1
ATOM 3266 C CA . THR C 1 109 ? 24.527 102.509 69.508 1.00 15.80 106 THR C CA 1
ATOM 3267 C C . THR C 1 109 ? 24.470 101.047 69.074 1.00 15.40 106 THR C C 1
ATOM 3268 O O . THR C 1 109 ? 23.968 100.202 69.774 1.00 14.49 106 THR C O 1
ATOM 3272 N N . ASN C 1 110 ? 25.011 100.780 67.896 1.00 15.16 107 ASN C N 1
ATOM 3273 C CA . ASN C 1 110 ? 25.072 99.475 67.365 1.00 14.70 107 ASN C CA 1
ATOM 3274 C C . ASN C 1 110 ? 26.456 99.186 66.832 1.00 14.78 107 ASN C C 1
ATOM 3275 O O . ASN C 1 110 ? 26.941 99.910 65.997 1.00 14.80 107 ASN C O 1
ATOM 3280 N N . GLU C 1 111 ? 27.080 98.110 67.298 1.00 14.92 108 GLU C N 1
ATOM 3281 C CA . GLU C 1 111 ? 28.345 97.683 66.740 1.00 15.29 108 GLU C CA 1
ATOM 3282 C C . GLU C 1 111 ? 28.092 96.337 66.072 1.00 14.88 108 GLU C C 1
ATOM 3283 O O . GLU C 1 111 ? 27.442 95.488 66.646 1.00 16.60 108 GLU C O 1
ATOM 3289 N N . VAL C 1 112 ? 28.622 96.099 64.886 1.00 13.77 109 VAL C N 1
ATOM 3290 C CA . VAL C 1 112 ? 28.266 94.907 64.158 1.00 13.31 109 VAL C CA 1
ATOM 3291 C C . VAL C 1 112 ? 29.418 94.403 63.305 1.00 13.56 109 VAL C C 1
ATOM 3292 O O . VAL C 1 112 ? 30.121 95.191 62.680 1.00 12.56 109 VAL C O 1
ATOM 3296 N N . MET C 1 113 ? 29.562 93.074 63.263 1.00 13.65 110 MET C N 1
ATOM 3297 C CA . MET C 1 113 ? 30.555 92.395 62.434 1.00 14.70 110 MET C CA 1
ATOM 3298 C C . MET C 1 113 ? 29.844 91.590 61.345 1.00 13.90 110 MET C C 1
ATOM 3299 O O . MET C 1 113 ? 28.945 90.809 61.621 1.00 14.10 110 MET C O 1
ATOM 3304 N N . MET C 1 114 ? 30.249 91.780 60.118 1.00 14.58 111 MET C N 1
ATOM 3305 C CA . MET C 1 114 ? 29.744 91.050 58.992 1.00 16.36 111 MET C CA 1
ATOM 3306 C C . MET C 1 114 ? 30.878 90.399 58.203 1.00 14.25 111 MET C C 1
ATOM 3307 O O . MET C 1 114 ? 31.973 90.909 58.136 1.00 12.16 111 MET C O 1
ATOM 3312 N N . MET C 1 115 ? 30.558 89.301 57.531 1.00 14.36 112 MET C N 1
ATOM 3313 C CA . MET C 1 115 ? 31.508 88.579 56.706 1.00 14.29 112 MET C CA 1
ATOM 3314 C C . MET C 1 115 ? 30.872 88.182 55.369 1.00 14.65 112 MET C C 1
ATOM 3315 O O . MET C 1 115 ? 29.724 87.748 55.312 1.00 14.27 112 MET C O 1
ATOM 3320 N N . GLY C 1 116 ? 31.643 88.306 54.297 1.00 14.91 113 GLY C N 1
ATOM 3321 C CA . GLY C 1 116 ? 31.212 87.869 53.014 1.00 15.11 113 GLY C CA 1
ATOM 3322 C C . GLY C 1 116 ? 31.244 86.344 52.887 1.00 16.61 113 GLY C C 1
ATOM 3323 O O . GLY C 1 116 ? 32.102 85.674 53.444 1.00 17.25 113 GLY C O 1
ATOM 3324 N N . ILE C 1 117 ? 30.302 85.801 52.123 1.00 16.98 114 ILE C N 1
ATOM 3325 C CA . ILE C 1 117 ? 30.088 84.388 51.995 1.00 16.94 114 ILE C CA 1
ATOM 3326 C C . ILE C 1 117 ? 29.935 84.044 50.493 1.00 17.42 114 ILE C C 1
ATOM 3327 O O . ILE C 1 117 ? 29.133 84.631 49.796 1.00 16.75 114 ILE C O 1
ATOM 3332 N N . ASN C 1 118 ? 30.716 83.070 50.026 1.00 17.49 115 ASN C N 1
ATOM 3333 C CA . ASN C 1 118 ? 30.543 82.432 48.743 1.00 17.92 115 ASN C CA 1
ATOM 3334 C C . ASN C 1 118 ? 29.356 81.466 48.862 1.00 17.50 115 ASN C C 1
ATOM 3335 O O . ASN C 1 118 ? 29.392 80.518 49.579 1.00 16.79 115 ASN C O 1
ATOM 3340 N N . GLN C 1 119 ? 28.311 81.726 48.117 1.00 20.31 116 GLN C N 1
ATOM 3341 C CA . GLN C 1 119 ? 27.087 80.921 48.173 1.00 25.02 116 GLN C CA 1
ATOM 3342 C C . GLN C 1 119 ? 27.207 79.563 47.499 1.00 25.03 116 GLN C C 1
ATOM 3343 O O . GLN C 1 119 ? 26.358 78.722 47.663 1.00 25.42 116 GLN C O 1
ATOM 3349 N N . HIS C 1 120 ? 28.269 79.349 46.750 1.00 26.32 117 HIS C N 1
ATOM 3350 C CA . HIS C 1 120 ? 28.519 78.057 46.107 1.00 27.99 117 HIS C CA 1
ATOM 3351 C C . HIS C 1 120 ? 29.289 77.149 47.043 1.00 26.84 117 HIS C C 1
ATOM 3352 O O . HIS C 1 120 ? 28.946 75.990 47.129 1.00 28.67 117 HIS C O 1
ATOM 3359 N N . THR C 1 121 ? 30.278 77.664 47.773 1.00 23.53 118 THR C N 1
ATOM 3360 C CA . THR C 1 121 ? 30.965 76.864 48.788 1.00 22.64 118 THR C CA 1
ATOM 3361 C C . THR C 1 121 ? 30.274 76.896 50.133 1.00 22.80 118 THR C C 1
ATOM 3362 O O . THR C 1 121 ? 30.523 76.025 50.994 1.00 21.58 118 THR C O 1
ATOM 3366 N N . ARG C 1 122 ? 29.451 77.919 50.342 1.00 25.59 119 ARG C N 1
ATOM 3367 C CA . ARG C 1 122 ? 28.788 78.180 51.640 1.00 27.80 119 ARG C CA 1
ATOM 3368 C C . ARG C 1 122 ? 29.789 78.453 52.773 1.00 24.64 119 ARG C C 1
ATOM 3369 O O . ARG C 1 122 ? 29.485 78.286 53.948 1.00 25.88 119 ARG C O 1
ATOM 3377 N N . ARG C 1 123 ? 30.971 78.883 52.420 1.00 22.69 120 ARG C N 1
ATOM 3378 C CA . ARG C 1 123 ? 31.976 79.301 53.382 1.00 24.98 120 ARG C CA 1
ATOM 3379 C C . ARG C 1 123 ? 32.307 80.796 53.090 1.00 21.98 120 ARG C C 1
ATOM 3380 O O . ARG C 1 123 ? 31.932 81.352 52.070 1.00 19.14 120 ARG C O 1
ATOM 3388 N N . SER C 1 124 ? 33.066 81.405 53.985 1.00 20.95 121 SER C N 1
ATOM 3389 C CA . SER C 1 124 ? 33.552 82.767 53.833 1.00 19.94 121 SER C CA 1
ATOM 3390 C C . SER C 1 124 ? 34.500 82.857 52.673 1.00 18.21 121 SER C C 1
ATOM 3391 O O . SER C 1 124 ? 35.050 81.875 52.273 1.00 17.49 121 SER C O 1
ATOM 3394 N N . ASP C 1 125 ? 34.616 84.040 52.090 1.00 17.83 122 ASP C N 1
ATOM 3395 C CA . ASP C 1 125 ? 35.445 84.249 50.914 1.00 17.98 122 ASP C CA 1
ATOM 3396 C C . ASP C 1 125 ? 35.666 85.757 50.732 1.00 17.02 122 ASP C C 1
ATOM 3397 O O . ASP C 1 125 ? 34.893 86.564 51.240 1.00 16.66 122 ASP C O 1
ATOM 3402 N N . ALA C 1 126 ? 36.664 86.141 49.961 1.00 15.70 123 ALA C N 1
ATOM 3403 C CA . ALA C 1 126 ? 37.042 87.542 49.835 1.00 15.15 123 ALA C CA 1
ATOM 3404 C C . ALA C 1 126 ? 35.953 88.402 49.164 1.00 14.68 123 ALA C C 1
ATOM 3405 O O . ALA C 1 126 ? 35.268 87.956 48.269 1.00 14.42 123 ALA C O 1
ATOM 3407 N N . PHE C 1 127 ? 35.846 89.650 49.575 1.00 13.86 124 PHE C N 1
ATOM 3408 C CA . PHE C 1 127 ? 34.932 90.596 48.955 1.00 13.85 124 PHE C CA 1
ATOM 3409 C C . PHE C 1 127 ? 35.254 90.770 47.490 1.00 15.32 124 PHE C C 1
ATOM 3410 O O . PHE C 1 127 ? 36.368 90.630 47.129 1.00 17.15 124 PHE C O 1
ATOM 3418 N N . PRO C 1 128 ? 34.275 91.051 46.633 1.00 16.78 125 PRO C N 1
ATOM 3419 C CA . PRO C 1 128 ? 34.628 91.494 45.298 1.00 18.48 125 PRO C CA 1
ATOM 3420 C C . PRO C 1 128 ? 35.365 92.841 45.346 1.00 22.06 125 PRO C C 1
ATOM 3421 O O . PRO C 1 128 ? 35.113 93.634 46.241 1.00 24.83 125 PRO C O 1
ATOM 3425 N N . GLU C 1 129 ? 36.298 93.079 44.430 1.00 24.56 126 GLU C N 1
ATOM 3426 C CA . GLU C 1 129 ? 37.144 94.273 44.491 1.00 27.94 126 GLU C CA 1
ATOM 3427 C C . GLU C 1 129 ? 36.368 95.620 44.450 1.00 25.63 126 GLU C C 1
ATOM 3428 O O . GLU C 1 129 ? 36.818 96.619 44.988 1.00 22.90 126 GLU C O 1
ATOM 3434 N N . SER C 1 130 ? 35.229 95.628 43.781 1.00 25.98 127 SER C N 1
ATOM 3435 C CA . SER C 1 130 ? 34.385 96.801 43.718 1.00 27.57 127 SER C CA 1
ATOM 3436 C C . SER C 1 130 ? 33.939 97.212 45.119 1.00 25.44 127 SER C C 1
ATOM 3437 O O . SER C 1 130 ? 34.090 98.367 45.542 1.00 28.33 127 SER C O 1
ATOM 3440 N N . PHE C 1 131 ? 33.427 96.236 45.849 1.00 21.90 128 PHE C N 1
ATOM 3441 C CA . PHE C 1 131 ? 33.045 96.435 47.221 1.00 18.99 128 PHE C CA 1
ATOM 3442 C C . PHE C 1 131 ? 34.214 96.864 48.111 1.00 17.46 128 PHE C C 1
ATOM 3443 O O . PHE C 1 131 ? 34.073 97.804 48.851 1.00 17.29 128 PHE C O 1
ATOM 3451 N N . SER C 1 132 ? 35.338 96.167 48.053 1.00 16.27 129 SER C N 1
ATOM 3452 C CA . SER C 1 132 ? 36.504 96.524 48.859 1.00 17.00 129 SER C CA 1
ATOM 3453 C C . SER C 1 132 ? 36.973 97.966 48.620 1.00 17.05 129 SER C C 1
ATOM 3454 O O . SER C 1 132 ? 37.304 98.690 49.550 1.00 15.35 129 SER C O 1
ATOM 3457 N N . THR C 1 133 ? 37.020 98.337 47.348 1.00 17.32 130 THR C N 1
ATOM 3458 C CA . THR C 1 133 ? 37.403 99.638 46.950 1.00 18.47 130 THR C CA 1
ATOM 3459 C C . THR C 1 133 ? 36.471 100.676 47.518 1.00 19.67 130 THR C C 1
ATOM 3460 O O . THR C 1 133 ? 36.979 101.670 48.068 1.00 21.94 130 THR C O 1
ATOM 3464 N N . GLN C 1 134 ? 35.142 100.456 47.423 1.00 17.97 131 GLN C N 1
ATOM 3465 C CA . GLN C 1 134 ? 34.185 101.444 47.884 1.00 17.51 131 GLN C CA 1
ATOM 3466 C C . GLN C 1 134 ? 34.152 101.553 49.409 1.00 17.44 131 GLN C C 1
ATOM 3467 O O . GLN C 1 134 ? 34.019 102.655 49.955 1.00 17.61 131 GLN C O 1
ATOM 3473 N N . ILE C 1 135 ? 34.337 100.434 50.085 1.00 16.13 132 ILE C N 1
ATOM 3474 C CA . ILE C 1 135 ? 34.426 100.414 51.543 1.00 16.50 132 ILE C CA 1
ATOM 3475 C C . ILE C 1 135 ? 35.667 101.153 52.022 1.00 16.33 132 ILE C C 1
ATOM 3476 O O . ILE C 1 135 ? 35.594 101.910 52.990 1.00 15.94 132 ILE C O 1
ATOM 3481 N N . ALA C 1 136 ? 36.784 100.931 51.343 1.00 16.31 133 ALA C N 1
ATOM 3482 C CA . ALA C 1 136 ? 38.041 101.618 51.669 1.00 16.53 133 ALA C CA 1
ATOM 3483 C C . ALA C 1 136 ? 37.909 103.112 51.442 1.00 17.60 133 ALA C C 1
ATOM 3484 O O . ALA C 1 136 ? 38.403 103.893 52.212 1.00 18.34 133 ALA C O 1
ATOM 3486 N N . HIS C 1 137 ? 37.246 103.502 50.374 1.00 19.14 134 HIS C N 1
ATOM 3487 C CA . HIS C 1 137 ? 37.073 104.917 50.057 1.00 20.45 134 HIS C CA 1
ATOM 3488 C C . HIS C 1 137 ? 36.263 105.578 51.148 1.00 17.94 134 HIS C C 1
ATOM 3489 O O . HIS C 1 137 ? 36.672 106.609 51.672 1.00 19.44 134 HIS C O 1
ATOM 3496 N N . TYR C 1 138 ? 35.137 104.974 51.492 1.00 15.80 135 TYR C N 1
ATOM 3497 C CA . TYR C 1 138 ? 34.296 105.470 52.566 1.00 15.00 135 TYR C CA 1
ATOM 3498 C C . TYR C 1 138 ? 35.038 105.612 53.888 1.00 14.97 135 TYR C C 1
ATOM 3499 O O . TYR C 1 138 ? 34.919 106.616 54.543 1.00 14.62 135 TYR C O 1
ATOM 3508 N N . TYR C 1 139 ? 35.782 104.603 54.276 1.00 16.85 136 TYR C N 1
ATOM 3509 C CA . TYR C 1 139 ? 36.568 104.673 55.497 1.00 18.93 136 TYR C CA 1
ATOM 3510 C C . TYR C 1 139 ? 37.616 105.797 55.415 1.00 20.24 136 TYR C C 1
ATOM 3511 O O . TYR C 1 139 ? 37.817 106.501 56.374 1.00 19.65 136 TYR C O 1
ATOM 3520 N N . LYS C 1 140 ? 38.239 105.965 54.263 1.00 21.24 137 LYS C N 1
ATOM 3521 C CA . LYS C 1 140 ? 39.253 106.964 54.103 1.00 26.03 137 LYS C CA 1
ATOM 3522 C C . LYS C 1 140 ? 38.678 108.386 54.258 1.00 25.71 137 LYS C C 1
ATOM 3523 O O . LYS C 1 140 ? 39.324 109.262 54.787 1.00 22.61 137 LYS C O 1
ATOM 3529 N N . ASN C 1 141 ? 37.456 108.586 53.774 1.00 26.36 138 ASN C N 1
ATOM 3530 C CA . ASN C 1 141 ? 36.808 109.876 53.778 1.00 25.75 138 ASN C CA 1
ATOM 3531 C C . ASN C 1 141 ? 35.820 110.155 54.908 1.00 22.24 138 ASN C C 1
ATOM 3532 O O . ASN C 1 141 ? 35.316 111.243 55.005 1.00 20.27 138 ASN C O 1
ATOM 3537 N N . GLN C 1 142 ? 35.552 109.199 55.766 1.00 22.05 139 GLN C N 1
ATOM 3538 C CA . GLN C 1 142 ? 34.713 109.465 56.920 1.00 23.25 139 GLN C CA 1
ATOM 3539 C C . GLN C 1 142 ? 35.351 110.415 57.973 1.00 24.11 139 GLN C C 1
ATOM 3540 O O . GLN C 1 142 ? 36.543 110.508 58.068 1.00 25.10 139 GLN C O 1
ATOM 3546 N N . PRO C 1 143 ? 34.540 111.156 58.723 1.00 24.58 140 PRO C N 1
ATOM 3547 C CA . PRO C 1 143 ? 35.073 112.061 59.729 1.00 26.29 140 PRO C CA 1
ATOM 3548 C C . PRO C 1 143 ? 35.718 111.357 60.882 1.00 26.90 140 PRO C C 1
ATOM 3549 O O . PRO C 1 143 ? 35.209 110.370 61.319 1.00 27.22 140 PRO C O 1
ATOM 3553 N N . THR C 1 144 ? 36.805 111.901 61.402 1.00 31.04 141 THR C N 1
ATOM 3554 C CA . THR C 1 144 ? 37.393 111.432 62.653 1.00 33.08 141 THR C CA 1
ATOM 3555 C C . THR C 1 144 ? 36.475 111.748 63.813 1.00 33.67 141 THR C C 1
ATOM 3556 O O . THR C 1 144 ? 36.096 112.882 64.022 1.00 36.24 141 THR C O 1
ATOM 3560 N N . ILE C 1 145 ? 36.101 110.739 64.568 1.00 32.71 142 ILE C N 1
ATOM 3561 C CA . ILE C 1 145 ? 35.312 110.955 65.760 1.00 33.95 142 ILE C CA 1
ATOM 3562 C C . ILE C 1 145 ? 35.973 110.248 66.912 1.00 30.52 142 ILE C C 1
ATOM 3563 O O . ILE C 1 145 ? 36.751 109.327 66.726 1.00 31.70 142 ILE C O 1
ATOM 3568 N N . THR C 1 146 ? 35.625 110.674 68.112 1.00 27.97 143 THR C N 1
ATOM 3569 C CA . THR C 1 146 ? 36.051 109.978 69.298 1.00 27.43 143 THR C CA 1
ATOM 3570 C C . THR C 1 146 ? 35.086 108.841 69.485 1.00 24.98 143 THR C C 1
ATOM 3571 O O . THR C 1 146 ? 33.896 109.056 69.644 1.00 25.13 143 THR C O 1
ATOM 3575 N N . TRP C 1 147 ? 35.608 107.625 69.451 1.00 23.68 144 TRP C N 1
ATOM 3576 C CA . TRP C 1 147 ? 34.786 106.462 69.560 1.00 22.19 144 TRP C CA 1
ATOM 3577 C C . TRP C 1 147 ? 34.195 106.521 70.958 1.00 24.54 144 TRP C C 1
ATOM 3578 O O . TRP C 1 147 ? 34.933 106.642 71.937 1.00 24.45 144 TRP C O 1
ATOM 3589 N N . PRO C 1 148 ? 32.865 106.436 71.059 1.00 23.86 145 PRO C N 1
ATOM 3590 C CA . PRO C 1 148 ? 32.208 106.374 72.337 1.00 25.03 145 PRO C CA 1
ATOM 3591 C C . PRO C 1 148 ? 32.654 105.193 73.204 1.00 28.33 145 PRO C C 1
ATOM 3592 O O . PRO C 1 148 ? 33.202 104.224 72.684 1.00 30.47 145 PRO C O 1
ATOM 3596 N N . GLU C 1 149 ? 32.414 105.308 74.513 1.00 31.35 146 GLU C N 1
ATOM 3597 C CA . GLU C 1 149 ? 32.661 104.269 75.489 1.00 31.74 146 GLU C CA 1
ATOM 3598 C C . GLU C 1 149 ? 31.873 102.971 75.224 1.00 31.57 146 GLU C C 1
ATOM 3599 O O . GLU C 1 149 ? 32.272 101.888 75.665 1.00 29.89 146 GLU C O 1
ATOM 3605 N N . GLN C 1 150 ? 30.773 103.072 74.483 1.00 29.43 147 GLN C N 1
ATOM 3606 C CA . GLN C 1 150 ? 29.930 101.923 74.180 1.00 29.25 147 GLN C CA 1
ATOM 3607 C C . GLN C 1 150 ? 30.615 100.937 73.249 1.00 26.88 147 GLN C C 1
ATOM 3608 O O . GLN C 1 150 ? 30.300 99.742 73.268 1.00 25.55 147 GLN C O 1
ATOM 3614 N N . LEU C 1 151 ? 31.544 101.441 72.448 1.00 25.85 148 LEU C N 1
ATOM 3615 C CA . LEU C 1 151 ? 32.330 100.602 71.592 1.00 28.31 148 LEU C CA 1
ATOM 3616 C C . LEU C 1 151 ? 33.258 99.683 72.402 1.00 29.30 148 LEU C C 1
ATOM 3617 O O . LEU C 1 151 ? 34.112 100.157 73.177 1.00 28.13 148 LEU C O 1
ATOM 3622 N N . GLY C 1 152 ? 33.055 98.366 72.213 1.00 28.87 149 GLY C N 1
ATOM 3623 C CA . GLY C 1 152 ? 33.856 97.325 72.843 1.00 27.66 149 GLY C CA 1
ATOM 3624 C C . GLY C 1 152 ? 33.542 97.141 74.302 1.00 28.22 149 GLY C C 1
ATOM 3625 O O . GLY C 1 152 ? 34.312 96.558 75.022 1.00 32.05 149 GLY C O 1
ATOM 3626 N N . HIS C 1 153 ? 32.386 97.588 74.740 1.00 28.78 150 HIS C N 1
ATOM 3627 C CA . HIS C 1 153 ? 32.049 97.521 76.149 1.00 29.69 150 HIS C CA 1
ATOM 3628 C C . HIS C 1 153 ? 31.500 96.144 76.526 1.00 30.17 150 HIS C C 1
ATOM 3629 O O . HIS C 1 153 ? 30.578 95.631 75.891 1.00 27.52 150 HIS C O 1
ATOM 3636 N N . LYS C 1 154 ? 32.037 95.597 77.615 1.00 32.67 151 LYS C N 1
ATOM 3637 C CA . LYS C 1 154 ? 31.613 94.312 78.167 1.00 33.87 151 LYS C CA 1
ATOM 3638 C C . LYS C 1 154 ? 30.401 94.484 79.041 1.00 32.15 151 LYS C C 1
ATOM 3639 O O . LYS C 1 154 ? 30.388 95.337 79.926 1.00 36.56 151 LYS C O 1
ATOM 3645 N N . ILE C 1 155 ? 29.391 93.657 78.837 1.00 29.43 152 ILE C N 1
ATOM 3646 C CA . ILE C 1 155 ? 28.204 93.715 79.674 1.00 28.11 152 ILE C CA 1
ATOM 3647 C C . ILE C 1 155 ? 28.542 93.226 81.084 1.00 29.05 152 ILE C C 1
ATOM 3648 O O . ILE C 1 155 ? 29.035 92.126 81.256 1.00 31.56 152 ILE C O 1
ATOM 3653 N N . ALA C 1 156 ? 28.255 94.053 82.084 1.00 30.15 153 ALA C N 1
ATOM 3654 C CA . ALA C 1 156 ? 28.571 93.724 83.484 1.00 30.06 153 ALA C CA 1
ATOM 3655 C C . ALA C 1 156 ? 27.749 94.561 84.452 1.00 31.43 153 ALA C C 1
ATOM 3656 O O . ALA C 1 156 ? 27.506 95.760 84.234 1.00 28.91 153 ALA C O 1
ATOM 3658 N N . ILE C 1 157 ? 27.288 93.896 85.508 1.00 37.27 154 ILE C N 1
ATOM 3659 C CA . ILE C 1 157 ? 26.689 94.579 86.652 1.00 40.41 154 ILE C CA 1
ATOM 3660 C C . ILE C 1 157 ? 27.810 95.259 87.467 1.00 40.18 154 ILE C C 1
ATOM 3661 O O . ILE C 1 157 ? 28.697 94.588 87.963 1.00 40.45 154 ILE C O 1
ATOM 3666 N N . PRO C 1 158 ? 27.777 96.598 87.568 1.00 43.28 155 PRO C N 1
ATOM 3667 C CA . PRO C 1 158 ? 28.808 97.364 88.262 1.00 43.79 155 PRO C CA 1
ATOM 3668 C C . PRO C 1 158 ? 28.589 97.393 89.774 1.00 41.47 155 PRO C C 1
ATOM 3669 O O . PRO C 1 158 ? 28.740 96.359 90.423 1.00 42.78 155 PRO C O 1
ATOM 3673 N N . ILE D 1 5 ? 53.265 25.673 78.549 1.00 54.84 2 ILE D N 1
ATOM 3674 C CA . ILE D 1 5 ? 52.512 26.034 79.800 1.00 60.57 2 ILE D CA 1
ATOM 3675 C C . ILE D 1 5 ? 51.942 27.457 79.739 1.00 60.36 2 ILE D C 1
ATOM 3676 O O . ILE D 1 5 ? 52.626 28.436 80.100 1.00 59.48 2 ILE D O 1
ATOM 3681 N N . LYS D 1 6 ? 50.684 27.557 79.304 1.00 54.10 3 LYS D N 1
ATOM 3682 C CA . LYS D 1 6 ? 49.999 28.844 79.260 1.00 56.13 3 LYS D CA 1
ATOM 3683 C C . LYS D 1 6 ? 49.328 29.209 80.608 1.00 54.16 3 LYS D C 1
ATOM 3684 O O . LYS D 1 6 ? 48.791 28.338 81.288 1.00 51.42 3 LYS D O 1
ATOM 3690 N N . GLN D 1 7 ? 49.382 30.489 80.996 1.00 51.09 4 GLN D N 1
ATOM 3691 C CA . GLN D 1 7 ? 48.923 30.902 82.322 1.00 48.85 4 GLN D CA 1
ATOM 3692 C C . GLN D 1 7 ? 47.779 31.915 82.287 1.00 49.40 4 GLN D C 1
ATOM 3693 O O . GLN D 1 7 ? 47.574 32.603 81.292 1.00 51.15 4 GLN D O 1
ATOM 3699 N N . LEU D 1 8 ? 47.046 31.998 83.400 1.00 51.08 5 LEU D N 1
ATOM 3700 C CA . LEU D 1 8 ? 45.950 32.959 83.556 1.00 49.95 5 LEU D CA 1
ATOM 3701 C C . LEU D 1 8 ? 45.926 33.582 84.945 1.00 48.37 5 LEU D C 1
ATOM 3702 O O . LEU D 1 8 ? 45.968 32.868 85.949 1.00 41.16 5 LEU D O 1
ATOM 3707 N N . PHE D 1 9 ? 45.869 34.920 84.973 1.00 49.90 6 PHE D N 1
ATOM 3708 C CA . PHE D 1 9 ? 45.778 35.675 86.220 1.00 51.92 6 PHE D CA 1
ATOM 3709 C C . PHE D 1 9 ? 44.327 35.634 86.684 1.00 54.94 6 PHE D C 1
ATOM 3710 O O . PHE D 1 9 ? 43.412 36.036 85.959 1.00 52.88 6 PHE D O 1
ATOM 3718 N N . THR D 1 10 ? 44.135 35.152 87.912 1.00 59.00 7 THR D N 1
ATOM 3719 C CA . THR D 1 10 ? 42.819 34.767 88.430 1.00 54.18 7 THR D CA 1
ATOM 3720 C C . THR D 1 10 ? 42.644 35.151 89.904 1.00 50.79 7 THR D C 1
ATOM 3721 O O . THR D 1 10 ? 43.572 35.035 90.686 1.00 43.64 7 THR D O 1
ATOM 3725 N N . HIS D 1 11 ? 41.437 35.586 90.268 1.00 51.33 8 HIS D N 1
ATOM 3726 C CA . HIS D 1 11 ? 41.063 35.801 91.667 1.00 51.58 8 HIS D CA 1
ATOM 3727 C C . HIS D 1 11 ? 39.702 35.182 91.948 1.00 48.13 8 HIS D C 1
ATOM 3728 O O . HIS D 1 11 ? 38.725 35.447 91.262 1.00 45.86 8 HIS D O 1
ATOM 3735 N N . THR D 1 12 ? 39.655 34.360 92.983 1.00 49.59 9 THR D N 1
ATOM 3736 C CA . THR D 1 12 ? 38.456 33.655 93.379 1.00 52.21 9 THR D CA 1
ATOM 3737 C C . THR D 1 12 ? 37.955 34.227 94.710 1.00 55.40 9 THR D C 1
ATOM 3738 O O . THR D 1 12 ? 38.740 34.513 95.630 1.00 49.16 9 THR D O 1
ATOM 3742 N N . GLN D 1 13 ? 36.630 34.348 94.807 1.00 54.97 10 GLN D N 1
ATOM 3743 C CA . GLN D 1 13 ? 35.998 35.047 95.903 1.00 54.55 10 GLN D CA 1
ATOM 3744 C C . GLN D 1 13 ? 34.589 34.511 96.108 1.00 56.94 10 GLN D C 1
ATOM 3745 O O . GLN D 1 13 ? 33.959 33.967 95.170 1.00 51.84 10 GLN D O 1
ATOM 3751 N N . THR D 1 14 ? 34.094 34.651 97.338 1.00 55.39 11 THR D N 1
ATOM 3752 C CA . THR D 1 14 ? 32.719 34.265 97.647 1.00 57.79 11 THR D CA 1
ATOM 3753 C C . THR D 1 14 ? 31.851 35.519 97.816 1.00 55.29 11 THR D C 1
ATOM 3754 O O . THR D 1 14 ? 32.291 36.514 98.415 1.00 53.54 11 THR D O 1
ATOM 3758 N N . VAL D 1 15 ? 30.617 35.447 97.321 1.00 53.25 12 VAL D N 1
ATOM 3759 C CA . VAL D 1 15 ? 29.656 36.537 97.485 1.00 55.88 12 VAL D CA 1
ATOM 3760 C C . VAL D 1 15 ? 29.241 36.609 98.964 1.00 57.97 12 VAL D C 1
ATOM 3761 O O . VAL D 1 15 ? 28.666 35.643 99.503 1.00 53.72 12 VAL D O 1
ATOM 3765 N N . THR D 1 16 ? 29.553 37.734 99.611 1.00 58.01 13 THR D N 1
ATOM 3766 C CA . THR D 1 16 ? 29.140 37.991 100.992 1.00 59.78 13 THR D CA 1
ATOM 3767 C C . THR D 1 16 ? 27.970 38.954 101.013 1.00 58.02 13 THR D C 1
ATOM 3768 O O . THR D 1 16 ? 27.720 39.656 100.042 1.00 51.91 13 THR D O 1
ATOM 3772 N N . SER D 1 17 ? 27.286 39.001 102.148 1.00 62.86 14 SER D N 1
ATOM 3773 C CA . SER D 1 17 ? 26.136 39.881 102.357 1.00 61.31 14 SER D CA 1
ATOM 3774 C C . SER D 1 17 ? 26.523 41.347 102.259 1.00 58.27 14 SER D C 1
ATOM 3775 O O . SER D 1 17 ? 25.667 42.189 101.974 1.00 51.66 14 SER D O 1
ATOM 3778 N N . GLU D 1 18 ? 27.808 41.650 102.472 1.00 57.81 15 GLU D N 1
ATOM 3779 C CA . GLU D 1 18 ? 28.319 43.006 102.250 1.00 62.04 15 GLU D CA 1
ATOM 3780 C C . GLU D 1 18 ? 28.083 43.470 100.808 1.00 61.91 15 GLU D C 1
ATOM 3781 O O . GLU D 1 18 ? 27.921 44.672 100.565 1.00 56.18 15 GLU D O 1
ATOM 3787 N N . PHE D 1 19 ? 28.019 42.511 99.879 1.00 62.10 16 PHE D N 1
ATOM 3788 C CA . PHE D 1 19 ? 27.799 42.793 98.466 1.00 58.80 16 PHE D CA 1
ATOM 3789 C C . PHE D 1 19 ? 26.333 42.816 98.063 1.00 59.06 16 PHE D C 1
ATOM 3790 O O . PHE D 1 19 ? 26.045 43.007 96.865 1.00 59.42 16 PHE D O 1
ATOM 3798 N N . ILE D 1 20 ? 25.420 42.622 99.029 1.00 57.12 17 ILE D N 1
ATOM 3799 C CA . ILE D 1 20 ? 23.975 42.560 98.740 1.00 57.97 17 ILE D CA 1
ATOM 3800 C C . ILE D 1 20 ? 23.209 43.627 99.504 1.00 59.41 17 ILE D C 1
ATOM 3801 O O . ILE D 1 20 ? 23.295 43.728 100.746 1.00 54.73 17 ILE D O 1
ATOM 3806 N N . ASP D 1 21 ? 22.436 44.398 98.744 1.00 60.98 18 ASP D N 1
ATOM 3807 C CA . ASP D 1 21 ? 21.555 45.426 99.286 1.00 63.89 18 ASP D CA 1
ATOM 3808 C C . ASP D 1 21 ? 20.082 45.047 99.073 1.00 61.65 18 ASP D C 1
ATOM 3809 O O . ASP D 1 21 ? 19.295 45.083 100.023 1.00 57.00 18 ASP D O 1
ATOM 3814 N N . HIS D 1 22 ? 19.720 44.686 97.839 1.00 62.00 19 HIS D N 1
ATOM 3815 C CA . HIS D 1 22 ? 18.331 44.359 97.466 1.00 64.49 19 HIS D CA 1
ATOM 3816 C C . HIS D 1 22 ? 18.237 43.138 96.575 1.00 62.83 19 HIS D C 1
ATOM 3817 O O . HIS D 1 22 ? 19.241 42.634 96.114 1.00 64.79 19 HIS D O 1
ATOM 3824 N N . ASN D 1 23 ? 17.016 42.656 96.357 1.00 66.94 20 ASN D N 1
ATOM 3825 C CA . ASN D 1 23 ? 16.732 41.549 95.425 1.00 70.12 20 ASN D CA 1
ATOM 3826 C C . ASN D 1 23 ? 17.533 40.291 95.689 1.00 67.36 20 ASN D C 1
ATOM 3827 O O . ASN D 1 23 ? 17.652 39.416 94.822 1.00 70.86 20 ASN D O 1
ATOM 3832 N N . ASN D 1 24 ? 18.091 40.219 96.892 1.00 64.95 21 ASN D N 1
ATOM 3833 C CA . ASN D 1 24 ? 18.887 39.078 97.333 1.00 63.83 21 ASN D CA 1
ATOM 3834 C C . ASN D 1 24 ? 20.060 38.782 96.428 1.00 62.80 21 ASN D C 1
ATOM 3835 O O . ASN D 1 24 ? 20.575 37.700 96.487 1.00 68.28 21 ASN D O 1
ATOM 3840 N N . HIS D 1 25 ? 20.492 39.736 95.607 1.00 62.04 22 HIS D N 1
ATOM 3841 C CA . HIS D 1 25 ? 21.556 39.477 94.652 1.00 64.19 22 HIS D CA 1
ATOM 3842 C C . HIS D 1 25 ? 22.624 40.562 94.703 1.00 59.95 22 HIS D C 1
ATOM 3843 O O . HIS D 1 25 ? 22.385 41.635 95.251 1.00 58.31 22 HIS D O 1
ATOM 3850 N N . MET D 1 26 ? 23.799 40.283 94.140 1.00 56.52 23 MET D N 1
ATOM 3851 C CA . MET D 1 26 ? 24.912 41.224 94.238 1.00 55.35 23 MET D CA 1
ATOM 3852 C C . MET D 1 26 ? 24.585 42.556 93.566 1.00 50.55 23 MET D C 1
ATOM 3853 O O . MET D 1 26 ? 24.104 42.577 92.437 1.00 47.01 23 MET D O 1
ATOM 3858 N N . HIS D 1 27 ? 24.825 43.655 94.285 1.00 51.71 24 HIS D N 1
ATOM 3859 C CA . HIS D 1 27 ? 24.600 45.018 93.763 1.00 51.42 24 HIS D CA 1
ATOM 3860 C C . HIS D 1 27 ? 25.486 45.240 92.525 1.00 47.83 24 HIS D C 1
ATOM 3861 O O . HIS D 1 27 ? 26.615 44.736 92.458 1.00 45.79 24 HIS D O 1
ATOM 3868 N N . ASP D 1 28 ? 24.945 45.947 91.543 1.00 43.64 25 ASP D N 1
ATOM 3869 C CA . ASP D 1 28 ? 25.637 46.142 90.266 1.00 44.98 25 ASP D CA 1
ATOM 3870 C C . ASP D 1 28 ? 27.040 46.792 90.347 1.00 41.08 25 ASP D C 1
ATOM 3871 O O . ASP D 1 28 ? 27.947 46.395 89.608 1.00 38.09 25 ASP D O 1
ATOM 3876 N N . ALA D 1 29 ? 27.205 47.765 91.242 1.00 37.41 26 ALA D N 1
ATOM 3877 C CA . ALA D 1 29 ? 28.473 48.472 91.383 1.00 41.07 26 ALA D CA 1
ATOM 3878 C C . ALA D 1 29 ? 29.576 47.614 92.062 1.00 44.83 26 ALA D C 1
ATOM 3879 O O . ALA D 1 29 ? 30.788 47.790 91.796 1.00 39.88 26 ALA D O 1
ATOM 3881 N N . ASN D 1 30 ? 29.160 46.681 92.926 1.00 49.66 27 ASN D N 1
ATOM 3882 C CA . ASN D 1 30 ? 30.119 45.734 93.558 1.00 53.48 27 ASN D CA 1
ATOM 3883 C C . ASN D 1 30 ? 30.900 44.904 92.528 1.00 50.53 27 ASN D C 1
ATOM 3884 O O . ASN D 1 30 ? 32.081 44.637 92.726 1.00 47.17 27 ASN D O 1
ATOM 3889 N N . TYR D 1 31 ? 30.256 44.554 91.412 1.00 50.15 28 TYR D N 1
ATOM 3890 C CA . TYR D 1 31 ? 30.955 43.906 90.295 1.00 50.17 28 TYR D CA 1
ATOM 3891 C C . TYR D 1 31 ? 32.142 44.771 89.857 1.00 45.97 28 TYR D C 1
ATOM 3892 O O . TYR D 1 31 ? 33.273 44.299 89.754 1.00 43.56 28 TYR D O 1
ATOM 3901 N N . ASN D 1 32 ? 31.867 46.056 89.660 1.00 46.94 29 ASN D N 1
ATOM 3902 C CA . ASN D 1 32 ? 32.912 47.020 89.276 1.00 49.49 29 ASN D CA 1
ATOM 3903 C C . ASN D 1 32 ? 34.040 47.103 90.291 1.00 49.45 29 ASN D C 1
ATOM 3904 O O . ASN D 1 32 ? 35.211 47.206 89.903 1.00 43.54 29 ASN D O 1
ATOM 3909 N N . ILE D 1 33 ? 33.674 47.046 91.579 1.00 49.97 30 ILE D N 1
ATOM 3910 C CA . ILE D 1 33 ? 34.654 47.035 92.676 1.00 52.74 30 ILE D CA 1
ATOM 3911 C C . ILE D 1 33 ? 35.578 45.820 92.545 1.00 53.41 30 ILE D C 1
ATOM 3912 O O . ILE D 1 33 ? 36.803 45.962 92.585 1.00 54.02 30 ILE D O 1
ATOM 3917 N N . ILE D 1 34 ? 34.974 44.639 92.378 1.00 54.63 31 ILE D N 1
ATOM 3918 C CA . ILE D 1 34 ? 35.725 43.386 92.195 1.00 54.92 31 ILE D CA 1
ATOM 3919 C C . ILE D 1 34 ? 36.702 43.508 91.012 1.00 54.40 31 ILE D C 1
ATOM 3920 O O . ILE D 1 34 ? 37.908 43.258 91.158 1.00 52.84 31 ILE D O 1
ATOM 3925 N N . PHE D 1 35 ? 36.158 43.872 89.848 1.00 50.06 32 PHE D N 1
ATOM 3926 C CA . PHE D 1 35 ? 36.949 43.986 88.619 1.00 50.32 32 PHE D CA 1
ATOM 3927 C C . PHE D 1 35 ? 38.143 44.931 88.762 1.00 46.60 32 PHE D C 1
ATOM 3928 O O . PHE D 1 35 ? 39.292 44.564 88.446 1.00 44.26 32 PHE D O 1
ATOM 3936 N N . SER D 1 36 ? 37.869 46.134 89.259 1.00 42.73 33 SER D N 1
ATOM 3937 C CA . SER D 1 36 ? 38.902 47.129 89.452 1.00 42.80 33 SER D CA 1
ATOM 3938 C C . SER D 1 36 ? 39.981 46.597 90.387 1.00 44.23 33 SER D C 1
ATOM 3939 O O . SER D 1 36 ? 41.157 46.777 90.092 1.00 47.10 33 SER D O 1
ATOM 3942 N N . ASP D 1 37 ? 39.573 45.950 91.487 1.00 41.41 34 ASP D N 1
ATOM 3943 C CA . ASP D 1 37 ? 40.507 45.297 92.402 1.00 45.72 34 ASP D CA 1
ATOM 3944 C C . ASP D 1 37 ? 41.412 44.248 91.707 1.00 41.49 34 ASP D C 1
ATOM 3945 O O . ASP D 1 37 ? 42.614 44.274 91.854 1.00 42.59 34 ASP D O 1
ATOM 3950 N N . VAL D 1 38 ? 40.825 43.348 90.939 1.00 45.01 35 VAL D N 1
ATOM 3951 C CA . VAL D 1 38 ? 41.588 42.291 90.229 1.00 49.23 35 VAL D CA 1
ATOM 3952 C C . VAL D 1 38 ? 42.587 42.901 89.221 1.00 48.24 35 VAL D C 1
ATOM 3953 O O . VAL D 1 38 ? 43.720 42.429 89.104 1.00 46.36 35 VAL D O 1
ATOM 3957 N N . VAL D 1 39 ? 42.157 43.938 88.502 1.00 45.61 36 VAL D N 1
ATOM 3958 C CA . VAL D 1 39 ? 43.046 44.691 87.598 1.00 45.69 36 VAL D CA 1
ATOM 3959 C C . VAL D 1 39 ? 44.234 45.262 88.380 1.00 46.15 36 VAL D C 1
ATOM 3960 O O . VAL D 1 39 ? 45.396 45.061 88.004 1.00 42.36 36 VAL D O 1
ATOM 3964 N N . ASN D 1 40 ? 43.947 45.983 89.454 1.00 48.76 37 ASN D N 1
ATOM 3965 C CA . ASN D 1 40 ? 45.011 46.556 90.301 1.00 59.15 37 ASN D CA 1
ATOM 3966 C C . ASN D 1 40 ? 45.988 45.498 90.792 1.00 56.98 37 ASN D C 1
ATOM 3967 O O . ASN D 1 40 ? 47.209 45.694 90.728 1.00 56.40 37 ASN D O 1
ATOM 3972 N N . ARG D 1 41 ? 45.439 44.371 91.235 1.00 54.66 38 ARG D N 1
ATOM 3973 C CA . ARG D 1 41 ? 46.256 43.238 91.653 1.00 61.12 38 ARG D CA 1
ATOM 3974 C C . ARG D 1 41 ? 47.156 42.729 90.514 1.00 61.96 38 ARG D C 1
ATOM 3975 O O . ARG D 1 41 ? 48.298 42.333 90.760 1.00 60.12 38 ARG D O 1
ATOM 3983 N N . PHE D 1 42 ? 46.649 42.746 89.283 1.00 63.23 39 PHE D N 1
ATOM 3984 C CA . PHE D 1 42 ? 47.445 42.345 88.119 1.00 71.06 39 PHE D CA 1
ATOM 3985 C C . PHE D 1 42 ? 48.625 43.275 87.881 1.00 71.50 39 PHE D C 1
ATOM 3986 O O . PHE D 1 42 ? 49.745 42.804 87.699 1.00 65.85 39 PHE D O 1
ATOM 3994 N N . ASN D 1 43 ? 48.367 44.580 87.911 1.00 75.25 40 ASN D N 1
ATOM 3995 C CA . ASN D 1 43 ? 49.411 45.578 87.647 1.00 78.64 40 ASN D CA 1
ATOM 3996 C C . ASN D 1 43 ? 50.457 45.619 88.782 1.00 77.44 40 ASN D C 1
ATOM 3997 O O . ASN D 1 43 ? 51.632 45.923 88.542 1.00 67.94 40 ASN D O 1
ATOM 4002 N N . TYR D 1 44 ? 50.041 45.287 90.005 1.00 76.84 41 TYR D N 1
ATOM 4003 C CA . TYR D 1 44 ? 50.968 45.225 91.144 1.00 73.60 41 TYR D CA 1
ATOM 4004 C C . TYR D 1 44 ? 52.037 44.134 90.976 1.00 71.49 41 TYR D C 1
ATOM 4005 O O . TYR D 1 44 ? 53.230 44.404 91.145 1.00 65.84 41 TYR D O 1
ATOM 4014 N N . SER D 1 45 ? 51.603 42.933 90.592 1.00 65.05 42 SER D N 1
ATOM 4015 C CA . SER D 1 45 ? 52.511 41.811 90.362 1.00 62.77 42 SER D CA 1
ATOM 4016 C C . SER D 1 45 ? 53.094 41.784 88.943 1.00 67.55 42 SER D C 1
ATOM 4017 O O . SER D 1 45 ? 53.685 40.753 88.546 1.00 69.44 42 SER D O 1
ATOM 4020 N N . HIS D 1 46 ? 52.924 42.884 88.180 1.00 67.89 43 HIS D N 1
ATOM 4021 C CA . HIS D 1 46 ? 53.387 42.993 86.774 1.00 61.01 43 HIS D CA 1
ATOM 4022 C C . HIS D 1 46 ? 53.755 44.442 86.464 1.00 59.58 43 HIS D C 1
ATOM 4023 O O . HIS D 1 46 ? 53.556 44.941 85.357 1.00 53.10 43 HIS D O 1
ATOM 4030 N N . PHE D 1 61 ? 45.778 55.747 84.818 1.00 67.62 58 PHE D N 1
ATOM 4031 C CA . PHE D 1 61 ? 44.371 55.853 85.161 1.00 68.37 58 PHE D CA 1
ATOM 4032 C C . PHE D 1 61 ? 43.538 54.956 84.246 1.00 65.65 58 PHE D C 1
ATOM 4033 O O . PHE D 1 61 ? 43.952 54.610 83.123 1.00 62.87 58 PHE D O 1
ATOM 4041 N N . THR D 1 62 ? 42.358 54.589 84.739 1.00 57.86 59 THR D N 1
ATOM 4042 C CA . THR D 1 62 ? 41.356 53.918 83.942 1.00 54.19 59 THR D CA 1
ATOM 4043 C C . THR D 1 62 ? 40.670 54.963 83.077 1.00 54.37 59 THR D C 1
ATOM 4044 O O . THR D 1 62 ? 39.983 55.842 83.597 1.00 58.35 59 THR D O 1
ATOM 4048 N N . LEU D 1 63 ? 40.846 54.868 81.761 1.00 54.61 60 LEU D N 1
ATOM 4049 C CA . LEU D 1 63 ? 40.170 55.774 80.835 1.00 55.99 60 LEU D CA 1
ATOM 4050 C C . LEU D 1 63 ? 38.703 55.412 80.639 1.00 55.08 60 LEU D C 1
ATOM 4051 O O . LEU D 1 63 ? 37.832 56.273 80.659 1.00 51.67 60 LEU D O 1
ATOM 4056 N N . GLU D 1 64 ? 38.434 54.132 80.441 1.00 60.34 61 GLU D N 1
ATOM 4057 C CA . GLU D 1 64 ? 37.137 53.717 79.913 1.00 65.17 61 GLU D CA 1
ATOM 4058 C C . GLU D 1 64 ? 36.864 52.265 80.270 1.00 62.02 61 GLU D C 1
ATOM 4059 O O . GLU D 1 64 ? 37.809 51.496 80.482 1.00 58.01 61 GLU D O 1
ATOM 4065 N N . GLU D 1 65 ? 35.582 51.912 80.374 1.00 54.82 62 GLU D N 1
ATOM 4066 C CA . GLU D 1 65 ? 35.201 50.562 80.768 1.00 55.61 62 GLU D CA 1
ATOM 4067 C C . GLU D 1 65 ? 33.731 50.236 80.502 1.00 49.58 62 GLU D C 1
ATOM 4068 O O . GLU D 1 65 ? 32.855 51.112 80.506 1.00 41.02 62 GLU D O 1
ATOM 4074 N N . HIS D 1 66 ? 33.484 48.943 80.318 1.00 44.63 63 HIS D N 1
ATOM 4075 C CA . HIS D 1 66 ? 32.191 48.433 79.902 1.00 44.72 63 HIS D CA 1
ATOM 4076 C C . HIS D 1 66 ? 31.868 47.156 80.671 1.00 44.00 63 HIS D C 1
ATOM 4077 O O . HIS D 1 66 ? 32.666 46.196 80.627 1.00 40.82 63 HIS D O 1
ATOM 4084 N N . THR D 1 67 ? 30.715 47.130 81.353 1.00 40.53 64 THR D N 1
ATOM 4085 C CA . THR D 1 67 ? 30.327 45.968 82.161 1.00 40.88 64 THR D CA 1
ATOM 4086 C C . THR D 1 67 ? 29.003 45.346 81.700 1.00 45.68 64 THR D C 1
ATOM 4087 O O . THR D 1 67 ? 28.024 46.068 81.440 1.00 49.39 64 THR D O 1
ATOM 4091 N N . THR D 1 68 ?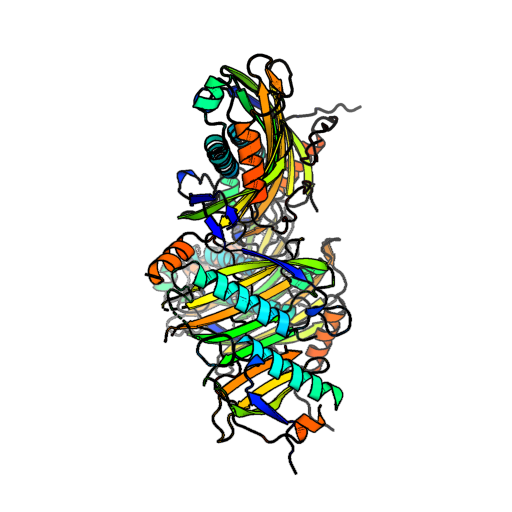 28.964 44.009 81.619 1.00 44.56 65 THR D N 1
ATOM 4092 C CA . THR D 1 68 ? 27.730 43.294 81.298 1.00 46.46 65 THR D CA 1
ATOM 4093 C C . THR D 1 68 ? 27.356 42.358 82.438 1.00 46.18 65 THR D C 1
ATOM 4094 O O . THR D 1 68 ? 28.224 41.720 83.032 1.00 45.09 65 THR D O 1
ATOM 4098 N N . TYR D 1 69 ? 26.058 42.285 82.715 1.00 43.28 66 TYR D N 1
ATOM 4099 C CA . TYR D 1 69 ? 25.515 41.457 83.781 1.00 46.81 66 TYR D CA 1
ATOM 4100 C C . TYR D 1 69 ? 24.588 40.386 83.196 1.00 47.76 66 TYR D C 1
ATOM 4101 O O . TYR D 1 69 ? 23.415 40.656 82.869 1.00 43.21 66 TYR D O 1
ATOM 4110 N N . LEU D 1 70 ? 25.113 39.169 83.080 1.00 48.59 67 LEU D N 1
ATOM 4111 C CA . LEU D 1 70 ? 24.450 38.089 82.331 1.00 49.95 67 LEU D CA 1
ATOM 4112 C C . LEU D 1 70 ? 23.779 37.029 83.198 1.00 50.46 67 LEU D C 1
ATOM 4113 O O . LEU D 1 70 ? 22.900 36.313 82.726 1.00 53.10 67 LEU D O 1
ATOM 4118 N N . SER D 1 71 ? 24.214 36.905 84.450 1.00 49.98 68 SER D N 1
ATOM 4119 C CA . SER D 1 71 ? 23.643 35.951 85.384 1.00 46.96 68 SER D CA 1
ATOM 4120 C C . SER D 1 71 ? 23.847 36.427 86.826 1.00 49.76 68 SER D C 1
ATOM 4121 O O . SER D 1 71 ? 24.975 36.677 87.242 1.00 52.55 68 SER D O 1
ATOM 4124 N N . GLU D 1 72 ? 22.760 36.539 87.588 1.00 56.89 69 GLU D N 1
ATOM 4125 C CA . GLU D 1 72 ? 22.825 37.146 88.929 1.00 62.92 69 GLU D CA 1
ATOM 4126 C C . GLU D 1 72 ? 23.576 36.295 89.928 1.00 57.79 69 GLU D C 1
ATOM 4127 O O . GLU D 1 72 ? 23.532 35.080 89.853 1.00 51.22 69 GLU D O 1
ATOM 4133 N N . LEU D 1 73 ? 24.273 36.962 90.843 1.00 59.07 70 LEU D N 1
ATOM 4134 C CA . LEU D 1 73 ? 25.080 36.305 91.861 1.00 64.16 70 LEU D CA 1
ATOM 4135 C C . LEU D 1 73 ? 24.328 36.261 93.198 1.00 65.22 70 LEU D C 1
ATOM 4136 O O . LEU D 1 73 ? 23.888 37.298 93.697 1.00 61.63 70 LEU D O 1
ATOM 4141 N N . SER D 1 74 ? 24.191 35.061 93.762 1.00 61.45 71 SER D N 1
ATOM 4142 C CA . SER D 1 74 ? 23.468 34.863 95.011 1.00 61.63 71 SER D CA 1
ATOM 4143 C C . SER D 1 74 ? 24.429 34.713 96.196 1.00 60.01 71 SER D C 1
ATOM 4144 O O . SER D 1 74 ? 25.659 34.544 96.021 1.00 56.15 71 SER D O 1
ATOM 4147 N N . LEU D 1 75 ? 23.842 34.768 97.396 1.00 55.76 72 LEU D N 1
ATOM 4148 C CA . LEU D 1 75 ? 24.564 34.531 98.654 1.00 51.77 72 LEU D CA 1
ATOM 4149 C C . LEU D 1 75 ? 25.229 33.146 98.667 1.00 46.73 72 LEU D C 1
ATOM 4150 O O . LEU D 1 75 ? 24.553 32.137 98.450 1.00 38.99 72 LEU D O 1
ATOM 4155 N N . GLY D 1 76 ? 26.545 33.117 98.898 1.00 48.16 73 GLY D N 1
ATOM 4156 C CA . GLY D 1 76 ? 27.322 31.867 98.963 1.00 50.59 73 GLY D CA 1
ATOM 4157 C C . GLY D 1 76 ? 27.988 31.419 97.656 1.00 52.42 73 GLY D C 1
ATOM 4158 O O . GLY D 1 76 ? 28.776 30.480 97.668 1.00 54.52 73 GLY D O 1
ATOM 4159 N N . ASP D 1 77 ? 27.702 32.088 96.537 1.00 52.90 74 ASP D N 1
ATOM 4160 C CA . ASP D 1 77 ? 28.330 31.756 95.247 1.00 51.77 74 ASP D CA 1
ATOM 4161 C C . ASP D 1 77 ? 29.825 32.024 95.232 1.00 53.51 74 ASP D C 1
ATOM 4162 O O . ASP D 1 77 ? 30.279 33.125 95.526 1.00 55.67 74 ASP D O 1
ATOM 4167 N N . VAL D 1 78 ? 30.592 30.992 94.893 1.00 59.05 75 VAL D N 1
ATOM 4168 C CA . VAL D 1 78 ? 32.040 31.117 94.700 1.00 60.78 75 VAL D CA 1
ATOM 4169 C C . VAL D 1 78 ? 32.325 31.400 93.220 1.00 60.31 75 VAL D C 1
ATOM 4170 O O . VAL D 1 78 ? 32.118 30.541 92.361 1.00 58.33 75 VAL D O 1
ATOM 4174 N N . PHE D 1 79 ? 32.801 32.610 92.944 1.00 57.71 76 PHE D N 1
ATOM 4175 C CA . PHE D 1 79 ? 33.079 33.047 91.575 1.00 55.27 76 PHE D CA 1
ATOM 4176 C C . PHE D 1 79 ? 34.571 33.304 91.347 1.00 54.05 76 PHE D C 1
ATOM 4177 O O . PHE D 1 79 ? 35.340 33.572 92.284 1.00 48.40 76 PHE D O 1
ATOM 4185 N N . THR D 1 80 ? 34.942 33.245 90.069 1.00 52.48 77 THR D N 1
ATOM 4186 C CA . THR D 1 80 ? 36.301 33.523 89.625 1.00 51.51 77 THR D CA 1
ATOM 4187 C C . THR D 1 80 ? 36.334 34.644 88.580 1.00 46.68 77 THR D C 1
ATOM 4188 O O . THR D 1 80 ? 35.544 34.666 87.646 1.00 44.88 77 THR D O 1
ATOM 4192 N N . VAL D 1 81 ? 37.242 35.592 88.788 1.00 46.33 78 VAL D N 1
ATOM 4193 C CA . VAL D 1 81 ? 37.509 36.652 87.830 1.00 42.38 78 VAL D CA 1
ATOM 4194 C C . VAL D 1 81 ? 38.824 36.309 87.145 1.00 40.61 78 VAL D C 1
ATOM 4195 O O . VAL D 1 81 ? 39.868 36.115 87.806 1.00 37.24 78 VAL D O 1
ATOM 4199 N N . THR D 1 82 ? 38.765 36.252 85.816 1.00 37.96 79 THR D N 1
ATOM 4200 C CA . THR D 1 82 ? 39.911 35.882 84.993 1.00 38.57 79 THR D CA 1
ATOM 4201 C C . THR D 1 82 ? 40.299 37.031 84.059 1.00 39.12 79 THR D C 1
ATOM 4202 O O . THR D 1 82 ? 39.462 37.600 83.366 1.00 43.65 79 THR D O 1
ATOM 4206 N N . LEU D 1 83 ? 41.585 37.354 84.036 1.00 42.04 80 LEU D N 1
ATOM 4207 C CA . LEU D 1 83 ? 42.085 38.503 83.286 1.00 46.35 80 LEU D CA 1
ATOM 4208 C C . LEU D 1 83 ? 42.707 38.082 81.963 1.00 47.06 80 LEU D C 1
ATOM 4209 O O . LEU D 1 83 ? 43.580 37.213 81.935 1.00 43.00 80 LEU D O 1
ATOM 4214 N N . TYR D 1 84 ? 42.240 38.719 80.882 1.00 49.66 81 TYR D N 1
ATOM 4215 C CA . TYR D 1 84 ? 42.841 38.612 79.552 1.00 49.10 81 TYR D CA 1
ATOM 4216 C C . TYR D 1 84 ? 43.318 39.986 79.080 1.00 51.16 81 TYR D C 1
ATOM 4217 O O . TYR D 1 84 ? 42.710 41.011 79.397 1.00 57.23 81 TYR D O 1
ATOM 4226 N N . ILE D 1 85 ? 44.404 40.010 78.316 1.00 51.37 82 ILE D N 1
ATOM 4227 C CA . ILE D 1 85 ? 44.791 41.186 77.550 1.00 47.77 82 ILE D CA 1
ATOM 4228 C C . ILE D 1 85 ? 44.285 41.009 76.116 1.00 47.32 82 ILE D C 1
ATOM 4229 O O . ILE D 1 85 ? 44.789 40.142 75.377 1.00 40.03 82 ILE D O 1
ATOM 4234 N N . TYR D 1 86 ? 43.294 41.820 75.726 1.00 51.48 83 TYR D N 1
ATOM 4235 C CA . TYR D 1 86 ? 42.788 41.828 74.339 1.00 50.42 83 TYR D CA 1
ATOM 4236 C C . TYR D 1 86 ? 43.766 42.550 73.432 1.00 50.22 83 TYR D C 1
ATOM 4237 O O . TYR D 1 86 ? 43.973 42.132 72.291 1.00 49.97 83 TYR D O 1
ATOM 4246 N N . ASP D 1 87 ? 44.348 43.645 73.928 1.00 53.70 84 ASP D N 1
ATOM 4247 C CA . ASP D 1 87 ? 45.267 44.464 73.131 1.00 53.15 84 ASP D CA 1
ATOM 4248 C C . ASP D 1 87 ? 46.130 45.352 74.015 1.00 53.06 84 ASP D C 1
ATOM 4249 O O . ASP D 1 87 ? 45.773 45.636 75.156 1.00 50.82 84 ASP D O 1
ATOM 4254 N N . TYR D 1 88 ? 47.290 45.743 73.494 1.00 56.91 85 TYR D N 1
ATOM 4255 C CA . TYR D 1 88 ? 48.188 46.632 74.208 1.00 56.58 85 TYR D CA 1
ATOM 4256 C C . TYR D 1 88 ? 48.974 47.485 73.217 1.00 61.50 85 TYR D C 1
ATOM 4257 O O . TYR D 1 88 ? 49.085 47.163 72.037 1.00 60.38 85 TYR D O 1
ATOM 4266 N N . ASP D 1 89 ? 49.461 48.612 73.713 1.00 66.27 86 ASP D N 1
ATOM 4267 C CA . ASP D 1 89 ? 50.150 49.603 72.918 1.00 68.72 86 ASP D CA 1
ATOM 4268 C C . ASP D 1 89 ? 51.336 50.099 73.734 1.00 69.28 86 ASP D C 1
ATOM 4269 O O . ASP D 1 89 ? 51.584 49.609 74.836 1.00 73.15 86 ASP D O 1
ATOM 4274 N N . TYR D 1 90 ? 52.106 51.021 73.172 1.00 61.37 87 TYR D N 1
ATOM 4275 C CA . TYR D 1 90 ? 53.172 51.634 73.913 1.00 63.06 87 TYR D CA 1
ATOM 4276 C C . TYR D 1 90 ? 52.739 52.261 75.252 1.00 64.42 87 TYR D C 1
ATOM 4277 O O . TYR D 1 90 ? 53.527 52.309 76.201 1.00 58.36 87 TYR D O 1
ATOM 4286 N N . LYS D 1 91 ? 51.502 52.733 75.340 1.00 68.74 88 LYS D N 1
ATOM 4287 C CA . LYS D 1 91 ? 51.038 53.363 76.587 1.00 71.17 88 LYS D CA 1
ATOM 4288 C C . LYS D 1 91 ? 49.658 52.958 77.100 1.00 69.27 88 LYS D C 1
ATOM 4289 O O . LYS D 1 91 ? 49.227 53.467 78.134 1.00 69.51 88 LYS D O 1
ATOM 4295 N N . ARG D 1 92 ? 48.969 52.057 76.409 1.00 64.75 89 ARG D N 1
ATOM 4296 C CA . ARG D 1 92 ? 47.611 51.698 76.804 1.00 63.96 89 ARG D CA 1
ATOM 4297 C C . ARG D 1 92 ? 47.438 50.189 77.007 1.00 60.30 89 ARG D C 1
ATOM 4298 O O . ARG D 1 92 ? 48.104 49.375 76.342 1.00 48.17 89 ARG D O 1
ATOM 4306 N N . LEU D 1 93 ? 46.543 49.835 77.929 1.00 59.63 90 LEU D N 1
ATOM 4307 C CA . LEU D 1 93 ? 46.120 48.444 78.111 1.00 60.06 90 LEU D CA 1
ATOM 4308 C C . LEU D 1 93 ? 44.627 48.270 77.834 1.00 57.36 90 LEU D C 1
ATOM 4309 O O . LEU D 1 93 ? 43.802 48.948 78.452 1.00 50.69 90 LEU D O 1
ATOM 4314 N N . HIS D 1 94 ? 44.289 47.364 76.908 1.00 58.13 91 HIS D N 1
ATOM 4315 C CA . HIS D 1 94 ? 42.893 47.004 76.607 1.00 55.65 91 HIS D CA 1
ATOM 4316 C C . HIS D 1 94 ? 42.614 45.616 77.193 1.00 57.73 91 HIS D C 1
ATOM 4317 O O . HIS D 1 94 ? 42.870 44.590 76.541 1.00 61.32 91 HIS D O 1
ATOM 4324 N N . LEU D 1 95 ? 42.063 45.592 78.408 1.00 52.35 92 LEU D N 1
ATOM 4325 C CA . LEU D 1 95 ? 41.785 44.333 79.104 1.00 52.10 92 LEU D CA 1
ATOM 4326 C C . LEU D 1 95 ? 40.375 43.816 78.855 1.00 49.74 92 LEU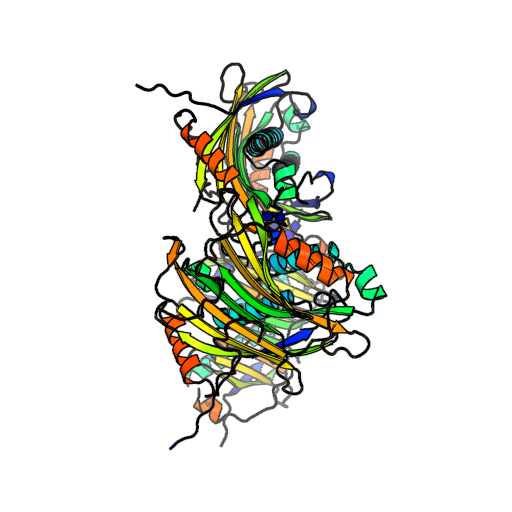 D C 1
ATOM 4327 O O . LEU D 1 95 ? 39.455 44.588 78.579 1.00 43.34 92 LEU D O 1
ATOM 4332 N N . PHE D 1 96 ? 40.233 42.493 78.950 1.00 49.59 93 PHE D N 1
ATOM 4333 C CA . PHE D 1 96 ? 38.933 41.851 79.002 1.00 49.57 93 PHE D CA 1
ATOM 4334 C C . PHE D 1 96 ? 38.904 40.862 80.165 1.00 48.19 93 PHE D C 1
ATOM 4335 O O . PHE D 1 96 ? 39.710 39.942 80.208 1.00 48.50 93 PHE D O 1
ATOM 4343 N N . LEU D 1 97 ? 37.985 41.071 81.111 1.00 47.40 94 LEU D N 1
ATOM 4344 C CA . LEU D 1 97 ? 37.895 40.231 82.315 1.00 52.03 94 LEU D CA 1
ATOM 4345 C C . LEU D 1 97 ? 36.576 39.491 82.361 1.00 47.87 94 LEU D C 1
ATOM 4346 O O . LEU D 1 97 ? 35.530 40.083 82.088 1.00 47.71 94 LEU D O 1
ATOM 4351 N N . THR D 1 98 ? 36.641 38.204 82.708 1.00 41.80 95 THR D N 1
ATOM 4352 C CA . THR D 1 98 ? 35.445 37.385 82.819 1.00 45.19 95 THR D CA 1
ATOM 4353 C C . THR D 1 98 ? 35.148 37.061 84.271 1.00 43.80 95 THR D C 1
ATOM 4354 O O . THR D 1 98 ? 36.060 36.821 85.049 1.00 40.38 95 THR D O 1
ATOM 4358 N N . LEU D 1 99 ? 33.868 37.073 84.627 1.00 44.97 96 LEU D N 1
ATOM 4359 C CA . LEU D 1 99 ? 33.425 36.670 85.953 1.00 47.45 96 LEU D CA 1
ATOM 4360 C C . LEU D 1 99 ? 32.499 35.456 85.807 1.00 49.06 96 LEU D C 1
ATOM 4361 O O . LEU D 1 99 ? 31.372 35.557 85.273 1.00 47.08 96 LEU D O 1
ATOM 4366 N N . THR D 1 100 ? 32.983 34.315 86.298 1.00 49.11 97 THR D N 1
ATOM 4367 C CA . THR D 1 100 ? 32.271 33.038 86.162 1.00 51.93 97 THR D CA 1
ATOM 4368 C C . THR D 1 100 ? 31.948 32.351 87.506 1.00 50.76 97 THR D C 1
ATOM 4369 O O . THR D 1 100 ? 32.714 32.430 88.473 1.00 45.82 97 THR D O 1
ATOM 4373 N N . LYS D 1 101 ? 30.818 31.655 87.541 1.00 51.39 98 LYS D N 1
ATOM 4374 C CA . LYS D 1 101 ? 30.431 30.870 88.710 1.00 54.10 98 LYS D CA 1
ATOM 4375 C C . LYS D 1 101 ? 31.313 29.613 88.829 1.00 55.66 98 LYS D C 1
ATOM 4376 O O . LYS D 1 101 ? 32.116 29.325 87.926 1.00 49.32 98 LYS D O 1
ATOM 4382 N N . GLU D 1 102 ? 31.178 28.895 89.947 1.00 57.72 99 GLU D N 1
ATOM 4383 C CA . GLU D 1 102 ? 32.042 27.743 90.232 1.00 61.93 99 GLU D CA 1
ATOM 4384 C C . GLU D 1 102 ? 31.911 26.617 89.201 1.00 61.11 99 GLU D C 1
ATOM 4385 O O . GLU D 1 102 ? 32.891 25.901 88.963 1.00 50.03 99 GLU D O 1
ATOM 4391 N N . ASP D 1 103 ? 30.715 26.473 88.605 1.00 59.72 100 ASP D N 1
ATOM 4392 C CA . ASP D 1 103 ? 30.508 25.528 87.501 1.00 59.18 100 ASP D CA 1
ATOM 4393 C C . ASP D 1 103 ? 31.192 25.920 86.179 1.00 62.19 100 ASP D C 1
ATOM 4394 O O . ASP D 1 103 ? 31.664 25.051 85.452 1.00 72.58 100 ASP D O 1
ATOM 4399 N N . GLY D 1 104 ? 31.244 27.216 85.880 1.00 61.90 101 GLY D N 1
ATOM 4400 C CA . GLY D 1 104 ? 31.780 27.718 84.603 1.00 62.57 101 GLY D CA 1
ATOM 4401 C C . GLY D 1 104 ? 30.910 28.742 83.887 1.00 57.62 101 GLY D C 1
ATOM 4402 O O . GLY D 1 104 ? 31.375 29.395 82.953 1.00 54.32 101 GLY D O 1
ATOM 4403 N N . THR D 1 105 ? 29.656 28.883 84.326 1.00 56.32 102 THR D N 1
ATOM 4404 C CA . THR D 1 105 ? 28.715 29.885 83.827 1.00 53.69 102 THR D CA 1
ATOM 4405 C C . THR D 1 105 ? 29.315 31.304 83.771 1.00 60.55 102 THR D C 1
ATOM 4406 O O . THR D 1 105 ? 29.840 31.809 84.779 1.00 52.12 102 THR D O 1
ATOM 4410 N N . LEU D 1 106 ? 29.207 31.937 82.598 1.00 59.73 103 LEU D N 1
ATOM 4411 C CA . LEU D 1 106 ? 29.594 33.342 82.437 1.00 54.90 103 LEU D CA 1
ATOM 4412 C C . LEU D 1 106 ? 28.558 34.254 83.155 1.00 52.18 103 LEU D C 1
ATOM 4413 O O . LEU D 1 106 ? 27.418 34.422 82.682 1.00 46.00 103 LEU D O 1
ATOM 4418 N N . ALA D 1 107 ? 28.963 34.822 84.291 1.00 44.12 104 ALA D N 1
ATOM 4419 C CA . ALA D 1 107 ? 28.070 35.650 85.084 1.00 44.44 104 ALA D CA 1
ATOM 4420 C C . ALA D 1 107 ? 28.121 37.135 84.699 1.00 46.09 104 ALA D C 1
ATOM 4421 O O . ALA D 1 107 ? 27.086 37.802 84.664 1.00 44.08 104 ALA D O 1
ATOM 4423 N N . SER D 1 108 ? 29.327 37.652 84.444 1.00 45.28 105 SER D N 1
ATOM 4424 C CA . SER D 1 108 ? 29.511 39.059 84.106 1.00 44.61 105 SER D CA 1
ATOM 4425 C C . SER D 1 108 ? 30.784 39.290 83.314 1.00 43.15 105 SER D C 1
ATOM 4426 O O . SER D 1 108 ? 31.696 38.461 83.364 1.00 41.49 105 SER D O 1
ATOM 4429 N N . THR D 1 109 ? 30.851 40.416 82.590 1.00 41.64 106 THR D N 1
ATOM 4430 C CA . THR D 1 109 ? 32.064 40.758 81.827 1.00 41.76 106 THR D CA 1
ATOM 4431 C C . THR D 1 109 ? 32.465 42.194 82.036 1.00 41.37 106 THR D C 1
ATOM 4432 O O . THR D 1 109 ? 31.626 43.032 82.305 1.00 37.23 106 THR D O 1
ATOM 4436 N N . ASN D 1 110 ? 33.761 42.460 81.893 1.00 43.72 107 ASN D N 1
ATOM 4437 C CA . ASN D 1 110 ? 34.287 43.797 82.065 1.00 47.27 107 ASN D CA 1
ATOM 4438 C C . ASN D 1 110 ? 35.464 44.072 81.118 1.00 50.81 107 ASN D C 1
ATOM 4439 O O . ASN D 1 110 ? 36.562 43.544 81.321 1.00 47.89 107 ASN D O 1
ATOM 4444 N N . GLU D 1 111 ? 35.238 44.904 80.098 1.00 54.15 108 GLU D N 1
ATOM 4445 C CA . GLU D 1 111 ? 36.328 45.287 79.175 1.00 56.84 108 GLU D CA 1
ATOM 4446 C C . GLU D 1 111 ? 36.775 46.695 79.513 1.00 57.27 108 GLU D C 1
ATOM 4447 O O . GLU D 1 111 ? 35.927 47.560 79.737 1.00 61.38 108 GLU D O 1
ATOM 4453 N N . VAL D 1 112 ? 38.089 46.930 79.576 1.00 51.52 109 VAL D N 1
ATOM 4454 C CA . VAL D 1 112 ? 38.587 48.175 80.184 1.00 51.36 109 VAL D CA 1
ATOM 4455 C C . VAL D 1 112 ? 39.826 48.730 79.504 1.00 51.55 109 VAL D C 1
ATOM 4456 O O . VAL D 1 112 ? 40.778 48.016 79.298 1.00 53.16 109 VAL D O 1
ATOM 4460 N N . MET D 1 113 ? 39.794 50.028 79.191 1.00 52.43 110 MET D N 1
ATOM 4461 C CA . MET D 1 113 ? 40.916 50.755 78.583 1.00 50.33 110 MET D CA 1
ATOM 4462 C C . MET D 1 113 ? 41.586 51.585 79.646 1.00 51.40 110 MET D C 1
ATOM 4463 O O . MET D 1 113 ? 40.942 52.445 80.257 1.00 49.52 110 MET D O 1
ATOM 4468 N N . MET D 1 114 ? 42.888 51.356 79.825 1.00 54.58 111 MET D N 1
ATOM 4469 C CA . MET D 1 114 ? 43.716 52.091 80.800 1.00 57.45 111 MET D CA 1
ATOM 4470 C C . MET D 1 114 ? 44.874 52.827 80.122 1.00 55.99 111 MET D C 1
ATOM 4471 O O . MET D 1 114 ? 45.748 52.196 79.521 1.00 54.30 111 MET D O 1
ATOM 4476 N N . ILE D 1 135 ? 53.624 42.019 80.979 1.00 65.91 132 ILE D N 1
ATOM 4477 C CA . ILE D 1 135 ? 52.484 42.441 80.130 1.00 72.19 132 ILE D CA 1
ATOM 4478 C C . ILE D 1 135 ? 52.561 41.867 78.698 1.00 65.03 132 ILE D C 1
ATOM 4479 O O . ILE D 1 135 ? 51.626 41.214 78.205 1.00 58.16 132 ILE D O 1
ATOM 4484 N N . ALA D 1 136 ? 53.671 42.144 78.037 1.00 63.75 133 ALA D N 1
ATOM 4485 C CA . ALA D 1 136 ? 53.944 41.569 76.717 1.00 67.15 133 ALA D CA 1
ATOM 4486 C C . ALA D 1 136 ? 53.995 40.024 76.763 1.00 65.55 133 ALA D C 1
ATOM 4487 O O . ALA D 1 136 ? 53.453 39.349 75.878 1.00 58.21 133 ALA D O 1
ATOM 4489 N N . HIS D 1 137 ? 54.650 39.514 77.809 1.00 62.57 134 HIS D N 1
ATOM 4490 C CA . HIS D 1 137 ? 54.862 38.090 78.075 1.00 66.34 134 HIS D CA 1
ATOM 4491 C C . HIS D 1 137 ? 53.633 37.420 78.712 1.00 61.35 134 HIS D C 1
ATOM 4492 O O . HIS D 1 137 ? 53.465 36.201 78.596 1.00 62.87 134 HIS D O 1
ATOM 4499 N N . TYR D 1 138 ? 52.808 38.201 79.414 1.00 54.36 135 TYR D N 1
ATOM 4500 C CA . TYR D 1 138 ? 51.515 37.711 79.824 1.00 53.97 135 TYR D CA 1
ATOM 4501 C C . TYR D 1 138 ? 50.683 37.466 78.580 1.00 52.79 135 TYR D C 1
ATOM 4502 O O . TYR D 1 138 ? 50.033 36.417 78.461 1.00 50.81 135 TYR D O 1
ATOM 4511 N N . TYR D 1 139 ? 50.725 38.432 77.661 1.00 53.13 136 TYR D N 1
ATOM 4512 C CA . TYR D 1 139 ? 50.009 38.327 76.402 1.00 54.50 136 TYR D CA 1
ATOM 4513 C C . TYR D 1 139 ? 50.482 37.113 75.611 1.00 55.73 136 TYR D C 1
ATOM 4514 O O . TYR D 1 139 ? 49.662 36.296 75.166 1.00 53.25 136 TYR D O 1
ATOM 4523 N N . LYS D 1 140 ? 51.799 36.994 75.454 1.00 58.18 137 LYS D N 1
ATOM 4524 C CA . LYS D 1 140 ? 52.370 35.898 74.675 1.00 62.72 137 LYS D CA 1
ATOM 4525 C C . LYS D 1 140 ? 51.994 34.544 75.277 1.00 62.95 137 LYS D C 1
ATOM 4526 O O . LYS D 1 140 ? 51.721 33.609 74.531 1.00 60.24 137 LYS D O 1
ATOM 4532 N N . ASN D 1 141 ? 51.980 34.442 76.609 1.00 59.76 138 ASN D N 1
ATOM 4533 C CA . ASN D 1 141 ? 51.672 33.167 77.253 1.00 59.37 138 ASN D CA 1
ATOM 4534 C C . ASN D 1 141 ? 50.223 32.969 77.715 1.00 60.31 138 ASN D C 1
ATOM 4535 O O . ASN D 1 141 ? 49.947 32.033 78.485 1.00 55.45 138 ASN D O 1
ATOM 4540 N N . GLN D 1 142 ? 49.291 33.805 77.257 1.00 58.17 139 GLN D N 1
ATOM 4541 C CA . GLN D 1 142 ? 47.901 33.600 77.636 1.00 56.22 139 GLN D CA 1
ATOM 4542 C C . GLN D 1 142 ? 47.198 32.730 76.591 1.00 57.06 139 GLN D C 1
ATOM 4543 O O . GLN D 1 142 ? 47.456 32.879 75.386 1.00 52.51 139 GLN D O 1
ATOM 4549 N N . PRO D 1 143 ? 46.296 31.836 77.050 1.00 57.80 140 PRO D N 1
ATOM 4550 C CA . PRO D 1 143 ? 45.585 30.959 76.121 1.00 61.51 140 PRO D CA 1
ATOM 4551 C C . PRO D 1 143 ? 44.648 31.721 75.171 1.00 66.09 140 PRO D C 1
ATOM 4552 O O . PRO D 1 143 ? 43.904 32.618 75.612 1.00 66.06 140 PRO D O 1
ATOM 4556 N N . THR D 1 144 ? 44.704 31.358 73.886 1.00 67.61 141 THR D N 1
ATOM 4557 C CA . THR D 1 144 ? 43.865 31.979 72.865 1.00 72.49 141 THR D CA 1
ATOM 4558 C C . THR D 1 144 ? 42.430 31.480 72.985 1.00 69.68 141 THR D C 1
ATOM 4559 O O . THR D 1 144 ? 42.178 30.285 72.868 1.00 69.67 141 THR D O 1
ATOM 4563 N N . ILE D 1 145 ? 41.507 32.410 73.200 1.00 68.37 142 ILE D N 1
ATOM 4564 C CA . ILE D 1 145 ? 40.095 32.073 73.332 1.00 72.94 142 ILE D CA 1
ATOM 4565 C C . ILE D 1 145 ? 39.236 32.744 72.266 1.00 68.44 142 ILE D C 1
ATOM 4566 O O . ILE D 1 145 ? 39.684 33.633 71.535 1.00 61.35 142 ILE D O 1
ATOM 4571 N N . THR D 1 146 ? 37.991 32.290 72.195 1.00 63.90 143 THR D N 1
ATOM 4572 C CA . THR D 1 146 ? 36.961 32.930 71.392 1.00 63.31 143 THR D CA 1
ATOM 4573 C C . THR D 1 146 ? 36.288 34.000 72.251 1.00 61.71 143 THR D C 1
ATOM 4574 O O . THR D 1 146 ? 35.579 33.688 73.216 1.00 65.30 143 THR D O 1
ATOM 4578 N N . TRP D 1 147 ? 36.510 35.257 71.884 1.00 60.78 144 TRP D N 1
ATOM 4579 C CA . TRP D 1 147 ? 35.914 36.400 72.585 1.00 61.39 144 TRP D CA 1
ATOM 4580 C C . TRP D 1 147 ? 34.385 36.366 72.511 1.00 59.57 144 TRP D C 1
ATOM 4581 O O . TRP D 1 147 ? 33.812 36.374 71.405 1.00 53.67 144 TRP D O 1
ATOM 4592 N N . PRO D 1 148 ? 33.719 36.310 73.685 1.00 64.20 145 PRO D N 1
ATOM 4593 C CA . PRO D 1 148 ? 32.244 36.321 73.698 1.00 66.72 145 PRO D CA 1
ATOM 4594 C C . PRO D 1 148 ? 31.688 37.616 73.090 1.00 68.94 145 PRO D C 1
ATOM 4595 O O . PRO D 1 148 ? 32.395 38.632 73.050 1.00 78.32 145 PRO D O 1
ATOM 4599 N N . GLU D 1 149 ? 30.445 37.563 72.621 1.00 67.41 146 GLU D N 1
ATOM 4600 C CA . GLU D 1 149 ? 29.803 38.715 71.958 1.00 68.04 146 GLU D CA 1
ATOM 4601 C C . GLU D 1 149 ? 29.685 39.999 72.790 1.00 62.18 146 GLU D C 1
ATOM 4602 O O . GLU D 1 149 ? 29.426 41.078 72.237 1.00 57.63 146 GLU D O 1
ATOM 4608 N N . GLN D 1 150 ? 29.907 39.892 74.098 1.00 60.09 147 GLN D N 1
ATOM 4609 C CA . GLN D 1 150 ? 29.940 41.063 74.984 1.00 62.52 147 GLN D CA 1
ATOM 4610 C C . GLN D 1 150 ? 31.078 42.032 74.623 1.00 63.08 147 GLN D C 1
ATOM 4611 O O . GLN D 1 150 ? 30.935 43.253 74.820 1.00 67.33 147 GLN D O 1
ATOM 4617 N N . LEU D 1 151 ? 32.196 41.490 74.122 1.00 58.53 148 LEU D N 1
ATOM 4618 C CA . LEU D 1 151 ? 33.380 42.303 73.801 1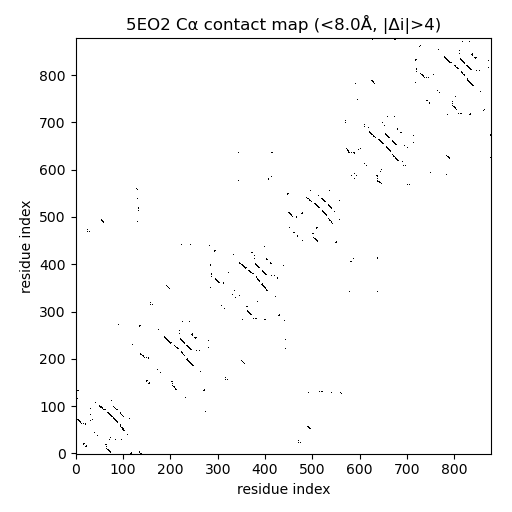.00 55.94 148 LEU D CA 1
ATOM 4619 C C . LEU D 1 151 ? 33.090 43.278 72.631 1.00 52.69 148 LEU D C 1
ATOM 4620 O O . LEU D 1 151 ? 32.784 42.850 71.523 1.00 51.54 148 LEU D O 1
ATOM 4625 N N . GLY D 1 152 ? 33.144 44.583 72.909 1.00 46.79 149 GLY D N 1
ATOM 4626 C CA . GLY D 1 152 ? 32.872 45.619 71.911 1.00 47.19 149 GLY D CA 1
ATOM 4627 C C . GLY D 1 152 ? 31.393 45.782 71.586 1.00 48.41 149 GLY D C 1
ATOM 4628 O O . GLY D 1 152 ? 31.017 46.391 70.578 1.00 41.50 149 GLY D O 1
ATOM 4629 N N . HIS D 1 153 ? 30.542 45.251 72.450 1.00 54.47 150 HIS D N 1
ATOM 4630 C CA . HIS D 1 153 ? 29.114 45.396 72.275 1.00 57.52 150 HIS D CA 1
ATOM 4631 C C . HIS D 1 153 ? 28.638 46.846 72.555 1.00 55.97 150 HIS D C 1
ATOM 4632 O O . HIS D 1 153 ? 29.164 47.555 73.430 1.00 44.46 150 HIS D O 1
ATOM 4639 N N . LYS D 1 154 ? 27.641 47.254 71.774 1.00 57.13 151 LYS D N 1
ATOM 4640 C CA . LYS D 1 154 ? 27.085 48.587 71.810 1.00 58.75 151 LYS D CA 1
ATOM 4641 C C . LYS D 1 154 ? 25.707 48.559 72.458 1.00 56.86 151 LYS D C 1
ATOM 4642 O O . LYS D 1 154 ? 24.817 47.814 72.016 1.00 54.68 151 LYS D O 1
ATOM 4648 N N . ILE D 1 155 ? 25.516 49.416 73.467 1.00 55.11 152 ILE D N 1
ATOM 4649 C CA . ILE D 1 155 ? 24.287 49.408 74.260 1.00 53.48 152 ILE D CA 1
ATOM 4650 C C . ILE D 1 155 ? 23.124 49.899 73.396 1.00 53.46 152 ILE D C 1
ATOM 4651 O O . ILE D 1 155 ? 23.219 50.973 72.777 1.00 47.37 152 ILE D O 1
ATOM 4656 N N . ALA D 1 156 ? 22.053 49.099 73.343 1.00 49.99 153 ALA D N 1
ATOM 4657 C CA . ALA D 1 156 ? 20.876 49.431 72.538 1.00 51.72 153 ALA D CA 1
ATOM 4658 C C . ALA D 1 156 ? 19.671 48.602 72.942 1.00 54.86 153 ALA D C 1
ATOM 4659 O O . ALA D 1 156 ? 19.814 47.486 73.443 1.00 49.24 153 ALA D O 1
ATOM 4661 N N . ILE D 1 157 ? 18.481 49.149 72.705 1.00 62.23 154 ILE D N 1
ATOM 4662 C CA . ILE D 1 157 ? 17.247 48.372 72.785 1.00 72.03 154 ILE D CA 1
ATOM 4663 C C . ILE D 1 157 ? 16.934 47.763 71.396 1.00 75.67 154 ILE D C 1
ATOM 4664 O O . ILE D 1 157 ? 16.768 48.497 70.422 1.00 71.34 154 ILE D O 1
ATOM 4669 N N . PRO D 1 158 ? 16.857 46.422 71.310 1.00 80.50 155 PRO D N 1
ATOM 4670 C CA . PRO D 1 158 ? 16.612 45.745 70.029 1.00 85.06 155 PRO D CA 1
ATOM 4671 C C . PRO D 1 158 ? 15.133 45.768 69.626 1.00 82.37 155 PRO D C 1
ATOM 4672 O O . PRO D 1 158 ? 14.623 46.817 69.247 1.00 72.43 155 PRO D O 1
ATOM 4676 N N . MET E 1 4 ? 37.826 97.356 5.213 1.00 60.50 1 MET E N 1
ATOM 4677 C CA . MET E 1 4 ? 37.330 96.116 5.760 1.00 58.21 1 MET E CA 1
ATOM 4678 C C . MET E 1 4 ? 37.049 96.161 7.238 1.00 57.60 1 MET E C 1
ATOM 4679 O O . MET E 1 4 ? 37.882 96.542 8.011 1.00 47.37 1 MET E O 1
ATOM 4684 N N . ILE E 1 5 ? 35.859 95.729 7.617 1.00 61.14 2 ILE E N 1
ATOM 4685 C CA . ILE E 1 5 ? 35.531 95.566 9.032 1.00 62.74 2 ILE E CA 1
ATOM 4686 C C . ILE E 1 5 ? 36.047 94.190 9.506 1.00 61.14 2 ILE E C 1
ATOM 4687 O O . ILE E 1 5 ? 35.370 93.172 9.329 1.00 60.21 2 ILE E O 1
ATOM 4692 N N . LYS E 1 6 ? 37.244 94.166 10.095 1.00 55.59 3 LYS E N 1
ATOM 4693 C CA . LYS E 1 6 ? 37.785 92.951 10.708 1.00 55.48 3 LYS E CA 1
ATOM 4694 C C . LYS E 1 6 ? 36.962 92.575 11.942 1.00 52.30 3 LYS E C 1
ATOM 4695 O O . LYS E 1 6 ? 36.599 93.427 12.727 1.00 49.14 3 LYS E O 1
ATOM 4701 N N . GLN E 1 7 ? 36.665 91.293 12.093 1.00 51.06 4 GLN E N 1
ATOM 4702 C CA . GLN E 1 7 ? 35.808 90.820 13.174 1.00 48.64 4 GLN E CA 1
ATOM 4703 C C . GLN E 1 7 ? 36.495 89.736 14.037 1.00 46.22 4 GLN E C 1
ATOM 4704 O O . GLN E 1 7 ? 37.174 88.846 13.519 1.00 42.44 4 GLN E O 1
ATOM 4710 N N . LEU E 1 8 ? 36.301 89.835 15.357 1.00 42.12 5 LEU E N 1
ATOM 4711 C CA . LEU E 1 8 ? 36.777 88.849 16.314 1.00 37.95 5 LEU E CA 1
ATOM 4712 C C . LEU E 1 8 ? 35.608 88.258 17.064 1.00 36.76 5 LEU E C 1
ATOM 4713 O O . LEU E 1 8 ? 34.721 88.971 17.533 1.00 33.92 5 LEU E O 1
ATOM 4718 N N . PHE E 1 9 ? 35.603 86.935 17.192 1.00 38.37 6 PHE E N 1
ATOM 4719 C CA . PHE E 1 9 ? 34.581 86.255 17.986 1.00 38.87 6 PHE E CA 1
ATOM 4720 C C . PHE E 1 9 ? 34.961 86.335 19.470 1.00 39.42 6 PHE E C 1
ATOM 4721 O O . PHE E 1 9 ? 36.123 86.122 19.842 1.00 40.36 6 PHE E O 1
ATOM 4729 N N . THR E 1 10 ? 33.962 86.640 20.296 1.00 39.40 7 THR E N 1
ATOM 4730 C CA . THR E 1 10 ? 34.176 87.081 21.666 1.00 40.47 7 THR E CA 1
ATOM 4731 C C . THR E 1 10 ? 33.022 86.654 22.577 1.00 41.33 7 THR E C 1
ATOM 4732 O O . THR E 1 10 ? 31.847 86.660 22.173 1.00 37.91 7 THR E O 1
ATOM 4736 N N . HIS E 1 11 ? 33.367 86.273 23.808 1.00 38.88 8 HIS E N 1
ATOM 4737 C CA . HIS E 1 11 ? 32.391 86.109 24.853 1.00 36.97 8 HIS E CA 1
ATOM 4738 C C . HIS E 1 11 ? 32.863 86.867 26.092 1.00 39.99 8 HIS E C 1
ATOM 4739 O O . HIS E 1 11 ? 34.043 86.806 26.464 1.00 44.95 8 HIS E O 1
ATOM 4746 N N . THR E 1 12 ? 31.946 87.607 26.725 1.00 37.03 9 THR E N 1
ATOM 4747 C CA . THR E 1 12 ? 32.278 88.415 27.895 1.00 30.98 9 THR E CA 1
ATOM 4748 C C . THR E 1 12 ? 31.427 87.935 29.045 1.00 30.40 9 THR E C 1
ATOM 4749 O O . THR E 1 12 ? 30.235 87.697 28.903 1.00 29.42 9 THR E O 1
ATOM 4753 N N . GLN E 1 13 ? 32.061 87.805 30.197 1.00 30.25 10 GLN E N 1
ATOM 4754 C CA . GLN E 1 13 ? 31.457 87.163 31.326 1.00 31.61 10 GLN E CA 1
ATOM 4755 C C . GLN E 1 13 ? 32.084 87.713 32.604 1.00 27.90 10 GLN E C 1
ATOM 4756 O O . GLN E 1 13 ? 33.168 88.292 32.583 1.00 30.06 10 GLN E O 1
ATOM 4762 N N . THR E 1 14 ? 31.417 87.480 33.720 1.00 26.57 11 THR E N 1
ATOM 4763 C CA . THR E 1 14 ? 31.943 87.893 35.014 1.00 25.56 11 THR E CA 1
ATOM 4764 C C . THR E 1 14 ? 32.136 86.702 35.963 1.00 21.70 11 THR E C 1
ATOM 4765 O O . THR E 1 14 ? 31.287 85.829 36.110 1.00 22.19 11 THR E O 1
ATOM 4769 N N . VAL E 1 15 ? 33.248 86.695 36.650 1.00 18.73 12 VAL E N 1
ATOM 4770 C CA . VAL E 1 15 ? 33.520 85.677 37.652 1.00 17.52 12 VAL E CA 1
ATOM 4771 C C . VAL E 1 15 ? 32.484 85.799 38.805 1.00 17.88 12 VAL E C 1
ATOM 4772 O O . VAL E 1 15 ? 32.376 86.843 39.465 1.00 19.09 12 VAL E O 1
ATOM 4776 N N . THR E 1 16 ? 31.764 84.718 39.059 1.00 16.80 13 THR E N 1
ATOM 4777 C CA . THR E 1 16 ? 30.858 84.590 40.158 1.00 17.33 13 THR E CA 1
ATOM 4778 C C . THR E 1 16 ? 31.444 83.591 41.120 1.00 18.36 13 THR E C 1
ATOM 4779 O O . THR E 1 16 ? 32.494 82.982 40.828 1.00 19.74 13 THR E O 1
ATOM 4783 N N . SER E 1 17 ? 30.749 83.392 42.243 1.00 18.98 14 SER E N 1
ATOM 4784 C CA . SER E 1 17 ? 31.208 82.484 43.272 1.00 20.88 14 SER E CA 1
ATOM 4785 C C . SER E 1 17 ? 31.178 81.036 42.858 1.00 21.98 14 SER E C 1
ATOM 4786 O O . SER E 1 17 ? 31.811 80.186 43.502 1.00 21.38 14 SER E O 1
ATOM 4789 N N . GLU E 1 18 ? 30.452 80.762 41.776 1.00 24.24 15 GLU E N 1
ATOM 4790 C CA . GLU E 1 18 ? 30.314 79.416 41.242 1.00 24.51 15 GLU E CA 1
ATOM 4791 C C . GLU E 1 18 ? 31.626 78.983 40.590 1.00 21.99 15 GLU E C 1
ATOM 4792 O O . GLU E 1 18 ? 31.878 77.813 40.479 1.00 22.31 15 GLU E O 1
ATOM 4798 N N . PHE E 1 19 ? 32.469 79.935 40.203 1.00 20.98 16 PHE E N 1
ATOM 4799 C CA . PHE E 1 19 ? 33.760 79.673 39.583 1.00 20.08 16 PHE E CA 1
ATOM 4800 C C . PHE E 1 19 ? 34.850 79.417 40.625 1.00 17.69 16 PHE E C 1
ATOM 4801 O O . PHE E 1 19 ? 35.933 79.005 40.281 1.00 16.33 16 PHE E O 1
ATOM 4809 N N . ILE E 1 20 ? 34.567 79.662 41.897 1.00 17.15 17 ILE E N 1
ATOM 4810 C CA . ILE E 1 20 ? 35.598 79.771 42.921 1.00 17.06 17 ILE E CA 1
ATOM 4811 C C . ILE E 1 20 ? 35.418 78.692 43.978 1.00 17.87 17 ILE E C 1
ATOM 4812 O O . ILE E 1 20 ? 34.424 78.672 44.655 1.00 17.15 17 ILE E O 1
ATOM 4817 N N . ASP E 1 21 ? 36.406 77.808 44.123 1.00 18.99 18 ASP E N 1
ATOM 4818 C CA . ASP E 1 21 ? 36.396 76.758 45.130 1.00 19.79 18 ASP E CA 1
ATOM 4819 C C . ASP E 1 21 ? 37.291 77.115 46.299 1.00 19.38 18 ASP E C 1
ATOM 4820 O O . ASP E 1 21 ? 36.920 76.915 47.423 1.00 19.63 18 ASP E O 1
ATOM 4825 N N . HIS E 1 22 ? 38.495 77.603 46.026 1.00 20.03 19 HIS E N 1
ATOM 4826 C CA . HIS E 1 22 ? 39.480 77.865 47.042 1.00 19.94 19 HIS E CA 1
ATOM 4827 C C . HIS E 1 22 ? 40.333 79.022 46.654 1.00 19.77 19 HIS E C 1
ATOM 4828 O O . HIS E 1 22 ? 40.285 79.515 45.500 1.00 19.60 19 HIS E O 1
ATOM 4835 N N . ASN E 1 23 ? 41.119 79.477 47.622 1.00 18.51 20 ASN E N 1
ATOM 4836 C CA . ASN E 1 23 ? 42.111 80.513 47.378 1.00 18.93 20 ASN E CA 1
ATOM 4837 C C . ASN E 1 23 ? 41.570 81.803 46.806 1.00 17.87 20 ASN E C 1
ATOM 4838 O O . ASN E 1 23 ? 42.341 82.584 46.224 1.00 15.84 20 ASN E O 1
ATOM 4843 N N . ASN E 1 24 ? 40.259 82.034 46.965 1.00 17.14 21 ASN E N 1
ATOM 4844 C CA . ASN E 1 24 ? 39.616 83.282 46.525 1.00 16.15 21 ASN E CA 1
ATOM 4845 C C . ASN E 1 24 ? 39.798 83.584 45.062 1.00 15.22 21 ASN E C 1
ATOM 4846 O O . ASN E 1 24 ? 39.773 84.709 44.681 1.00 14.27 21 ASN E O 1
ATOM 4851 N N . HIS E 1 25 ? 39.963 82.566 44.231 1.00 15.53 22 HIS E N 1
ATOM 4852 C CA . HIS E 1 25 ? 40.073 82.773 42.821 1.00 15.36 22 HIS E CA 1
ATOM 4853 C C . HIS E 1 25 ? 39.483 81.635 42.026 1.00 15.00 22 HIS E C 1
ATOM 4854 O O . HIS E 1 25 ? 39.112 80.596 42.596 1.00 13.98 22 HIS E O 1
ATOM 4861 N N . MET E 1 26 ? 39.429 81.820 40.705 1.00 16.50 23 MET E N 1
ATOM 4862 C CA . MET E 1 26 ? 38.830 80.849 39.793 1.00 17.78 23 MET E CA 1
ATOM 4863 C C . MET E 1 26 ? 39.637 79.559 39.728 1.00 17.85 23 MET E C 1
ATOM 4864 O O . MET E 1 26 ? 40.827 79.586 39.435 1.00 16.54 23 MET E O 1
ATOM 4869 N N . HIS E 1 27 ? 38.972 78.450 40.031 1.00 18.64 24 HIS E N 1
ATOM 4870 C CA . HIS E 1 27 ? 39.485 77.101 39.879 1.00 19.60 24 HIS E CA 1
ATOM 4871 C C . HIS E 1 27 ? 40.123 76.895 38.529 1.00 17.68 24 HIS E C 1
ATOM 4872 O O . HIS E 1 27 ? 39.613 77.417 37.528 1.00 18.46 24 HIS E O 1
ATOM 4879 N N . ASP E 1 28 ? 41.267 76.222 38.508 1.00 16.12 25 ASP E N 1
ATOM 4880 C CA . ASP E 1 28 ? 41.991 75.983 37.251 1.00 15.79 25 ASP E CA 1
ATOM 4881 C C . ASP E 1 28 ? 41.163 75.305 36.125 1.00 15.42 25 ASP E C 1
ATOM 4882 O O . ASP E 1 28 ? 41.188 75.770 34.974 1.00 14.82 25 ASP E O 1
ATOM 4887 N N . ALA E 1 29 ? 40.425 74.257 36.458 1.00 13.92 26 ALA E N 1
ATOM 4888 C CA . ALA E 1 29 ? 39.631 73.575 35.448 1.00 14.83 26 ALA E CA 1
ATOM 4889 C C . ALA E 1 29 ? 38.423 74.361 34.903 1.00 17.01 26 ALA E C 1
ATOM 4890 O O . ALA E 1 29 ? 37.931 74.115 33.791 1.00 20.03 26 ALA E O 1
ATOM 4892 N N . ASN E 1 30 ? 37.962 75.348 35.650 1.00 18.43 27 ASN E N 1
ATOM 4893 C CA . ASN E 1 30 ? 36.893 76.244 35.183 1.00 16.98 27 ASN E CA 1
ATOM 4894 C C . ASN E 1 30 ? 37.332 77.090 34.009 1.00 17.14 27 ASN E C 1
ATOM 4895 O O . ASN E 1 30 ? 36.529 77.458 33.193 1.00 19.20 27 ASN E O 1
ATOM 4900 N N . TYR E 1 31 ? 38.616 77.388 33.902 1.00 17.74 28 TYR E N 1
ATOM 4901 C CA . TYR E 1 31 ? 39.115 78.053 32.700 1.00 17.83 28 TYR E CA 1
ATOM 4902 C C . TYR E 1 31 ? 38.845 77.162 31.477 1.00 18.54 28 TYR E C 1
ATOM 4903 O O . TYR E 1 31 ? 38.369 77.649 30.461 1.00 18.32 28 TYR E O 1
ATOM 4912 N N . ASN E 1 32 ? 39.089 75.859 31.620 1.00 18.93 29 ASN E N 1
ATOM 4913 C CA . ASN E 1 32 ? 38.909 74.919 30.551 1.00 20.64 29 ASN E CA 1
ATOM 4914 C C . ASN E 1 32 ? 37.460 74.776 30.166 1.00 21.08 29 ASN E C 1
ATOM 4915 O O . ASN E 1 32 ? 37.135 74.701 28.973 1.00 23.22 29 ASN E O 1
ATOM 4920 N N . ILE E 1 33 ? 36.583 74.785 31.164 1.00 20.68 30 ILE E N 1
ATOM 4921 C CA . ILE E 1 33 ? 35.161 74.782 30.949 1.00 20.11 30 ILE E CA 1
ATOM 4922 C C . ILE E 1 33 ? 34.765 75.927 30.089 1.00 21.76 30 ILE E C 1
ATOM 4923 O O . ILE E 1 33 ? 34.046 75.752 29.087 1.00 22.67 30 ILE E O 1
ATOM 4928 N N . ILE E 1 34 ? 35.242 77.100 30.471 1.00 23.13 31 ILE E N 1
ATOM 4929 C CA . ILE E 1 34 ? 34.897 78.330 29.808 1.00 23.95 31 ILE E CA 1
ATOM 4930 C C . ILE E 1 34 ? 35.392 78.316 28.376 1.00 26.48 31 ILE E C 1
ATOM 4931 O O . ILE E 1 34 ? 34.627 78.595 27.442 1.00 31.95 31 ILE E O 1
ATOM 4936 N N . PHE E 1 35 ? 36.684 78.059 28.215 1.00 25.42 32 PHE E N 1
ATOM 4937 C CA . PHE E 1 35 ? 37.283 77.985 26.882 1.00 25.40 32 PHE E CA 1
ATOM 4938 C C . PHE E 1 35 ? 36.525 77.014 25.909 1.00 24.07 32 PHE E C 1
ATOM 4939 O O . PHE E 1 35 ? 36.203 77.373 24.798 1.00 22.09 32 PHE E O 1
ATOM 4947 N N . SER E 1 36 ? 36.270 75.799 26.362 1.00 25.59 33 SER E N 1
ATOM 4948 C CA . SER E 1 36 ? 35.522 74.812 25.591 1.00 27.88 33 SER E CA 1
ATOM 4949 C C . SER E 1 36 ? 34.109 75.322 25.281 1.00 33.71 33 SER E C 1
ATOM 4950 O O . SER E 1 36 ? 33.591 75.088 24.172 1.00 34.48 33 SER E O 1
ATOM 4953 N N . ASP E 1 37 ? 33.492 76.029 26.238 1.00 34.79 34 ASP E N 1
ATOM 4954 C CA . ASP E 1 37 ? 32.185 76.647 25.974 1.00 35.63 34 ASP E CA 1
ATOM 4955 C C . ASP E 1 37 ? 32.246 77.671 24.834 1.00 33.14 34 ASP E C 1
ATOM 4956 O O . ASP E 1 37 ? 31.379 77.714 23.980 1.00 34.60 34 ASP E O 1
ATOM 4961 N N . VAL E 1 38 ? 33.298 78.467 24.818 1.00 31.06 35 VAL E N 1
ATOM 4962 C CA . VAL E 1 38 ? 33.477 79.459 23.784 1.00 31.74 35 VAL E CA 1
ATOM 4963 C C . VAL E 1 38 ? 33.692 78.825 22.427 1.00 32.15 35 VAL E C 1
ATOM 4964 O O . VAL E 1 38 ? 33.119 79.254 21.440 1.00 30.60 35 VAL E O 1
ATOM 4968 N N . VAL E 1 39 ? 34.528 77.805 22.390 1.00 33.20 36 VAL E N 1
ATOM 4969 C CA . VAL E 1 39 ? 34.808 77.092 21.150 1.00 31.60 36 VAL E CA 1
ATOM 4970 C C . VAL E 1 39 ? 33.526 76.479 20.596 1.00 32.14 36 VAL E C 1
ATOM 4971 O O . VAL E 1 39 ? 33.272 76.574 19.419 1.00 30.93 36 VAL E O 1
ATOM 4975 N N . ASN E 1 40 ? 32.738 75.851 21.462 1.00 34.65 37 ASN E N 1
ATOM 4976 C CA . ASN E 1 40 ? 31.458 75.295 21.072 1.00 36.59 37 ASN E CA 1
ATOM 4977 C C . ASN E 1 40 ? 30.513 76.348 20.536 1.00 41.53 37 ASN E C 1
ATOM 4978 O O . ASN E 1 40 ? 29.868 76.124 19.506 1.00 45.73 37 ASN E O 1
ATOM 4983 N N . ARG E 1 41 ? 30.433 77.491 21.214 1.00 43.87 38 ARG E N 1
ATOM 4984 C CA . ARG E 1 41 ? 29.589 78.583 20.747 1.00 46.19 38 ARG E CA 1
ATOM 4985 C C . ARG E 1 41 ? 30.037 79.043 19.357 1.00 43.83 38 ARG E C 1
ATOM 4986 O O . ARG E 1 41 ? 29.209 79.361 18.509 1.00 50.35 38 ARG E O 1
ATOM 4994 N N . PHE E 1 42 ? 31.343 79.078 19.133 1.00 40.83 39 PHE E N 1
ATOM 4995 C CA . PHE E 1 42 ? 31.886 79.475 17.851 1.00 41.17 39 PHE E CA 1
ATOM 4996 C C . PHE E 1 42 ? 31.512 78.486 16.720 1.00 45.56 39 PHE E C 1
ATOM 4997 O O . PHE E 1 42 ? 31.082 78.901 15.630 1.00 43.59 39 PHE E O 1
ATOM 5005 N N . ASN E 1 43 ? 31.688 77.194 16.987 1.00 43.66 40 ASN E N 1
ATOM 5006 C CA . ASN E 1 43 ? 31.367 76.168 16.003 1.00 45.45 40 ASN E CA 1
ATOM 5007 C C . ASN E 1 43 ? 29.852 76.096 15.728 1.00 45.91 40 ASN E C 1
ATOM 5008 O O . ASN E 1 43 ? 29.448 75.847 14.596 1.00 46.34 40 ASN E O 1
ATOM 5013 N N . TYR E 1 44 ? 29.036 76.307 16.763 1.00 46.23 41 TYR E N 1
ATOM 5014 C CA . TYR E 1 44 ? 27.587 76.251 16.625 1.00 48.67 41 TYR E CA 1
ATOM 5015 C C . TYR E 1 44 ? 27.067 77.290 15.625 1.00 49.91 41 TYR E C 1
ATOM 5016 O O . TYR E 1 44 ? 26.126 77.028 14.877 1.00 47.92 41 TYR E O 1
ATOM 5025 N N . SER E 1 45 ? 27.708 78.452 15.597 1.00 47.16 42 SER E N 1
ATOM 5026 C CA . SER E 1 45 ? 27.263 79.552 14.757 1.00 45.56 42 SER E CA 1
ATOM 5027 C C . SER E 1 45 ? 28.114 79.691 13.487 1.00 46.05 42 SER E C 1
ATOM 5028 O O . SER E 1 45 ? 28.168 80.780 12.887 1.00 49.59 42 SER E O 1
ATOM 5031 N N . HIS E 1 46 ? 28.811 78.628 13.091 1.00 43.33 43 HIS E N 1
ATOM 5032 C CA . HIS E 1 46 ? 29.656 78.680 11.916 1.00 44.66 43 HIS E CA 1
ATOM 5033 C C . HIS E 1 46 ? 29.552 77.428 11.051 1.00 46.17 43 HIS E C 1
ATOM 5034 O O . HIS E 1 46 ? 30.492 77.095 10.304 1.00 44.07 43 HIS E O 1
ATOM 5041 N N . GLY E 1 47 ? 28.408 76.759 11.102 1.00 48.39 44 GLY E N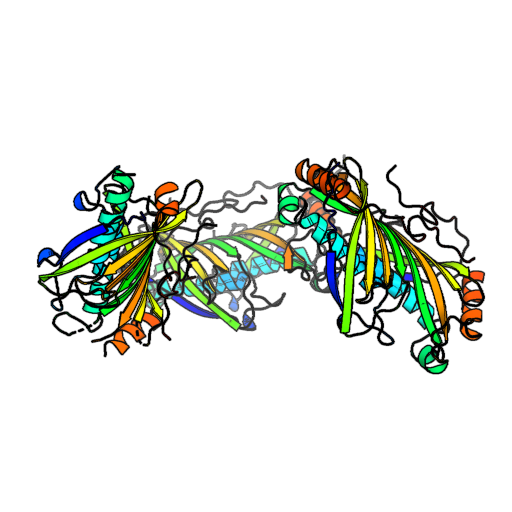 1
ATOM 5042 C CA . GLY E 1 47 ? 28.162 75.620 10.221 1.00 51.81 44 GLY E CA 1
ATOM 5043 C C . GLY E 1 47 ? 27.929 74.305 10.923 1.00 53.46 44 GLY E C 1
ATOM 5044 O O . GLY E 1 47 ? 27.401 73.384 10.301 1.00 62.81 44 GLY E O 1
ATOM 5045 N N . LEU E 1 48 ? 28.300 74.199 12.201 1.00 50.13 45 LEU E N 1
ATOM 5046 C CA . LEU E 1 48 ? 28.147 72.945 12.941 1.00 49.01 45 LEU E CA 1
ATOM 5047 C C . LEU E 1 48 ? 27.369 73.128 14.239 1.00 54.72 45 LEU E C 1
ATOM 5048 O O . LEU E 1 48 ? 27.842 72.763 15.340 1.00 50.96 45 LEU E O 1
ATOM 5053 N N . SER E 1 49 ? 26.157 73.667 14.107 1.00 57.09 46 SER E N 1
ATOM 5054 C CA . SER E 1 49 ? 25.215 73.710 15.212 1.00 58.64 46 SER E CA 1
ATOM 5055 C C . SER E 1 49 ? 24.714 72.305 15.502 1.00 59.45 46 SER E C 1
ATOM 5056 O O . SER E 1 49 ? 24.889 71.384 14.717 1.00 58.00 46 SER E O 1
ATOM 5059 N N . LEU E 1 50 ? 24.078 72.160 16.646 1.00 68.91 47 LEU E N 1
ATOM 5060 C CA . LEU E 1 50 ? 23.623 70.850 17.093 1.00 77.31 47 LEU E CA 1
ATOM 5061 C C . LEU E 1 50 ? 22.688 70.172 16.075 1.00 80.37 47 LEU E C 1
ATOM 5062 O O . LEU E 1 50 ? 22.880 68.995 15.773 1.00 72.32 47 LEU E O 1
ATOM 5067 N N . LYS E 1 51 ? 21.714 70.910 15.523 1.00 82.67 48 LYS E N 1
ATOM 5068 C CA . LYS E 1 51 ? 20.924 70.399 14.395 1.00 81.79 48 LYS E CA 1
ATOM 5069 C C . LYS E 1 51 ? 21.794 70.118 13.173 1.00 75.64 48 LYS E C 1
ATOM 5070 O O . LYS E 1 51 ? 21.563 69.148 12.496 1.00 75.34 48 LYS E O 1
ATOM 5076 N N . GLU E 1 52 ? 22.745 70.991 12.849 1.00 73.17 49 GLU E N 1
ATOM 5077 C CA . GLU E 1 52 ? 23.568 70.777 11.654 1.00 70.79 49 GLU E CA 1
ATOM 5078 C C . GLU E 1 52 ? 24.420 69.509 11.799 1.00 73.61 49 GLU E C 1
ATOM 5079 O O . GLU E 1 52 ? 24.655 68.797 10.815 1.00 71.47 49 GLU E O 1
ATOM 5085 N N . ARG E 1 53 ? 24.852 69.229 13.029 1.00 73.77 50 ARG E N 1
ATOM 5086 C CA . ARG E 1 53 ? 25.651 68.042 13.338 1.00 69.45 50 ARG E CA 1
ATOM 5087 C C . ARG E 1 53 ? 24.798 66.791 13.260 1.00 72.24 50 ARG E C 1
ATOM 5088 O O . ARG E 1 53 ? 25.225 65.787 12.718 1.00 63.40 50 ARG E O 1
ATOM 5096 N N . GLU E 1 54 ? 23.583 66.854 13.795 1.00 83.59 51 GLU E N 1
ATOM 5097 C CA . GLU E 1 54 ? 22.653 65.735 13.670 1.00 91.24 51 GLU E CA 1
ATOM 5098 C C . GLU E 1 54 ? 22.361 65.533 12.185 1.00 86.35 51 GLU E C 1
ATOM 5099 O O . GLU E 1 54 ? 22.333 64.417 11.700 1.00 90.43 51 GLU E O 1
ATOM 5105 N N . ASN E 1 55 ? 22.159 66.629 11.470 1.00 83.20 52 ASN E N 1
ATOM 5106 C CA . ASN E 1 55 ? 21.838 66.587 10.046 1.00 80.64 52 ASN E CA 1
ATOM 5107 C C . ASN E 1 55 ? 22.936 66.045 9.111 1.00 75.47 52 ASN E C 1
ATOM 5108 O O . ASN E 1 55 ? 22.653 65.226 8.252 1.00 86.52 52 ASN E O 1
ATOM 5113 N N . LEU E 1 56 ? 24.171 66.504 9.249 1.00 70.39 53 LEU E N 1
ATOM 5114 C CA . LEU E 1 56 ? 25.221 66.070 8.335 1.00 66.76 53 LEU E CA 1
ATOM 5115 C C . LEU E 1 56 ? 25.923 64.827 8.839 1.00 62.95 53 LEU E C 1
ATOM 5116 O O . LEU E 1 56 ? 26.946 64.419 8.281 1.00 54.62 53 LEU E O 1
ATOM 5121 N N . ALA E 1 57 ? 25.378 64.220 9.893 1.00 59.87 54 ALA E N 1
ATOM 5122 C CA . ALA E 1 57 ? 25.999 63.052 10.511 1.00 60.53 54 ALA E CA 1
ATOM 5123 C C . ALA E 1 57 ? 27.494 63.284 10.787 1.00 58.21 54 ALA E C 1
ATOM 5124 O O . ALA E 1 57 ? 28.347 62.484 10.397 1.00 60.16 54 ALA E O 1
ATOM 5126 N N . TYR E 1 58 ? 27.789 64.390 11.460 1.00 53.49 55 TYR E N 1
ATOM 5127 C CA . TYR E 1 58 ? 29.158 64.870 11.613 1.00 50.77 55 TYR E CA 1
ATOM 5128 C C . TYR E 1 58 ? 29.337 65.540 12.985 1.00 51.03 55 TYR E C 1
ATOM 5129 O O . TYR E 1 58 ? 28.367 66.064 13.562 1.00 48.15 55 TYR E O 1
ATOM 5138 N N . THR E 1 59 ? 30.567 65.509 13.507 1.00 51.50 56 THR E N 1
ATOM 5139 C CA . THR E 1 59 ? 30.891 66.226 14.764 1.00 52.16 56 THR E CA 1
ATOM 5140 C C . THR E 1 59 ? 32.376 66.533 14.898 1.00 47.87 56 THR E C 1
ATOM 5141 O O . THR E 1 59 ? 33.175 66.053 14.113 1.00 46.73 56 THR E O 1
ATOM 5145 N N . LEU E 1 60 ? 32.728 67.327 15.902 1.00 44.88 57 LEU E N 1
ATOM 5146 C CA . LEU E 1 60 ? 34.133 67.679 16.176 1.00 43.69 57 LEU E CA 1
ATOM 5147 C C . LEU E 1 60 ? 34.590 67.077 17.484 1.00 41.51 57 LEU E C 1
ATOM 5148 O O . LEU E 1 60 ? 33.858 67.067 18.465 1.00 39.13 57 LEU E O 1
ATOM 5153 N N . PHE E 1 61 ? 35.821 66.579 17.488 1.00 41.51 58 PHE E N 1
ATOM 5154 C CA . PHE E 1 61 ? 36.448 66.104 18.710 1.00 40.68 58 PHE E CA 1
ATOM 5155 C C . PHE E 1 61 ? 37.630 66.984 19.068 1.00 37.39 58 PHE E C 1
ATOM 5156 O O . PHE E 1 61 ? 38.413 67.389 18.201 1.00 30.60 58 PHE E O 1
ATOM 5164 N N . THR E 1 62 ? 37.744 67.279 20.367 1.00 35.18 59 THR E N 1
ATOM 5165 C CA . THR E 1 62 ? 38.941 67.928 20.890 1.00 32.49 59 THR E CA 1
ATOM 5166 C C . THR E 1 62 ? 40.049 66.884 20.997 1.00 29.45 59 THR E C 1
ATOM 5167 O O . THR E 1 62 ? 39.817 65.848 21.576 1.00 27.53 59 THR E O 1
ATOM 5171 N N . LEU E 1 63 ? 41.210 67.142 20.390 1.00 28.57 60 LEU E N 1
ATOM 5172 C CA . LEU E 1 63 ? 42.327 66.194 20.428 1.00 29.42 60 LEU E CA 1
ATOM 5173 C C . LEU E 1 63 ? 43.375 66.522 21.469 1.00 29.12 60 LEU E C 1
ATOM 5174 O O . LEU E 1 63 ? 43.916 65.633 22.164 1.00 26.00 60 LEU E O 1
ATOM 5179 N N . GLU E 1 64 ? 43.666 67.808 21.576 1.00 28.75 61 GLU E N 1
ATOM 5180 C CA . GLU E 1 64 ? 44.726 68.264 22.426 1.00 27.72 61 GLU E CA 1
ATOM 5181 C C . GLU E 1 64 ? 44.497 69.708 22.840 1.00 27.78 61 GLU E C 1
ATOM 5182 O O . GLU E 1 64 ? 43.945 70.496 22.063 1.00 28.78 61 GLU E O 1
ATOM 5188 N N . GLU E 1 65 ? 44.936 70.080 24.043 1.00 26.41 62 GLU E N 1
ATOM 5189 C CA . GLU E 1 65 ? 44.868 71.489 24.434 1.00 26.06 62 GLU E CA 1
ATOM 5190 C C . GLU E 1 65 ? 45.952 71.879 25.410 1.00 26.27 62 GLU E C 1
ATOM 5191 O O . GLU E 1 65 ? 46.415 71.049 26.189 1.00 28.05 62 GLU E O 1
ATOM 5197 N N . HIS E 1 66 ? 46.351 73.144 25.352 1.00 23.60 63 HIS E N 1
ATOM 5198 C CA . HIS E 1 66 ? 47.336 73.684 26.265 1.00 24.32 63 HIS E CA 1
ATOM 5199 C C . HIS E 1 66 ? 46.808 74.997 26.900 1.00 25.52 63 HIS E C 1
ATOM 5200 O O . HIS E 1 66 ? 46.481 75.949 26.165 1.00 24.46 63 HIS E O 1
ATOM 5207 N N . THR E 1 67 ? 46.742 75.049 28.243 1.00 23.99 64 THR E N 1
ATOM 5208 C CA . THR E 1 67 ? 46.268 76.229 28.943 1.00 23.39 64 THR E CA 1
ATOM 5209 C C . THR E 1 67 ? 47.354 76.827 29.824 1.00 24.21 64 THR E C 1
ATOM 5210 O O . THR E 1 67 ? 48.070 76.104 30.528 1.00 23.96 64 THR E O 1
ATOM 5214 N N . THR E 1 68 ? 47.473 78.158 29.805 1.00 22.77 65 THR E N 1
ATOM 5215 C CA . THR E 1 68 ? 48.399 78.855 30.710 1.00 21.57 65 THR E CA 1
ATOM 5216 C C . THR E 1 68 ? 47.613 79.805 31.585 1.00 20.54 65 THR E C 1
ATOM 5217 O O . THR E 1 68 ? 46.631 80.409 31.148 1.00 19.34 65 THR E O 1
ATOM 5221 N N . TYR E 1 69 ? 48.072 79.896 32.833 1.00 18.47 66 TYR E N 1
ATOM 5222 C CA . TYR E 1 69 ? 47.486 80.719 33.840 1.00 17.73 66 TYR E CA 1
ATOM 5223 C C . TYR E 1 69 ? 48.490 81.795 34.326 1.00 17.31 66 TYR E C 1
ATOM 5224 O O . TYR E 1 69 ? 49.281 81.580 35.224 1.00 16.76 66 TYR E O 1
ATOM 5233 N N . LEU E 1 70 ? 48.378 82.968 33.769 1.00 18.05 67 LEU E N 1
ATOM 5234 C CA . LEU E 1 70 ? 49.327 84.055 33.971 1.00 20.87 67 LEU E CA 1
ATOM 5235 C C . LEU E 1 70 ? 48.968 85.028 35.092 1.00 23.37 67 LEU E C 1
ATOM 5236 O O . LEU E 1 70 ? 49.883 85.625 35.673 1.00 24.50 67 LEU E O 1
ATOM 5241 N N . SER E 1 71 ? 47.659 85.207 35.358 1.00 23.92 68 SER E N 1
ATOM 5242 C CA . SER E 1 71 ? 47.167 86.149 36.381 1.00 23.95 68 SER E CA 1
ATOM 5243 C C . SER E 1 71 ? 45.806 85.699 36.874 1.00 22.38 68 SER E C 1
ATOM 5244 O O . SER E 1 71 ? 44.927 85.361 36.082 1.00 24.49 68 SER E O 1
ATOM 5247 N N . GLU E 1 72 ? 45.621 85.701 38.176 1.00 22.90 69 GLU E N 1
ATOM 5248 C CA . GLU E 1 72 ? 44.430 85.120 38.769 1.00 23.35 69 GLU E CA 1
ATOM 5249 C C . GLU E 1 72 ? 43.179 85.946 38.568 1.00 21.13 69 GLU E C 1
ATOM 5250 O O . GLU E 1 72 ? 43.264 87.131 38.481 1.00 20.09 69 GLU E O 1
ATOM 5256 N N . LEU E 1 73 ? 42.042 85.276 38.415 1.00 20.51 70 LEU E N 1
ATOM 5257 C CA . LEU E 1 73 ? 40.763 85.932 38.300 1.00 20.78 70 LEU E CA 1
ATOM 5258 C C . LEU E 1 73 ? 39.991 85.795 39.606 1.00 19.46 70 LEU E C 1
ATOM 5259 O O . LEU E 1 73 ? 39.818 84.711 40.130 1.00 19.39 70 LEU E O 1
ATOM 5264 N N . SER E 1 74 ? 39.532 86.918 40.110 1.00 18.80 71 SER E N 1
ATOM 5265 C CA . SER E 1 74 ? 38.858 87.014 41.402 1.00 19.53 71 SER E CA 1
ATOM 5266 C C . SER E 1 74 ? 37.395 87.382 41.198 1.00 18.91 71 SER E C 1
ATOM 5267 O O . SER E 1 74 ? 36.971 87.688 40.096 1.00 17.81 71 SER E O 1
ATOM 5270 N N . LEU E 1 75 ? 36.644 87.368 42.284 1.00 19.42 72 LEU E N 1
ATOM 5271 C CA . LEU E 1 75 ? 35.193 87.545 42.211 1.00 21.30 72 LEU E CA 1
ATOM 5272 C C . LEU E 1 75 ? 34.847 88.917 41.707 1.00 21.52 72 LEU E C 1
ATOM 5273 O O . LEU E 1 75 ? 35.393 89.884 42.192 1.00 21.59 72 LEU E O 1
ATOM 5278 N N . GLY E 1 76 ? 33.975 88.993 40.706 1.00 22.05 73 GLY E N 1
ATOM 5279 C CA . GLY E 1 76 ? 33.591 90.264 40.112 1.00 21.54 73 GLY E CA 1
ATOM 5280 C C . GLY E 1 76 ? 34.444 90.667 38.917 1.00 22.79 73 GLY E C 1
ATOM 5281 O O . GLY E 1 76 ? 34.083 91.574 38.168 1.00 26.07 73 GLY E O 1
ATOM 5282 N N . ASP E 1 77 ? 35.586 90.042 38.713 1.00 22.72 74 ASP E N 1
ATOM 5283 C CA . ASP E 1 77 ? 36.383 90.332 37.506 1.00 23.02 74 ASP E CA 1
ATOM 5284 C C . ASP E 1 77 ? 35.561 90.047 36.268 1.00 22.51 74 ASP E C 1
ATOM 5285 O O . ASP E 1 77 ? 34.947 88.995 36.131 1.00 24.37 74 ASP E O 1
ATOM 5290 N N . VAL E 1 78 ? 35.552 91.006 35.370 1.00 23.31 75 VAL E N 1
ATOM 5291 C CA . VAL E 1 78 ? 34.880 90.895 34.107 1.00 25.29 75 VAL E CA 1
ATOM 5292 C C . VAL E 1 78 ? 35.941 90.602 33.071 1.00 26.47 75 VAL E C 1
ATOM 5293 O O . VAL E 1 78 ? 36.819 91.441 32.790 1.00 29.25 75 VAL E O 1
ATOM 5297 N N . PHE E 1 79 ? 35.834 89.437 32.455 1.00 25.85 76 PHE E N 1
ATOM 5298 C CA . PHE E 1 79 ? 36.810 89.053 31.472 1.00 28.58 76 PHE E CA 1
ATOM 5299 C C . PHE E 1 79 ? 36.192 88.840 30.100 1.00 29.25 76 PHE E C 1
ATOM 5300 O O . PHE E 1 79 ? 34.984 88.576 29.963 1.00 28.69 76 PHE E O 1
ATOM 5308 N N . THR E 1 80 ? 37.069 88.894 29.106 1.00 29.85 77 THR E N 1
ATOM 5309 C CA . THR E 1 80 ? 36.728 88.611 27.716 1.00 31.45 77 THR E CA 1
ATOM 5310 C C . THR E 1 80 ? 37.553 87.433 27.150 1.00 29.83 77 THR E C 1
ATOM 5311 O O . THR E 1 80 ? 38.797 87.480 27.145 1.00 26.63 77 THR E O 1
ATOM 5315 N N . VAL E 1 81 ? 36.851 86.415 26.657 1.00 29.74 78 VAL E N 1
ATOM 5316 C CA . VAL E 1 81 ? 37.475 85.326 25.907 1.00 31.05 78 VAL E CA 1
ATOM 5317 C C . VAL E 1 81 ? 37.430 85.675 24.427 1.00 33.30 78 VAL E C 1
ATOM 5318 O O . VAL E 1 81 ? 36.326 85.848 23.841 1.00 35.78 78 VAL E O 1
ATOM 5322 N N . THR E 1 82 ? 38.618 85.781 23.833 1.00 33.66 79 THR E N 1
ATOM 5323 C CA . THR E 1 82 ? 38.750 86.100 22.402 1.00 35.92 79 THR E CA 1
ATOM 5324 C C . THR E 1 82 ? 39.259 84.898 21.598 1.00 34.45 79 THR E C 1
ATOM 5325 O O . THR E 1 82 ? 40.302 84.351 21.914 1.00 33.40 79 THR E O 1
ATOM 5329 N N . LEU E 1 83 ? 38.518 84.511 20.562 1.00 34.60 80 LEU E N 1
ATOM 5330 C CA . LEU E 1 83 ? 38.905 83.385 19.704 1.00 36.41 80 LEU E CA 1
ATOM 5331 C C . LEU E 1 83 ? 39.649 83.769 18.413 1.00 34.13 80 LEU E C 1
ATOM 5332 O O . LEU E 1 83 ? 39.157 84.531 17.618 1.00 35.35 80 LEU E O 1
ATOM 5337 N N . TYR E 1 84 ? 40.850 83.229 18.254 1.00 34.20 81 TYR E N 1
ATOM 5338 C CA . TYR E 1 84 ? 41.620 83.289 17.009 1.00 34.60 81 TYR E CA 1
ATOM 5339 C C . TYR E 1 84 ? 41.747 81.908 16.369 1.00 32.21 81 TYR E C 1
ATOM 5340 O O . TYR E 1 84 ? 41.782 80.875 17.064 1.00 30.81 81 TYR E O 1
ATOM 5349 N N . ILE E 1 85 ? 41.794 81.884 15.034 1.00 31.37 82 ILE E N 1
ATOM 5350 C CA . ILE E 1 85 ? 42.225 80.699 14.296 1.00 30.03 82 ILE E CA 1
ATOM 5351 C C . ILE E 1 85 ? 43.696 80.852 13.940 1.00 28.30 82 ILE E C 1
ATOM 5352 O O . ILE E 1 85 ? 44.079 81.804 13.287 1.00 32.16 82 ILE E O 1
ATOM 5357 N N . TYR E 1 86 ? 44.526 79.929 14.399 1.00 27.12 83 TYR E N 1
ATOM 5358 C CA . TYR E 1 86 ? 45.963 79.989 14.111 1.00 28.97 83 TYR E CA 1
ATOM 5359 C C . TYR E 1 86 ? 46.307 79.220 12.820 1.00 29.72 83 TYR E C 1
ATOM 5360 O O . TYR E 1 86 ? 47.260 79.567 12.134 1.00 28.28 83 TYR E O 1
ATOM 5369 N N . ASP E 1 87 ? 45.552 78.165 12.548 1.00 28.68 84 ASP E N 1
ATOM 5370 C CA . ASP E 1 87 ? 45.790 77.297 11.436 1.00 32.18 84 ASP E CA 1
ATOM 5371 C C . ASP E 1 87 ? 44.636 76.308 11.255 1.00 32.41 84 ASP E C 1
ATOM 5372 O O . ASP E 1 87 ? 43.885 76.013 12.196 1.00 28.21 84 ASP E O 1
ATOM 5377 N N . TYR E 1 88 ? 44.494 75.804 10.031 1.00 36.49 85 TYR E N 1
ATOM 5378 C CA . TYR E 1 88 ? 43.502 74.757 9.745 1.00 39.04 85 TYR E CA 1
ATOM 5379 C C . TYR E 1 88 ? 43.855 73.967 8.509 1.00 35.24 85 TYR E C 1
ATOM 5380 O O . TYR E 1 88 ? 44.639 74.441 7.713 1.00 35.34 85 TYR E O 1
ATOM 5389 N N . ASP E 1 89 ? 43.242 72.799 8.327 1.00 36.55 86 ASP E N 1
ATOM 5390 C CA . ASP E 1 89 ? 43.293 72.098 7.032 1.00 35.73 86 ASP E CA 1
ATOM 5391 C C . ASP E 1 89 ? 41.918 71.488 6.712 1.00 35.24 86 ASP E C 1
ATOM 5392 O O . ASP E 1 89 ? 40.913 71.956 7.224 1.00 38.13 86 ASP E O 1
ATOM 5397 N N . TYR E 1 90 ? 41.869 70.464 5.875 1.00 34.92 87 TYR E N 1
ATOM 5398 C CA . TYR E 1 90 ? 40.607 69.872 5.444 1.00 35.68 87 TYR E CA 1
ATOM 5399 C C . TYR E 1 90 ? 39.752 69.274 6.559 1.00 39.39 87 TYR E C 1
ATOM 5400 O O . TYR E 1 90 ? 38.510 69.194 6.414 1.00 37.39 87 TYR E O 1
ATOM 5409 N N . LYS E 1 91 ? 40.391 68.839 7.653 1.00 40.66 88 LYS E N 1
ATOM 5410 C CA . LYS E 1 91 ? 39.650 68.276 8.789 1.00 39.38 88 LYS E CA 1
ATOM 5411 C C . LYS E 1 91 ? 40.191 68.656 10.157 1.00 38.16 88 LYS E C 1
ATOM 5412 O O . LYS E 1 91 ? 39.734 68.109 11.139 1.00 37.84 88 LYS E O 1
ATOM 5418 N N . ARG E 1 92 ? 41.136 69.585 10.245 1.00 36.88 89 ARG E N 1
ATOM 5419 C CA . ARG E 1 92 ? 41.654 70.023 11.534 1.00 39.69 89 ARG E CA 1
ATOM 5420 C C . ARG E 1 92 ? 41.496 71.515 11.753 1.00 41.48 89 ARG E C 1
ATOM 5421 O O . ARG E 1 92 ? 41.539 72.299 10.816 1.00 44.51 89 ARG E O 1
ATOM 5429 N N . LEU E 1 93 ? 41.379 71.895 13.022 1.00 43.05 90 LEU E N 1
ATOM 5430 C CA . LEU E 1 93 ? 41.254 73.292 13.432 1.00 43.06 90 LEU E CA 1
ATOM 5431 C C . LEU E 1 93 ? 42.215 73.588 14.607 1.00 37.74 90 LEU E C 1
ATOM 5432 O O . LEU E 1 93 ? 42.057 73.055 15.693 1.00 38.54 90 LEU E O 1
ATOM 5437 N N . HIS E 1 94 ? 43.204 74.437 14.375 1.00 31.83 91 HIS E N 1
ATOM 5438 C CA . HIS E 1 94 ? 44.172 74.807 15.376 1.00 28.75 91 HIS E CA 1
ATOM 5439 C C . HIS E 1 94 ? 43.854 76.222 15.894 1.00 30.02 91 HIS E C 1
ATOM 5440 O O . HIS E 1 94 ? 44.233 77.217 15.283 1.00 30.30 91 HIS E O 1
ATOM 5447 N N . LEU E 1 95 ? 43.218 76.285 17.065 1.00 28.18 92 LEU E N 1
ATOM 5448 C CA . LEU E 1 95 ? 42.736 77.529 17.640 1.00 28.33 92 LEU E CA 1
ATOM 5449 C C . LEU E 1 95 ? 43.661 78.104 18.698 1.00 28.31 92 LEU E C 1
ATOM 5450 O O . LEU E 1 95 ? 44.355 77.364 19.398 1.00 29.97 92 LEU E O 1
ATOM 5455 N N . PHE E 1 96 ? 43.636 79.433 18.826 1.00 26.48 93 PHE E N 1
ATOM 5456 C CA . PHE E 1 96 ? 44.264 80.107 19.949 1.00 27.15 93 PHE E CA 1
ATOM 5457 C C . PHE E 1 96 ? 43.318 81.116 20.596 1.00 26.64 93 PHE E C 1
ATOM 5458 O O . PHE E 1 96 ? 42.864 82.052 19.962 1.00 28.67 93 PHE E O 1
ATOM 5466 N N . LEU E 1 97 ? 43.017 80.928 21.876 1.00 26.62 94 LEU E N 1
ATOM 5467 C CA . LEU E 1 97 ? 42.154 81.846 22.610 1.00 26.23 94 LEU E CA 1
ATOM 5468 C C . LEU E 1 97 ? 42.886 82.641 23.671 1.00 25.78 94 LEU E C 1
ATOM 5469 O O . LEU E 1 97 ? 43.752 82.112 24.334 1.00 26.13 94 LEU E O 1
ATOM 5474 N N . THR E 1 98 ? 42.557 83.923 23.811 1.00 27.55 95 THR E N 1
ATOM 5475 C CA . THR E 1 98 ? 43.063 84.741 24.931 1.00 27.97 95 THR E CA 1
ATOM 5476 C C . THR E 1 98 ? 41.931 84.965 25.943 1.00 29.41 95 THR E C 1
ATOM 5477 O O . THR E 1 98 ? 40.720 84.934 25.596 1.00 30.73 95 THR E O 1
ATOM 5481 N N . LEU E 1 99 ? 42.313 85.168 27.197 1.00 28.04 96 LEU E N 1
ATOM 5482 C CA . LEU E 1 99 ? 41.365 85.544 28.237 1.00 27.86 96 LEU E CA 1
ATOM 5483 C C . LEU E 1 99 ? 41.976 86.754 28.957 1.00 29.14 96 LEU E C 1
ATOM 5484 O O . LEU E 1 99 ? 43.018 86.668 29.658 1.00 24.40 96 LEU E O 1
ATOM 5489 N N . THR E 1 100 ? 41.306 87.893 28.758 1.00 30.13 97 THR E N 1
ATOM 5490 C CA . THR E 1 100 ? 41.802 89.182 29.221 1.00 32.01 97 THR E CA 1
ATOM 5491 C C . THR E 1 100 ? 40.874 89.794 30.268 1.00 30.09 97 THR E C 1
ATOM 5492 O O . THR E 1 100 ? 39.640 89.678 30.179 1.00 25.67 97 THR E O 1
ATOM 5496 N N . LYS E 1 101 ? 41.483 90.429 31.262 1.00 29.36 98 LYS E N 1
ATOM 5497 C CA . LYS E 1 101 ? 40.711 91.160 32.266 1.00 33.93 98 LYS E CA 1
ATOM 5498 C C . LYS E 1 101 ? 40.131 92.391 31.599 1.00 37.16 98 LYS E C 1
ATOM 5499 O O . LYS E 1 101 ? 40.453 92.673 30.436 1.00 37.46 98 LYS E O 1
ATOM 5505 N N . GLU E 1 102 ? 39.273 93.123 32.308 1.00 41.18 99 GLU E N 1
ATOM 5506 C CA . GLU E 1 102 ? 38.683 94.344 31.733 1.00 40.37 99 GLU E CA 1
ATOM 5507 C C . GLU E 1 102 ? 39.735 95.400 31.440 1.00 34.85 99 GLU E C 1
ATOM 5508 O O . GLU E 1 102 ? 39.592 96.101 30.473 1.00 37.80 99 GLU E O 1
ATOM 5514 N N . ASP E 1 103 ? 40.789 95.495 32.230 1.00 33.79 100 ASP E N 1
ATOM 5515 C CA . ASP E 1 103 ? 41.838 96.467 31.957 1.00 37.27 100 ASP E CA 1
ATOM 5516 C C . ASP E 1 103 ? 42.824 96.022 30.872 1.00 41.89 100 ASP E C 1
ATOM 5517 O O . ASP E 1 103 ? 43.779 96.723 30.585 1.00 43.09 100 ASP E O 1
ATOM 5522 N N . GLY E 1 104 ? 42.618 94.834 30.295 1.00 45.84 101 GLY E N 1
ATOM 5523 C CA . GLY E 1 104 ? 43.441 94.349 29.190 1.00 43.91 101 GLY E CA 1
ATOM 5524 C C . GLY E 1 104 ? 44.465 93.268 29.516 1.00 39.82 101 GLY E C 1
ATOM 5525 O O . GLY E 1 104 ? 44.794 92.470 28.628 1.00 40.58 101 GLY E O 1
ATOM 5526 N N . THR E 1 105 ? 44.977 93.250 30.756 1.00 33.71 102 THR E N 1
ATOM 5527 C CA . THR E 1 105 ? 45.862 92.198 31.261 1.00 30.83 102 THR E CA 1
ATOM 5528 C C . THR E 1 105 ? 45.493 90.788 30.782 1.00 29.33 102 THR E C 1
ATOM 5529 O O . THR E 1 105 ? 44.346 90.293 30.990 1.00 25.41 102 THR E O 1
ATOM 5533 N N . LEU E 1 106 ? 46.485 90.173 30.127 1.00 28.30 103 LEU E N 1
ATOM 5534 C CA . LEU E 1 106 ? 46.395 88.771 29.721 1.00 28.54 103 LEU E CA 1
ATOM 5535 C C . LEU E 1 106 ? 46.326 87.889 30.970 1.00 25.91 103 LEU E C 1
ATOM 5536 O O . LEU E 1 106 ? 47.278 87.822 31.746 1.00 26.84 103 LEU E O 1
ATOM 5541 N N . ALA E 1 107 ? 45.191 87.255 31.193 1.00 22.16 104 ALA E N 1
ATOM 5542 C CA . ALA E 1 107 ? 45.035 86.458 32.385 1.00 22.33 104 ALA E CA 1
ATOM 5543 C C . ALA E 1 107 ? 45.284 84.961 32.084 1.00 23.97 104 ALA E C 1
ATOM 5544 O O . ALA E 1 107 ? 45.809 84.250 32.937 1.00 24.10 104 ALA E O 1
ATOM 5546 N N . SER E 1 108 ? 44.853 84.490 30.905 1.00 21.80 105 SER E N 1
ATOM 5547 C CA . SER E 1 108 ? 44.980 83.118 30.550 1.00 22.07 105 SER E CA 1
ATOM 5548 C C . SER E 1 108 ? 45.040 82.904 29.046 1.00 24.59 105 SER E C 1
ATOM 5549 O O . SER E 1 108 ? 44.581 83.755 28.290 1.00 24.41 105 SER E O 1
ATOM 5552 N N . THR E 1 109 ? 45.600 81.764 28.612 1.00 26.03 106 THR E N 1
ATOM 5553 C CA . THR E 1 109 ? 45.661 81.415 27.173 1.00 25.84 106 THR E CA 1
ATOM 5554 C C . THR E 1 109 ? 45.296 79.988 26.923 1.00 29.60 106 THR E C 1
ATOM 5555 O O . THR E 1 109 ? 45.553 79.141 27.789 1.00 32.75 106 THR E O 1
ATOM 5559 N N . ASN E 1 110 ? 44.681 79.710 25.761 1.00 28.89 107 ASN E N 1
ATOM 5560 C CA . ASN E 1 110 ? 44.351 78.355 25.357 1.00 30.51 107 ASN E CA 1
ATOM 5561 C C . ASN E 1 110 ? 44.745 78.109 23.912 1.00 33.85 107 ASN E C 1
ATOM 5562 O O . ASN E 1 110 ? 44.405 78.890 23.044 1.00 34.52 107 ASN E O 1
ATOM 5567 N N . GLU E 1 111 ? 45.451 77.018 23.624 1.00 33.04 108 GLU E N 1
ATOM 5568 C CA . GLU E 1 111 ? 45.507 76.578 22.251 1.00 32.85 108 GLU E CA 1
ATOM 5569 C C . GLU E 1 111 ? 44.990 75.210 22.183 1.00 34.44 108 GLU E C 1
ATOM 5570 O O . GLU E 1 111 ? 45.258 74.385 23.079 1.00 35.64 108 GLU E O 1
ATOM 5576 N N . VAL E 1 112 ? 44.203 74.968 21.131 1.00 29.61 109 VAL E N 1
ATOM 5577 C CA . VAL E 1 112 ? 43.484 73.739 21.025 1.00 29.31 109 VAL E CA 1
ATOM 5578 C C . VAL E 1 112 ? 43.511 73.185 19.606 1.00 30.68 109 VAL E C 1
ATOM 5579 O O . VAL E 1 112 ? 43.308 73.916 18.641 1.00 28.94 109 VAL E O 1
ATOM 5583 N N . MET E 1 113 ? 43.769 71.880 19.495 1.00 30.30 110 MET E N 1
ATOM 5584 C CA . MET E 1 113 ? 43.651 71.157 18.235 1.00 28.91 110 MET E CA 1
ATOM 5585 C C . MET E 1 113 ? 42.357 70.378 18.204 1.00 31.35 110 MET E C 1
ATOM 5586 O O . MET E 1 113 ? 42.151 69.445 19.016 1.00 30.88 110 MET E O 1
ATOM 5591 N N . MET E 1 114 ? 41.481 70.732 17.264 1.00 35.60 111 MET E N 1
ATOM 5592 C CA . MET E 1 114 ? 40.248 69.946 17.003 1.00 38.78 111 MET E CA 1
ATOM 5593 C C . MET E 1 114 ? 40.257 69.283 15.642 1.00 37.32 111 MET E C 1
ATOM 5594 O O . MET E 1 114 ? 41.037 69.663 14.791 1.00 35.00 111 MET E O 1
ATOM 5599 N N . MET E 1 115 ? 39.380 68.291 15.454 1.00 35.83 112 MET E N 1
ATOM 5600 C CA . MET E 1 115 ? 39.354 67.495 14.230 1.00 34.53 112 MET E CA 1
ATOM 5601 C C . MET E 1 115 ? 37.948 66.968 13.920 1.00 34.45 112 MET E C 1
ATOM 5602 O O . MET E 1 115 ? 37.214 66.556 14.828 1.00 33.54 112 MET E O 1
ATOM 5607 N N . GLY E 1 116 ? 37.594 66.965 12.633 1.00 33.86 113 GLY E N 1
ATOM 5608 C CA . GLY E 1 116 ? 36.261 66.574 12.203 1.00 35.81 113 GLY E CA 1
ATOM 5609 C C . GLY E 1 116 ? 36.057 65.067 12.226 1.00 39.03 113 GLY E C 1
ATOM 5610 O O . GLY E 1 116 ? 36.962 64.318 11.895 1.00 38.11 113 GLY E O 1
ATOM 5611 N N . ILE E 1 117 ? 34.861 64.627 12.610 1.00 43.65 114 ILE E N 1
ATOM 5612 C CA . ILE E 1 117 ? 34.555 63.208 12.690 1.00 51.97 114 ILE E CA 1
ATOM 5613 C C . ILE E 1 117 ? 33.250 62.840 11.975 1.00 51.68 114 ILE E C 1
ATOM 5614 O O . ILE E 1 117 ? 32.188 63.300 12.354 1.00 52.27 114 ILE E O 1
ATOM 5619 N N . ASN E 1 118 ? 33.344 61.989 10.956 1.00 56.58 115 ASN E N 1
ATOM 5620 C CA . ASN E 1 118 ? 32.169 61.377 10.319 1.00 65.39 115 ASN E CA 1
ATOM 5621 C C . ASN E 1 118 ? 31.463 60.426 11.284 1.00 67.66 115 ASN E C 1
ATOM 5622 O O . ASN E 1 118 ? 32.020 59.414 11.656 1.00 64.68 115 ASN E O 1
ATOM 5627 N N . GLN E 1 119 ? 30.230 60.722 11.669 1.00 70.76 116 GLN E N 1
ATOM 5628 C CA . GLN E 1 119 ? 29.556 59.909 12.691 1.00 76.28 116 GLN E CA 1
ATOM 5629 C C . GLN E 1 119 ? 29.122 58.524 12.171 1.00 83.44 116 GLN E C 1
ATOM 5630 O O . GLN E 1 119 ? 28.820 57.642 12.971 1.00 76.97 116 GLN E O 1
ATOM 5636 N N . HIS E 1 120 ? 29.082 58.362 10.840 1.00 90.62 117 HIS E N 1
ATOM 5637 C CA . HIS E 1 120 ? 28.760 57.083 10.165 1.00 92.46 117 HIS E CA 1
ATOM 5638 C C . HIS E 1 120 ? 29.906 56.037 10.288 1.00 88.68 117 HIS E C 1
ATOM 5639 O O . HIS E 1 120 ? 29.673 54.836 10.122 1.00 88.23 117 HIS E O 1
ATOM 5646 N N . THR E 1 121 ? 31.135 56.498 10.521 1.00 86.11 118 THR E N 1
ATOM 5647 C CA . THR E 1 121 ? 32.279 55.619 10.803 1.00 81.71 118 THR E CA 1
ATOM 5648 C C . THR E 1 121 ? 32.938 55.924 12.149 1.00 89.07 118 THR E C 1
ATOM 5649 O O . THR E 1 121 ? 33.598 55.070 12.727 1.00 89.88 118 THR E O 1
ATOM 5653 N N . ARG E 1 122 ? 32.739 57.139 12.653 1.00 97.15 119 ARG E N 1
ATOM 5654 C CA . ARG E 1 122 ? 33.451 57.653 13.831 1.00 98.86 119 ARG E CA 1
ATOM 5655 C C . ARG E 1 122 ? 34.962 57.707 13.639 1.00 89.31 119 ARG E C 1
ATOM 5656 O O . ARG E 1 122 ? 35.718 57.666 14.609 1.00 87.78 119 ARG E O 1
ATOM 5664 N N . ARG E 1 123 ? 35.388 57.815 12.384 1.00 81.04 120 ARG E N 1
ATOM 5665 C CA . ARG E 1 123 ? 36.779 58.080 12.058 1.00 85.14 120 ARG E CA 1
ATOM 5666 C C . ARG E 1 123 ? 36.863 59.506 11.521 1.00 72.14 120 ARG E C 1
ATOM 5667 O O . ARG E 1 123 ? 35.849 60.136 11.226 1.00 66.27 120 ARG E O 1
ATOM 5675 N N . SER E 1 124 ? 38.086 60.002 11.394 1.00 60.03 121 SER E N 1
ATOM 5676 C CA . SER E 1 124 ? 38.308 61.373 10.985 1.00 52.56 121 SER E CA 1
ATOM 5677 C C . SER E 1 124 ? 37.947 61.550 9.529 1.00 52.04 121 SER E C 1
ATOM 5678 O O . SER E 1 124 ? 38.193 60.671 8.726 1.00 53.43 121 SER E O 1
ATOM 5681 N N . ASP E 1 125 ? 37.350 62.693 9.207 1.00 53.43 122 ASP E N 1
ATOM 5682 C CA . ASP E 1 125 ? 36.863 62.984 7.861 1.00 52.76 122 ASP E CA 1
ATOM 5683 C C . ASP E 1 125 ? 36.844 64.500 7.618 1.00 52.69 122 ASP E C 1
ATOM 5684 O O . ASP E 1 125 ? 36.795 65.287 8.568 1.00 48.19 122 ASP E O 1
ATOM 5689 N N . ALA E 1 126 ? 36.870 64.888 6.343 1.00 51.54 123 ALA E N 1
ATOM 5690 C CA . ALA E 1 126 ? 36.968 66.292 5.934 1.00 50.75 123 ALA E CA 1
ATOM 5691 C C . ALA E 1 126 ? 35.785 67.140 6.419 1.00 55.53 123 ALA E C 1
ATOM 5692 O O . ALA E 1 126 ? 34.667 66.622 6.567 1.00 58.19 123 ALA E O 1
ATOM 5694 N N . PHE E 1 127 ? 36.046 68.426 6.690 1.00 52.54 124 PHE E N 1
ATOM 5695 C CA . PHE E 1 127 ? 34.991 69.365 7.093 1.00 52.89 124 PHE E CA 1
ATOM 5696 C C . PHE E 1 127 ? 33.921 69.523 6.007 1.00 49.84 124 PHE E C 1
ATOM 5697 O O . PHE E 1 127 ? 34.261 69.573 4.839 1.00 51.34 124 PHE E O 1
ATOM 5705 N N . PRO E 1 128 ? 32.634 69.588 6.386 1.00 53.25 125 PRO E N 1
ATOM 5706 C CA . PRO E 1 128 ? 31.567 69.898 5.404 1.00 51.65 125 PRO E CA 1
ATOM 5707 C C . PRO E 1 128 ? 31.755 71.274 4.815 1.00 51.82 125 PRO E C 1
ATOM 5708 O O . PRO E 1 128 ? 32.333 72.130 5.457 1.00 53.31 125 PRO E O 1
ATOM 5712 N N . GLU E 1 129 ? 31.278 71.452 3.589 1.00 54.23 126 GLU E N 1
ATOM 5713 C CA . GLU E 1 129 ? 31.575 72.631 2.784 1.00 56.91 126 GLU E CA 1
ATOM 5714 C C . GLU E 1 129 ? 31.259 73.940 3.502 1.00 48.64 126 GLU E C 1
ATOM 5715 O O . GLU E 1 129 ? 32.081 74.830 3.568 1.00 42.49 126 GLU E O 1
ATOM 5721 N N . SER E 1 130 ? 30.061 74.028 4.044 1.00 44.29 127 SER E N 1
ATOM 5722 C CA . SER E 1 130 ? 29.576 75.208 4.719 1.00 48.34 127 SER E CA 1
ATOM 5723 C C . SER E 1 130 ? 30.516 75.651 5.839 1.00 53.78 127 SER E C 1
ATOM 5724 O O . SER E 1 130 ? 30.929 76.823 5.902 1.00 59.18 127 SER E O 1
ATOM 5727 N N . PHE E 1 131 ? 30.850 74.692 6.704 1.00 53.02 128 PHE E N 1
ATOM 5728 C CA . PHE E 1 131 ? 31.744 74.911 7.833 1.00 46.41 128 PHE E CA 1
ATOM 5729 C C . PHE E 1 131 ? 33.159 75.338 7.406 1.00 38.67 128 PHE E C 1
ATOM 5730 O O . PHE E 1 131 ? 33.712 76.270 7.966 1.00 38.50 128 PHE E O 1
ATOM 5738 N N . SER E 1 132 ? 33.740 74.647 6.437 1.00 37.11 129 SER E N 1
ATOM 5739 C CA . SER E 1 132 ? 35.061 75.017 5.884 1.00 38.27 129 SER E CA 1
ATOM 5740 C C . SER E 1 132 ? 35.037 76.408 5.277 1.00 37.95 129 SER E C 1
ATOM 5741 O O . SER E 1 132 ? 36.013 77.140 5.375 1.00 37.04 129 SER E O 1
ATOM 5744 N N . THR E 1 133 ? 33.914 76.731 4.637 1.00 41.19 130 THR E N 1
ATOM 5745 C CA . THR E 1 133 ? 33.687 78.045 4.041 1.00 45.16 130 THR E CA 1
ATOM 5746 C C . THR E 1 133 ? 33.746 79.137 5.104 1.00 42.00 130 THR E C 1
ATOM 5747 O O . THR E 1 133 ? 34.468 80.128 4.966 1.00 38.26 130 THR E O 1
ATOM 5751 N N . GLN E 1 134 ? 32.962 78.947 6.150 1.00 42.51 131 GLN E N 1
ATOM 5752 C CA . GLN E 1 134 ? 32.920 79.914 7.260 1.00 46.82 131 GLN E CA 1
ATOM 5753 C C . GLN E 1 134 ? 34.247 80.007 8.028 1.00 46.51 131 GLN E C 1
ATOM 5754 O O . GLN E 1 134 ? 34.603 81.081 8.471 1.00 43.90 131 GLN E O 1
ATOM 5760 N N . ILE E 1 135 ? 34.952 78.884 8.178 1.00 46.33 132 ILE E N 1
ATOM 5761 C CA . ILE E 1 135 ? 36.255 78.864 8.855 1.00 45.60 132 ILE E CA 1
ATOM 5762 C C . ILE E 1 135 ? 37.276 79.666 8.051 1.00 47.10 132 ILE E C 1
ATOM 5763 O O . ILE E 1 135 ? 38.050 80.464 8.618 1.00 41.59 132 ILE E O 1
ATOM 5768 N N . ALA E 1 136 ? 37.280 79.423 6.735 1.00 46.47 133 ALA E N 1
ATOM 5769 C CA . ALA E 1 136 ? 38.130 80.154 5.804 1.00 45.66 133 ALA E CA 1
ATOM 5770 C C . ALA E 1 136 ? 37.847 81.655 5.880 1.00 46.58 133 ALA E C 1
ATOM 5771 O O . ALA E 1 136 ? 38.770 82.476 5.915 1.00 41.56 133 ALA E O 1
ATOM 5773 N N . HIS E 1 137 ? 36.556 81.980 5.907 1.00 50.55 134 HIS E N 1
ATOM 5774 C CA . HIS E 1 137 ? 36.079 83.362 6.003 1.00 56.94 134 HIS E CA 1
ATOM 5775 C C . HIS E 1 137 ? 36.570 84.010 7.295 1.00 51.32 134 HIS E C 1
ATOM 5776 O O . HIS E 1 137 ? 37.152 85.078 7.257 1.00 47.63 134 HIS E O 1
ATOM 5783 N N . TYR E 1 138 ? 36.335 83.351 8.425 1.00 45.31 135 TYR E N 1
ATOM 5784 C CA . TYR E 1 138 ? 36.710 83.904 9.716 1.00 46.18 135 TYR E CA 1
ATOM 5785 C C . TYR E 1 138 ? 38.215 84.134 9.804 1.00 42.68 135 TYR E C 1
ATOM 5786 O O . TYR E 1 138 ? 38.645 85.196 10.235 1.00 44.70 135 TYR E O 1
ATOM 5795 N N . TYR E 1 139 ? 38.999 83.147 9.397 1.00 41.96 136 TYR E N 1
ATOM 5796 C CA . TYR E 1 139 ? 40.456 83.278 9.378 1.00 43.48 136 TYR E CA 1
ATOM 5797 C C . TYR E 1 139 ? 40.858 84.471 8.554 1.00 47.02 136 TYR E C 1
ATOM 5798 O O . TYR E 1 139 ? 41.653 85.293 8.992 1.00 45.14 136 TYR E O 1
ATOM 5807 N N . LYS E 1 140 ? 40.289 84.544 7.351 1.00 56.00 137 LYS E N 1
ATOM 5808 C CA . LYS E 1 140 ? 40.531 85.619 6.394 1.00 60.11 137 LYS E CA 1
ATOM 5809 C C . LYS E 1 140 ? 40.288 87.011 6.987 1.00 59.18 137 LYS E C 1
ATOM 5810 O O . LYS E 1 140 ? 41.111 87.900 6.828 1.00 56.92 137 LYS E O 1
ATOM 5816 N N . ASN E 1 141 ? 39.177 87.176 7.693 1.00 53.83 138 ASN E N 1
ATOM 5817 C CA . ASN E 1 141 ? 38.766 88.474 8.207 1.00 53.17 138 ASN E CA 1
ATOM 5818 C C . ASN E 1 141 ? 39.086 88.728 9.698 1.00 56.97 138 ASN E C 1
ATOM 5819 O O . ASN E 1 141 ? 38.610 89.723 10.287 1.00 52.41 138 ASN E O 1
ATOM 5824 N N . GLN E 1 142 ? 39.869 87.841 10.315 1.00 57.84 139 GLN E N 1
ATOM 5825 C CA . GLN E 1 142 ? 40.318 88.066 11.685 1.00 55.74 139 GLN E CA 1
ATOM 5826 C C . GLN E 1 142 ? 41.600 88.937 11.646 1.00 56.43 139 GLN E C 1
ATOM 5827 O O . GLN E 1 142 ? 42.475 88.743 10.786 1.00 56.34 139 GLN E O 1
ATOM 5833 N N . PRO E 1 143 ? 41.709 89.897 12.576 1.00 54.42 140 PRO E N 1
ATOM 5834 C CA . PRO E 1 143 ? 42.851 90.817 12.613 1.00 54.98 140 PRO E CA 1
ATOM 5835 C C . PRO E 1 143 ? 44.147 90.139 12.974 1.00 57.79 140 PRO E C 1
ATOM 5836 O O . PRO E 1 143 ? 44.154 89.250 13.822 1.00 53.01 140 PRO E O 1
ATOM 5840 N N . THR E 1 144 ? 45.227 90.576 12.324 1.00 64.11 141 THR E N 1
ATOM 5841 C CA . THR E 1 144 ? 46.567 90.028 12.549 1.00 64.02 141 THR E CA 1
ATOM 5842 C C . THR E 1 144 ? 47.116 90.475 13.891 1.00 61.52 141 THR E C 1
ATOM 5843 O O . THR E 1 144 ? 47.068 91.664 14.224 1.00 62.98 141 THR E O 1
ATOM 5847 N N . ILE E 1 145 ? 47.625 89.512 14.654 1.00 58.73 142 ILE E N 1
ATOM 5848 C CA . ILE E 1 145 ? 48.288 89.801 15.910 1.00 57.21 142 ILE E CA 1
ATOM 5849 C C . ILE E 1 145 ? 49.675 89.170 15.969 1.00 54.43 142 ILE E C 1
ATOM 5850 O O . ILE E 1 145 ? 50.078 88.357 15.116 1.00 42.74 142 ILE E O 1
ATOM 5855 N N . THR E 1 146 ? 50.391 89.580 17.010 1.00 54.44 143 THR E N 1
ATOM 5856 C CA . THR E 1 146 ? 51.634 88.954 17.439 1.00 55.03 143 THR E CA 1
ATOM 5857 C C . THR E 1 146 ? 51.298 87.889 18.478 1.00 50.59 143 THR E C 1
ATOM 5858 O O . THR E 1 146 ? 50.779 88.196 19.557 1.00 50.55 143 THR E O 1
ATOM 5862 N N . TRP E 1 147 ? 51.620 86.644 18.139 1.00 47.55 144 TRP E N 1
ATOM 5863 C CA . TRP E 1 147 ? 51.325 85.506 19.002 1.00 45.01 144 TRP E CA 1
ATOM 5864 C C . TRP E 1 147 ? 52.185 85.602 20.263 1.00 43.87 144 TRP E C 1
ATOM 5865 O O . TRP E 1 147 ? 53.422 85.611 20.166 1.00 44.62 144 TRP E O 1
ATOM 5876 N N . PRO E 1 148 ? 51.547 85.704 21.440 1.00 38.82 145 PRO E N 1
ATOM 5877 C CA . PRO E 1 148 ? 52.302 85.765 22.706 1.00 39.24 145 PRO E CA 1
ATOM 5878 C C . PRO E 1 148 ? 53.164 84.533 22.888 1.00 37.93 145 PRO E C 1
ATOM 5879 O O . PRO E 1 148 ? 52.839 83.479 22.318 1.00 40.96 145 PRO E O 1
ATOM 5883 N N . GLU E 1 149 ? 54.235 84.656 23.676 1.00 36.97 146 GLU E N 1
ATOM 5884 C CA . GLU E 1 149 ? 55.182 83.554 23.888 1.00 35.01 146 GLU E CA 1
ATOM 5885 C C . GLU E 1 149 ? 54.566 82.257 24.452 1.00 32.57 146 GLU E C 1
ATOM 5886 O O . GLU E 1 149 ? 55.215 81.237 24.481 1.00 29.83 146 GLU E O 1
ATOM 5892 N N . GLN E 1 150 ? 53.321 82.320 24.917 1.00 31.03 147 GLN E N 1
ATOM 5893 C CA . GLN E 1 150 ? 52.615 81.159 25.430 1.00 30.68 147 GLN E CA 1
ATOM 5894 C C . GLN E 1 150 ? 52.315 80.140 24.338 1.00 31.12 147 GLN E C 1
ATOM 5895 O O . GLN E 1 150 ? 52.259 78.932 24.611 1.00 25.18 147 GLN E O 1
ATOM 5901 N N . LEU E 1 151 ? 52.109 80.633 23.117 1.00 35.73 148 LEU E N 1
ATOM 5902 C CA . LEU E 1 151 ? 51.784 79.762 21.982 1.00 37.49 148 LEU E CA 1
ATOM 5903 C C . LEU E 1 151 ? 52.987 78.863 21.690 1.00 33.87 148 LEU E C 1
ATOM 5904 O O . LEU E 1 151 ? 54.110 79.340 21.470 1.00 30.28 148 LEU E O 1
ATOM 5909 N N . GLY E 1 152 ? 52.738 77.563 21.760 1.00 31.68 149 GLY E N 1
ATOM 5910 C CA . GLY E 1 152 ? 53.755 76.546 21.541 1.00 33.10 149 GLY E CA 1
ATOM 5911 C C . GLY E 1 152 ? 54.733 76.345 22.680 1.00 32.59 149 GLY E C 1
ATOM 5912 O O . GLY E 1 152 ? 55.658 75.562 22.524 1.00 35.63 149 GLY E O 1
ATOM 5913 N N . HIS E 1 153 ? 54.541 77.021 23.823 1.00 31.11 150 HIS E N 1
ATOM 5914 C CA . HIS E 1 153 ? 55.478 76.921 24.947 1.00 27.89 150 HIS E CA 1
ATOM 5915 C C . HIS E 1 153 ? 55.449 75.527 25.559 1.00 25.58 150 HIS E C 1
ATOM 5916 O O . HIS E 1 153 ? 54.408 74.940 25.705 1.00 23.61 150 HIS E O 1
ATOM 5923 N N . LYS E 1 154 ? 56.621 75.004 25.892 1.00 26.96 151 LYS E N 1
ATOM 5924 C CA . LYS E 1 154 ? 56.779 73.667 26.451 1.00 27.79 151 LYS E CA 1
ATOM 5925 C C . LYS E 1 154 ? 56.858 73.757 27.978 1.00 26.35 151 LYS E C 1
ATOM 5926 O O . LYS E 1 154 ? 57.647 74.546 28.530 1.00 26.13 151 LYS E O 1
ATOM 5932 N N . ILE E 1 155 ? 56.105 72.910 28.675 1.00 23.01 152 ILE E N 1
ATOM 5933 C CA . ILE E 1 155 ? 56.134 72.942 30.139 1.00 20.22 152 ILE E CA 1
ATOM 5934 C C . ILE E 1 155 ? 57.494 72.503 30.682 1.00 20.62 152 ILE E C 1
ATOM 5935 O O . ILE E 1 155 ? 58.015 71.467 30.295 1.00 22.77 152 ILE E O 1
ATOM 5940 N N . ALA E 1 156 ? 58.066 73.295 31.584 1.00 19.79 153 ALA E N 1
ATOM 5941 C CA . ALA E 1 156 ? 59.375 72.963 32.149 1.00 19.97 153 ALA E CA 1
ATOM 5942 C C . ALA E 1 156 ? 59.659 73.821 33.349 1.00 21.00 153 ALA E C 1
ATOM 5943 O O . ALA E 1 156 ? 59.265 74.982 33.412 1.00 21.46 153 ALA E O 1
ATOM 5945 N N . ILE E 1 157 ? 60.364 73.237 34.292 1.00 21.75 154 ILE E N 1
ATOM 5946 C CA . ILE E 1 157 ? 60.872 73.965 35.424 1.00 24.16 154 ILE E CA 1
ATOM 5947 C C . ILE E 1 157 ? 62.120 74.723 34.933 1.00 27.65 154 ILE E C 1
ATOM 5948 O O . ILE E 1 157 ? 63.012 74.115 34.379 1.00 28.84 154 ILE E O 1
ATOM 5953 N N . PRO E 1 158 ? 62.184 76.035 35.139 1.00 32.05 155 PRO E N 1
ATOM 5954 C CA . PRO E 1 158 ? 63.315 76.858 34.636 1.00 34.81 155 PRO E CA 1
ATOM 5955 C C . PRO E 1 158 ? 64.606 76.677 35.451 1.00 32.52 155 PRO E C 1
ATOM 5956 O O . PRO E 1 158 ? 64.544 76.114 36.551 1.00 30.95 155 PRO E O 1
ATOM 5960 N N . SER F 1 1 ? 71.256 42.089 43.969 1.00 60.37 -2 SER F N 1
ATOM 5961 C CA . SER F 1 1 ? 70.862 43.219 44.776 1.00 63.92 -2 SER F CA 1
ATOM 5962 C C . SER F 1 1 ? 69.601 42.881 45.552 1.00 64.12 -2 SER F C 1
ATOM 5963 O O . SER F 1 1 ? 69.510 41.828 46.143 1.00 61.42 -2 SER F O 1
ATOM 5966 N N . ASN F 1 2 ? 68.639 43.779 45.571 1.00 56.83 -1 ASN F N 1
ATOM 5967 C CA . ASN F 1 2 ? 67.403 43.517 46.235 1.00 55.44 -1 ASN F CA 1
ATOM 5968 C C . ASN F 1 2 ? 66.393 44.148 45.330 1.00 55.98 -1 ASN F C 1
ATOM 5969 O O . ASN F 1 2 ? 66.669 45.117 44.652 1.00 54.85 -1 ASN F O 1
ATOM 5974 N N . ALA F 1 3 ? 65.219 43.576 45.305 1.00 50.19 0 ALA F N 1
ATOM 5975 C CA . ALA F 1 3 ? 64.192 44.051 44.473 1.00 43.57 0 ALA F CA 1
ATOM 5976 C C . ALA F 1 3 ? 63.427 45.072 45.236 1.00 38.20 0 ALA F C 1
ATOM 5977 O O . ALA F 1 3 ? 63.446 45.084 46.433 1.00 35.86 0 ALA F O 1
ATOM 5979 N N . MET F 1 4 ? 62.757 45.938 44.519 1.00 32.45 1 MET F N 1
ATOM 5980 C CA . MET F 1 4 ? 61.952 46.940 45.156 1.00 29.71 1 MET F CA 1
ATOM 5981 C C . MET F 1 4 ? 60.537 46.994 44.698 1.00 26.00 1 MET F C 1
ATOM 5982 O O . MET F 1 4 ? 60.198 46.663 43.631 1.00 21.59 1 MET F O 1
ATOM 5987 N N . ILE F 1 5 ? 59.726 47.441 45.600 1.00 24.29 2 ILE F N 1
ATOM 5988 C CA . ILE F 1 5 ? 58.324 47.676 45.322 1.00 24.47 2 ILE F CA 1
ATOM 5989 C C . ILE F 1 5 ? 58.152 49.089 44.796 1.00 21.64 2 ILE F C 1
ATOM 5990 O O . ILE F 1 5 ? 58.386 50.034 45.511 1.00 23.12 2 ILE F O 1
ATOM 5995 N N . LYS F 1 6 ? 57.750 49.226 43.548 1.00 19.64 3 LYS F N 1
ATOM 5996 C CA . LYS F 1 6 ? 57.394 50.516 43.001 1.00 18.96 3 LYS F CA 1
ATOM 5997 C C . LYS F 1 6 ? 55.960 50.873 43.416 1.00 18.80 3 LYS F C 1
ATOM 5998 O O . LYS F 1 6 ? 55.095 50.004 43.516 1.00 17.67 3 LYS F O 1
ATOM 6004 N N . GLN F 1 7 ? 55.697 52.159 43.611 1.00 18.65 4 GLN F N 1
ATOM 6005 C CA . GLN F 1 7 ? 54.345 52.599 43.991 1.00 20.76 4 GLN F CA 1
ATOM 6006 C C . GLN F 1 7 ? 53.809 53.685 43.094 1.00 19.61 4 GLN F C 1
ATOM 6007 O O . GLN F 1 7 ? 54.544 54.550 42.720 1.00 19.67 4 GLN F O 1
ATOM 6013 N N . LEU F 1 8 ? 52.531 53.585 42.747 1.00 19.42 5 LEU F N 1
ATOM 6014 C CA . LEU F 1 8 ? 51.818 54.524 41.906 1.00 20.53 5 LEU F CA 1
ATOM 6015 C C . LEU F 1 8 ? 50.573 55.019 42.641 1.00 21.98 5 LEU F C 1
ATOM 6016 O O . LEU F 1 8 ? 49.748 54.211 43.161 1.00 20.12 5 LEU F O 1
ATOM 6021 N N . PHE F 1 9 ? 50.451 56.351 42.708 1.00 20.56 6 PHE F N 1
ATOM 6022 C CA . PHE F 1 9 ? 49.253 56.944 43.252 1.00 20.51 6 PHE F CA 1
ATOM 6023 C C . PHE F 1 9 ? 48.151 56.975 42.167 1.00 19.71 6 PHE F C 1
ATOM 6024 O O . PHE F 1 9 ? 48.367 57.402 41.025 1.00 18.20 6 PHE F O 1
ATOM 6032 N N . THR F 1 10 ? 46.969 56.512 42.555 1.00 19.40 7 THR F N 1
ATOM 6033 C CA . THR F 1 10 ? 45.936 56.137 41.593 1.00 20.92 7 THR F CA 1
ATOM 6034 C C . THR F 1 10 ? 44.528 56.518 42.066 1.00 19.82 7 THR F C 1
ATOM 6035 O O . THR F 1 10 ? 44.220 56.462 43.271 1.00 16.76 7 THR F O 1
ATOM 6039 N N . HIS F 1 11 ? 43.663 56.841 41.105 1.00 19.79 8 HIS F N 1
ATOM 6040 C CA . HIS F 1 11 ? 42.265 57.087 41.442 1.00 21.74 8 HIS F CA 1
ATOM 6041 C C . HIS F 1 11 ? 41.334 56.607 40.382 1.00 22.10 8 HIS F C 1
ATOM 6042 O O . HIS F 1 11 ? 41.465 56.963 39.208 1.00 19.56 8 HIS F O 1
ATOM 6049 N N . THR F 1 12 ? 40.375 55.800 40.827 1.00 24.64 9 THR F N 1
ATOM 6050 C CA . THR F 1 12 ? 39.494 55.089 39.947 1.00 28.13 9 THR F CA 1
ATOM 6051 C C . THR F 1 12 ? 38.072 55.579 40.070 1.00 29.75 9 THR F C 1
ATOM 6052 O O . THR F 1 12 ? 37.511 55.703 41.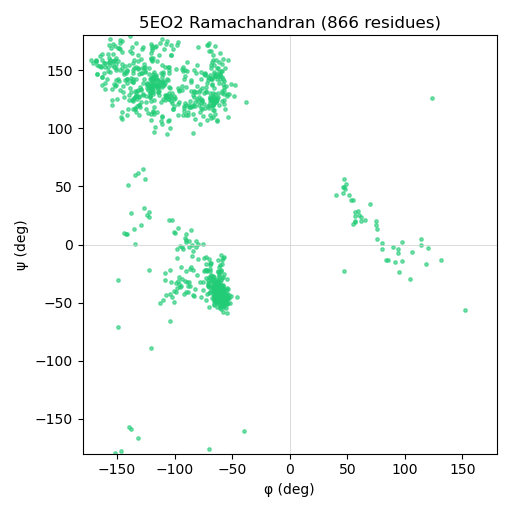171 1.00 27.79 9 THR F O 1
ATOM 6056 N N . GLN F 1 13 ? 37.477 55.830 38.912 1.00 32.78 10 GLN F N 1
ATOM 6057 C CA . GLN F 1 13 ? 36.228 56.567 38.864 1.00 35.81 10 GLN F CA 1
ATOM 6058 C C . GLN F 1 13 ? 35.377 56.060 37.755 1.00 33.45 10 GLN F C 1
ATOM 6059 O O . GLN F 1 13 ? 35.870 55.497 36.805 1.00 34.41 10 GLN F O 1
ATOM 6065 N N . THR F 1 14 ? 34.084 56.255 37.890 1.00 36.13 11 THR F N 1
ATOM 6066 C CA . THR F 1 14 ? 33.137 55.836 36.870 1.00 39.13 11 THR F CA 1
ATOM 6067 C C . THR F 1 14 ? 32.441 57.049 36.256 1.00 35.05 11 THR F C 1
ATOM 6068 O O . THR F 1 14 ? 31.972 57.922 36.977 1.00 35.11 11 THR F O 1
ATOM 6072 N N . VAL F 1 15 ? 32.347 57.053 34.931 1.00 33.47 12 VAL F N 1
ATOM 6073 C CA . VAL F 1 15 ? 31.718 58.124 34.181 1.00 35.91 12 VAL F CA 1
ATOM 6074 C C . VAL F 1 15 ? 30.202 58.200 34.521 1.00 41.94 12 VAL F C 1
ATOM 6075 O O . VAL F 1 15 ? 29.497 57.222 34.396 1.00 46.87 12 VAL F O 1
ATOM 6079 N N . THR F 1 16 ? 29.722 59.346 34.981 1.00 45.47 13 THR F N 1
ATOM 6080 C CA . THR F 1 16 ? 28.308 59.596 35.201 1.00 50.17 13 THR F CA 1
ATOM 6081 C C . THR F 1 16 ? 27.658 60.469 34.112 1.00 47.79 13 THR F C 1
ATOM 6082 O O . THR F 1 16 ? 28.335 61.011 33.260 1.00 45.93 13 THR F O 1
ATOM 6086 N N . SER F 1 17 ? 26.340 60.590 34.178 1.00 49.59 14 SER F N 1
ATOM 6087 C CA . SER F 1 17 ? 25.549 61.374 33.235 1.00 53.27 14 SER F CA 1
ATOM 6088 C C . SER F 1 17 ? 25.931 62.839 33.226 1.00 53.69 14 SER F C 1
ATOM 6089 O O . SER F 1 17 ? 25.943 63.475 32.156 1.00 49.81 14 SER F O 1
ATOM 6092 N N . GLU F 1 18 ? 26.260 63.358 34.413 1.00 53.74 15 GLU F N 1
ATOM 6093 C CA . GLU F 1 18 ? 26.668 64.759 34.562 1.00 55.75 15 GLU F CA 1
ATOM 6094 C C . GLU F 1 18 ? 27.950 65.072 33.762 1.00 51.91 15 GLU F C 1
ATOM 6095 O O . GLU F 1 18 ? 28.260 66.241 33.524 1.00 43.18 15 GLU F O 1
ATOM 6101 N N . PHE F 1 19 ? 28.706 64.028 33.407 1.00 51.16 16 PHE F N 1
ATOM 6102 C CA . PHE F 1 19 ? 29.908 64.189 32.620 1.00 50.95 16 PHE F CA 1
ATOM 6103 C C . PHE F 1 19 ? 29.706 64.117 31.113 1.00 48.69 16 PHE F C 1
ATOM 6104 O O . PHE F 1 19 ? 30.561 64.604 30.359 1.00 44.65 16 PHE F O 1
ATOM 6112 N N . ILE F 1 20 ? 28.623 63.475 30.667 1.00 48.49 17 ILE F N 1
ATOM 6113 C CA . ILE F 1 20 ? 28.290 63.437 29.222 1.00 49.37 17 ILE F CA 1
ATOM 6114 C C . ILE F 1 20 ? 27.379 64.603 28.864 1.00 52.31 17 ILE F C 1
ATOM 6115 O O . ILE F 1 20 ? 26.306 64.730 29.442 1.00 46.76 17 ILE F O 1
ATOM 6120 N N . ASP F 1 21 ? 27.814 65.438 27.920 1.00 57.74 18 ASP F N 1
ATOM 6121 C CA . ASP F 1 21 ? 26.967 66.485 27.354 1.00 67.34 18 ASP F CA 1
ATOM 6122 C C . ASP F 1 21 ? 26.409 66.058 25.998 1.00 73.68 18 ASP F C 1
ATOM 6123 O O . ASP F 1 21 ? 25.202 66.161 25.760 1.00 69.25 18 ASP F O 1
ATOM 6128 N N . HIS F 1 22 ? 27.280 65.572 25.119 1.00 81.96 19 HIS F N 1
ATOM 6129 C CA . HIS F 1 22 ? 26.882 65.239 23.743 1.00 92.68 19 HIS F CA 1
ATOM 6130 C C . HIS F 1 22 ? 27.390 63.860 23.264 1.00 99.88 19 HIS F C 1
ATOM 6131 O O . HIS F 1 22 ? 28.499 63.430 23.602 1.00 102.87 19 HIS F O 1
ATOM 6138 N N . ASN F 1 23 ? 26.541 63.174 22.497 1.00 97.34 20 ASN F N 1
ATOM 6139 C CA . ASN F 1 23 ? 26.891 61.919 21.821 1.00 93.09 20 ASN F CA 1
ATOM 6140 C C . ASN F 1 23 ? 27.478 60.824 22.713 1.00 83.05 20 ASN F C 1
ATOM 6141 O O . ASN F 1 23 ? 28.382 60.096 22.304 1.00 76.52 20 ASN F O 1
ATOM 6146 N N . ASN F 1 24 ? 26.951 60.714 23.930 1.00 79.59 21 ASN F N 1
ATOM 6147 C CA . ASN F 1 24 ? 27.409 59.728 24.910 1.00 75.42 21 ASN F CA 1
ATOM 6148 C C . ASN F 1 24 ? 28.930 59.632 25.069 1.00 70.66 21 ASN F C 1
ATOM 6149 O O . ASN F 1 24 ? 29.503 58.534 25.104 1.00 78.10 21 ASN F O 1
ATOM 6154 N N . HIS F 1 25 ? 29.591 60.775 25.135 1.00 63.18 22 HIS F N 1
ATOM 6155 C CA . HIS F 1 25 ? 31.022 60.773 25.406 1.00 59.05 22 HIS F CA 1
ATOM 6156 C C . HIS F 1 25 ? 31.316 61.846 26.417 1.00 46.75 22 HIS F C 1
ATOM 6157 O O . HIS F 1 25 ? 30.550 62.769 26.586 1.00 36.50 22 HIS F O 1
ATOM 6164 N N . MET F 1 26 ? 32.413 61.697 27.134 1.00 43.45 23 MET F N 1
ATOM 6165 C CA . MET F 1 26 ? 32.765 62.675 28.157 1.00 36.95 23 MET F CA 1
ATOM 6166 C C . MET F 1 26 ? 33.169 63.989 27.498 1.00 32.19 23 MET F C 1
ATOM 6167 O O . MET F 1 26 ? 33.934 64.010 26.548 1.00 26.47 23 MET F O 1
ATOM 6172 N N . HIS F 1 27 ? 32.581 65.080 27.973 1.00 29.81 24 HIS F N 1
ATOM 6173 C CA . HIS F 1 27 ? 32.951 66.414 27.501 1.00 29.98 24 HIS F CA 1
ATOM 6174 C C . HIS F 1 27 ? 34.448 66.662 27.800 1.00 27.31 24 HIS F C 1
ATOM 6175 O O . HIS F 1 27 ? 34.954 66.184 28.803 1.00 28.57 24 HIS F O 1
ATOM 6182 N N . ASP F 1 28 ? 35.129 67.397 26.949 1.00 24.32 25 ASP F N 1
ATOM 6183 C CA . ASP F 1 28 ? 36.556 67.567 27.094 1.00 24.46 25 ASP F CA 1
ATOM 6184 C C . ASP F 1 28 ? 37.027 68.227 28.417 1.00 26.45 25 ASP F C 1
ATOM 6185 O O . ASP F 1 28 ? 38.005 67.750 29.044 1.00 24.49 25 ASP F O 1
ATOM 6190 N N . A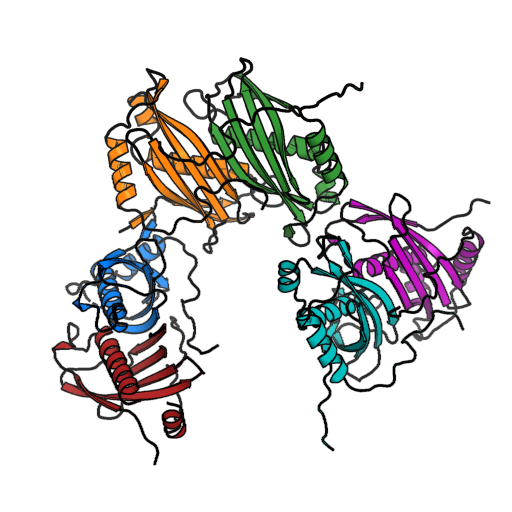LA F 1 29 ? 36.313 69.264 28.875 1.00 23.67 26 ALA F N 1
ATOM 6191 C CA . ALA F 1 29 ? 36.702 70.006 30.076 1.00 22.52 26 ALA F CA 1
ATOM 6192 C C . ALA F 1 29 ? 36.547 69.199 31.346 1.00 22.82 26 ALA F C 1
ATOM 6193 O O . ALA F 1 29 ? 37.195 69.455 32.360 1.00 21.79 26 ALA F O 1
ATOM 6195 N N . ASN F 1 30 ? 35.687 68.194 31.287 1.00 24.12 27 ASN F N 1
ATOM 6196 C CA . ASN F 1 30 ? 35.502 67.286 32.406 1.00 25.51 27 ASN F CA 1
ATOM 6197 C C . ASN F 1 30 ? 36.707 66.422 32.688 1.00 23.50 27 ASN F C 1
ATOM 6198 O O . ASN F 1 30 ? 36.960 66.033 33.834 1.00 26.66 27 ASN F O 1
ATOM 6203 N N . TYR F 1 31 ? 37.457 66.109 31.650 1.00 22.71 28 TYR F N 1
ATOM 6204 C CA . TYR F 1 31 ? 38.744 65.436 31.836 1.00 23.63 28 TYR F CA 1
ATOM 6205 C C . TYR F 1 31 ? 39.624 66.311 32.736 1.00 20.85 28 TYR F C 1
ATOM 6206 O O . TYR F 1 31 ? 40.268 65.809 33.636 1.00 17.51 28 TYR F O 1
ATOM 6215 N N . ASN F 1 32 ? 39.599 67.621 32.493 1.00 19.72 29 ASN F N 1
ATOM 6216 C CA . ASN F 1 32 ? 40.374 68.572 33.269 1.00 19.88 29 ASN F CA 1
ATOM 6217 C C . ASN F 1 32 ? 39.897 68.696 34.690 1.00 18.25 29 ASN F C 1
ATOM 6218 O O . ASN F 1 32 ? 40.700 68.834 35.593 1.00 17.60 29 ASN F O 1
ATOM 6223 N N . ILE F 1 33 ? 38.600 68.595 34.895 1.00 18.58 30 ILE F N 1
ATOM 6224 C CA . ILE F 1 33 ? 38.054 68.622 36.225 1.00 19.95 30 ILE F CA 1
ATOM 6225 C C . ILE F 1 33 ? 38.566 67.449 37.004 1.00 21.66 30 ILE F C 1
ATOM 6226 O O . ILE F 1 33 ? 38.991 67.560 38.168 1.00 21.79 30 ILE F O 1
ATOM 6231 N N . ILE F 1 34 ? 38.509 66.297 36.351 1.00 22.33 31 ILE F N 1
ATOM 6232 C CA . ILE F 1 34 ? 38.958 65.047 36.952 1.00 20.90 31 ILE F CA 1
ATOM 6233 C C . ILE F 1 34 ? 40.426 65.100 37.264 1.00 18.44 31 ILE F C 1
ATOM 6234 O O . ILE F 1 34 ? 40.859 64.759 38.372 1.00 19.91 31 ILE F O 1
ATOM 6239 N N . PHE F 1 35 ? 41.197 65.543 36.299 1.00 17.49 32 PHE F N 1
ATOM 6240 C CA . PHE F 1 35 ? 42.644 65.622 36.486 1.00 18.23 32 PHE F CA 1
ATOM 6241 C C . PHE F 1 35 ? 43.048 66.527 37.635 1.00 18.04 32 PHE F C 1
ATOM 6242 O O . PHE F 1 35 ? 43.894 66.164 38.468 1.00 19.41 32 PHE F O 1
ATOM 6250 N N . SER F 1 36 ? 42.422 67.693 37.689 1.00 18.12 33 SER F N 1
ATOM 6251 C CA . SER F 1 36 ? 42.632 68.640 38.778 1.00 17.11 33 SER F CA 1
ATOM 6252 C C . SER F 1 36 ? 42.338 68.055 40.124 1.00 17.27 33 SER F C 1
ATOM 6253 O O . SER F 1 36 ? 43.120 68.221 41.082 1.00 17.93 33 SER F O 1
ATOM 6256 N N . ASP F 1 37 ? 41.230 67.333 40.201 1.00 15.88 34 ASP F N 1
ATOM 6257 C CA . ASP F 1 37 ? 40.820 66.724 41.462 1.00 16.47 34 ASP F CA 1
ATOM 6258 C C . ASP F 1 37 ? 41.816 65.654 41.923 1.00 15.12 34 ASP F C 1
ATOM 6259 O O . ASP F 1 37 ? 42.105 65.518 43.087 1.00 14.43 34 ASP F O 1
ATOM 6264 N N . VAL F 1 38 ? 42.304 64.870 40.991 1.00 14.61 35 VAL F N 1
ATOM 6265 C CA . VAL F 1 38 ? 43.284 63.859 41.313 1.00 15.06 35 VAL F CA 1
ATOM 6266 C C . VAL F 1 38 ? 44.632 64.469 41.809 1.00 14.28 35 VAL F C 1
ATOM 6267 O O . VAL F 1 38 ? 45.236 64.001 42.817 1.00 12.88 35 VAL F O 1
ATOM 6271 N N . VAL F 1 39 ? 45.087 65.508 41.110 1.00 13.55 36 VAL F N 1
ATOM 6272 C CA . VAL F 1 39 ? 46.260 66.248 41.554 1.00 13.83 36 VAL F CA 1
ATOM 6273 C C . VAL F 1 39 ? 46.074 66.732 42.995 1.00 13.71 36 VAL F C 1
ATOM 6274 O O . VAL F 1 39 ? 46.957 66.606 43.866 1.00 12.82 36 VAL F O 1
ATOM 6278 N N . ASN F 1 40 ? 44.880 67.241 43.254 1.00 14.32 37 ASN F N 1
ATOM 6279 C CA . ASN F 1 40 ? 44.537 67.688 44.572 1.00 14.14 37 ASN F CA 1
ATOM 6280 C C . ASN F 1 40 ? 44.567 66.602 45.617 1.00 15.81 37 ASN F C 1
ATOM 6281 O O . ASN F 1 40 ? 45.089 66.813 46.738 1.00 15.58 37 ASN F O 1
ATOM 6286 N N . ARG F 1 41 ? 44.069 65.418 45.262 1.00 18.49 38 ARG F N 1
ATOM 6287 C CA . ARG F 1 41 ? 44.073 64.287 46.205 1.00 19.55 38 ARG F CA 1
ATOM 6288 C C . ARG F 1 41 ? 45.474 63.861 46.551 1.00 16.72 38 ARG F C 1
ATOM 6289 O O . ARG F 1 41 ? 45.792 63.625 47.685 1.00 17.65 38 ARG F O 1
ATOM 6297 N N . PHE F 1 42 ? 46.340 63.819 45.566 1.00 16.45 39 PHE F N 1
ATOM 6298 C CA . PHE F 1 42 ? 47.761 63.553 45.784 1.00 14.96 39 PHE F CA 1
ATOM 6299 C C . PHE F 1 42 ? 48.387 64.570 46.723 1.00 14.38 39 PHE F C 1
ATOM 6300 O O . PHE F 1 42 ? 49.006 64.214 47.720 1.00 13.34 39 PHE F O 1
ATOM 6308 N N . ASN F 1 43 ? 48.195 65.866 46.426 1.00 15.32 40 ASN F N 1
ATOM 6309 C CA . ASN F 1 43 ? 48.813 66.928 47.250 1.00 15.64 40 ASN F CA 1
ATOM 6310 C C . ASN F 1 43 ? 48.244 66.927 48.652 1.00 15.40 40 ASN F C 1
ATOM 6311 O O . ASN F 1 43 ? 48.983 67.132 49.618 1.00 14.64 40 ASN F O 1
ATOM 6316 N N . TYR F 1 44 ? 46.939 66.681 48.765 1.00 15.73 41 TYR F N 1
ATOM 6317 C CA . TYR F 1 44 ? 46.318 66.587 50.074 1.00 16.78 41 TYR F CA 1
ATOM 6318 C C . TYR F 1 44 ? 46.902 65.470 50.873 1.00 17.88 41 TYR F C 1
ATOM 6319 O O . TYR F 1 44 ? 47.192 65.658 52.041 1.00 18.46 41 TYR F O 1
ATOM 6328 N N . SER F 1 45 ? 47.151 64.327 50.249 1.00 19.02 42 SER F N 1
ATOM 6329 C CA . SER F 1 45 ? 47.693 63.199 51.015 1.00 22.82 42 SER F CA 1
ATOM 6330 C C . SER F 1 45 ? 49.236 63.206 51.177 1.00 22.91 42 SER F C 1
ATOM 6331 O O . SER F 1 45 ? 49.801 62.305 51.834 1.00 20.48 42 SER F O 1
ATOM 6334 N N . HIS F 1 46 ? 49.920 64.203 50.614 1.00 22.26 43 HIS F N 1
ATOM 6335 C CA . HIS F 1 46 ? 51.406 64.206 50.656 1.00 21.76 43 HIS F CA 1
ATOM 6336 C C . HIS F 1 46 ? 52.024 65.445 51.280 1.00 22.77 43 HIS F C 1
ATOM 6337 O O . HIS F 1 46 ? 53.159 65.808 50.984 1.00 22.77 43 HIS F O 1
ATOM 6344 N N . GLY F 1 47 ? 51.276 66.098 52.148 1.00 23.00 44 GLY F N 1
ATOM 6345 C CA . GLY F 1 47 ? 51.802 67.178 52.982 1.00 22.43 44 GLY F CA 1
ATOM 6346 C C . GLY F 1 47 ? 51.120 68.521 52.778 1.00 21.53 44 GLY F C 1
ATOM 6347 O O . GLY F 1 47 ? 51.465 69.473 53.457 1.00 22.79 44 GLY F O 1
ATOM 6348 N N . LEU F 1 48 ? 50.176 68.621 51.850 1.00 19.25 45 LEU F N 1
ATOM 6349 C CA . LEU F 1 48 ? 49.455 69.860 51.673 1.00 18.77 45 LEU F CA 1
ATOM 6350 C C . LEU F 1 48 ? 47.950 69.680 51.543 1.00 17.42 45 LEU F C 1
ATOM 6351 O O . LEU F 1 48 ? 47.357 70.097 50.545 1.00 16.02 45 LEU F O 1
ATOM 6356 N N . SER F 1 49 ? 47.361 69.103 52.584 1.00 16.49 46 SER F N 1
ATOM 6357 C CA . SER F 1 49 ? 45.943 69.076 52.736 1.00 17.96 46 SER F CA 1
ATOM 6358 C C . SER F 1 49 ? 45.365 70.469 52.899 1.00 19.97 46 SER F C 1
ATOM 6359 O O . SER F 1 49 ? 46.093 71.418 53.243 1.00 19.33 46 SER F O 1
ATOM 6362 N N . LEU F 1 50 ? 44.054 70.602 52.616 1.00 21.52 47 LEU F N 1
ATOM 6363 C CA . LEU F 1 50 ? 43.330 71.859 52.901 1.00 21.60 47 LEU F CA 1
ATOM 6364 C C . LEU F 1 50 ? 43.631 72.416 54.310 1.00 20.86 47 LEU F C 1
ATOM 6365 O O . LEU F 1 50 ? 43.882 73.608 54.491 1.00 18.54 47 LEU F O 1
ATOM 6370 N N . LYS F 1 51 ? 43.616 71.529 55.294 1.00 22.23 48 LYS F N 1
ATOM 6371 C CA . LYS F 1 51 ? 43.838 71.938 56.682 1.00 27.36 48 LYS F CA 1
ATOM 6372 C C . LYS F 1 51 ? 45.261 72.493 56.908 1.00 24.51 48 LYS F C 1
ATOM 6373 O O . LYS F 1 51 ? 45.407 73.552 57.481 1.00 23.82 48 LYS F O 1
ATOM 6379 N N . GLU F 1 52 ? 46.272 71.786 56.391 1.00 22.25 49 GLU F N 1
ATOM 6380 C CA . GLU F 1 52 ? 47.676 72.213 56.456 1.00 22.11 49 GLU F CA 1
ATOM 6381 C C . GLU F 1 52 ? 47.883 73.523 55.719 1.00 20.57 49 GLU F C 1
ATOM 6382 O O . GLU F 1 52 ? 48.613 74.395 56.185 1.00 19.46 49 GLU F O 1
ATOM 6388 N N . ARG F 1 53 ? 47.218 73.674 54.572 1.00 19.91 50 ARG F N 1
ATOM 6389 C CA . ARG F 1 53 ? 47.309 74.906 53.798 1.00 20.04 50 ARG F CA 1
ATOM 6390 C C . ARG F 1 53 ? 46.785 76.097 54.579 1.00 22.63 50 ARG F C 1
ATOM 6391 O O . ARG F 1 53 ? 47.361 77.185 54.540 1.00 22.47 50 ARG F O 1
ATOM 6399 N N . GLU F 1 54 ? 45.668 75.890 55.257 1.00 27.07 51 GLU F N 1
ATOM 6400 C CA . GLU F 1 54 ? 45.075 76.895 56.116 1.00 29.62 51 GLU F CA 1
ATOM 6401 C C . GLU F 1 54 ? 46.027 77.225 57.255 1.00 28.07 51 GLU F C 1
ATOM 6402 O O . GLU F 1 54 ? 46.242 78.388 57.551 1.00 26.88 51 GLU F O 1
ATOM 6408 N N . ASN F 1 55 ? 46.623 76.208 57.870 1.00 25.60 52 ASN F N 1
ATOM 6409 C CA . ASN F 1 55 ? 47.527 76.425 58.981 1.00 28.08 52 ASN F CA 1
ATOM 6410 C C . ASN F 1 55 ? 48.774 77.207 58.580 1.00 26.55 52 ASN F C 1
ATOM 6411 O O . ASN F 1 55 ? 49.249 78.059 59.320 1.00 31.84 52 ASN F O 1
ATOM 6416 N N . LEU F 1 56 ? 49.296 76.944 57.397 1.00 22.60 53 LEU F N 1
ATOM 6417 C CA . LEU F 1 56 ? 50.501 77.597 56.950 1.00 20.59 53 LEU F CA 1
ATOM 6418 C C . LEU F 1 56 ? 50.316 78.856 56.136 1.00 19.16 53 LEU F C 1
ATOM 6419 O O . LEU F 1 56 ? 51.299 79.498 55.795 1.00 18.59 53 LEU F O 1
ATOM 6424 N N . ALA F 1 57 ? 49.076 79.212 55.826 1.00 18.95 54 ALA F N 1
ATOM 6425 C CA . ALA F 1 57 ? 48.761 80.286 54.848 1.00 18.17 54 ALA F CA 1
ATOM 6426 C C . ALA F 1 57 ? 49.582 80.115 53.556 1.00 17.76 54 ALA F C 1
ATOM 6427 O O . ALA F 1 57 ? 50.209 81.025 53.034 1.00 17.75 54 ALA F O 1
ATOM 6429 N N . TYR F 1 58 ? 49.567 78.890 53.066 1.00 17.84 55 TYR F N 1
ATOM 6430 C CA . TYR F 1 58 ? 50.363 78.491 51.920 1.00 16.80 55 TYR F CA 1
ATOM 6431 C C . TYR F 1 58 ? 49.525 77.607 51.020 1.00 16.30 55 TYR F C 1
ATOM 6432 O O . TYR F 1 58 ? 48.768 76.770 51.538 1.00 15.89 55 TYR F O 1
ATOM 6441 N N . THR F 1 59 ? 49.665 77.785 49.705 1.00 14.58 56 THR F N 1
ATOM 6442 C CA . THR F 1 59 ? 48.910 76.981 48.793 1.00 14.48 56 THR F CA 1
ATOM 6443 C C . THR F 1 59 ? 49.672 76.689 47.490 1.00 14.69 56 THR F C 1
ATOM 6444 O O . THR F 1 59 ? 50.798 77.103 47.351 1.00 15.77 56 THR F O 1
ATOM 6448 N N . LEU F 1 60 ? 49.040 75.984 46.543 1.00 13.82 57 LEU F N 1
ATOM 6449 C CA . LEU F 1 60 ? 49.641 75.689 45.259 1.00 13.51 57 LEU F CA 1
ATOM 6450 C C . LEU F 1 60 ? 48.800 76.252 44.143 1.00 12.99 57 LEU F C 1
ATOM 6451 O O . LEU F 1 60 ? 47.624 76.078 44.175 1.00 14.85 57 LEU F O 1
ATOM 6456 N N . PHE F 1 61 ? 49.396 76.896 43.148 1.00 11.67 58 PHE F N 1
ATOM 6457 C CA . PHE F 1 61 ? 48.697 77.357 41.982 1.00 11.16 58 PHE F CA 1
ATOM 6458 C C . PHE F 1 61 ? 49.132 76.542 40.756 1.00 11.55 58 PHE F C 1
ATOM 6459 O O . PHE F 1 61 ? 50.308 76.197 40.596 1.00 11.85 58 PHE F O 1
ATOM 6467 N N . THR F 1 62 ? 48.197 76.288 39.845 1.00 11.60 59 THR F N 1
ATOM 6468 C CA . THR F 1 62 ? 48.497 75.753 38.534 1.00 11.58 59 THR F CA 1
ATOM 6469 C C . THR F 1 62 ? 48.954 76.880 37.635 1.00 12.75 59 THR F C 1
ATOM 6470 O O . THR F 1 62 ? 48.284 77.898 37.479 1.00 12.73 59 THR F O 1
ATOM 6474 N N . LEU F 1 63 ? 50.135 76.705 37.041 1.00 14.30 60 LEU F N 1
ATOM 6475 C CA . LEU F 1 63 ? 50.677 77.689 36.115 1.00 14.09 60 LEU F CA 1
ATOM 6476 C C . LEU F 1 63 ? 50.371 77.342 34.687 1.00 14.90 60 LEU F C 1
ATOM 6477 O O . LEU F 1 63 ? 50.159 78.203 33.857 1.00 14.86 60 LEU F O 1
ATOM 6482 N N . GLU F 1 64 ? 50.391 76.058 34.369 1.00 16.65 61 GLU F N 1
ATOM 6483 C CA . GLU F 1 64 ? 50.371 75.642 32.969 1.00 17.63 61 GLU F CA 1
ATOM 6484 C C . GLU F 1 64 ? 49.979 74.199 32.877 1.00 16.43 61 GLU F C 1
ATOM 6485 O O . GLU F 1 64 ? 50.317 73.401 33.737 1.00 13.86 61 GLU F O 1
ATOM 6491 N N . GLU F 1 65 ? 49.234 73.869 31.843 1.00 18.49 62 GLU F N 1
ATOM 6492 C CA . GLU F 1 65 ? 48.876 72.473 31.612 1.00 21.14 62 GLU F CA 1
ATOM 6493 C C . GLU F 1 65 ? 48.635 72.107 30.156 1.00 19.87 62 GLU F C 1
ATOM 6494 O O . GLU F 1 65 ? 48.376 72.951 29.339 1.00 19.38 62 GLU F O 1
ATOM 6500 N N . HIS F 1 66 ? 48.743 70.823 29.868 1.00 20.61 63 HIS F N 1
ATOM 6501 C CA . HIS F 1 66 ? 48.621 70.301 28.516 1.00 22.20 63 HIS F CA 1
ATOM 6502 C C . HIS F 1 66 ? 47.837 68.979 28.555 1.00 21.85 63 HIS F C 1
ATOM 6503 O O . HIS F 1 66 ? 48.257 68.037 29.181 1.00 18.16 63 HIS F O 1
ATOM 6510 N N . THR F 1 67 ? 46.667 68.944 27.917 1.00 23.09 64 THR F N 1
ATOM 6511 C CA . THR F 1 67 ? 45.809 67.747 27.913 1.00 22.94 64 THR F CA 1
ATOM 6512 C C . THR F 1 67 ? 45.706 67.169 26.525 1.00 22.47 64 THR F C 1
ATOM 6513 O O . THR F 1 67 ? 45.665 67.918 25.555 1.00 25.34 64 THR F O 1
ATOM 6517 N N . THR F 1 68 ? 45.708 65.842 26.421 1.00 23.08 65 THR F N 1
ATOM 6518 C CA . THR F 1 68 ? 45.461 65.160 25.147 1.00 24.07 65 THR F CA 1
ATOM 6519 C C . THR F 1 68 ? 44.362 64.181 25.375 1.00 23.55 65 THR F C 1
ATOM 6520 O O . THR F 1 68 ? 44.282 63.525 26.441 1.00 23.06 65 THR F O 1
ATOM 6524 N N . TYR F 1 69 ? 43.524 64.069 24.356 1.00 24.66 66 TYR F N 1
ATOM 6525 C CA . TYR F 1 69 ? 42.370 63.161 24.361 1.00 26.20 66 TYR F CA 1
ATOM 6526 C C . TYR F 1 69 ? 42.580 62.103 23.284 1.00 26.31 66 TYR F C 1
ATOM 6527 O O . TYR F 1 69 ? 42.624 62.417 22.102 1.00 24.26 66 TYR F O 1
ATOM 6536 N N . LEU F 1 70 ? 42.737 60.863 23.717 1.00 29.49 67 LEU F N 1
ATOM 6537 C CA . LEU F 1 70 ? 43.142 59.773 22.821 1.00 33.26 67 LEU F CA 1
ATOM 6538 C C . LEU F 1 70 ? 42.031 58.765 22.501 1.00 33.63 67 LEU F C 1
ATOM 6539 O O . LEU F 1 70 ? 42.078 58.097 21.500 1.00 32.81 67 LEU F O 1
ATOM 6544 N N . SER F 1 71 ? 41.041 58.640 23.356 1.00 38.60 68 SER F N 1
ATOM 6545 C CA . SER F 1 71 ? 39.944 57.708 23.116 1.00 47.31 68 SER F CA 1
ATOM 6546 C C . SER F 1 71 ? 38.732 58.107 23.970 1.00 47.58 68 SER F C 1
ATOM 6547 O O . SER F 1 71 ? 38.881 58.401 25.157 1.00 51.36 68 SER F O 1
ATOM 6550 N N . GLU F 1 72 ? 37.551 58.129 23.361 1.00 44.03 69 GLU F N 1
ATOM 6551 C CA . GLU F 1 72 ? 36.376 58.721 24.015 1.00 50.15 69 GLU F CA 1
ATOM 6552 C C . GLU F 1 72 ? 35.855 57.833 25.123 1.00 45.27 69 GLU F C 1
ATOM 6553 O O . GLU F 1 72 ? 35.946 56.624 25.021 1.00 50.81 69 GLU F O 1
ATOM 6559 N N . LEU F 1 73 ? 35.318 58.435 26.170 1.00 39.88 70 LEU F N 1
ATOM 6560 C CA . LEU F 1 73 ? 34.805 57.707 27.319 1.00 39.02 70 LEU F CA 1
ATOM 6561 C C . LEU F 1 73 ? 33.263 57.773 27.330 1.00 38.89 70 LEU F C 1
ATOM 6562 O O . LEU F 1 73 ? 32.697 58.822 27.104 1.00 35.20 70 LEU F O 1
ATOM 6567 N N . SER F 1 74 ? 32.598 56.664 27.653 1.00 36.65 71 SER F N 1
ATOM 6568 C CA . SER F 1 74 ? 31.139 56.569 27.566 1.00 36.83 71 SER F CA 1
ATOM 6569 C C . SER F 1 74 ? 30.537 56.336 28.927 1.00 39.26 71 SER F C 1
ATOM 6570 O O . SER F 1 74 ? 31.253 56.107 29.924 1.00 37.71 71 SER F O 1
ATOM 6573 N N . LEU F 1 75 ? 29.214 56.444 28.979 1.00 38.15 72 LEU F N 1
ATOM 6574 C CA . LEU F 1 75 ? 28.481 56.311 30.233 1.00 42.58 72 LEU F CA 1
ATOM 6575 C C . LEU F 1 75 ? 28.767 54.955 30.892 1.00 43.36 72 LEU F C 1
ATOM 6576 O O . LEU F 1 75 ? 28.783 53.906 30.204 1.00 41.28 72 LEU F O 1
ATOM 6581 N N . GLY F 1 76 ? 29.012 54.964 32.200 1.00 41.10 73 GLY F N 1
ATOM 6582 C CA . GLY F 1 76 ? 29.231 53.715 32.916 1.00 41.41 73 GLY F CA 1
ATOM 6583 C C . GLY F 1 76 ? 30.637 53.175 32.846 1.00 39.38 73 GLY F C 1
ATOM 6584 O O . GLY F 1 76 ? 30.957 52.274 33.623 1.00 40.85 73 GLY F O 1
ATOM 6585 N N . ASP F 1 77 ? 31.471 53.716 31.942 1.00 40.59 74 ASP F N 1
ATOM 6586 C CA . ASP F 1 77 ? 32.904 53.372 31.846 1.00 41.20 74 ASP F CA 1
ATOM 6587 C C . ASP F 1 77 ? 33.601 53.650 33.157 1.00 38.70 74 ASP F C 1
ATOM 6588 O O . ASP F 1 77 ? 33.340 54.640 33.832 1.00 37.41 74 ASP F O 1
ATOM 6593 N N . VAL F 1 78 ? 34.459 52.721 33.527 1.00 38.62 75 VAL F N 1
ATOM 6594 C CA . VAL F 1 78 ? 35.318 52.848 34.699 1.00 35.68 75 VAL F CA 1
ATOM 6595 C C . VAL F 1 78 ? 36.743 53.116 34.226 1.00 33.08 75 VAL F C 1
ATOM 6596 O O . VAL F 1 78 ? 37.262 52.427 33.352 1.00 32.26 75 VAL F O 1
ATOM 6600 N N . PHE F 1 79 ? 37.352 54.157 34.784 1.00 32.92 76 PHE F N 1
ATOM 6601 C CA . PHE F 1 79 ? 38.708 54.581 34.372 1.00 31.51 76 PHE F CA 1
ATOM 6602 C C . PHE F 1 79 ? 39.590 54.797 35.577 1.00 26.89 76 PHE F C 1
ATOM 6603 O O . PHE F 1 79 ? 39.097 54.956 36.711 1.00 22.90 76 PHE F O 1
ATOM 6611 N N . THR F 1 80 ? 40.897 54.716 35.327 1.00 24.82 77 THR F N 1
ATOM 6612 C CA . THR F 1 80 ? 41.896 54.951 36.347 1.00 24.45 77 THR F CA 1
ATOM 6613 C C . THR F 1 80 ? 42.818 56.083 35.931 1.00 21.59 77 THR F C 1
ATOM 6614 O O . THR F 1 80 ? 43.355 56.070 34.859 1.00 20.30 77 THR F O 1
ATOM 6618 N N . VAL F 1 81 ? 42.960 57.066 36.808 1.00 20.69 78 VAL F N 1
ATOM 6619 C CA . VAL F 1 81 ? 43.963 58.125 36.633 1.00 19.97 78 VAL F CA 1
ATOM 6620 C C . VAL F 1 81 ? 45.184 57.722 37.452 1.00 17.86 78 VAL F C 1
ATOM 6621 O O . VAL F 1 81 ? 45.045 57.377 38.634 1.00 18.26 78 VAL F O 1
ATOM 6625 N N . THR F 1 82 ? 46.363 57.816 36.830 1.00 16.58 79 THR F N 1
ATOM 6626 C CA . THR F 1 82 ? 47.638 57.479 37.477 1.00 16.82 79 THR F CA 1
ATOM 6627 C C . THR F 1 82 ? 48.562 58.700 37.474 1.00 16.78 79 THR F C 1
ATOM 6628 O O . THR F 1 82 ? 48.779 59.290 36.438 1.00 15.96 79 THR F O 1
ATOM 6632 N N . LEU F 1 83 ? 49.149 59.009 38.629 1.00 16.38 80 LEU F N 1
ATOM 6633 C CA . LEU F 1 83 ? 50.041 60.164 38.762 1.00 16.83 80 LEU F CA 1
ATOM 6634 C C . LEU F 1 83 ? 51.500 59.816 38.781 1.00 16.29 80 LEU F C 1
ATOM 6635 O O . LEU F 1 83 ? 51.941 58.970 39.573 1.00 15.88 80 LEU F O 1
ATOM 6640 N N . TYR F 1 84 ? 52.253 60.527 37.956 1.00 16.49 81 TYR F N 1
ATOM 6641 C CA . TYR F 1 84 ? 53.722 60.450 37.953 1.00 17.52 81 TYR F CA 1
ATOM 6642 C C . TYR F 1 84 ? 54.296 61.847 38.229 1.00 17.14 81 TYR F C 1
ATOM 6643 O O . TYR F 1 84 ? 53.796 62.855 37.721 1.00 17.84 81 TYR F O 1
ATOM 6652 N N . ILE F 1 85 ? 55.382 61.895 38.975 1.00 15.87 82 ILE F N 1
ATOM 6653 C CA . ILE F 1 85 ? 56.157 63.093 39.109 1.00 14.79 82 ILE F CA 1
ATOM 6654 C C . ILE F 1 85 ? 57.250 63.069 38.041 1.00 15.01 82 ILE F C 1
ATOM 6655 O O . ILE F 1 85 ? 58.126 62.206 38.065 1.00 15.95 82 ILE F O 1
ATOM 6660 N N . TYR F 1 86 ? 57.173 64.002 37.104 1.00 14.50 83 TYR F N 1
ATOM 6661 C CA . TYR F 1 86 ? 58.138 64.121 36.055 1.00 15.82 83 TYR F CA 1
ATOM 6662 C C . TYR F 1 86 ? 59.381 64.889 36.547 1.00 16.10 83 TYR F C 1
ATOM 6663 O O . TYR F 1 86 ? 60.511 64.551 36.208 1.00 14.71 83 TYR F O 1
ATOM 6672 N N . ASP F 1 87 ? 59.145 65.898 37.370 1.00 16.47 84 ASP F N 1
ATOM 6673 C CA . ASP F 1 87 ? 60.198 66.775 37.848 1.00 16.22 84 ASP F CA 1
ATOM 6674 C C . ASP F 1 87 ? 59.671 67.640 38.982 1.00 15.19 84 ASP F C 1
ATOM 6675 O O . ASP F 1 87 ? 58.498 67.836 39.129 1.00 15.51 84 ASP F O 1
ATOM 6680 N N . TYR F 1 88 ? 60.564 68.140 39.787 1.00 16.33 85 TYR F N 1
ATOM 6681 C CA . TYR F 1 88 ? 60.243 69.021 40.893 1.00 17.83 85 TYR F CA 1
ATOM 6682 C C . TYR F 1 88 ? 61.477 69.819 41.356 1.00 17.51 85 TYR F C 1
ATOM 6683 O O . TYR F 1 88 ? 62.587 69.400 41.131 1.00 16.27 85 TYR F O 1
ATOM 6692 N N . ASP F 1 89 ? 61.254 70.968 41.993 1.00 17.33 86 ASP F N 1
ATOM 6693 C CA . ASP F 1 89 ? 62.317 71.696 42.664 1.00 17.19 86 ASP F CA 1
ATOM 6694 C C . ASP F 1 89 ? 61.798 72.214 43.992 1.00 15.74 86 ASP F C 1
ATOM 6695 O O . ASP F 1 89 ? 60.850 71.646 44.507 1.00 16.19 86 ASP F O 1
ATOM 6700 N N . TYR F 1 90 ? 62.431 73.244 44.563 1.00 14.79 87 TYR F N 1
ATOM 6701 C CA . TYR F 1 90 ? 62.121 73.687 45.935 1.00 13.87 87 TYR F CA 1
ATOM 6702 C C . TYR F 1 90 ? 60.723 74.332 46.072 1.00 13.45 87 TYR F C 1
ATOM 6703 O O . TYR F 1 90 ? 60.212 74.442 47.181 1.00 13.73 87 TYR F O 1
ATOM 6712 N N . LYS F 1 91 ? 60.125 74.745 44.971 1.00 12.36 88 LYS F N 1
ATOM 6713 C CA . LYS F 1 91 ? 58.784 75.300 44.995 1.00 13.07 88 LYS F CA 1
ATOM 6714 C C . LYS F 1 91 ? 57.896 74.959 43.783 1.00 13.23 88 LYS F C 1
ATOM 6715 O O . LYS F 1 91 ? 56.814 75.540 43.649 1.00 11.51 88 LYS F O 1
ATOM 6721 N N . ARG F 1 92 ? 58.343 74.036 42.917 1.00 13.25 89 ARG F N 1
ATOM 6722 C CA . ARG F 1 92 ? 57.553 73.635 41.775 1.00 14.67 89 ARG F CA 1
ATOM 6723 C C . ARG F 1 92 ? 57.385 72.160 41.662 1.00 14.41 89 ARG F C 1
ATOM 6724 O O . ARG F 1 92 ? 58.215 71.420 42.061 1.00 14.36 89 ARG F O 1
ATOM 6732 N N . LEU F 1 93 ? 56.278 71.757 41.051 1.00 15.51 90 LEU F N 1
ATOM 6733 C CA . LEU F 1 93 ? 55.936 70.343 40.841 1.00 14.99 90 LEU F CA 1
ATOM 6734 C C . LEU F 1 93 ? 55.469 70.164 39.398 1.00 13.38 90 LEU F C 1
ATOM 6735 O O . LEU F 1 93 ? 54.450 70.691 39.030 1.00 11.87 90 LEU F O 1
ATOM 6740 N N . HIS F 1 94 ? 56.212 69.385 38.625 1.00 12.69 91 HIS F N 1
ATOM 6741 C CA . HIS F 1 94 ? 55.880 69.040 37.239 1.00 12.55 91 HIS F CA 1
ATOM 6742 C C . HIS F 1 94 ? 55.355 67.579 37.170 1.00 12.26 91 HIS F C 1
ATOM 6743 O O . HIS F 1 94 ? 56.087 66.664 37.262 1.00 11.78 91 HIS F O 1
ATOM 6750 N N . LEU F 1 95 ? 54.059 67.423 36.951 1.00 12.07 92 LEU F N 1
ATOM 6751 C CA . LEU F 1 95 ? 53.363 66.176 36.989 1.00 11.83 92 LEU F CA 1
ATOM 6752 C C . LEU F 1 95 ? 52.919 65.728 35.613 1.00 12.28 92 LEU F C 1
ATOM 6753 O O . LEU F 1 95 ? 52.636 66.523 34.710 1.00 11.75 92 LEU F O 1
ATOM 6758 N N . PHE F 1 96 ? 52.882 64.411 35.442 1.00 13.27 93 PHE F N 1
ATOM 6759 C CA . PHE F 1 96 ? 52.341 63.790 34.230 1.00 13.75 93 PHE F CA 1
ATOM 6760 C C . PHE F 1 96 ? 51.355 62.699 34.661 1.00 14.08 93 PHE F C 1
ATOM 6761 O O . PHE F 1 96 ? 51.692 61.861 35.510 1.00 13.55 93 PHE F O 1
ATOM 6769 N N . LEU F 1 97 ? 50.130 62.759 34.126 1.00 14.72 94 LEU F N 1
ATOM 6770 C CA . LEU F 1 97 ? 49.058 61.852 34.535 1.00 16.13 94 LEU F CA 1
ATOM 6771 C C . LEU F 1 97 ? 48.500 61.121 33.356 1.00 16.68 94 LEU F C 1
ATOM 6772 O O . LEU F 1 97 ? 48.320 61.729 32.306 1.00 15.37 94 LEU F O 1
ATOM 6777 N N . THR F 1 98 ? 48.239 59.818 33.529 1.00 17.32 95 THR F N 1
ATOM 6778 C CA . THR F 1 98 ? 47.584 59.017 32.501 1.00 18.51 95 THR F CA 1
ATOM 6779 C C . THR F 1 98 ? 46.159 58.724 32.920 1.00 19.39 95 THR F C 1
ATOM 6780 O O . THR F 1 98 ? 45.880 58.531 34.091 1.00 18.47 95 THR F O 1
ATOM 6784 N N . LEU F 1 99 ? 45.240 58.727 31.969 1.00 21.63 96 LEU F N 1
ATOM 6785 C CA . LEU F 1 99 ? 43.877 58.229 32.226 1.00 24.95 96 LEU F CA 1
ATOM 6786 C C . LEU F 1 99 ? 43.612 57.039 31.308 1.00 24.71 96 LEU F C 1
ATOM 6787 O O . LEU F 1 99 ? 43.587 57.170 30.047 1.00 23.19 96 LEU F O 1
ATOM 6792 N N . THR F 1 100 ? 43.457 55.884 31.939 1.00 24.19 97 THR F N 1
ATOM 6793 C CA . THR F 1 100 ? 43.340 54.633 31.206 1.00 26.47 97 THR F CA 1
ATOM 6794 C C . THR F 1 100 ? 42.017 53.922 31.471 1.00 28.67 97 THR F C 1
ATOM 6795 O O . THR F 1 100 ? 41.519 53.911 32.612 1.00 23.71 97 THR F O 1
ATOM 6799 N N . LYS F 1 101 ? 41.474 53.281 30.431 1.00 35.91 98 LYS F N 1
ATOM 6800 C CA . LYS F 1 101 ? 40.258 52.452 30.617 1.00 42.01 98 LYS F CA 1
ATOM 6801 C C . LYS F 1 101 ? 40.545 51.179 31.397 1.00 40.92 98 LYS F C 1
ATOM 6802 O O . LYS F 1 101 ? 41.706 50.851 31.650 1.00 41.80 98 LYS F O 1
ATOM 6808 N N . GLU F 1 102 ? 39.488 50.466 31.765 1.00 45.69 99 GLU F N 1
ATOM 6809 C CA . GLU F 1 102 ? 39.616 49.173 32.462 1.00 49.81 99 GLU F CA 1
ATOM 6810 C C . GLU F 1 102 ? 40.384 48.080 31.706 1.00 49.98 99 GLU F C 1
ATOM 6811 O O . GLU F 1 102 ? 40.729 47.077 32.301 1.00 55.99 99 GLU F O 1
ATOM 6817 N N . ASP F 1 103 ? 40.701 48.306 30.434 1.00 51.60 100 ASP F N 1
ATOM 6818 C CA . ASP F 1 103 ? 41.452 47.374 29.608 1.00 46.45 100 ASP F CA 1
ATOM 6819 C C . ASP F 1 103 ? 42.942 47.751 29.540 1.00 47.17 100 ASP F C 1
ATOM 6820 O O . ASP F 1 103 ? 43.750 46.987 29.006 1.00 46.54 100 ASP F O 1
ATOM 6825 N N . GLY F 1 104 ? 43.311 48.950 30.006 1.00 43.79 101 GLY F N 1
ATOM 6826 C CA . GLY F 1 104 ? 44.684 49.455 29.859 1.00 40.10 101 GLY F CA 1
ATOM 6827 C C . GLY F 1 104 ? 44.894 50.391 28.690 1.00 39.21 101 GLY F C 1
ATOM 6828 O O . GLY F 1 104 ? 46.016 50.842 28.437 1.00 40.20 101 GLY F O 1
ATOM 6829 N N . THR F 1 105 ? 43.814 50.685 27.975 1.00 37.78 102 THR F N 1
ATOM 6830 C CA . THR F 1 105 ? 43.848 51.620 26.866 1.00 39.80 102 THR F CA 1
ATOM 6831 C C . THR F 1 105 ? 44.070 53.062 27.357 1.00 38.28 102 THR F C 1
ATOM 6832 O O . THR F 1 105 ? 43.334 53.556 28.210 1.00 37.33 102 THR F O 1
ATOM 6836 N N . LEU F 1 106 ? 45.079 53.723 26.811 1.00 36.47 103 LEU F N 1
ATOM 6837 C CA . LEU F 1 106 ? 45.316 55.133 27.087 1.00 33.00 103 LEU F CA 1
ATOM 6838 C C . LEU F 1 106 ? 44.175 55.991 26.513 1.00 31.22 103 LEU F C 1
ATOM 6839 O O . LEU F 1 106 ? 44.032 56.136 25.322 1.00 30.35 103 LEU F O 1
ATOM 6844 N N . ALA F 1 107 ? 43.358 56.547 27.394 1.00 31.46 104 ALA F N 1
ATOM 6845 C CA . ALA F 1 107 ? 42.255 57.398 27.004 1.00 28.70 104 ALA F CA 1
ATOM 6846 C C . ALA F 1 107 ? 42.634 58.904 26.968 1.00 29.64 104 ALA F C 1
ATOM 6847 O O . ALA F 1 107 ? 42.240 59.621 26.035 1.00 28.96 104 ALA F O 1
ATOM 6849 N N . SER F 1 108 ? 43.387 59.374 27.975 1.00 27.10 105 SER F N 1
ATOM 6850 C CA . SER F 1 108 ? 43.845 60.751 27.998 1.00 25.36 105 SER F CA 1
ATOM 6851 C C . SER F 1 108 ? 45.165 60.915 28.743 1.00 25.11 105 SER F C 1
ATOM 6852 O O . SER F 1 108 ? 45.520 60.069 29.548 1.00 25.14 105 SER F O 1
ATOM 6855 N N . THR F 1 109 ? 45.866 62.011 28.492 1.00 23.06 106 THR F N 1
ATOM 6856 C CA . THR F 1 109 ? 46.999 62.414 29.336 1.00 22.88 106 THR F CA 1
ATOM 6857 C C . THR F 1 109 ? 46.942 63.891 29.754 1.00 21.54 106 THR F C 1
ATOM 6858 O O . THR F 1 109 ? 46.427 64.728 29.054 1.00 22.09 106 THR F O 1
ATOM 6862 N N . ASN F 1 110 ? 47.523 64.193 30.893 1.00 20.53 107 ASN F N 1
ATOM 6863 C CA . ASN F 1 110 ? 47.595 65.529 31.420 1.00 18.56 107 ASN F CA 1
ATOM 6864 C C . ASN F 1 110 ? 48.993 65.845 31.931 1.00 16.80 107 ASN F C 1
ATOM 6865 O O . ASN F 1 110 ? 49.521 65.131 32.725 1.00 16.71 107 ASN F O 1
ATOM 6870 N N . GLU F 1 111 ? 49.587 66.924 31.483 1.00 16.36 108 GLU F N 1
ATOM 6871 C CA . GLU F 1 111 ? 50.857 67.396 31.999 1.00 16.57 108 GLU F CA 1
ATOM 6872 C C . GLU F 1 111 ? 50.637 68.745 32.692 1.00 16.27 108 GLU F C 1
ATOM 6873 O O . GLU F 1 111 ? 50.061 69.625 32.108 1.00 14.47 108 GLU F O 1
ATOM 6879 N N . VAL F 1 112 ? 51.154 68.920 33.916 1.00 16.38 109 VAL F N 1
ATOM 6880 C CA . VAL F 1 112 ? 50.820 70.066 34.702 1.00 16.09 109 VAL F CA 1
ATOM 6881 C C . VAL F 1 112 ? 51.950 70.596 35.552 1.00 15.77 109 VAL F C 1
ATOM 6882 O O . VAL F 1 112 ? 52.640 69.849 36.180 1.00 15.01 109 VAL F O 1
ATOM 6886 N N . MET F 1 113 ? 52.096 71.924 35.557 1.00 15.26 110 MET F N 1
ATOM 6887 C CA . MET F 1 113 ? 53.054 72.643 36.367 1.00 14.87 110 MET F CA 1
ATOM 6888 C C . MET F 1 113 ? 52.335 73.349 37.480 1.00 14.56 110 MET F C 1
ATOM 6889 O O . MET F 1 113 ? 51.422 74.127 37.255 1.00 15.31 110 MET F O 1
ATOM 6894 N N . MET F 1 114 ? 52.777 73.129 38.682 1.00 15.40 111 MET F N 1
ATOM 6895 C CA . MET F 1 114 ? 52.254 73.829 39.855 1.00 17.03 111 MET F CA 1
ATOM 6896 C C . MET F 1 114 ? 53.385 74.479 40.652 1.00 15.27 111 MET F C 1
ATOM 6897 O O . MET F 1 114 ? 54.525 73.996 40.673 1.00 13.78 111 MET F O 1
ATOM 6902 N N . MET F 1 115 ? 53.027 75.523 41.387 1.00 14.04 112 MET F N 1
ATOM 6903 C CA . MET F 1 115 ? 53.996 76.221 42.196 1.00 13.93 112 MET F CA 1
ATOM 6904 C C . MET F 1 115 ? 53.419 76.646 43.516 1.00 13.39 112 MET F C 1
ATOM 6905 O O . MET F 1 115 ? 52.274 77.071 43.593 1.00 13.54 112 MET F O 1
ATOM 6910 N N . GLY F 1 116 ? 54.227 76.566 44.561 1.00 13.25 113 GLY F N 1
ATOM 6911 C CA . GLY F 1 116 ? 53.832 76.968 45.882 1.00 12.84 113 GLY F CA 1
ATOM 6912 C C . GLY F 1 116 ? 53.756 78.476 46.038 1.00 13.52 113 GLY F C 1
ATOM 6913 O O . GLY F 1 116 ? 54.525 79.214 45.435 1.00 13.84 113 GLY F O 1
ATOM 6914 N N . ILE F 1 117 ? 52.834 78.932 46.871 1.00 13.53 114 ILE F N 1
ATOM 6915 C CA . ILE F 1 117 ? 52.522 80.339 46.996 1.00 14.07 114 ILE F CA 1
ATOM 6916 C C . ILE F 1 117 ? 52.380 80.721 48.479 1.00 14.55 114 ILE F C 1
ATOM 6917 O O . ILE F 1 117 ? 51.611 80.118 49.201 1.00 14.44 114 ILE F O 1
ATOM 6922 N N . ASN F 1 118 ? 53.142 81.726 48.901 1.00 14.63 115 ASN F N 1
ATOM 6923 C CA . ASN F 1 118 ? 52.999 82.365 50.195 1.00 14.99 115 ASN F CA 1
ATOM 6924 C C . ASN F 1 118 ? 51.786 83.289 50.119 1.00 15.77 115 ASN F C 1
ATOM 6925 O O . ASN F 1 118 ? 51.732 84.249 49.347 1.00 16.80 115 ASN F O 1
ATOM 6930 N N . GLN F 1 119 ? 50.792 83.017 50.925 1.00 17.98 116 GLN F N 1
ATOM 6931 C CA . GLN F 1 119 ? 49.534 83.803 50.845 1.00 21.20 116 GLN F CA 1
ATOM 6932 C C . GLN F 1 119 ? 49.629 85.156 51.548 1.00 20.77 116 GLN F C 1
ATOM 6933 O O . GLN F 1 119 ? 48.722 85.956 51.398 1.00 20.83 116 GLN F O 1
ATOM 6939 N N . HIS F 1 120 ? 50.687 85.369 52.348 1.00 19.37 117 HIS F N 1
ATOM 6940 C CA . HIS F 1 120 ? 50.944 86.641 52.988 1.00 19.53 117 HIS F CA 1
ATOM 6941 C C . HIS F 1 120 ? 51.656 87.572 52.021 1.00 21.28 117 HIS F C 1
ATOM 6942 O O . HIS F 1 120 ? 51.240 88.699 51.914 1.00 23.08 117 HIS F O 1
ATOM 6949 N N . THR F 1 121 ? 52.670 87.102 51.269 1.00 20.79 118 THR F N 1
ATOM 6950 C CA . THR F 1 121 ? 53.323 87.930 50.243 1.00 19.62 118 THR F CA 1
ATOM 6951 C C . THR F 1 121 ? 52.603 87.862 48.939 1.00 20.30 118 THR F C 1
ATOM 6952 O O . THR F 1 121 ? 52.844 88.704 48.072 1.00 20.44 118 THR F O 1
ATOM 6956 N N . ARG F 1 122 ? 51.787 86.834 48.756 1.00 23.59 119 ARG F N 1
ATOM 6957 C CA . ARG F 1 122 ? 51.088 86.599 47.480 1.00 27.76 119 ARG F CA 1
ATOM 6958 C C . ARG F 1 122 ? 52.060 86.289 46.357 1.00 27.04 119 ARG F C 1
ATOM 6959 O O . ARG F 1 122 ? 51.724 86.412 45.199 1.00 28.46 119 ARG F O 1
ATOM 6967 N N . ARG F 1 123 ? 53.260 85.860 46.717 1.00 25.77 120 ARG F N 1
ATOM 6968 C CA . ARG F 1 123 ? 54.303 85.551 45.784 1.00 25.21 120 ARG F CA 1
ATOM 6969 C C . ARG F 1 123 ? 54.662 84.058 45.992 1.00 21.61 120 ARG F C 1
ATOM 6970 O O . ARG F 1 123 ? 54.316 83.438 47.013 1.00 18.51 120 ARG F O 1
ATOM 6978 N N . SER F 1 124 ? 55.419 83.517 45.046 1.00 18.98 121 SER F N 1
ATOM 6979 C CA . SER F 1 124 ? 55.950 82.182 45.156 1.00 18.39 121 SER F CA 1
ATOM 6980 C C . SER F 1 124 ? 56.916 82.047 46.333 1.00 16.92 121 SER F C 1
ATOM 6981 O O . SER F 1 124 ? 57.487 83.004 46.743 1.00 15.03 121 SER F O 1
ATOM 6984 N N . ASP F 1 125 ? 57.022 80.841 46.899 1.00 17.43 122 ASP F N 1
ATOM 6985 C CA . ASP F 1 125 ? 57.869 80.591 48.050 1.00 17.62 122 ASP F CA 1
ATOM 6986 C C . ASP F 1 125 ? 58.104 79.083 48.200 1.00 17.34 122 ASP F C 1
ATOM 6987 O O . ASP F 1 125 ? 57.328 78.252 47.717 1.00 18.00 122 ASP F O 1
ATOM 6992 N N . ALA F 1 126 ? 59.159 78.734 48.900 1.00 15.67 123 ALA F N 1
ATOM 6993 C CA . ALA F 1 126 ? 59.592 77.362 49.041 1.00 14.56 123 ALA F CA 1
ATOM 6994 C C . ALA F 1 126 ? 58.552 76.447 49.667 1.00 14.53 123 ALA F C 1
ATOM 6995 O O . ALA F 1 126 ? 57.852 76.857 50.597 1.00 14.81 123 ALA F O 1
ATOM 6997 N N . PHE F 1 127 ? 58.504 75.193 49.208 1.00 13.84 124 PHE F N 1
ATOM 6998 C CA . PHE F 1 127 ? 57.625 74.174 49.806 1.00 13.81 124 PHE F CA 1
ATOM 6999 C C . PHE F 1 127 ? 58.005 73.977 51.246 1.00 14.32 124 PHE F C 1
ATOM 7000 O O . PHE F 1 127 ? 59.180 74.059 51.554 1.00 15.66 124 PHE F O 1
ATOM 7008 N N . PRO F 1 128 ? 57.032 73.704 52.126 1.00 14.92 125 PRO F N 1
ATOM 7009 C CA . PRO F 1 128 ? 57.407 73.296 53.478 1.00 16.86 125 PRO F CA 1
ATOM 7010 C C . PRO F 1 128 ? 58.114 71.926 53.424 1.00 20.66 125 PRO F C 1
ATOM 7011 O O . PRO F 1 128 ? 57.800 71.135 52.540 1.00 20.34 125 PRO F O 1
ATOM 7015 N N . GLU F 1 129 ? 59.054 71.669 54.342 1.00 24.93 126 GLU F N 1
ATOM 7016 C CA . GLU F 1 129 ? 59.890 70.454 54.305 1.00 29.52 126 GLU F CA 1
ATOM 7017 C C . GLU F 1 129 ? 59.103 69.133 54.260 1.00 26.55 126 GLU F C 1
ATOM 7018 O O . GLU F 1 129 ? 59.492 68.207 53.563 1.00 24.82 126 GLU F O 1
ATOM 7024 N N . SER F 1 130 ? 57.992 69.067 54.972 1.00 26.92 127 SER F N 1
ATOM 7025 C CA . SER F 1 130 ? 57.159 67.864 54.970 1.00 29.07 127 SER F CA 1
ATOM 7026 C C . SER F 1 130 ? 56.707 67.484 53.551 1.00 25.02 127 SER F C 1
ATOM 7027 O O . SER F 1 130 ? 56.934 66.334 53.089 1.00 26.43 127 SER F O 1
ATOM 7030 N N . PHE F 1 131 ? 56.181 68.475 52.833 1.00 20.55 128 PHE F N 1
ATOM 7031 C CA . PHE F 1 131 ? 55.787 68.297 51.422 1.00 19.35 128 PHE F CA 1
ATOM 7032 C C . PHE F 1 131 ? 56.905 67.855 50.523 1.00 17.85 128 PHE F C 1
ATOM 7033 O O . PHE F 1 131 ? 56.755 66.943 49.749 1.00 19.31 128 PHE F O 1
ATOM 7041 N N . SER F 1 132 ? 58.028 68.536 50.628 1.00 17.93 129 SER F N 1
ATOM 7042 C CA . SER F 1 132 ? 59.208 68.246 49.815 1.00 17.68 129 SER F CA 1
ATOM 7043 C C . SER F 1 132 ? 59.727 66.842 50.027 1.00 17.54 129 SER F C 1
ATOM 7044 O O . SER F 1 132 ? 60.055 66.167 49.071 1.00 16.11 129 SER F O 1
ATOM 7047 N N . THR F 1 133 ? 59.804 66.436 51.297 1.00 18.68 130 THR F N 1
ATOM 7048 C CA . THR F 1 133 ? 60.251 65.107 51.664 1.00 20.90 130 THR F CA 1
ATOM 7049 C C . THR F 1 133 ? 59.359 64.028 51.056 1.00 20.08 130 THR F C 1
ATOM 7050 O O . THR F 1 133 ? 59.860 63.089 50.438 1.00 19.20 130 THR F O 1
ATOM 7054 N N . GLN F 1 134 ? 58.043 64.186 51.229 1.00 18.91 131 GLN F N 1
ATOM 7055 C CA . GLN F 1 134 ? 57.102 63.234 50.685 1.00 19.11 131 GLN F CA 1
ATOM 7056 C C . GLN F 1 134 ? 57.085 63.171 49.145 1.00 18.44 131 GLN F C 1
ATOM 7057 O O . GLN F 1 134 ? 57.034 62.105 48.554 1.00 17.77 131 GLN F O 1
ATOM 7063 N N . ILE F 1 135 ? 57.178 64.316 48.522 1.00 17.82 132 ILE F N 1
ATOM 7064 C CA . ILE F 1 135 ? 57.298 64.374 47.064 1.00 19.74 132 ILE F CA 1
ATOM 7065 C C . ILE F 1 135 ? 58.575 63.686 46.532 1.00 19.10 132 ILE F C 1
ATOM 7066 O O . ILE F 1 135 ? 58.560 62.989 45.511 1.00 18.54 132 ILE F O 1
ATOM 7071 N N . ALA F 1 136 ? 59.688 63.917 47.216 1.00 18.73 133 ALA F N 1
ATOM 7072 C CA . ALA F 1 136 ? 60.945 63.283 46.832 1.00 17.87 133 ALA F CA 1
ATOM 7073 C C . ALA F 1 136 ? 60.841 61.735 46.970 1.00 17.67 133 ALA F C 1
ATOM 7074 O O . ALA F 1 136 ? 61.236 60.999 46.083 1.00 17.27 133 ALA F O 1
ATOM 7076 N N . HIS F 1 137 ? 60.284 61.290 48.074 1.00 16.86 134 HIS F N 1
ATOM 7077 C CA . HIS F 1 137 ? 60.067 59.890 48.314 1.00 19.11 134 HIS F CA 1
ATOM 7078 C C . HIS F 1 137 ? 59.172 59.249 47.223 1.00 18.30 134 HIS F C 1
ATOM 7079 O O . HIS F 1 137 ? 59.470 58.156 46.728 1.00 20.61 134 HIS F O 1
ATOM 7086 N N . TYR F 1 138 ? 58.094 59.927 46.836 1.00 15.80 135 TYR F N 1
ATOM 7087 C CA . TYR F 1 138 ? 57.190 59.404 45.842 1.00 14.48 135 TYR F CA 1
ATOM 7088 C C . TYR F 1 138 ? 57.912 59.269 44.517 1.00 14.59 135 TYR F C 1
ATOM 7089 O O . TYR F 1 138 ? 57.822 58.211 43.875 1.00 14.41 135 TYR F O 1
ATOM 7098 N N . TYR F 1 139 ? 58.610 60.328 44.110 1.00 14.72 136 TYR F N 1
ATOM 7099 C CA . TYR F 1 139 ? 59.441 60.319 42.899 1.00 16.23 136 TYR F CA 1
ATOM 7100 C C . TYR F 1 139 ? 60.410 59.156 42.896 1.00 17.71 136 TYR F C 1
ATOM 7101 O O . TYR F 1 139 ? 60.573 58.518 41.930 1.00 18.51 136 TYR F O 1
ATOM 7110 N N . LYS F 1 140 ? 61.038 58.904 44.013 1.00 20.55 137 LYS F N 1
ATOM 7111 C CA . LYS F 1 140 ? 62.069 57.901 44.132 1.00 26.43 137 LYS F CA 1
ATOM 7112 C C . LYS F 1 140 ? 61.465 56.510 44.043 1.00 26.61 137 LYS F C 1
ATOM 7113 O O . LYS F 1 140 ? 62.110 55.587 43.551 1.00 26.08 137 LYS F O 1
ATOM 7119 N N . ASN F 1 141 ? 60.245 56.353 44.541 1.00 26.17 138 ASN F N 1
ATOM 7120 C CA . ASN F 1 141 ? 59.613 55.031 44.610 1.00 24.87 138 ASN F CA 1
ATOM 7121 C C . ASN F 1 141 ? 58.720 54.712 43.445 1.00 21.46 138 ASN F C 1
ATOM 7122 O O . ASN F 1 141 ? 58.242 53.620 43.399 1.00 19.81 138 ASN F O 1
ATOM 7127 N N . GLN F 1 142 ? 58.547 55.627 42.489 1.00 20.25 139 GLN F N 1
ATOM 7128 C CA . GLN F 1 142 ? 57.643 55.400 41.385 1.00 21.50 139 GLN F CA 1
ATOM 7129 C C . GLN F 1 142 ? 58.290 54.539 40.308 1.00 21.46 139 GLN F C 1
ATOM 7130 O O . GLN F 1 142 ? 59.481 54.583 40.159 1.00 23.06 139 GLN F O 1
ATOM 7136 N N . PRO F 1 143 ? 57.485 53.813 39.505 1.00 22.15 140 PRO F N 1
ATOM 7137 C CA . PRO F 1 143 ? 58.051 53.018 38.445 1.00 24.31 140 PRO F CA 1
ATOM 7138 C C . PRO F 1 143 ? 58.778 53.827 37.388 1.00 27.00 140 PRO F C 1
ATOM 7139 O O . PRO F 1 143 ? 58.364 54.921 37.058 1.00 32.70 140 PRO F O 1
ATOM 7143 N N . THR F 1 144 ? 59.847 53.272 36.841 1.00 28.69 141 THR F N 1
ATOM 7144 C CA . THR F 1 144 ? 60.547 53.910 35.745 1.00 28.53 141 THR F CA 1
ATOM 7145 C C . THR F 1 144 ? 59.743 53.614 34.520 1.00 29.27 141 THR F C 1
ATOM 7146 O O . THR F 1 144 ? 59.414 52.489 34.272 1.00 32.51 141 THR F O 1
ATOM 7150 N N . ILE F 1 145 ? 59.448 54.627 33.729 1.00 32.95 142 ILE F N 1
ATOM 7151 C CA . ILE F 1 145 ? 58.745 54.421 32.463 1.00 36.77 142 ILE F CA 1
ATOM 7152 C C . ILE F 1 145 ? 59.335 55.251 31.332 1.00 34.10 142 ILE F C 1
ATOM 7153 O O . ILE F 1 145 ? 60.093 56.199 31.551 1.00 31.19 142 ILE F O 1
ATOM 7158 N N . THR F 1 146 ? 58.942 54.852 30.131 1.00 33.63 143 THR F N 1
ATOM 7159 C CA . THR F 1 146 ? 59.219 55.574 28.905 1.00 35.89 143 THR F CA 1
ATOM 7160 C C . THR F 1 146 ? 58.166 56.641 28.760 1.00 30.54 143 THR F C 1
ATOM 7161 O O . THR F 1 146 ? 56.978 56.344 28.550 1.00 29.52 143 THR F O 1
ATOM 7165 N N . TRP F 1 147 ? 58.591 57.882 28.880 1.00 28.59 144 TRP F N 1
ATOM 7166 C CA . TRP F 1 147 ? 57.644 58.991 28.839 1.00 27.53 144 TRP F CA 1
ATOM 7167 C C . TRP F 1 147 ? 56.986 59.013 27.455 1.00 28.90 144 TRP F C 1
ATOM 7168 O O . TRP F 1 147 ? 57.716 59.061 26.430 1.00 29.88 144 TRP F O 1
ATOM 7179 N N . PRO F 1 148 ? 55.634 58.956 27.407 1.00 27.51 145 PRO F N 1
ATOM 7180 C CA . PRO F 1 148 ? 54.869 58.954 26.155 1.00 26.27 145 PRO F CA 1
ATOM 7181 C C . PRO F 1 148 ? 55.205 60.115 25.240 1.00 29.74 145 PRO F C 1
ATOM 7182 O O . PRO F 1 148 ? 55.741 61.130 25.691 1.00 31.68 145 PRO F O 1
ATOM 7186 N N . GLU F 1 149 ? 54.909 59.971 23.953 1.00 32.63 146 GLU F N 1
ATOM 7187 C CA . GLU F 1 149 ? 55.112 61.049 22.986 1.00 34.48 146 GLU F CA 1
ATOM 7188 C C . GLU F 1 149 ? 54.301 62.311 23.338 1.00 33.47 146 GLU F C 1
ATOM 7189 O O . GLU F 1 149 ? 54.645 63.413 22.912 1.00 30.85 146 GLU F O 1
ATOM 7195 N N . GLN F 1 150 ? 53.235 62.153 24.119 1.00 32.36 147 GLN F N 1
ATOM 7196 C CA . GLN F 1 150 ? 52.391 63.277 24.529 1.00 31.82 147 GLN F CA 1
ATOM 7197 C C . GLN F 1 150 ? 53.118 64.277 25.445 1.00 30.58 147 GLN F C 1
ATOM 7198 O O . GLN F 1 150 ? 52.825 65.488 25.420 1.00 29.50 147 GLN F O 1
ATOM 7204 N N . LEU F 1 151 ? 54.088 63.788 26.223 1.00 28.51 148 LEU F N 1
ATOM 7205 C CA . LEU F 1 151 ? 54.859 64.675 27.105 1.00 26.77 148 LEU F CA 1
ATOM 7206 C C . LEU F 1 151 ? 55.719 65.592 26.296 1.00 26.84 148 LEU F C 1
ATOM 7207 O O . LEU F 1 151 ? 56.528 65.140 25.490 1.00 29.81 148 LEU F O 1
ATOM 7212 N N . GLY F 1 152 ? 55.558 66.897 26.518 1.00 27.24 149 GLY F N 1
ATOM 7213 C CA . GLY F 1 152 ? 56.380 67.907 25.861 1.00 23.61 149 GLY F CA 1
ATOM 7214 C C . GLY F 1 152 ? 55.931 68.204 24.469 1.00 22.67 149 GLY F C 1
ATOM 7215 O O . GLY F 1 152 ? 56.489 69.049 23.843 1.00 24.77 149 GLY F O 1
ATOM 7216 N N . HIS F 1 153 ? 54.874 67.578 24.009 1.00 23.79 150 HIS F N 1
ATOM 7217 C CA . HIS F 1 153 ? 54.437 67.713 22.639 1.00 27.64 150 HIS F CA 1
ATOM 7218 C C . HIS F 1 153 ? 53.874 69.094 22.299 1.00 28.64 150 HIS F C 1
ATOM 7219 O O . HIS F 1 153 ? 52.922 69.564 22.918 1.00 29.34 150 HIS F O 1
ATOM 7226 N N . LYS F 1 154 ? 54.463 69.733 21.302 1.00 30.82 151 LYS F N 1
ATOM 7227 C CA . LYS F 1 154 ? 53.909 70.937 20.701 1.00 33.57 151 LYS F CA 1
ATOM 7228 C C . LYS F 1 154 ? 52.697 70.628 19.794 1.00 32.60 151 LYS F C 1
ATOM 7229 O O . LYS F 1 154 ? 52.773 69.788 18.925 1.00 37.43 151 LYS F O 1
ATOM 7235 N N . ILE F 1 155 ? 51.605 71.345 19.989 1.00 30.85 152 ILE F N 1
ATOM 7236 C CA . ILE F 1 155 ? 50.438 71.268 19.137 1.00 30.76 152 ILE F CA 1
ATOM 7237 C C . ILE F 1 155 ? 50.753 71.809 17.728 1.00 30.07 152 ILE F C 1
ATOM 7238 O O . ILE F 1 155 ? 51.230 72.929 17.573 1.00 28.81 152 ILE F O 1
ATOM 7243 N N . ALA F 1 156 ? 50.454 70.991 16.718 1.00 29.25 153 ALA F N 1
ATOM 7244 C CA . ALA F 1 156 ? 50.630 71.385 15.312 1.00 30.48 153 ALA F CA 1
ATOM 7245 C C . ALA F 1 156 ? 49.818 70.491 14.389 1.00 31.33 153 ALA F C 1
ATOM 7246 O O . ALA F 1 156 ? 49.627 69.308 14.677 1.00 31.17 153 ALA F O 1
ATOM 7248 N N . ILE F 1 157 ? 49.341 71.064 13.283 1.00 35.90 154 ILE F N 1
ATOM 7249 C CA . ILE F 1 157 ? 48.826 70.265 12.179 1.00 43.93 154 ILE F CA 1
ATOM 7250 C C . ILE F 1 157 ? 50.033 69.668 11.423 1.00 46.14 154 ILE F C 1
ATOM 7251 O O . ILE F 1 157 ? 50.907 70.410 10.989 1.00 48.42 154 ILE F O 1
ATOM 7256 N N . PRO F 1 158 ? 50.093 68.329 11.288 1.00 53.22 155 PRO F N 1
ATOM 7257 C CA . PRO F 1 158 ? 51.186 67.723 10.506 1.00 56.84 155 PRO F CA 1
ATOM 7258 C C . PRO F 1 158 ? 51.080 68.078 9.008 1.00 57.98 155 PRO F C 1
ATOM 7259 O O . PRO F 1 158 ? 51.837 68.917 8.519 1.00 59.13 155 PRO F O 1
#

Radius of gyration: 36.08 Å; Cα contacts (8 Å, |Δi|>4): 1717; chains: 6; bounding box: 72×97×100 Å

Solvent-accessible surface area: 42208 Å² total; per-residue (Å²): 107,47,55,10,25,27,40,67,42,62,2,60,91,139,29,34,77,116,139,80,42,5,30,28,2,17,8,8,58,5,4,13,52,0,10,47,92,1,3,71,65,19,19,47,24,83,199,102,86,41,49,29,61,18,8,7,0,4,29,87,37,81,0,34,108,51,37,48,1,20,0,14,0,18,0,80,59,66,142,27,6,0,0,0,11,0,22,54,113,108,10,58,52,0,0,0,5,2,8,13,8,102,55,140,123,21,79,87,82,5,32,103,12,99,164,45,15,19,70,53,81,83,40,151,27,32,22,84,124,8,56,36,143,107,47,64,10,23,21,36,64,63,65,1,58,74,156,27,38,84,87,43,128,25,5,37,29,3,23,8,9,64,13,3,11,53,0,9,33,111,0,2,58,66,27,9,0,30,77,152,71,30,129,119,88,48,14,14,15,45,24,55,15,9,11,0,6,29,79,32,79,0,45,120,45,44,53,1,23,0,14,0,19,0,72,55,80,35,130,31,36,0,4,0,2,0,12,0,23,45,127,94,14,54,49,0,0,2,7,4,8,6,7,24,0,16,32,48,157,76,190,184,39,59,50,13,31,147,66,0,37,83,64,1,36,100,18,90,144,35,18,23,74,46,83,91,32,150,32,33,23,83,135,8,56,33,137,158,139,103,154,136,102,102,76,43,73,32,76,47,66,1,64,82,144,25,32,79,70,107,76,36,5,29,31,2,14,8,8,56,6,3,13,49,0,12,40,108,0,2,62,68,30,10,0,27,75,167,71,23,147,83,15,14,0,0,17,41,26,49,17,9,9,0,5,28,81,34,82,0,31,102,44,42,48,1,37,0,16,0,19,0,74,56,74,35,116,33,35,0,3,0,2,0,15,0,38,35,142,117,52,60,50,0,0,2,6,5,8,7,4,33,0,12,0,74,73,33,172,167,34,11,21,13,3,126,65,0,36,81,63,1,34,98,17,95,152,34,18,34,133,52,127,88,32,149,24,34,23,87,135,7,59,31,136,199,126,106,71,41,71,40,74,43,68,3,55,73,151,31,36,86,79,82,127,31,4,43,27,3,20,8,6,62,7,2,11,58,0,10,46,114,0,56,151,76,100,169,24,86,17,10,8,0,5,30,83,32,87,0,51,124,52,40,45,1,35,0,14,0,20,0,89,57,88,40,184,134,50,15,4,0,1,0,16,0,28,51,141,119,50,58,48,0,0,2,7,4,8,7,37,75,58,116,18,96,147,37,16,37,138,57,130,80,40,148,30,34,21,90,123,14,61,40,170,178,150,103,121,63,47,68,43,77,55,39,0,22,1,98,26,2,49,90,47,54,25,5,40,31,2,21,8,8,59,16,2,12,56,0,9,32,117,0,1,62,69,31,5,0,30,96,179,63,27,150,107,76,37,10,4,16,38,27,53,18,9,7,0,4,28,82,38,78,0,43,10,29,31,55,1,39,0,15,0,19,0,76,57,77,39,129,29,41,0,4,0,1,0,16,0,30,50,143,118,45,59,50,0,0,3,7,5,8,7,7,21,0,11,33,54,163,74,134,162,47,60,45,16,23,153,55,0,39,81,61,0,39,110,19,99,143,19,18,37,134,54,127,84,32,147,28,38,18,92,126,8,58,31,134,166,131,103,135,148,100,104,71,46,68,39,75,46,69,3,58,81,135,19,32,82,61,84,77,29,5,29,24,1,16,7,7,57,5,2,12,54,0,12,40,98,0,2,58,70,33,8,0,29,79,167,69,25,149,124,86,48,15,1,16,37,24,58,17,8,8,0,6,26,77,34,66,0,33,100,46,45,49,1,36,0,14,0,20,0,77,56,75,38,131,32,30,0,2,0,2,0,16,0,30,40,141,116,57,59,53,0,0,2,6,6,8,6,5,21,0,15,33,72,146,66,190,184,37,61,47,14,35,149,65,0,34,82,60,0,35,99,17,95,153,34,16,30,133,56,130,84,31,147,28,31,16,90,133,8,57,31,149

Sequence (878 aa):
IKQLFTHTQTVTSEFIDHNNHMHDANYNIIFSDVVNRFNYSHGLSLKERLFTLEEHTTYLSELSLGDVFTVTLYIYDYDLHLFLTLTKEDGTLASTNEVMMMGISFSTQIAHYYKNQPTITWPEQLGHKIAIPIKQLFTHTQTVTSEFIDHNNHMHDANYNIIFSDVVNRFNYSHGLSLKERENLAYTLFTLEEHTTYLSELSLGDVFTVTLYIYDYDYKRLHLFLTLTKEDGTLASTNEVMMMGINQHTRRSDAFPESFSTQIAHYYKNQPTITWPEQLGHKIAIPSNAMIKQLFTHTQTVTSEFIDHNNHMHDANYNIIFSDVVNRFNYSHGLSLKERENLAYTLFTLEEHTTYLSELSLGDVFTVTLYIYDYDYKRLHLFLTLTKEDGTLASTNEVMMMGINQHTRRSDAFPESFSTQIAHYYKNQPTITWPEQLGHKIAIPIKQLFTHTQTVTSEFIDHNNHMHDANYNIIFSDVVNRFNYSHFTLEEHTTYLSELSLGDVFTVTLYIYDYDYKRLHLFLTLTKEDGTLASTNEVMMIAHYYKNQPTITWPEQLGHKIAIPMIKQLFTHTQTVTSEFIDHNNHMHDANYNIIFSDVVNRFNYSHGLSLKERENLAYTLFTLEEHTTYLSELSLGDVFTVTLYIYDYDYKRLHLFLTLTKEDGTLASTNEVMMMGINQHTRRSDAFPESFSTQIAHYYKNQPTITWPEQLGHKIAIPSNAMIKQLFTHTQTVTSEFIDHNNHMHDANYNIIFSDVVNRFNYSHGLSLKERENLAYTLFTLEEHTTYLSELSLGDVFTVTLYIYDYDYKRLHLFLTLTKEDGTLASTNEVMMMGINQHTRRSDAFPESFSTQIAHYYKNQPTITWPEQLGHKIAIP

Nearest PDB structures (foldseek):
  5eo2-assembly1_A  TM=1.008E+00  e=4.235E-26  Staphylococcus aureus subsp. aureus Mu50
  2cye-assembly3_B  TM=8.375E-01  e=1.556E-05  Thermus thermophilus HB8
  4rlt-assembly1_A  TM=7.738E-01  e=1.958E-04  Mycobacterium tuberculosis H37Rv
  5zy8-assembly1_A  TM=8.264E-01  e=5.329E-04  Mycobacterium tuberculosis H37Rv
  6qsr-assembly1_A  TM=7.093E-01  e=2.757E-02  Xenorhabdus doucetiae

Foldseek 3Di:
DFDWQKDKDADAPVQDDDDFFGDPCVVVVVVVVSVVVLCCPQQDNVVRHKDWDDKDKDFDATHGHGWMWMKIWAQPVPCGWIKIFIAGPVRHGGMIMITDMDDCNSCVSNVVNNVRHDDDDDDCSVPPDDDDD/DFDWQKDKDWDACVQPDDDQFGDPCVVVVVVVVSVLVVLLVQQPNVVNCVVQVKDKDWDDKDKDFDATHHHGWMKMKIKAFPDDDQFKTWIKIFIATPVGDTGMIMITMMGMARNVVRHTDGDDPSNVVSVVVNNVRHDDDDDDPSVPDDDDDD/DDDDAFDWQKDKDFDAPVQDDDDFWGDPCVVVVVVVVSVLVVLCVQQDNPVNCVVQQKDKDWDDKDKDFDATHGGGWMKMKIKAFPDDDQFKTWIKIFIATPVGDGGMIMITMMGMARNVVRHTDGDDPSNVVSVVVNNVRHDDDDDDPSVPDDDDDD/DFDWQKDKDFDACVQDDDPQFGDPCVVVVVVVVSVVVVVVVVAWDDKDKDFDATHHHGWIKMKIKAFPDDDPFKTWIKIFIATPVGHGGMIMTTIDDPVNHVRHDDDDDPPSVPDDDDDD/DPFDWQKDKDFDACVQDDDPQFGDPCVVVVVLVVSVLVVLLPQQDNPVSCVVQQKDKDWDDKDKDFDATHHGGWMKMKIKAFPDDDQFKTWIKIFIATPVGDTGMIMITIMGMARNVVRDGDGDDPRNVVSVVVNNVRHDDDDDPPSVPDDDDDD/DDDAAFDWQKDKDFDAPVQDDPDQWGDPCVVVVVVVVSVLVVLCVQQDNPVNCVVQVKDKDWDDKDKDFDATDGHGWMKMKIKAFPDDDQFKTWIKIFIATPVRHTGMIMITMMGMARNVVRHTDGDDPSNVVSVVVNNVRHDDDDDDPRVPDDDDDD

CATH classification: 3.10.129.10

Organism: Staphylococcus aureus (strain Mu50 / ATCC 700699) (NCBI:txid158878)

B-factor: mean 40.81, std 20.77, range [7.57, 166.71]